Protein 6IJC (pdb70)

Organism: Roseovarius nubinhibens (strain ATCC BAA-591 / DSM 15170 / ISM) (NCBI:txid89187)

Nearest PDB structures (foldseek):
  6ijc-assembly1_B  TM=9.969E-01  e=1.173E-81  Roseovarius nubinhibens ISM
  6ks9-assembly1_A  TM=9.314E-01  e=1.148E-37  Mycolicibacterium smegmatis
  6ksb-assembly1_A  TM=9.405E-01  e=2.895E-37  Mycolicibacterium smegmatis
  6kri-assembly1_A  TM=9.267E-01  e=3.453E-37  Mycolicibacterium smegmatis
  1is2-assembly1_B  TM=6.091E-01  e=3.526E-12  Rattus norvegicus

InterPro domains:
  IPR006091 Acyl-CoA dehydrogenase/oxidase, middle domain [PF02770] (161-269)
  IPR009075 Acyl-CoA dehydrogenase/oxidase, C-terminal [PF00441] (281-444)
  IPR009100 Acyl-CoA dehydrogenase/oxidase, N-terminal and middle domain superfamily [SSF56645] (38-290)
  IPR013786 Acyl-CoA dehydrogenase/oxidase, N-terminal [PF02771] (78-154)
  IPR025878 Acetyl-CoA dehydrogenase-like C-terminal domain [PF12806] (461-587)
  IPR036250 Acyl-CoA dehydrogenase-like, C-terminal [SSF47203] (285-468)
  IPR037069 Acyl-CoA dehydrogenase/oxidase, N-terminal domain superfamily [G3DSA:1.10.540.10] (42-158)
  IPR046373 Acyl-CoA oxidase/dehydrogenase, middle domain superfamily [G3DSA:2.40.110.10] (159-279)
  IPR052166 Diverse substrate specificity acyl-CoA dehydrogenase [PTHR42803] (1-591)

Foldseek 3Di:
DFAAQVLVLLLCLLCLFVNLCPPPFPQSVVPDSVVLSVVSVVLRCLLGPQQQVCQLQQWVPFWDDDFFAIAFGPRLLVSLVVCLVVLLLQACPDPVLPHVNHFLLSNLSSLLSNCLSHVLSSVQSVQLSLFLVLCVVFHDPVSCVQPNNCSSSPLETEHEFFDAPPAVVHSFVPDWEWEQDPVQWTFTFDKGWFIWLLHYDSHPKYWYWYWHFYPPADRTLLRIFIKTFMQFDADPVSDGDHGFQKGFPDWDDALASSSTTTGIIGGGRGTIHTGHDGSCHVVSCVVSLLVLLLSLLSSLLSLLNSLLVLLVVVVVCPDVVSVLLSLLSVLLSSLLSSLSSSLSVLVSCCPRVVPVLSVLQSVLCSLLSQQQSLVSSLVSLVSSLVSCPPVSPPVVSPSSNSNSSSVCSCPPSAHSLRSLLCNLVPSCPPPNNPNVVVVLVVLVVLLPVVDCPPPLVLQNVLLVVLSVLLVLLSVLSVPCCPVPVQQQSVLSSLSSNSVSLSSSSVSLSSLLVSLVVCCVVVHDDNVVSVVSNVSSSCSSPPPSVCSVVSSVVNVVTHDD/DFAQQVLVLVLCLCPLFVNQCPDPFPQSVVPDSVVLSVVSVVLRCLLGPQQQVCQLQQFVPFWDDDPQAIAFGPSLLVSLCVCLVVLLLQQCPDPVLPHVNHALLSNLSSLLSNCLSHVLSSVQSVQLSLVLVLCVVFNDPVSCVQPNNCSSSPLEGEHEFQDDPVQPPFSLPAAWEWEDDPVQKTFIFHKGFFIWLLHHDSHPKYWYWYWHFYPPADGGLQRIFIKTFMQFDADPVRDTHDGFQKGFPDWDDALASSSITTGIIGGDRGIIHTTHDGSCHVVSVVVSLLVVLLSLLSSLLSLLNSLLVLLVVVCVCPDPVSVLLSLLSVLLSSLLSSLSSVLSVLVSCCVRVVDVLSVLLSVLCSLLSQLQSLVSSLVSLVSSLVSNPPCSPDVVSPSSNSNSSSVCSCPPSAHNLRSLCCNLVPSCPPPNNVSVVVVLCVLVVLLVVLVVDVVLCLLSVLLVVLSVLLVLLSVLCVPCVPVPVLFQSQLSSLNSNSVNLSSSSVSLSSLLSSLVVCVVVVHDDNVVSVVSNVSSSCSSVPPSVCSVVSSVSSVPGRDDDD

Solvent-accessible surface area: 40525 Å² total; per-residue (Å²): 117,75,12,80,16,21,21,101,11,0,39,12,0,2,33,38,12,5,55,0,92,126,9,128,8,77,34,1,82,114,7,106,76,126,74,0,39,54,16,0,63,97,0,8,113,24,0,20,126,33,0,10,80,29,7,50,34,1,26,136,69,9,22,71,49,134,129,6,101,1,121,11,3,145,26,0,87,130,2,0,59,76,0,46,144,40,29,30,10,7,12,21,8,43,126,143,16,58,9,86,74,20,7,25,0,2,14,8,1,4,13,3,0,3,0,1,0,0,2,3,0,12,7,1,18,38,36,1,48,33,0,1,16,1,0,44,86,50,13,82,104,142,21,42,91,45,13,0,57,76,2,1,45,1,57,2,1,1,1,47,0,43,35,4,67,83,10,34,134,70,37,9,106,6,176,1,110,0,61,73,78,165,104,56,4,20,20,0,43,25,72,0,12,51,2,14,2,0,5,2,64,2,12,97,0,0,0,1,0,0,0,0,35,12,67,90,22,60,164,26,58,151,0,0,0,0,0,0,0,0,26,53,27,32,110,182,114,38,53,40,22,129,92,10,31,4,80,0,52,84,36,16,126,10,4,0,4,44,1,0,1,6,0,14,1,32,3,106,48,0,76,0,80,39,1,27,108,85,50,113,0,47,151,6,18,106,67,36,60,24,67,30,18,0,25,11,0,19,12,0,0,0,3,0,13,0,0,25,11,1,0,29,52,85,39,181,158,153,59,28,24,48,69,6,23,22,14,6,0,40,0,0,2,21,0,0,3,0,0,0,2,12,0,0,2,6,13,0,71,16,108,57,39,148,54,147,74,7,102,8,13,0,23,4,0,0,0,0,0,0,0,0,0,1,17,14,0,3,56,3,0,17,53,0,0,34,15,20,20,26,70,0,4,13,43,147,23,15,0,0,11,4,0,12,0,0,0,15,0,8,7,52,84,30,23,0,6,78,7,0,34,24,0,14,45,167,15,13,75,86,100,81,7,124,32,7,96,39,1,17,97,59,0,66,27,23,6,144,155,16,20,79,136,52,62,12,20,86,2,1,95,34,0,76,51,3,2,98,19,2,57,36,0,2,123,26,10,88,123,30,23,185,161,65,61,100,7,1,44,4,1,1,58,8,4,0,22,0,2,0,7,0,0,0,0,0,0,0,0,46,0,0,67,9,0,48,113,0,49,93,88,73,90,69,76,53,110,37,6,83,32,4,4,4,2,0,82,0,1,4,52,15,25,4,15,9,2,99,27,27,23,32,27,1,95,35,9,45,24,86,106,128,10,93,17,23,20,112,14,0,42,10,0,1,37,44,15,7,64,0,32,113,10,128,13,79,25,0,74,110,2,105,69,125,80,0,37,51,19,0,88,104,0,9,123,28,0,20,106,31,0,9,80,28,7,44,38,2,28,141,90,12,23,74,50,82,143,23,73,0,106,17,4,170,17,0,73,108,3,0,31,90,0,42,137,46,29,25,11,6,11,17,8,37,125,143,15,61,7,84,64,14,1,22,0,0,19,9,1,4,12,1,0,4,1,1,0,1,1,4,0,10,7,0,17,38,30,2,41,35,0,0,14,0,0,46,78,43,14,80,108,112,10,35,88,36,7,0,56,86,2,2,46,2,55,7,2,1,1,41,0,58,32,5,73,64,12,46,137,71,23,4,91,3,176,2,92,0,44,87,75,158,84,56,1,24,14,0,31,27,73,0,16,54,3,15,2,0,2,1,70,1,17,124,0,0,0,0,0,0,0,0,47,14,83,86,24,69,165,22,69,146,1,0,0,0,0,0,0,0,26,53,36,35,111,190,120,31,50,57,26,128,89,12,28,3,99,3,48,111,41,25,127,11,3,0,5,37,1,0,2,10,0,16,0,31,8,119,44,0,57,0,68,42,1,27,116,84,43,104,0,62,143,3,22,106,61,32,76,18,64,34,8,0,26,7,0,23,12,0,0,0,2,1,13,0,0,28,23,3,0,42,34,73,41,179,153,139,80,30,21,42,80,6,22,20,15,6,0,40,0,0,3,22,0,0,2,0,0,0,0,18,0,0,6,12,12,1,92,13,112,51,40,167,64,142,64,13,98,12,17,0,16,3,0,0,0,0,0,0,0,0,0,0,17,13,0,5,57,3,0,18,56,0,0,32,11,25,20,25,53,0,2,8,41,125,25,10,1,0,10,2,0,12,1,0,0,12,0,8,7,43,74,29,24,0,8,60,4,0,31,12,0,14,47,150,15,27,77,89,94,84,15,95,27,29,102,31,1,26,70,72,0,97,31,28,25,166,128,4,36,124,67,61,54,2,42,84,2,2,78,34,0,79,49,2,3,108,17,3,53,38,0,16,114,24,14,157,94,35,14,174,164,57,65,94,1,3,50,4,0,0,55,9,4,0,23,0,4,0,7,0,0,0,0,4,0,0,0,55,0,0,70,11,0,37,116,0,50,93,97,66,92,65,83,56,107,35,5,92,51,5,6,20,3,0,90,1,0,6,54,15,27,3,18,7,0,92,30,24,23,29,27,0,96,18,30,42,14,28,119,122

B-factor: mean 37.47, std 10.83, range [18.63, 95.06]

Secondary structure (DSSP, 8-state):
------HHHHHHIIIIIS-GGG--STTGGG--HHHHHHHHHHHHHHIIIIITHHHHHHHHH--EEETTEEE--TTHHHHHHHHHHTTTTSTTS-GGGT-----HHHHHHHHHHHHHH-HHHHHHHHHHHHHHHHHHHH--HHHHHHHHHHHHTTSEEEEEE---TT-TT-GGG---EEEE-TTS-EEEEEEEEEEET-S-SSSSEEEEEEEEEPTTS-SSGGGEEEEEEESEEEPTTSSEEEEPSEEEEEE--BSS-TTS-EEEEEEEEEEEEEESSTT-HHHHHHTTHHHHHHHHHHHHHHHHHHHHHHHHHHHH---HHHHHHHHHHHHHHHHHHHHHHHHHHHHHHHHTT--HHHHHHHHHHHHHHHHHHHHHHHHHHHHHHHHTGGGGGBGGGSHHHHHHHHHGGGTSSS-HHHHHHHIIIIITTGGGGHHHHHHHHHHHHHHHHH-SSSTTHHHHHHHHHHHHHHHHHHHHHHHHTTTSHHHHHHTHHHHHHHHHHHHHHHHHHHHHHHHHHHHHTT-S-HHHHHHHHHHHHHIIIIITTHHHHHHHHHHT----/------HHHHHHIIIIIS-GGG--STTGGG--HHHHHHHHHHHHHHIIIIIGGGHHHHHHH--EEETTEEEPPTTHHHHHHHHHHTTGGGTTS-GGGT-----HHHHHHHHHHHHHH-HHHHHHHHHHHHHHHHHHHH--HHHHHHHHHHHHTTSEEEEEE---TTTSS-GGG---EEEE-TTS-EEEEEEEEEEET-S-SSSSEEEEEEEEEPTTS-SGGGGEEEEEEESEEEPTTS-EEEEPSEEEEEE--BSS-TTS-EEEEEEEEEEEEEESSTT-HHHHHHHHHHHHHHHHHHHHHHHHHHHHHHHHHHHH---HHHHHHHHHHHHHHHHHHHHHHHHHHHHHHHHHH--HHHHHHHHHHHHHHHHHHHHHHHHHHHHHHHHTGGGGGBGGGSHHHHHHHHHHTTTSSS-HHHHHHHIIIIITTGGGGHHHHHHHHHHHHHHHHHTTSGGGHHHHHHHHHHHHHHHHHHHHHHHHHHH-HHHHHHTHHHHHHHHHHHHHHHHHHHHHHHHHHHHHTT-S-HHHHHHHHHHHHHIIIIITTHHHHHHHHHHS-SPP--

Radius of gyration: 30.38 Å; Cα contacts (8 Å, |Δi|>4): 2250; chains: 2; bounding box: 85×87×80 Å

Sequence (1122 aa):
TRYTAPTQDIQYLLHDVLDVANDPTPGYAELEPDFTSAVLEEAGKIAGEVLHPLNAVGDQEGCVLENGVVRPPKGFKEAFDQVREGGWTALDLPEQYGGQNMPYLLGTAVGEMFSGANQAFTMYQGLTHGAASAILVHGTDQQKDTYLPKMFSCDWTGTMNLTEPHCGTDLGLMRSKAVPQDDGSYAISGQKIFISAGEHDMAENIIHLVLAKIPGGPEGIKGVSLFIVPKFLVKEDGSLGERNGVKCSKIEEKMGIHGNSTCVMDYDGAKGWLLGEEHKGMRAMFTMMNEARIGVGMQGLAQAEVAYQNALDYARDVHPDIRRNLLDQKSFIEGARAFLLWGAQMIDRAERGKDEAAHGMVSLLTPVIKGFLTDEGYDMTVQAQQVYGGHGYIEETGMSQFTRDARIAMIYEGANGVQALDLVGRKLAQDGGKHVMAFFDLVKGFIKEAGTDGAMAEFTEPLKSASKDLQSAGMFFMQNGMKNPNAALAGSYDFMHLFGHVCLGLMWGRMAEASLKALAEGRGDANFHETKLATARFYMTRRLPATKLHLARIESGADPTRYTAPTQDIQYLLHDVLDVANDPTPGYAELEPDFTSAVLEEAGKIAGEVLHPLNAVGDQEGCVLENGVVRPPKGFKEAFDQVREGGWTALDLPEQYGGQNMPYLLGTAVGEMFSGANQAFTMYQGLTHGAASAILVHGTDQQKDTYLPKMFSCDWTGTMNLTEPHCGTDLGLMRSKAVPQDDGSYAISGQKIFISAGEHDMAENIIHLVLAKIPGGPEGIKGVSLFIVPKFLVKEDGSLGERNGVKCSKIEEKMGIHGNSTCVMDYDGAKGWLLGEEHKGMRAMFTMMNEARIGVGMQGLAQAEVAYQNALDYARDVHPDIRRNLLDQKSFIEGARAFLLWGAQMIDRAERGKDEAAHGMVSLLTPVIKGFLTDEGYDMTVQAQQVYGGHGYIEETGMSQFTRDARIAMIYEGANGVQALDLVGRKLAQDGGKHVMAFFDLVKGFIKEAGTDGAMAEFTEPLKSASKDLQSAGMFFMQNGMKNPNAALAGSYDFMHLFGHVCLGLMWGRMAEASLKALAEGRGDANFHETKLATARFYMTRRLPATKLHLARIESGADPVM

Structure (mmCIF, N/CA/C/O backbone):
data_6IJC
#
_entry.id   6IJC
#
_cell.length_a   81.012
_cell.length_b   103.429
_cell.length_c   125.963
_cell.angle_alpha   90.00
_cell.angle_beta   90.00
_cell.angle_gamma   90.00
#
_symmetry.space_group_name_H-M   'P 21 21 21'
#
loop_
_entity.id
_entity.type
_entity.pdbx_description
1 polymer 'Acyl-CoA dehydrogenase family protein'
2 non-polymer 2-[3-(2-HYDROXY-1,1-DIHYDROXYMETHYL-ETHYLAMINO)-PROPYLAMINO]-2-HYDROXYMETHYL-PROPANE-1,3-DIOL
3 water water
#
loop_
_atom_site.group_PDB
_atom_site.id
_atom_site.type_symbol
_atom_site.label_atom_id
_atom_site.label_alt_id
_atom_site.label_comp_id
_atom_site.label_asym_id
_atom_site.label_entity_id
_atom_site.label_seq_id
_atom_site.pdbx_PDB_ins_code
_atom_site.Cartn_x
_atom_site.Cartn_y
_atom_site.Cartn_z
_atom_site.occupancy
_atom_site.B_iso_or_equiv
_atom_site.auth_seq_id
_atom_site.auth_comp_id
_atom_site.auth_asym_id
_atom_site.auth_atom_id
_atom_site.pdbx_PDB_model_num
ATOM 1 N N . THR A 1 2 ? 40.434 10.151 129.431 1.00 36.02 2 THR A N 1
ATOM 2 C CA . THR A 1 2 ? 40.523 10.912 128.186 1.00 41.94 2 THR A CA 1
ATOM 3 C C . THR A 1 2 ? 41.923 11.420 127.809 1.00 36.43 2 THR A C 1
ATOM 4 O O . THR A 1 2 ? 42.170 11.688 126.642 1.00 35.44 2 THR A O 1
ATOM 8 N N . ARG A 1 3 ? 42.851 11.528 128.754 1.00 35.01 3 ARG A N 1
ATOM 9 C CA . ARG A 1 3 ? 44.261 11.670 128.398 1.00 36.04 3 ARG A CA 1
ATOM 10 C C . ARG A 1 3 ? 45.107 10.673 129.179 1.00 36.27 3 ARG A C 1
ATOM 11 O O . ARG A 1 3 ? 44.766 10.290 130.301 1.00 34.02 3 ARG A O 1
ATOM 19 N N . TYR A 1 4 ? 46.228 10.264 128.581 1.00 33.88 4 TYR A N 1
ATOM 20 C CA . TYR A 1 4 ? 47.181 9.401 129.268 1.00 30.63 4 TYR A CA 1
ATOM 21 C C . TYR A 1 4 ? 48.596 9.847 128.940 1.00 35.32 4 TYR A C 1
ATOM 22 O O . TYR A 1 4 ? 49.004 9.836 127.770 1.00 34.66 4 TYR A O 1
ATOM 31 N N . THR A 1 5 ? 49.345 10.207 129.983 1.00 31.11 5 THR A N 1
ATOM 32 C CA . THR A 1 5 ? 50.745 10.606 129.884 1.00 37.87 5 THR A CA 1
ATOM 33 C C . THR A 1 5 ? 51.579 9.562 130.602 1.00 35.46 5 THR A C 1
ATOM 34 O O . THR A 1 5 ? 51.478 9.428 131.827 1.00 35.67 5 THR A O 1
ATOM 38 N N . ALA A 1 6 ? 52.393 8.831 129.847 1.00 32.34 6 ALA A N 1
ATOM 39 C CA . ALA A 1 6 ? 53.220 7.792 130.440 1.00 33.83 6 ALA A CA 1
ATOM 40 C C . ALA A 1 6 ? 54.028 8.364 131.602 1.00 33.58 6 ALA A C 1
ATOM 41 O O . ALA A 1 6 ? 54.605 9.455 131.472 1.00 32.83 6 ALA A O 1
ATOM 43 N N . PRO A 1 7 ? 54.058 7.691 132.766 1.00 33.52 7 PRO A N 1
ATOM 44 C CA . PRO A 1 7 ? 54.876 8.175 133.888 1.00 35.16 7 PRO A CA 1
ATOM 45 C C . PRO A 1 7 ? 56.319 7.683 133.777 1.00 35.77 7 PRO A C 1
ATOM 46 O O . PRO A 1 7 ? 56.840 6.990 134.663 1.00 36.15 7 PRO A O 1
ATOM 50 N N . THR A 1 8 ? 56.976 8.054 132.671 1.00 36.33 8 THR A N 1
ATOM 51 C CA . THR A 1 8 ? 58.338 7.588 132.408 1.00 38.67 8 THR A CA 1
ATOM 52 C C . THR A 1 8 ? 59.327 8.115 133.435 1.00 32.24 8 THR A C 1
ATOM 53 O O . THR A 1 8 ? 60.303 7.435 133.757 1.00 34.13 8 THR A O 1
ATOM 57 N N . GLN A 1 9 ? 59.097 9.310 133.964 1.00 33.05 9 GLN A N 1
ATOM 58 C CA . GLN A 1 9 ? 59.997 9.835 134.975 1.00 34.08 9 GLN A CA 1
ATOM 59 C C . GLN A 1 9 ? 59.945 8.982 136.234 1.00 36.44 9 GLN A C 1
ATOM 60 O O . GLN A 1 9 ? 60.987 8.635 136.809 1.00 34.82 9 GLN A O 1
ATOM 66 N N . ASP A 1 10 ? 58.734 8.631 136.673 1.00 33.40 10 ASP A N 1
ATOM 67 C CA . ASP A 1 10 ? 58.589 7.810 137.871 1.00 36.14 10 ASP A CA 1
ATOM 68 C C . ASP A 1 10 ? 59.183 6.421 137.656 1.00 31.93 10 ASP A C 1
ATOM 69 O O . ASP A 1 10 ? 59.857 5.885 138.544 1.00 29.44 10 ASP A O 1
ATOM 74 N N . ILE A 1 11 ? 58.960 5.835 136.474 1.00 29.64 11 ILE A N 1
ATOM 75 C CA . ILE A 1 11 ? 59.488 4.506 136.192 1.00 29.15 11 ILE A CA 1
ATOM 76 C C . ILE A 1 11 ? 61.010 4.548 136.192 1.00 31.52 11 ILE A C 1
ATOM 77 O O . ILE A 1 11 ? 61.677 3.709 136.810 1.00 26.94 11 ILE A O 1
ATOM 82 N N . GLN A 1 12 ? 61.573 5.564 135.532 1.00 32.25 12 GLN A N 1
ATOM 83 C CA . GLN A 1 12 ? 63.020 5.731 135.461 1.00 35.09 12 GLN A CA 1
ATOM 84 C C . GLN A 1 12 ? 63.637 5.812 136.861 1.00 33.67 12 GLN A C 1
ATOM 85 O O . GLN A 1 12 ? 64.641 5.154 137.155 1.00 33.37 12 GLN A O 1
ATOM 91 N N . TYR A 1 13 ? 63.047 6.623 137.734 1.00 28.69 13 TYR A N 1
ATOM 92 C CA . TYR A 1 13 ? 63.542 6.725 139.101 1.00 31.45 13 TYR A CA 1
ATOM 93 C C . TYR A 1 13 ? 63.494 5.382 139.826 1.00 33.04 13 TYR A C 1
ATOM 94 O O . TYR A 1 13 ? 64.387 5.068 140.624 1.00 33.24 13 TYR A O 1
ATOM 103 N N . LEU A 1 14 ? 62.443 4.591 139.589 1.00 30.57 14 LEU A N 1
ATOM 104 C CA . LEU A 1 14 ? 62.340 3.294 140.255 1.00 32.58 14 LEU A CA 1
ATOM 105 C C . LEU A 1 14 ? 63.447 2.355 139.801 1.00 30.68 14 LEU A C 1
ATOM 106 O O . LEU A 1 14 ? 64.056 1.670 140.625 1.00 33.63 14 LEU A O 1
ATOM 111 N N . LEU A 1 15 ? 63.730 2.325 138.494 1.00 30.28 15 LEU A N 1
ATOM 112 C CA . LEU A 1 15 ? 64.728 1.398 137.962 1.00 34.46 15 LEU A CA 1
ATOM 113 C C . LEU A 1 15 ? 66.125 1.706 138.487 1.00 34.08 15 LEU A C 1
ATOM 114 O O . LEU A 1 15 ? 66.870 0.793 138.861 1.00 34.15 15 LEU A O 1
ATOM 119 N N . HIS A 1 16 ? 66.509 2.982 138.511 1.00 33.82 16 HIS A N 1
ATOM 120 C CA . HIS A 1 16 ? 67.906 3.304 138.768 1.00 36.51 16 HIS A CA 1
ATOM 121 C C . HIS A 1 16 ? 68.173 3.768 140.191 1.00 36.56 16 HIS A C 1
ATOM 122 O O . HIS A 1 16 ? 69.204 3.398 140.754 1.00 38.44 16 HIS A O 1
ATOM 129 N N . ASP A 1 17 ? 67.260 4.529 140.809 1.00 35.76 17 ASP A N 1
ATOM 130 C CA . ASP A 1 17 ? 67.498 4.997 142.171 1.00 35.19 17 ASP A CA 1
ATOM 131 C C . ASP A 1 17 ? 67.026 4.030 143.258 1.00 36.58 17 ASP A C 1
ATOM 132 O O . ASP A 1 17 ? 67.580 4.037 144.364 1.00 34.76 17 ASP A O 1
ATOM 137 N N . VAL A 1 18 ? 66.030 3.196 142.990 1.00 33.70 18 VAL A N 1
ATOM 138 C CA . VAL A 1 18 ? 65.396 2.386 144.024 1.00 33.36 18 VAL A CA 1
ATOM 139 C C . VAL A 1 18 ? 65.721 0.913 143.844 1.00 33.71 18 VAL A C 1
ATOM 140 O O . VAL A 1 18 ? 66.318 0.290 144.721 1.00 37.31 18 VAL A O 1
ATOM 144 N N . LEU A 1 19 ? 65.343 0.336 142.707 1.00 33.28 19 LEU A N 1
ATOM 145 C CA . LEU A 1 19 ? 65.692 -1.046 142.405 1.00 36.09 19 LEU A CA 1
ATOM 146 C C . LEU A 1 19 ? 67.169 -1.218 142.073 1.00 39.50 19 LEU A C 1
ATOM 147 O O . LEU A 1 19 ? 67.642 -2.356 142.031 1.00 38.00 19 LEU A O 1
ATOM 152 N N . ASP A 1 20 ? 67.881 -0.126 141.805 1.00 40.62 20 ASP A N 1
ATOM 153 C CA . ASP A 1 20 ? 69.329 -0.107 141.589 1.00 41.95 20 ASP A CA 1
ATOM 154 C C . ASP A 1 20 ? 69.775 -1.188 140.600 1.00 43.24 20 ASP A C 1
ATOM 155 O O . ASP A 1 20 ? 70.581 -2.064 140.916 1.00 45.47 20 ASP A O 1
ATOM 160 N N . VAL A 1 21 ? 69.254 -1.095 139.370 1.00 35.95 21 VAL A N 1
ATOM 161 C CA . VAL A 1 21 ? 69.570 -2.102 138.365 1.00 38.38 21 VAL A CA 1
ATOM 162 C C . VAL A 1 21 ? 71.053 -2.117 137.994 1.00 42.37 21 VAL A C 1
ATOM 163 O O . VAL A 1 21 ? 71.541 -3.129 137.474 1.00 39.67 21 VAL A O 1
ATOM 167 N N . ALA A 1 22 ? 71.778 -1.021 138.238 1.00 39.16 22 ALA A N 1
ATOM 168 C CA . ALA A 1 22 ? 73.209 -0.981 137.939 1.00 50.14 22 ALA A CA 1
ATOM 169 C C . ALA A 1 22 ? 73.987 -1.963 138.805 1.00 45.18 22 ALA A C 1
ATOM 170 O O . ALA A 1 22 ? 74.926 -2.606 138.330 1.00 52.68 22 ALA A O 1
ATOM 172 N N . ASN A 1 23 ? 73.620 -2.086 140.076 1.00 51.56 23 ASN A N 1
ATOM 173 C CA . ASN A 1 23 ? 74.247 -3.046 140.975 1.00 50.13 23 ASN A CA 1
ATOM 174 C C . ASN A 1 23 ? 73.720 -4.469 140.801 1.00 46.39 23 ASN A C 1
ATOM 175 O O . ASN A 1 23 ? 74.132 -5.349 141.558 1.00 47.21 23 ASN A O 1
ATOM 180 N N . ASP A 1 24 ? 72.812 -4.732 139.854 1.00 49.32 24 ASP A N 1
ATOM 181 C CA . ASP A 1 24 ? 72.162 -6.040 139.798 1.00 43.26 24 ASP A CA 1
ATOM 182 C C . ASP A 1 24 ? 72.933 -6.983 138.881 1.00 42.56 24 ASP A C 1
ATOM 183 O O . ASP A 1 24 ? 72.993 -6.740 137.666 1.00 40.69 24 ASP A O 1
ATOM 188 N N . PRO A 1 25 ? 73.525 -8.058 139.405 1.00 41.75 25 PRO A N 1
ATOM 189 C CA . PRO A 1 25 ? 74.313 -8.972 138.571 1.00 40.24 25 PRO A CA 1
ATOM 190 C C . PRO A 1 25 ? 73.485 -9.895 137.696 1.00 43.45 25 PRO A C 1
ATOM 191 O O . PRO A 1 25 ? 74.070 -10.695 136.954 1.00 39.61 25 PRO A O 1
ATOM 195 N N . THR A 1 26 ? 72.161 -9.816 137.762 1.00 38.57 26 THR A N 1
ATOM 196 C CA . THR A 1 26 ? 71.329 -10.649 136.911 1.00 40.43 26 THR A CA 1
ATOM 197 C C . THR A 1 26 ? 71.727 -10.458 135.446 1.00 38.67 26 THR A C 1
ATOM 198 O O . THR A 1 26 ? 71.946 -9.321 135.006 1.00 36.68 26 THR A O 1
ATOM 202 N N . PRO A 1 27 ? 71.849 -11.536 134.677 1.00 39.63 27 PRO A N 1
ATOM 203 C CA . PRO A 1 27 ? 72.125 -11.411 133.239 1.00 37.36 27 PRO A CA 1
ATOM 204 C C . PRO A 1 27 ? 71.174 -10.454 132.531 1.00 39.69 27 PRO A C 1
ATOM 205 O O . PRO A 1 27 ? 69.948 -10.527 132.682 1.00 36.31 27 PRO A O 1
ATOM 209 N N . GLY A 1 28 ? 71.757 -9.554 131.742 1.00 38.03 28 GLY A N 1
ATOM 210 C CA . GLY A 1 28 ? 71.019 -8.543 131.037 1.00 39.64 28 GLY A CA 1
ATOM 211 C C . GLY A 1 28 ? 70.905 -7.219 131.759 1.00 39.17 28 GLY A C 1
ATOM 212 O O . GLY A 1 28 ? 70.597 -6.209 131.118 1.00 41.01 28 GLY A O 1
ATOM 213 N N . TYR A 1 29 ? 71.146 -7.183 133.072 1.00 40.68 29 TYR A N 1
ATOM 214 C CA . TYR A 1 29 ? 70.889 -5.952 133.816 1.00 40.15 29 TYR A CA 1
ATOM 215 C C . TYR A 1 29 ? 71.959 -4.889 133.597 1.00 41.08 29 TYR A C 1
ATOM 216 O O . TYR A 1 29 ? 71.667 -3.699 133.781 1.00 36.16 29 TYR A O 1
ATOM 225 N N . ALA A 1 30 ? 73.174 -5.286 133.191 1.00 42.30 30 ALA A N 1
ATOM 226 C CA . ALA A 1 30 ? 74.214 -4.312 132.863 1.00 41.70 30 ALA A CA 1
ATOM 227 C C . ALA A 1 30 ? 73.827 -3.472 131.653 1.00 42.16 30 ALA A C 1
ATOM 228 O O . ALA A 1 30 ? 74.267 -2.325 131.526 1.00 43.33 30 ALA A O 1
ATOM 230 N N . GLU A 1 31 ? 72.991 -4.016 130.771 1.00 44.23 31 GLU A N 1
ATOM 231 C CA . GLU A 1 31 ? 72.530 -3.311 129.583 1.00 44.15 31 GLU A CA 1
ATOM 232 C C . GLU A 1 31 ? 71.441 -2.290 129.881 1.00 47.15 31 GLU A C 1
ATOM 233 O O . GLU A 1 31 ? 71.022 -1.571 128.968 1.00 41.76 31 GLU A O 1
ATOM 239 N N . LEU A 1 32 ? 70.968 -2.208 131.122 1.00 45.02 32 LEU A N 1
ATOM 240 C CA . LEU A 1 32 ? 69.884 -1.290 131.475 1.00 41.96 32 LEU A CA 1
ATOM 241 C C . LEU A 1 32 ? 70.461 0.033 131.971 1.00 39.01 32 LEU A C 1
ATOM 242 O O . LEU A 1 32 ? 70.230 0.470 133.097 1.00 38.81 32 LEU A O 1
ATOM 247 N N . GLU A 1 33 ? 71.243 0.663 131.107 1.00 41.59 33 GLU A N 1
ATOM 248 C CA . GLU A 1 33 ? 71.794 1.965 131.428 1.00 42.49 33 GLU A CA 1
ATOM 249 C C . GLU A 1 33 ? 70.700 3.031 131.379 1.00 39.75 33 GLU A C 1
ATOM 250 O O . GLU A 1 33 ? 69.674 2.858 130.710 1.00 40.44 33 GLU A O 1
ATOM 256 N N . PRO A 1 34 ? 70.895 4.143 132.089 1.00 37.76 34 PRO A N 1
ATOM 257 C CA . PRO A 1 34 ? 69.854 5.180 132.109 1.00 38.74 34 PRO A CA 1
ATOM 258 C C . PRO A 1 34 ? 69.424 5.647 130.731 1.00 41.01 34 PRO A C 1
ATOM 259 O O . PRO A 1 34 ? 68.218 5.833 130.489 1.00 37.69 34 PRO A O 1
ATOM 263 N N . ASP A 1 35 ? 70.370 5.825 129.808 1.00 37.48 35 ASP A N 1
ATOM 264 C CA . ASP A 1 35 ? 69.984 6.283 128.481 1.00 38.07 35 ASP A CA 1
ATOM 265 C C . ASP A 1 35 ? 69.230 5.195 127.733 1.00 38.84 35 ASP A C 1
ATOM 266 O O . ASP A 1 35 ? 68.292 5.487 126.981 1.00 38.96 35 ASP A O 1
ATOM 271 N N . PHE A 1 36 ? 69.601 3.932 127.950 1.00 35.81 36 PHE A N 1
ATOM 272 C CA . PHE A 1 36 ? 68.879 2.841 127.310 1.00 39.04 36 PHE A CA 1
ATOM 273 C C . PHE A 1 36 ? 67.425 2.769 127.789 1.00 41.05 36 PHE A C 1
ATOM 274 O O . PHE A 1 36 ? 66.493 2.718 126.977 1.00 40.69 36 PHE A O 1
ATOM 282 N N . THR A 1 37 ? 67.211 2.732 129.108 1.00 38.62 37 THR A N 1
ATOM 283 C CA . THR A 1 37 ? 65.849 2.567 129.610 1.00 40.49 37 THR A CA 1
ATOM 284 C C . THR A 1 37 ? 64.994 3.775 129.273 1.00 40.40 37 THR A C 1
ATOM 285 O O . THR A 1 37 ? 63.830 3.628 128.882 1.00 40.78 37 THR A O 1
ATOM 289 N N . SER A 1 38 ? 65.562 4.976 129.395 1.00 41.09 38 SER A N 1
ATOM 290 C CA . SER A 1 38 ? 64.829 6.182 129.030 1.00 40.79 38 SER A CA 1
ATOM 291 C C . SER A 1 38 ? 64.326 6.124 127.592 1.00 41.57 38 SER A C 1
ATOM 292 O O . SER A 1 38 ? 63.161 6.429 127.324 1.00 41.19 38 SER A O 1
ATOM 295 N N . ALA A 1 39 ? 65.190 5.736 126.647 1.00 40.82 39 ALA A N 1
ATOM 296 C CA . ALA A 1 39 ? 64.764 5.651 125.251 1.00 38.06 39 ALA A CA 1
ATOM 297 C C . ALA A 1 39 ? 63.632 4.647 125.082 1.00 40.33 39 ALA A C 1
ATOM 298 O O . ALA A 1 39 ? 62.650 4.918 124.384 1.00 41.52 39 ALA A O 1
ATOM 300 N N . VAL A 1 40 ? 63.755 3.473 125.711 1.00 40.99 40 VAL A N 1
ATOM 301 C CA . VAL A 1 40 ? 62.714 2.449 125.596 1.00 42.25 40 VAL A CA 1
ATOM 302 C C . VAL A 1 40 ? 61.386 2.975 126.129 1.00 40.39 40 VAL A C 1
ATOM 303 O O . VAL A 1 40 ? 60.330 2.783 125.514 1.00 34.87 40 VAL A O 1
ATOM 307 N N . LEU A 1 41 ? 61.426 3.642 127.287 1.00 37.67 41 LEU A N 1
ATOM 308 C CA . LEU A 1 41 ? 60.201 4.052 127.967 1.00 39.52 41 LEU A CA 1
ATOM 309 C C . LEU A 1 41 ? 59.500 5.175 127.213 1.00 39.13 41 LEU A C 1
ATOM 310 O O . LEU A 1 41 ? 58.262 5.226 127.178 1.00 35.38 41 LEU A O 1
ATOM 315 N N . GLU A 1 42 ? 60.272 6.088 126.614 1.00 40.41 42 GLU A N 1
ATOM 316 C CA . GLU A 1 42 ? 59.671 7.190 125.864 1.00 38.64 42 GLU A CA 1
ATOM 317 C C . GLU A 1 42 ? 58.948 6.668 124.632 1.00 39.11 42 GLU A C 1
ATOM 318 O O . GLU A 1 42 ? 57.816 7.075 124.347 1.00 38.38 42 GLU A O 1
ATOM 324 N N . GLU A 1 43 ? 59.601 5.771 123.881 1.00 38.40 43 GLU A N 1
ATOM 325 C CA . GLU A 1 43 ? 58.968 5.179 122.709 1.00 41.21 43 GLU A CA 1
ATOM 326 C C . GLU A 1 43 ? 57.691 4.442 123.092 1.00 37.40 43 GLU A C 1
ATOM 327 O O . GLU A 1 43 ? 56.660 4.589 122.432 1.00 35.22 43 GLU A O 1
ATOM 333 N N . ALA A 1 44 ? 57.751 3.626 124.145 1.00 35.20 44 ALA A N 1
ATOM 334 C CA . ALA A 1 44 ? 56.557 2.931 124.608 1.00 37.07 44 ALA A CA 1
ATOM 335 C C . ALA A 1 44 ? 55.529 3.923 125.132 1.00 33.37 44 ALA A C 1
ATOM 336 O O . ALA A 1 44 ? 54.323 3.756 124.912 1.00 34.73 44 ALA A O 1
ATOM 338 N N . GLY A 1 45 ? 55.998 4.982 125.795 1.00 35.86 45 GLY A N 1
ATOM 339 C CA . GLY A 1 45 ? 55.095 6.017 126.268 1.00 35.04 45 GLY A CA 1
ATOM 340 C C . GLY A 1 45 ? 54.379 6.739 125.142 1.00 37.74 45 GLY A C 1
ATOM 341 O O . GLY A 1 45 ? 53.188 7.048 125.250 1.00 39.32 45 GLY A O 1
ATOM 342 N N . LYS A 1 46 ? 55.088 7.011 124.044 1.00 35.88 46 LYS A N 1
ATOM 343 C CA . LYS A 1 46 ? 54.451 7.672 122.909 1.00 39.59 46 LYS A CA 1
ATOM 344 C C . LYS A 1 46 ? 53.400 6.770 122.283 1.00 36.99 46 LYS A C 1
ATOM 345 O O . LYS A 1 46 ? 52.288 7.217 121.982 1.00 35.88 46 LYS A O 1
ATOM 351 N N . ILE A 1 47 ? 53.718 5.487 122.101 1.00 34.90 47 ILE A N 1
ATOM 352 C CA . ILE A 1 47 ? 52.708 4.574 121.572 1.00 36.36 47 ILE A CA 1
ATOM 353 C C . ILE A 1 47 ? 51.492 4.529 122.491 1.00 34.09 47 ILE A C 1
ATOM 354 O O . ILE A 1 47 ? 50.350 4.544 122.026 1.00 31.58 47 ILE A O 1
ATOM 359 N N . ALA A 1 48 ? 51.722 4.529 123.808 1.00 35.54 48 ALA A N 1
ATOM 360 C CA . ALA A 1 48 ? 50.633 4.404 124.770 1.00 33.30 48 ALA A CA 1
ATOM 361 C C . ALA A 1 48 ? 49.720 5.626 124.746 1.00 34.29 48 ALA A C 1
ATOM 362 O O . ALA A 1 48 ? 48.507 5.505 124.568 1.00 29.68 48 ALA A O 1
ATOM 364 N N . GLY A 1 49 ? 50.291 6.818 124.911 1.00 35.67 49 GLY A N 1
ATOM 365 C CA . GLY A 1 49 ? 49.468 8.007 124.981 1.00 32.29 49 GLY A CA 1
ATOM 366 C C . GLY A 1 49 ? 48.879 8.434 123.652 1.00 37.24 49 GLY A C 1
ATOM 367 O O . GLY A 1 49 ? 47.764 8.962 123.613 1.00 32.56 49 GLY A O 1
ATOM 368 N N . GLU A 1 50 ? 49.605 8.210 122.550 1.00 38.36 50 GLU A N 1
ATOM 369 C CA . GLU A 1 50 ? 49.231 8.765 121.252 1.00 39.80 50 GLU A CA 1
ATOM 370 C C . GLU A 1 50 ? 48.443 7.806 120.371 1.00 35.32 50 GLU A C 1
ATOM 371 O O . GLU A 1 50 ? 47.738 8.266 119.468 1.00 37.90 50 GLU A O 1
ATOM 377 N N . VAL A 1 51 ? 48.544 6.496 120.597 1.00 32.60 51 VAL A N 1
ATOM 378 C CA . VAL A 1 51 ? 47.921 5.495 119.741 1.00 33.37 51 VAL A CA 1
ATOM 379 C C . VAL A 1 51 ? 46.861 4.693 120.492 1.00 37.49 51 VAL A C 1
ATOM 380 O O . VAL A 1 51 ? 45.708 4.604 120.058 1.00 31.89 51 VAL A O 1
ATOM 384 N N . LEU A 1 52 ? 47.234 4.094 121.626 1.00 37.10 52 LEU A N 1
ATOM 385 C CA . LEU A 1 52 ? 46.294 3.201 122.297 1.00 33.89 52 LEU A CA 1
ATOM 386 C C . LEU A 1 52 ? 45.232 3.968 123.077 1.00 25.00 52 LEU A C 1
ATOM 387 O O . LEU A 1 52 ? 44.062 3.570 123.097 1.00 28.70 52 LEU A O 1
ATOM 392 N N . HIS A 1 53 ? 45.604 5.068 123.721 1.00 28.44 53 HIS A N 1
ATOM 393 C CA . HIS A 1 53 ? 44.636 5.696 124.616 1.00 29.04 53 HIS A CA 1
ATOM 394 C C . HIS A 1 53 ? 43.458 6.327 123.883 1.00 31.98 53 HIS A C 1
ATOM 395 O O . HIS A 1 53 ? 42.307 6.084 124.295 1.00 32.28 53 HIS A O 1
ATOM 402 N N . PRO A 1 54 ? 43.643 7.124 122.818 1.00 35.22 54 PRO A N 1
ATOM 403 C CA . PRO A 1 54 ? 42.470 7.586 122.046 1.00 32.28 54 PRO A CA 1
ATOM 404 C C . PRO A 1 54 ? 41.524 6.460 121.654 1.00 32.97 54 PRO A C 1
ATOM 405 O O . PRO A 1 54 ? 40.320 6.690 121.492 1.00 37.82 54 PRO A O 1
ATOM 409 N N . LEU A 1 55 ? 42.018 5.237 121.522 1.00 31.16 55 LEU A N 1
ATOM 410 C CA . LEU A 1 55 ? 41.121 4.138 121.213 1.00 30.50 55 LEU A CA 1
ATOM 411 C C . LEU A 1 55 ? 40.455 3.552 122.455 1.00 31.55 55 LEU A C 1
ATOM 412 O O . LEU A 1 55 ? 39.596 2.678 122.318 1.00 30.70 55 LEU A O 1
ATOM 417 N N . ASN A 1 56 ? 40.828 3.994 123.662 1.00 30.68 56 ASN A N 1
ATOM 418 C CA . ASN A 1 56 ? 40.269 3.370 124.858 1.00 29.06 56 ASN A CA 1
ATOM 419 C C . ASN A 1 56 ? 38.765 3.560 124.917 1.00 30.90 56 ASN A C 1
ATOM 420 O O . ASN A 1 56 ? 38.013 2.603 125.148 1.00 32.91 56 ASN A O 1
ATOM 425 N N . ALA A 1 57 ? 38.308 4.800 124.743 1.00 32.48 57 ALA A N 1
ATOM 426 C CA . ALA A 1 57 ? 36.876 5.078 124.772 1.00 35.71 57 ALA A CA 1
ATOM 427 C C . ALA A 1 57 ? 36.167 4.444 123.578 1.00 33.42 57 ALA A C 1
ATOM 428 O O . ALA A 1 57 ? 35.019 3.992 123.702 1.00 30.48 57 ALA A O 1
ATOM 430 N N . VAL A 1 58 ? 36.833 4.403 122.420 1.00 30.63 58 VAL A N 1
ATOM 431 C CA . VAL A 1 58 ? 36.268 3.726 121.257 1.00 32.00 58 VAL A CA 1
ATOM 432 C C . VAL A 1 58 ? 35.982 2.265 121.594 1.00 36.09 58 VAL A C 1
ATOM 433 O O . VAL A 1 58 ? 34.901 1.733 121.297 1.00 33.02 58 VAL A O 1
ATOM 437 N N . GLY A 1 59 ? 36.942 1.597 122.239 1.00 30.32 59 GLY A N 1
ATOM 438 C CA . GLY A 1 59 ? 36.701 0.226 122.657 1.00 30.31 59 GLY A CA 1
ATOM 439 C C . GLY A 1 59 ? 35.477 0.103 123.542 1.00 31.66 59 GLY A C 1
ATOM 440 O O . GLY A 1 59 ? 34.692 -0.840 123.407 1.00 32.53 59 GLY A O 1
ATOM 441 N N . ASP A 1 60 ? 35.283 1.072 124.442 1.00 25.63 60 ASP A N 1
ATOM 442 C CA . ASP A 1 60 ? 34.178 0.992 125.378 1.00 28.45 60 ASP A CA 1
ATOM 443 C C . ASP A 1 60 ? 32.840 1.215 124.684 1.00 30.79 60 ASP A C 1
ATOM 444 O O . ASP A 1 60 ? 31.855 0.564 125.023 1.00 28.41 60 ASP A O 1
ATOM 449 N N . GLN A 1 61 ? 32.772 2.126 123.715 1.00 31.54 61 GLN A N 1
ATOM 450 C CA . GLN A 1 61 ? 31.465 2.427 123.146 1.00 34.28 61 GLN A CA 1
ATOM 451 C C . GLN A 1 61 ? 31.082 1.480 122.018 1.00 36.58 61 GLN A C 1
ATOM 452 O O . GLN A 1 61 ? 29.889 1.200 121.839 1.00 33.84 61 GLN A O 1
ATOM 458 N N . GLU A 1 62 ? 32.059 0.926 121.298 1.00 33.64 62 GLU A N 1
ATOM 459 C CA . GLU A 1 62 ? 31.764 0.008 120.204 1.00 33.02 62 GLU A CA 1
ATOM 460 C C . GLU A 1 62 ? 31.719 -1.442 120.659 1.00 35.11 62 GLU A C 1
ATOM 461 O O . GLU A 1 62 ? 30.853 -2.208 120.214 1.00 36.06 62 GLU A O 1
ATOM 467 N N . GLY A 1 63 ? 32.623 -1.834 121.546 1.00 31.68 63 GLY A N 1
ATOM 468 C CA . GLY A 1 63 ? 32.627 -3.229 121.862 1.00 33.20 63 GLY A CA 1
ATOM 469 C C . GLY A 1 63 ? 32.975 -4.091 120.652 1.00 33.43 63 GLY A C 1
ATOM 470 O O . GLY A 1 63 ? 33.629 -3.666 119.689 1.00 32.98 63 GLY A O 1
ATOM 471 N N . CYS A 1 64 ? 32.515 -5.331 120.735 1.00 26.68 64 CYS A N 1
ATOM 472 C CA . CYS A 1 64 ? 32.758 -6.363 119.747 1.00 32.29 64 CYS A CA 1
ATOM 473 C C . CYS A 1 64 ? 31.420 -6.922 119.287 1.00 37.09 64 CYS A C 1
ATOM 474 O O . CYS A 1 64 ? 30.453 -6.967 120.051 1.00 38.72 64 CYS A O 1
ATOM 477 N N . VAL A 1 65 ? 31.373 -7.339 118.026 1.00 39.65 65 VAL A N 1
ATOM 478 C CA . VAL A 1 65 ? 30.153 -7.807 117.389 1.00 38.25 65 VAL A CA 1
ATOM 479 C C . VAL A 1 65 ? 30.424 -9.188 116.825 1.00 38.31 65 VAL A C 1
ATOM 480 O O . VAL A 1 65 ? 31.466 -9.416 116.205 1.00 36.65 65 VAL A O 1
ATOM 484 N N . LEU A 1 66 ? 29.484 -10.102 117.035 1.00 39.31 66 LEU A N 1
ATOM 485 C CA . LEU A 1 66 ? 29.570 -11.478 116.566 1.00 41.19 66 LEU A CA 1
ATOM 486 C C . LEU A 1 66 ? 28.528 -11.728 115.479 1.00 45.22 66 LEU A C 1
ATOM 487 O O . LEU A 1 66 ? 27.356 -11.364 115.640 1.00 46.84 66 LEU A O 1
ATOM 492 N N . GLU A 1 67 ? 28.948 -12.369 114.384 1.00 49.27 67 GLU A N 1
ATOM 493 C CA . GLU A 1 67 ? 28.037 -12.774 113.304 1.00 52.75 67 GLU A CA 1
ATOM 494 C C . GLU A 1 67 ? 28.438 -14.169 112.833 1.00 55.28 67 GLU A C 1
ATOM 495 O O . GLU A 1 67 ? 29.363 -14.306 112.023 1.00 57.42 67 GLU A O 1
ATOM 501 N N . ASN A 1 68 ? 27.723 -15.190 113.327 1.00 49.59 68 ASN A N 1
ATOM 502 C CA . ASN A 1 68 ? 28.016 -16.598 113.054 1.00 52.12 68 ASN A CA 1
ATOM 503 C C . ASN A 1 68 ? 29.514 -16.869 113.093 1.00 50.18 68 ASN A C 1
ATOM 504 O O . ASN A 1 68 ? 30.131 -17.149 112.059 1.00 50.54 68 ASN A O 1
ATOM 509 N N . GLY A 1 69 ? 30.119 -16.753 114.273 1.00 49.62 69 GLY A N 1
ATOM 510 C CA . GLY A 1 69 ? 31.493 -17.149 114.464 1.00 40.51 69 GLY A CA 1
ATOM 511 C C . GLY A 1 69 ? 32.542 -16.095 114.160 1.00 43.79 69 GLY A C 1
ATOM 512 O O . GLY A 1 69 ? 33.692 -16.260 114.582 1.00 44.64 69 GLY A O 1
ATOM 513 N N . VAL A 1 70 ? 32.195 -15.023 113.442 1.00 46.45 70 VAL A N 1
ATOM 514 C CA . VAL A 1 70 ? 33.145 -13.972 113.076 1.00 40.81 70 VAL A CA 1
ATOM 515 C C . VAL A 1 70 ? 32.907 -12.761 113.969 1.00 41.80 70 VAL A C 1
ATOM 516 O O . VAL A 1 70 ? 31.758 -12.325 114.144 1.00 41.74 70 VAL A O 1
ATOM 520 N N . VAL A 1 71 ? 33.983 -12.217 114.543 1.00 41.48 71 VAL A N 1
ATOM 521 C CA . VAL A 1 71 ? 33.892 -11.128 115.519 1.00 36.46 71 VAL A CA 1
ATOM 522 C C . VAL A 1 71 ? 34.596 -9.893 114.977 1.00 36.50 71 VAL A C 1
ATOM 523 O O . VAL A 1 71 ? 35.793 -9.934 114.662 1.00 39.56 71 VAL A O 1
ATOM 527 N N . ARG A 1 72 ? 33.864 -8.785 114.925 1.00 37.85 72 ARG A N 1
ATOM 528 C CA . ARG A 1 72 ? 34.417 -7.483 114.578 1.00 37.22 72 ARG A CA 1
ATOM 529 C C . ARG A 1 72 ? 34.889 -6.773 115.846 1.00 40.69 72 ARG A C 1
ATOM 530 O O . ARG A 1 72 ? 34.064 -6.501 116.732 1.00 35.72 72 ARG A O 1
ATOM 538 N N . PRO A 1 73 ? 36.176 -6.443 115.970 1.00 40.46 73 PRO A N 1
ATOM 539 C CA . PRO A 1 73 ? 36.658 -5.690 117.138 1.00 38.60 73 PRO A CA 1
ATOM 540 C C . PRO A 1 73 ? 36.326 -4.216 116.993 1.00 38.34 73 PRO A C 1
ATOM 541 O O . PRO A 1 73 ? 35.716 -3.816 115.991 1.00 39.93 73 PRO A O 1
ATOM 545 N N . PRO A 1 74 ? 36.688 -3.373 117.963 1.00 39.34 74 PRO A N 1
ATOM 546 C CA . PRO A 1 74 ? 36.435 -1.936 117.794 1.00 35.92 74 PRO A CA 1
ATOM 547 C C . PRO A 1 74 ? 37.238 -1.359 116.637 1.00 36.68 74 PRO A C 1
ATOM 548 O O . PRO A 1 74 ? 38.421 -1.668 116.452 1.00 34.47 74 PRO A O 1
ATOM 552 N N . LYS A 1 75 ? 36.582 -0.498 115.871 1.00 36.03 75 LYS A N 1
ATOM 553 C CA . LYS A 1 75 ? 37.257 0.262 114.828 1.00 39.51 75 LYS A CA 1
ATOM 554 C C . LYS A 1 75 ? 38.536 0.891 115.365 1.00 34.44 75 LYS A C 1
ATOM 555 O O . LYS A 1 75 ? 38.537 1.508 116.431 1.00 37.32 75 LYS A O 1
ATOM 561 N N . GLY A 1 76 ? 39.632 0.717 114.628 1.00 34.35 76 GLY A N 1
ATOM 562 C CA . GLY A 1 76 ? 40.917 1.285 114.990 1.00 33.19 76 GLY A CA 1
ATOM 563 C C . GLY A 1 76 ? 41.839 0.361 115.766 1.00 35.95 76 GLY A C 1
ATOM 564 O O . GLY A 1 76 ? 43.060 0.588 115.768 1.00 35.37 76 GLY A O 1
ATOM 565 N N . PHE A 1 77 ? 41.288 -0.668 116.424 1.00 30.09 77 PHE A N 1
ATOM 566 C CA . PHE A 1 77 ? 42.100 -1.610 117.199 1.00 36.12 77 PHE A CA 1
ATOM 567 C C . PHE A 1 77 ? 43.093 -2.355 116.307 1.00 34.95 77 PHE A C 1
ATOM 568 O O . PHE A 1 77 ? 44.271 -2.495 116.655 1.00 36.83 77 PHE A O 1
ATOM 576 N N . LYS A 1 78 ? 42.626 -2.864 115.161 1.00 32.85 78 LYS A N 1
ATOM 577 C CA . LYS A 1 78 ? 43.492 -3.644 114.275 1.00 38.08 78 LYS A CA 1
ATOM 578 C C . LYS A 1 78 ? 44.674 -2.830 113.765 1.00 37.73 78 LYS A C 1
ATOM 579 O O . LYS A 1 78 ? 45.810 -3.326 113.730 1.00 39.30 78 LYS A O 1
ATOM 585 N N . GLU A 1 79 ? 44.441 -1.577 113.377 1.00 37.69 79 GLU A N 1
ATOM 586 C CA . GLU A 1 79 ? 45.558 -0.762 112.914 1.00 39.78 79 GLU A CA 1
ATOM 587 C C . GLU A 1 79 ? 46.534 -0.474 114.047 1.00 37.68 79 GLU A C 1
ATOM 588 O O . GLU A 1 79 ? 47.756 -0.497 113.841 1.00 42.84 79 GLU A O 1
ATOM 594 N N . ALA A 1 80 ? 46.019 -0.205 115.251 1.00 38.57 80 ALA A N 1
ATOM 595 C CA . ALA A 1 80 ? 46.895 -0.065 116.412 1.00 36.33 80 ALA A CA 1
ATOM 596 C C . ALA A 1 80 ? 47.664 -1.355 116.687 1.00 35.11 80 ALA A C 1
ATOM 597 O O . ALA A 1 80 ? 48.845 -1.312 117.040 1.00 34.32 80 ALA A O 1
ATOM 599 N N . PHE A 1 81 ? 47.016 -2.513 116.511 1.00 36.89 81 PHE A N 1
ATOM 600 C CA . PHE A 1 81 ? 47.686 -3.791 116.743 1.00 33.87 81 PHE A CA 1
ATOM 601 C C . PHE A 1 81 ? 48.801 -4.028 115.721 1.00 37.88 81 PHE A C 1
ATOM 602 O O . PHE A 1 81 ? 49.890 -4.503 116.076 1.00 34.81 81 PHE A O 1
ATOM 610 N N . ASP A 1 82 ? 48.561 -3.690 114.451 1.00 36.70 82 ASP A N 1
ATOM 611 C CA . ASP A 1 82 ? 49.632 -3.773 113.455 1.00 40.52 82 ASP A CA 1
ATOM 612 C C . ASP A 1 82 ? 50.819 -2.905 113.851 1.00 41.09 82 ASP A C 1
ATOM 613 O O . ASP A 1 82 ? 51.976 -3.329 113.745 1.00 42.08 82 ASP A O 1
ATOM 618 N N . GLN A 1 83 ? 50.552 -1.683 114.308 1.00 36.25 83 GLN A N 1
ATOM 619 C CA . GLN A 1 83 ? 51.645 -0.789 114.648 1.00 34.96 83 GLN A CA 1
ATOM 620 C C . GLN A 1 83 ? 52.446 -1.337 115.818 1.00 38.79 83 GLN A C 1
ATOM 621 O O . GLN A 1 83 ? 53.680 -1.297 115.808 1.00 40.17 83 GLN A O 1
ATOM 627 N N . VAL A 1 84 ? 51.764 -1.865 116.830 1.00 30.97 84 VAL A N 1
ATOM 628 C CA . VAL A 1 84 ? 52.471 -2.413 117.979 1.00 35.68 84 VAL A CA 1
ATOM 629 C C . VAL A 1 84 ? 53.293 -3.634 117.573 1.00 37.20 84 VAL A C 1
ATOM 630 O O . VAL A 1 84 ? 54.472 -3.747 117.932 1.00 40.36 84 VAL A O 1
ATOM 634 N N . ARG A 1 85 ? 52.687 -4.563 116.818 1.00 34.11 85 ARG A N 1
ATOM 635 C CA . ARG A 1 85 ? 53.420 -5.733 116.322 1.00 38.60 85 ARG A CA 1
ATOM 636 C C . ARG A 1 85 ? 54.675 -5.315 115.569 1.00 42.09 85 ARG A C 1
ATOM 637 O O . ARG A 1 85 ? 55.780 -5.801 115.848 1.00 39.57 85 ARG A O 1
ATOM 645 N N . GLU A 1 86 ? 54.512 -4.401 114.607 1.00 40.38 86 GLU A N 1
ATOM 646 C CA . GLU A 1 86 ? 55.617 -3.996 113.744 1.00 45.94 86 GLU A CA 1
ATOM 647 C C . GLU A 1 86 ? 56.798 -3.466 114.544 1.00 39.06 86 GLU A C 1
ATOM 648 O O . GLU A 1 86 ? 57.948 -3.667 114.151 1.00 41.97 86 GLU A O 1
ATOM 654 N N . GLY A 1 87 ? 56.543 -2.807 115.672 1.00 42.20 87 GLY A N 1
ATOM 655 C CA . GLY A 1 87 ? 57.613 -2.232 116.464 1.00 38.92 87 GLY A CA 1
ATOM 656 C C . GLY A 1 87 ? 58.337 -3.194 117.376 1.00 36.86 87 GLY A C 1
ATOM 657 O O . GLY A 1 87 ? 59.165 -2.756 118.182 1.00 39.06 87 GLY A O 1
ATOM 658 N N . GLY A 1 88 ? 58.051 -4.494 117.280 1.00 33.64 88 GLY A N 1
ATOM 659 C CA . GLY A 1 88 ? 58.669 -5.481 118.151 1.00 36.35 88 GLY A CA 1
ATOM 660 C C . GLY A 1 88 ? 58.186 -5.509 119.591 1.00 35.52 88 GLY A C 1
ATOM 661 O O . GLY A 1 88 ? 58.791 -6.206 120.410 1.00 40.50 88 GLY A O 1
ATOM 662 N N . TRP A 1 89 ? 57.090 -4.817 119.922 1.00 35.13 89 TRP A N 1
ATOM 663 C CA . TRP A 1 89 ? 56.683 -4.636 121.315 1.00 35.99 89 TRP A CA 1
ATOM 664 C C . TRP A 1 89 ? 56.061 -5.873 121.955 1.00 38.48 89 TRP A C 1
ATOM 665 O O . TRP A 1 89 ? 55.953 -5.915 123.185 1.00 43.86 89 TRP A O 1
ATOM 676 N N . THR A 1 90 ? 55.633 -6.867 121.177 1.00 38.28 90 THR A N 1
ATOM 677 C CA . THR A 1 90 ? 54.981 -8.039 121.755 1.00 36.73 90 THR A CA 1
ATOM 678 C C . THR A 1 90 ? 55.944 -9.169 122.090 1.00 36.62 90 THR A C 1
ATOM 679 O O . THR A 1 90 ? 55.499 -10.204 122.601 1.00 39.79 90 THR A O 1
ATOM 683 N N . ALA A 1 91 ? 57.241 -9.025 121.805 1.00 39.13 91 ALA A N 1
ATOM 684 C CA . ALA A 1 91 ? 58.220 -10.042 122.188 1.00 37.74 91 ALA A CA 1
ATOM 685 C C . ALA A 1 91 ? 59.437 -9.401 122.843 1.00 37.88 91 ALA A C 1
ATOM 686 O O . ALA A 1 91 ? 60.544 -9.936 122.790 1.00 40.83 91 ALA A O 1
ATOM 688 N N . LEU A 1 92 ? 59.225 -8.257 123.482 1.00 39.14 92 LEU A N 1
ATOM 689 C CA . LEU A 1 92 ? 60.297 -7.523 124.142 1.00 36.39 92 LEU A CA 1
ATOM 690 C C . LEU A 1 92 ? 61.128 -8.419 125.056 1.00 39.91 92 LEU A C 1
ATOM 691 O O . LEU A 1 92 ? 62.361 -8.432 124.975 1.00 42.96 92 LEU A O 1
ATOM 696 N N . ASP A 1 93 ? 60.467 -9.187 125.926 1.00 39.26 93 ASP A N 1
ATOM 697 C CA . ASP A 1 93 ? 61.140 -9.989 126.943 1.00 37.44 93 ASP A CA 1
ATOM 698 C C . ASP A 1 93 ? 61.147 -11.477 126.614 1.00 35.17 93 ASP A C 1
ATOM 699 O O . ASP A 1 93 ? 61.405 -12.303 127.495 1.00 34.94 93 ASP A O 1
ATOM 704 N N . LEU A 1 94 ? 60.882 -11.836 125.378 1.00 40.93 94 LEU A N 1
ATOM 705 C CA . LEU A 1 94 ? 60.843 -13.241 124.999 1.00 38.15 94 LEU A CA 1
ATOM 706 C C . LEU A 1 94 ? 62.166 -13.682 124.388 1.00 38.91 94 LEU A C 1
ATOM 707 O O . LEU A 1 94 ? 62.983 -12.850 123.984 1.00 37.91 94 LEU A O 1
ATOM 712 N N . PRO A 1 95 ? 62.421 -14.996 124.324 1.00 40.99 95 PRO A N 1
ATOM 713 C CA . PRO A 1 95 ? 63.724 -15.473 123.830 1.00 41.69 95 PRO A CA 1
ATOM 714 C C . PRO A 1 95 ? 63.963 -15.133 122.367 1.00 42.48 95 PRO A C 1
ATOM 715 O O . PRO A 1 95 ? 63.072 -15.258 121.521 1.00 40.22 95 PRO A O 1
ATOM 719 N N . GLU A 1 96 ? 65.209 -14.746 122.075 1.00 42.45 96 GLU A N 1
ATOM 720 C CA . GLU A 1 96 ? 65.622 -14.419 120.717 1.00 43.14 96 GLU A CA 1
ATOM 721 C C . GLU A 1 96 ? 65.443 -15.579 119.746 1.00 42.01 96 GLU A C 1
ATOM 722 O O . GLU A 1 96 ? 65.301 -15.334 118.544 1.00 44.99 96 GLU A O 1
ATOM 728 N N . GLN A 1 97 ? 65.440 -16.826 120.231 1.00 40.69 97 GLN A N 1
ATOM 729 C CA . GLN A 1 97 ? 65.388 -17.975 119.322 1.00 45.24 97 GLN A CA 1
ATOM 730 C C . GLN A 1 97 ? 64.111 -17.983 118.484 1.00 44.65 97 GLN A C 1
ATOM 731 O O . GLN A 1 97 ? 64.119 -18.426 117.327 1.00 40.75 97 GLN A O 1
ATOM 737 N N . TYR A 1 98 ? 62.999 -17.511 119.043 1.00 40.13 98 TYR A N 1
ATOM 738 C CA . TYR A 1 98 ? 61.748 -17.526 118.298 1.00 40.15 98 TYR A CA 1
ATOM 739 C C . TYR A 1 98 ? 61.293 -16.133 117.914 1.00 38.30 98 TYR A C 1
ATOM 740 O O . TYR A 1 98 ? 60.133 -15.948 117.546 1.00 41.11 98 TYR A O 1
ATOM 749 N N . GLY A 1 99 ? 62.188 -15.152 117.978 1.00 43.35 99 GLY A N 1
ATOM 750 C CA . GLY A 1 99 ? 61.905 -13.824 117.486 1.00 41.96 99 GLY A CA 1
ATOM 751 C C . GLY A 1 99 ? 61.881 -12.748 118.540 1.00 41.60 99 GLY A C 1
ATOM 752 O O . GLY A 1 99 ? 61.747 -11.572 118.189 1.00 42.80 99 GLY A O 1
ATOM 753 N N . GLY A 1 100 ? 62.008 -13.097 119.815 1.00 40.45 100 GLY A N 1
ATOM 754 C CA . GLY A 1 100 ? 61.968 -12.105 120.866 1.00 39.72 100 GLY A CA 1
ATOM 755 C C . GLY A 1 100 ? 63.231 -11.269 120.940 1.00 38.80 100 GLY A C 1
ATOM 756 O O . GLY A 1 100 ? 64.182 -11.431 120.177 1.00 42.00 100 GLY A O 1
ATOM 757 N N . GLN A 1 101 ? 63.234 -10.348 121.901 1.00 39.59 101 GLN A N 1
ATOM 758 C CA . GLN A 1 101 ? 64.389 -9.500 122.166 1.00 38.49 101 GLN A CA 1
ATOM 759 C C . GLN A 1 101 ? 65.081 -9.827 123.483 1.00 40.71 101 GLN A C 1
ATOM 760 O O . GLN A 1 101 ? 66.110 -9.213 123.784 1.00 41.46 101 GLN A O 1
ATOM 766 N N . ASN A 1 102 ? 64.531 -10.749 124.289 1.00 38.10 102 ASN A N 1
ATOM 767 C CA . ASN A 1 102 ? 65.162 -11.217 125.532 1.00 39.30 102 ASN A CA 1
ATOM 768 C C . ASN A 1 102 ? 65.507 -10.072 126.484 1.00 40.32 102 ASN A C 1
ATOM 769 O O . ASN A 1 102 ? 66.503 -10.134 127.215 1.00 37.07 102 ASN A O 1
ATOM 774 N N . MET A 1 103 ? 64.696 -9.019 126.493 1.00 32.64 103 MET A N 1
ATOM 775 C CA . MET A 1 103 ? 64.913 -7.971 127.477 1.00 38.83 103 MET A CA 1
ATOM 776 C C . MET A 1 103 ? 64.459 -8.454 128.850 1.00 36.73 103 MET A C 1
ATOM 777 O O . MET A 1 103 ? 63.770 -9.468 128.958 1.00 38.36 103 MET A O 1
ATOM 782 N N . PRO A 1 104 ? 64.887 -7.790 129.923 1.00 41.73 104 PRO A N 1
ATOM 783 C CA . PRO A 1 104 ? 64.429 -8.199 131.261 1.00 36.05 104 PRO A CA 1
ATOM 784 C C . PRO A 1 104 ? 62.910 -8.124 131.393 1.00 37.28 104 PRO A C 1
ATOM 785 O O . PRO A 1 104 ? 62.267 -7.181 130.917 1.00 38.49 104 PRO A O 1
ATOM 789 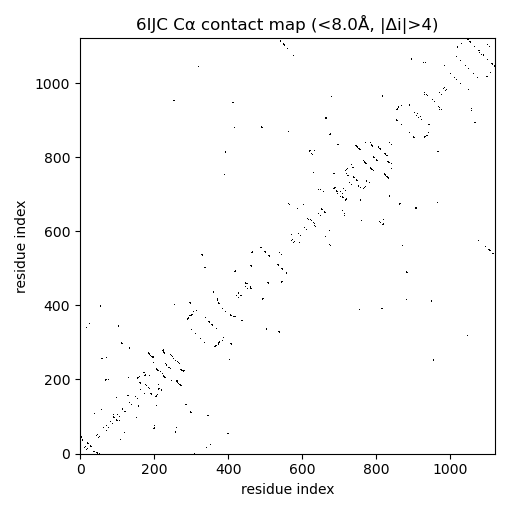N N . TYR A 1 105 ? 62.337 -9.140 132.049 1.00 36.53 105 TYR A N 1
ATOM 790 C CA . TYR A 1 105 ? 60.919 -9.110 132.407 1.00 34.73 105 TYR A CA 1
ATOM 791 C C . TYR A 1 105 ? 60.570 -7.832 133.146 1.00 35.41 105 TYR A C 1
ATOM 792 O O . TYR A 1 105 ? 59.445 -7.327 133.024 1.00 35.21 105 TYR A O 1
ATOM 801 N N . LEU A 1 106 ? 61.520 -7.292 133.915 1.00 32.14 106 LEU A N 1
ATOM 802 C CA . LEU A 1 106 ? 61.282 -6.028 134.593 1.00 29.66 106 LEU A CA 1
ATOM 803 C C . LEU A 1 106 ? 60.940 -4.929 133.594 1.00 34.03 106 LEU A C 1
ATOM 804 O O . LEU A 1 106 ? 60.025 -4.135 133.834 1.00 36.08 106 LEU A O 1
ATOM 809 N N . LEU A 1 107 ? 61.645 -4.876 132.453 1.00 34.30 107 LEU A N 1
ATOM 810 C CA . LEU A 1 107 ? 61.380 -3.801 131.496 1.00 35.76 107 LEU A CA 1
ATOM 811 C C . LEU A 1 107 ? 60.115 -4.061 130.695 1.00 33.87 107 LEU A C 1
ATOM 812 O O . LEU A 1 107 ? 59.420 -3.111 130.334 1.00 30.98 107 LEU A O 1
ATOM 817 N N . GLY A 1 108 ? 59.808 -5.328 130.402 1.00 34.12 108 GLY A N 1
ATOM 818 C CA . GLY A 1 108 ? 58.547 -5.632 129.747 1.00 34.54 108 GLY A CA 1
ATOM 819 C C . GLY A 1 108 ? 57.354 -5.299 130.623 1.00 31.60 108 GLY A C 1
ATOM 820 O O . GLY A 1 108 ? 56.340 -4.803 130.137 1.00 35.71 108 GLY A O 1
ATOM 821 N N . THR A 1 109 ? 57.464 -5.576 131.929 1.00 33.20 109 THR A N 1
ATOM 822 C CA . THR A 1 109 ? 56.418 -5.210 132.882 1.00 32.21 109 THR A CA 1
ATOM 823 C C . THR A 1 109 ? 56.275 -3.695 132.979 1.00 29.36 109 THR A C 1
ATOM 824 O O . THR A 1 109 ? 55.156 -3.173 132.991 1.00 32.71 109 THR A O 1
ATOM 828 N N . ALA A 1 110 ? 57.395 -2.970 133.033 1.00 30.94 110 ALA A N 1
ATOM 829 C CA . ALA A 1 110 ? 57.337 -1.506 133.066 1.00 32.51 110 ALA A CA 1
ATOM 830 C C . ALA A 1 110 ? 56.659 -0.952 131.817 1.00 33.87 110 ALA A C 1
ATOM 831 O O . ALA A 1 110 ? 55.828 -0.038 131.899 1.00 32.58 110 ALA A O 1
ATOM 833 N N . VAL A 1 111 ? 57.007 -1.494 130.646 1.00 30.71 111 VAL A N 1
ATOM 834 C CA . VAL A 1 111 ? 56.319 -1.114 129.414 1.00 35.02 111 VAL A CA 1
ATOM 835 C C . VAL A 1 111 ? 54.847 -1.514 129.481 1.00 32.67 111 VAL A C 1
ATOM 836 O O . VAL A 1 111 ? 53.961 -0.757 129.065 1.00 34.83 111 VAL A O 1
ATOM 840 N N . GLY A 1 112 ? 54.565 -2.712 130.006 1.00 34.27 112 GLY A N 1
ATOM 841 C CA . GLY A 1 112 ? 53.204 -3.224 130.017 1.00 36.27 112 GLY A CA 1
ATOM 842 C C . GLY A 1 112 ? 52.231 -2.389 130.833 1.00 32.90 112 GLY A C 1
ATOM 843 O O . GLY A 1 112 ? 51.047 -2.294 130.483 1.00 28.19 112 GLY A O 1
ATOM 844 N N . GLU A 1 113 ? 52.700 -1.778 131.927 1.00 30.79 113 GLU A N 1
ATOM 845 C CA . GLU A 1 113 ? 51.797 -0.928 132.694 1.00 35.96 113 GLU A CA 1
ATOM 846 C C . GLU A 1 113 ? 51.343 0.262 131.865 1.00 32.51 113 GLU A C 1
ATOM 847 O O . GLU A 1 113 ? 50.200 0.709 132.001 1.00 29.47 113 GLU A O 1
ATOM 853 N N . MET A 1 114 ? 52.213 0.773 130.988 1.00 32.82 114 MET A N 1
ATOM 854 C CA . MET A 1 114 ? 51.850 1.946 130.198 1.00 34.00 114 MET A CA 1
ATOM 855 C C . MET A 1 114 ? 50.810 1.592 129.143 1.00 29.74 114 MET A C 1
ATOM 856 O O . MET A 1 114 ? 49.763 2.244 129.048 1.00 29.71 114 MET A O 1
ATOM 861 N N . PHE A 1 115 ? 51.075 0.547 128.352 1.00 29.86 115 PHE A N 1
ATOM 862 C CA . PHE A 1 115 ? 50.070 0.047 127.417 1.00 29.25 115 PHE A CA 1
ATOM 863 C C . PHE A 1 115 ? 48.756 -0.229 128.132 1.00 30.64 115 PHE A C 1
ATOM 864 O O . PHE A 1 115 ? 47.688 0.200 127.683 1.00 34.11 115 PHE A O 1
ATOM 872 N N . SER A 1 116 ? 48.811 -0.951 129.248 1.00 28.32 116 SER A N 1
ATOM 873 C CA . SER A 1 116 ? 47.564 -1.361 129.880 1.00 29.96 116 SER A CA 1
ATOM 874 C C . SER A 1 116 ? 46.812 -0.168 130.449 1.00 26.46 116 SER A C 1
ATOM 875 O O . SER A 1 116 ? 45.579 -0.123 130.381 1.00 29.46 116 SER A O 1
ATOM 878 N N . GLY A 1 117 ? 47.528 0.804 131.022 1.00 29.14 117 GLY A N 1
ATOM 879 C CA . GLY A 1 117 ? 46.861 2.014 131.485 1.00 29.19 117 GLY A CA 1
ATOM 880 C C . GLY A 1 117 ? 46.230 2.802 130.352 1.00 29.31 117 GLY A C 1
ATOM 881 O O . GLY A 1 117 ? 45.132 3.347 130.492 1.00 28.46 117 GLY A O 1
ATOM 882 N N . ALA A 1 118 ? 46.908 2.865 129.209 1.00 27.74 118 ALA A N 1
ATOM 883 C CA . ALA A 1 118 ? 46.353 3.603 128.084 1.00 30.88 118 ALA A CA 1
ATOM 884 C C . ALA A 1 118 ? 45.112 2.917 127.519 1.00 28.30 118 ALA A C 1
ATOM 885 O O . ALA A 1 118 ? 44.176 3.596 127.087 1.00 29.38 118 ALA A O 1
ATOM 887 N N . ASN A 1 119 ? 45.068 1.587 127.537 1.00 26.67 119 ASN A N 1
ATOM 888 C CA . ASN A 1 119 ? 43.964 0.866 126.914 1.00 26.98 119 ASN A CA 1
ATOM 889 C C . ASN A 1 119 ? 43.969 -0.586 127.359 1.00 29.47 119 ASN A C 1
ATOM 890 O O . ASN A 1 119 ? 44.572 -1.434 126.696 1.00 28.46 119 ASN A O 1
ATOM 895 N N . GLN A 1 120 ? 43.296 -0.881 128.478 1.00 30.62 120 GLN A N 1
ATOM 896 C CA . GLN A 1 120 ? 43.364 -2.224 129.052 1.00 27.47 120 GLN A CA 1
ATOM 897 C C . GLN A 1 120 ? 42.798 -3.272 128.096 1.00 33.79 120 GLN A C 1
ATOM 898 O O . GLN A 1 120 ? 43.396 -4.341 127.907 1.00 31.14 120 GLN A O 1
ATOM 904 N N . ALA A 1 121 ? 41.631 -2.989 127.496 1.00 28.95 121 ALA A N 1
ATOM 905 C CA . ALA A 1 121 ? 41.002 -3.980 126.636 1.00 30.08 121 ALA A CA 1
ATOM 906 C C . ALA A 1 121 ? 41.881 -4.305 125.428 1.00 31.75 121 ALA A C 1
ATOM 907 O O . ALA A 1 121 ? 42.022 -5.474 125.052 1.00 32.62 121 ALA A O 1
ATOM 909 N N . PHE A 1 122 ? 42.519 -3.290 124.836 1.00 32.03 122 PHE A N 1
ATOM 910 C CA . PHE A 1 122 ? 43.443 -3.529 123.727 1.00 32.70 122 PHE A CA 1
ATOM 911 C C . PHE A 1 122 ? 44.648 -4.365 124.160 1.00 30.97 122 PHE A C 1
ATOM 912 O O . PHE A 1 122 ? 45.012 -5.345 123.498 1.00 30.19 122 PHE A O 1
ATOM 920 N N . THR A 1 123 ? 45.300 -3.974 125.254 1.00 29.29 123 THR A N 1
ATOM 921 C CA . THR A 1 123 ? 46.539 -4.630 125.659 1.00 31.74 123 THR A CA 1
ATOM 922 C C . THR A 1 123 ? 46.348 -6.111 125.988 1.00 34.87 123 THR A C 1
ATOM 923 O O . THR A 1 123 ? 47.308 -6.887 125.877 1.00 33.75 123 THR A O 1
ATOM 927 N N . MET A 1 124 ? 45.136 -6.529 126.357 1.00 28.01 124 MET A N 1
ATOM 928 C CA . MET A 1 124 ? 44.898 -7.938 126.650 1.00 29.72 124 MET A CA 1
ATOM 929 C C . MET A 1 124 ? 45.063 -8.837 125.433 1.00 33.49 124 MET A C 1
ATOM 930 O O . MET A 1 124 ? 45.293 -10.039 125.602 1.00 31.26 124 MET A O 1
ATOM 935 N N . TYR A 1 125 ? 44.935 -8.309 124.213 1.00 29.74 125 TYR A N 1
ATOM 936 C CA . TYR A 1 125 ? 45.136 -9.174 123.055 1.00 34.72 125 TYR A CA 1
ATOM 937 C C . TYR A 1 125 ? 46.579 -9.658 122.988 1.00 32.35 125 TYR A C 1
ATOM 938 O O . TYR A 1 125 ? 46.834 -10.853 122.812 1.00 33.36 125 TYR A O 1
ATOM 947 N N . GLN A 1 126 ? 47.544 -8.751 123.152 1.00 31.07 126 GLN A N 1
ATOM 948 C CA . GLN A 1 126 ? 48.930 -9.207 123.167 1.00 34.38 126 GLN A CA 1
ATOM 949 C C . GLN A 1 126 ? 49.273 -9.891 124.484 1.00 32.69 126 GLN A C 1
ATOM 950 O O . GLN A 1 126 ? 50.027 -10.872 124.487 1.00 32.51 126 GLN A O 1
ATOM 956 N N . GLY A 1 127 ? 48.680 -9.435 125.593 1.00 36.47 127 GLY A N 1
ATOM 957 C CA . GLY A 1 127 ? 48.986 -10.016 126.896 1.00 31.38 127 GLY A CA 1
ATOM 958 C C . GLY A 1 127 ? 48.552 -11.464 127.029 1.00 33.83 127 GLY A C 1
ATOM 959 O O . GLY A 1 127 ? 49.261 -12.278 127.628 1.00 33.55 127 GLY A O 1
ATOM 960 N N . LEU A 1 128 ? 47.373 -11.805 126.500 1.00 30.90 128 LEU A N 1
ATOM 961 C CA . LEU A 1 128 ? 46.945 -13.201 126.548 1.00 35.34 128 LEU A CA 1
ATOM 962 C C . LEU A 1 128 ? 47.811 -14.070 125.639 1.00 37.05 128 LEU A C 1
ATOM 963 O O . LEU A 1 128 ? 48.150 -15.206 125.999 1.00 32.08 128 LEU A O 1
ATOM 968 N N . THR A 1 129 ? 48.181 -13.546 124.463 1.00 33.37 129 THR A N 1
ATOM 969 C CA . THR A 1 129 ? 49.124 -14.250 123.593 1.00 34.71 129 THR A CA 1
ATOM 970 C C . THR A 1 129 ? 50.470 -14.446 124.280 1.00 33.34 129 THR A C 1
ATOM 971 O O . THR A 1 129 ? 51.067 -15.521 124.184 1.00 35.93 129 THR A O 1
ATOM 975 N N . HIS A 1 130 ? 50.972 -13.414 124.969 1.00 35.55 130 HIS A N 1
ATOM 976 C CA . HIS A 1 130 ? 52.206 -13.576 125.732 1.00 36.76 130 HIS A CA 1
ATOM 977 C C . HIS A 1 130 ? 52.076 -14.719 126.731 1.00 36.53 130 HIS A C 1
ATOM 978 O O . HIS A 1 130 ? 53.013 -15.500 126.919 1.00 35.50 130 HIS A O 1
ATOM 985 N N . GLY A 1 131 ? 50.906 -14.849 127.358 1.00 38.67 131 GLY A N 1
ATOM 986 C CA . GLY A 1 131 ? 50.710 -15.913 128.328 1.00 32.90 131 GLY A CA 1
ATOM 987 C C . GLY A 1 131 ? 50.579 -17.266 127.667 1.00 36.80 131 GLY A C 1
ATOM 988 O O . GLY A 1 131 ? 51.113 -18.266 128.160 1.00 36.19 131 GLY A O 1
ATOM 989 N N . ALA A 1 132 ? 49.875 -17.320 126.537 1.00 34.58 132 ALA A N 1
ATOM 990 C CA . ALA A 1 132 ? 49.733 -18.586 125.827 1.00 36.05 132 ALA A CA 1
ATOM 991 C C . ALA A 1 132 ? 51.058 -19.022 125.194 1.00 38.42 132 ALA A C 1
ATOM 992 O O . ALA A 1 132 ? 51.383 -20.215 125.182 1.00 36.88 132 ALA A O 1
ATOM 994 N N . ALA A 1 133 ? 51.843 -18.073 124.674 1.00 34.29 133 ALA A N 1
ATOM 995 C CA . ALA A 1 133 ? 53.138 -18.428 124.102 1.00 34.78 133 ALA A CA 1
ATOM 996 C C . ALA A 1 133 ? 54.112 -18.915 125.172 1.00 41.05 133 ALA A C 1
ATOM 997 O O . ALA A 1 133 ? 54.915 -19.820 124.906 1.00 38.16 133 ALA A O 1
ATOM 999 N N . SER A 1 134 ? 54.054 -18.326 126.378 1.00 39.87 134 SER A N 1
ATOM 1000 C CA . SER A 1 134 ? 54.925 -18.747 127.477 1.00 38.96 134 SER A CA 1
ATOM 1001 C C . SER A 1 134 ? 54.661 -20.192 127.885 1.00 40.33 134 SER A C 1
ATOM 1002 O O . SER A 1 134 ? 55.597 -20.935 128.208 1.00 41.80 134 SER A O 1
ATOM 1005 N N . ALA A 1 135 ? 53.391 -20.603 127.898 1.00 36.46 135 ALA A N 1
ATOM 1006 C CA . ALA A 1 135 ? 53.063 -21.981 128.253 1.00 43.31 135 ALA A CA 1
ATOM 1007 C C . ALA A 1 135 ? 53.567 -22.973 127.201 1.00 43.04 135 ALA A C 1
ATOM 1008 O O . ALA A 1 135 ? 53.846 -24.137 127.522 1.00 38.99 135 ALA A O 1
ATOM 1010 N N . ILE A 1 136 ? 53.685 -22.535 125.946 1.00 40.09 136 ILE A N 1
ATOM 1011 C CA . ILE A 1 136 ? 54.219 -23.402 124.904 1.00 42.33 136 ILE A CA 1
ATOM 1012 C C . ILE A 1 136 ? 55.742 -23.423 124.959 1.00 41.35 136 ILE A C 1
ATOM 1013 O O . ILE A 1 136 ? 56.370 -24.469 124.754 1.00 39.10 136 ILE A O 1
ATOM 1018 N N . LEU A 1 137 ? 56.353 -22.275 125.250 1.00 37.51 137 LEU A N 1
ATOM 1019 C CA . LEU A 1 137 ? 57.798 -22.224 125.417 1.00 40.32 137 LEU A CA 1
ATOM 1020 C C . LEU A 1 137 ? 58.248 -23.129 126.556 1.00 41.80 137 LEU A C 1
ATOM 1021 O O . LEU A 1 137 ? 59.237 -23.859 126.428 1.00 46.82 137 LEU A O 1
ATOM 1026 N N . VAL A 1 138 ? 57.502 -23.132 127.658 1.00 39.22 138 VAL A N 1
ATOM 1027 C CA . VAL A 1 138 ? 57.912 -23.878 128.842 1.00 43.56 138 VAL A CA 1
ATOM 1028 C C . VAL A 1 138 ? 57.592 -25.367 128.716 1.00 43.76 138 VAL A C 1
ATOM 1029 O O . VAL A 1 138 ? 58.359 -26.209 129.194 1.00 46.32 138 VAL A O 1
ATOM 1033 N N . HIS A 1 139 ? 56.464 -25.732 128.097 1.00 42.05 139 HIS A N 1
ATOM 1034 C CA . HIS A 1 139 ? 56.027 -27.131 128.105 1.00 42.25 139 HIS A CA 1
ATOM 1035 C C . HIS A 1 139 ? 56.015 -27.806 126.737 1.00 42.46 139 HIS A C 1
ATOM 1036 O O . HIS A 1 139 ? 55.651 -28.988 126.652 1.00 42.87 139 HIS A O 1
ATOM 1043 N N . GLY A 1 140 ? 56.404 -27.118 125.667 1.00 39.47 140 GLY A N 1
ATOM 1044 C CA . GLY A 1 140 ? 56.197 -27.646 124.332 1.00 43.27 140 GLY A CA 1
ATOM 1045 C C . GLY A 1 140 ? 57.361 -28.470 123.810 1.00 41.18 140 GLY A C 1
ATOM 1046 O O . GLY A 1 140 ? 58.513 -28.234 124.154 1.00 41.06 140 GLY A O 1
ATOM 1047 N N . THR A 1 141 ? 57.044 -29.434 122.945 1.00 39.10 141 THR A N 1
ATOM 1048 C CA . THR A 1 141 ? 58.086 -30.092 122.168 1.00 41.35 141 THR A CA 1
ATOM 1049 C C . THR A 1 141 ? 58.809 -29.060 121.301 1.00 44.95 141 THR A C 1
ATOM 1050 O O . THR A 1 141 ? 58.351 -27.929 121.114 1.00 46.17 141 THR A O 1
ATOM 1054 N N . ASP A 1 142 ? 59.960 -29.466 120.765 1.00 45.22 142 ASP A N 1
ATOM 1055 C CA . ASP A 1 142 ? 60.660 -28.604 119.822 1.00 42.21 142 ASP A CA 1
ATOM 1056 C C . ASP A 1 142 ? 59.810 -28.353 118.583 1.00 43.66 142 ASP A C 1
ATOM 1057 O O . ASP A 1 142 ? 59.763 -27.228 118.073 1.00 46.49 142 ASP A O 1
ATOM 1062 N N . GLN A 1 143 ? 59.113 -29.382 118.094 1.00 45.10 143 GLN A N 1
ATOM 1063 C CA . GLN A 1 143 ? 58.208 -29.182 116.964 1.00 44.86 143 GLN A CA 1
ATOM 1064 C C . GLN A 1 143 ? 57.106 -28.189 117.307 1.00 42.71 143 GLN A C 1
ATOM 1065 O O . GLN A 1 143 ? 56.724 -27.363 116.470 1.00 44.86 143 GLN A O 1
ATOM 1071 N N . GLN A 1 144 ? 56.591 -28.243 118.539 1.00 40.86 144 GLN A N 1
ATOM 1072 C CA . GLN A 1 144 ? 55.515 -27.336 118.926 1.00 42.91 144 GLN A CA 1
ATOM 1073 C C . GLN A 1 144 ? 56.018 -25.903 119.053 1.00 41.89 144 GLN A C 1
ATOM 1074 O O . GLN A 1 144 ? 55.348 -24.968 118.598 1.00 37.71 144 GLN A O 1
ATOM 1080 N N . LYS A 1 145 ? 57.200 -25.715 119.656 1.00 40.42 145 LYS A N 1
ATOM 1081 C CA . LYS A 1 145 ? 57.815 -24.390 119.709 1.00 37.76 145 LYS A CA 1
ATOM 1082 C C . LYS A 1 145 ? 58.107 -23.853 118.313 1.00 41.53 145 LYS A C 1
ATOM 1083 O O . LYS A 1 145 ? 57.939 -22.656 118.052 1.00 38.28 145 LYS A O 1
ATOM 1089 N N . ASP A 1 146 ? 58.579 -24.721 117.409 1.00 44.53 146 ASP A N 1
ATOM 1090 C CA . ASP A 1 146 ? 58.975 -24.261 116.083 1.00 44.43 146 ASP A CA 1
ATOM 1091 C C . ASP A 1 146 ? 57.766 -23.963 115.210 1.00 40.50 146 ASP A C 1
ATOM 1092 O O . ASP A 1 146 ? 57.843 -23.103 114.327 1.00 42.32 146 ASP A O 1
ATOM 1097 N N . THR A 1 147 ? 56.646 -24.649 115.448 1.00 42.05 147 THR A N 1
ATOM 1098 C CA . THR A 1 147 ? 55.431 -24.416 114.670 1.00 38.98 147 THR A CA 1
ATOM 1099 C C . THR A 1 147 ? 54.734 -23.123 115.095 1.00 39.44 147 THR A C 1
ATOM 1100 O O . THR A 1 147 ? 54.350 -22.315 114.240 1.00 38.43 147 THR A O 1
ATOM 1104 N N . TYR A 1 148 ? 54.605 -22.881 116.406 1.00 38.99 148 TYR A N 1
ATOM 1105 C CA . TYR A 1 148 ? 53.701 -21.856 116.924 1.00 37.89 148 TYR A CA 1
ATOM 1106 C C . TYR A 1 148 ? 54.378 -20.610 117.489 1.00 38.24 148 TYR A C 1
ATOM 1107 O O . TYR A 1 148 ? 53.807 -19.521 117.390 1.00 37.38 148 TYR A O 1
ATOM 1116 N N . LEU A 1 149 ? 55.574 -20.723 118.071 1.00 36.35 149 LEU A N 1
ATOM 1117 C CA . LEU A 1 149 ? 56.120 -19.592 118.822 1.00 34.61 149 LEU A CA 1
ATOM 1118 C C . LEU A 1 149 ? 56.496 -18.410 117.943 1.00 41.92 149 LEU A C 1
ATOM 1119 O O . LEU A 1 149 ? 56.102 -17.276 118.278 1.00 40.37 149 LEU A O 1
ATOM 1124 N N . PRO A 1 150 ? 57.252 -18.568 116.843 1.00 40.09 150 PRO A N 1
ATOM 1125 C CA . PRO A 1 150 ? 57.611 -17.377 116.050 1.00 38.06 150 PRO A CA 1
ATOM 1126 C C . PRO A 1 150 ? 56.405 -16.533 115.664 1.00 34.98 150 PRO A C 1
ATOM 1127 O O . PRO A 1 150 ? 56.451 -15.305 115.800 1.00 40.33 150 PRO A O 1
ATOM 1131 N N . LYS A 1 151 ? 55.313 -17.162 115.221 1.00 37.11 151 LYS A N 1
ATOM 1132 C CA . LYS A 1 151 ? 54.116 -16.410 114.846 1.00 39.88 151 LYS A CA 1
ATOM 1133 C C . LYS A 1 151 ? 53.417 -15.795 116.057 1.00 37.41 151 LYS A C 1
ATOM 1134 O O . LYS A 1 151 ? 52.837 -14.709 115.948 1.00 38.15 151 LYS A O 1
ATOM 1140 N N . MET A 1 152 ? 53.458 -16.473 117.206 1.00 35.82 152 MET A N 1
ATOM 1141 C CA . MET A 1 152 ? 52.831 -15.968 118.421 1.00 33.03 152 MET A CA 1
ATOM 1142 C C . MET A 1 152 ? 53.655 -14.870 119.078 1.00 35.67 152 MET A C 1
ATOM 1143 O O . MET A 1 152 ? 53.084 -13.926 119.641 1.00 35.40 152 MET A O 1
ATOM 1148 N N . PHE A 1 153 ? 54.990 -14.982 119.024 1.00 38.40 153 PHE A N 1
ATOM 1149 C CA . PHE A 1 153 ? 55.873 -13.950 119.578 1.00 35.92 153 PHE A CA 1
ATOM 1150 C C . PHE A 1 153 ? 55.637 -12.600 118.914 1.00 34.36 153 PHE A C 1
ATOM 1151 O O . PHE A 1 153 ? 55.663 -11.561 119.578 1.00 38.39 153 PHE A O 1
ATOM 1159 N N . SER A 1 154 ? 55.455 -12.594 117.593 1.00 37.71 154 SER A N 1
ATOM 1160 C CA . SER A 1 154 ? 55.222 -11.386 116.816 1.00 37.91 154 SER A CA 1
ATOM 1161 C C . SER A 1 154 ? 53.748 -10.994 116.759 1.00 38.06 154 SER A C 1
ATOM 1162 O O . SER A 1 154 ? 53.428 -9.928 116.229 1.00 35.84 154 SER A O 1
ATOM 1165 N N . CYS A 1 155 ? 52.861 -11.833 117.298 1.00 37.09 155 CYS A N 1
ATOM 1166 C CA . CYS A 1 155 ? 51.410 -11.645 117.325 1.00 38.74 155 CYS A CA 1
ATOM 1167 C C . CYS A 1 155 ? 50.780 -11.681 115.936 1.00 41.10 155 CYS A C 1
ATOM 1168 O O . CYS A 1 155 ? 49.650 -11.212 115.759 1.00 39.74 155 CYS A O 1
ATOM 1171 N N . ASP A 1 156 ? 51.480 -12.246 114.942 1.00 42.51 156 ASP A N 1
ATOM 1172 C CA . ASP A 1 156 ? 50.799 -12.654 113.714 1.00 43.06 156 ASP A CA 1
ATOM 1173 C C . ASP A 1 156 ? 49.752 -13.716 114.000 1.00 40.15 156 ASP A C 1
ATOM 1174 O O . ASP A 1 156 ? 48.684 -13.728 113.377 1.00 35.24 156 ASP A O 1
ATOM 1179 N N . TRP A 1 157 ? 50.044 -14.613 114.932 1.00 40.23 157 TRP A N 1
ATOM 1180 C CA . TRP A 1 157 ? 49.042 -15.446 115.569 1.00 39.44 157 TRP A CA 1
ATOM 1181 C C . TRP A 1 157 ? 48.878 -14.982 117.012 1.00 41.86 157 TRP A C 1
ATOM 1182 O O . TRP A 1 157 ? 49.846 -14.558 117.657 1.00 35.45 157 TRP A O 1
ATOM 1193 N N . THR A 1 158 ? 47.655 -15.055 117.514 1.00 39.80 158 THR A N 1
ATOM 1194 C CA . THR A 1 158 ? 47.398 -14.756 118.913 1.00 38.11 158 THR A CA 1
ATOM 1195 C C . THR A 1 158 ? 47.127 -16.051 119.663 1.00 35.63 158 THR A C 1
ATOM 1196 O O . THR A 1 158 ? 47.056 -17.134 119.073 1.00 35.92 158 THR A O 1
ATOM 1200 N N . GLY A 1 159 ? 46.987 -15.931 120.985 1.00 35.46 159 GLY A N 1
ATOM 1201 C CA . GLY A 1 159 ? 46.705 -17.083 121.818 1.00 35.54 159 GLY A CA 1
ATOM 1202 C C . GLY A 1 159 ? 45.791 -16.728 122.975 1.00 36.73 159 GLY A C 1
ATOM 1203 O O . GLY A 1 159 ? 45.632 -15.560 123.334 1.00 31.99 159 GLY A O 1
ATOM 1204 N N . THR A 1 160 ? 45.187 -17.762 123.563 1.00 36.68 160 THR A N 1
ATOM 1205 C CA . THR A 1 160 ? 44.426 -17.539 124.783 1.00 36.92 160 THR A CA 1
ATOM 1206 C C . THR A 1 160 ? 44.224 -18.866 125.509 1.00 39.68 160 THR A C 1
ATOM 1207 O O . THR A 1 160 ? 44.505 -19.945 124.980 1.00 37.78 160 THR A O 1
ATOM 1211 N N . MET A 1 161 ? 43.743 -18.762 126.747 1.00 38.82 161 MET A N 1
ATOM 1212 C CA . MET A 1 161 ? 43.520 -19.907 127.615 1.00 42.87 161 MET A CA 1
ATOM 1213 C C . MET A 1 161 ? 42.040 -20.255 127.647 1.00 40.31 161 MET A C 1
ATOM 1214 O O . MET A 1 161 ? 41.191 -19.361 127.703 1.00 39.42 161 MET A O 1
ATOM 1219 N N . ASN A 1 162 ? 41.740 -21.557 127.636 1.00 38.25 162 ASN A N 1
ATOM 1220 C CA . ASN A 1 162 ? 40.371 -22.078 127.674 1.00 34.21 162 ASN A CA 1
ATOM 1221 C C . ASN A 1 162 ? 40.243 -23.049 128.852 1.00 39.33 162 ASN A C 1
ATOM 1222 O O . ASN A 1 162 ? 40.562 -24.239 128.729 1.00 39.66 162 ASN A O 1
ATOM 1227 N N . LEU A 1 163 ? 39.739 -22.567 129.992 1.00 40.28 163 LEU A N 1
ATOM 1228 C CA . LEU A 1 163 ? 39.756 -23.356 131.224 1.00 43.68 163 LEU A CA 1
ATOM 1229 C C . LEU A 1 163 ? 38.352 -23.685 131.716 1.00 43.10 163 LEU A C 1
ATOM 1230 O O . LEU A 1 163 ? 37.940 -24.841 131.618 1.00 43.10 163 LEU A O 1
ATOM 1235 N N . THR A 1 164 ? 37.603 -22.715 132.251 1.00 45.54 164 THR A N 1
ATOM 1236 C CA . THR A 1 164 ? 36.368 -22.989 132.982 1.00 48.67 164 THR A CA 1
ATOM 1237 C C . THR A 1 164 ? 35.185 -23.238 132.040 1.00 48.45 164 THR A C 1
ATOM 1238 O O . THR A 1 164 ? 35.198 -22.872 130.861 1.00 38.42 164 THR A O 1
ATOM 1242 N N . GLU A 1 165 ? 34.149 -23.872 132.587 1.00 49.47 165 GLU A N 1
ATOM 1243 C CA . GLU A 1 165 ? 32.971 -24.313 131.859 1.00 50.76 165 GLU A CA 1
ATOM 1244 C C . GLU A 1 165 ? 31.709 -23.896 132.598 1.00 53.72 165 GLU A C 1
ATOM 1245 O O . GLU A 1 165 ? 31.768 -23.544 133.782 1.00 54.66 165 GLU A O 1
ATOM 1251 N N . PRO A 1 166 ? 30.542 -23.933 131.933 1.00 49.01 166 PRO A N 1
ATOM 1252 C CA . PRO A 1 166 ? 29.318 -23.382 132.555 1.00 56.61 166 PRO A CA 1
ATOM 1253 C C . PRO A 1 166 ? 29.009 -23.882 133.966 1.00 60.71 166 PRO A C 1
ATOM 1254 O O . PRO A 1 166 ? 28.537 -23.104 134.806 1.00 59.36 166 PRO A O 1
ATOM 1258 N N . HIS A 1 167 ? 29.279 -25.150 134.261 1.00 64.21 167 HIS A N 1
ATOM 1259 C CA . HIS A 1 167 ? 28.921 -25.753 135.539 1.00 65.87 167 HIS A CA 1
ATOM 1260 C C . HIS A 1 167 ? 30.145 -26.089 136.389 1.00 68.81 167 HIS A C 1
ATOM 1261 O O . HIS A 1 167 ? 30.064 -26.944 137.278 1.00 72.83 167 HIS A O 1
ATOM 1268 N N . CYS A 1 168 ? 31.267 -25.443 136.133 1.00 68.62 168 CYS A N 1
ATOM 1269 C CA . CYS A 1 168 ? 32.485 -25.747 136.846 1.00 71.40 168 CYS A CA 1
ATOM 1270 C C . CYS A 1 168 ? 32.945 -24.738 137.833 1.00 78.38 168 CYS A C 1
ATOM 1271 O O . CYS A 1 168 ? 32.636 -24.847 138.998 1.00 77.91 168 CYS A O 1
ATOM 1274 N N . GLY A 1 169 ? 33.726 -23.764 137.362 1.00 81.27 169 GLY A N 1
ATOM 1275 C CA . GLY A 1 169 ? 34.240 -22.736 138.260 1.00 81.42 169 GLY A CA 1
ATOM 1276 C C . GLY A 1 169 ? 33.277 -22.316 139.359 1.00 84.05 169 GLY A C 1
ATOM 1277 O O . GLY A 1 169 ? 32.170 -21.848 139.064 1.00 75.26 169 GLY A O 1
ATOM 1278 N N . THR A 1 170 ? 33.680 -22.450 140.626 1.00 88.48 170 THR A N 1
ATOM 1279 C CA . THR A 1 170 ? 35.074 -22.626 141.066 1.00 87.53 170 THR A CA 1
ATOM 1280 C C . THR A 1 170 ? 35.756 -24.005 140.871 1.00 88.09 170 THR A C 1
ATOM 1281 O O . THR A 1 170 ? 36.973 -24.119 141.047 1.00 84.22 170 THR A O 1
ATOM 1285 N N . ASP A 1 171 ? 34.995 -25.035 140.491 1.00 83.09 171 ASP A N 1
ATOM 1286 C CA . ASP A 1 171 ? 35.482 -26.417 140.485 1.00 79.71 171 ASP A CA 1
ATOM 1287 C C . ASP A 1 171 ? 35.839 -26.837 139.060 1.00 78.67 171 ASP A C 1
ATOM 1288 O O . ASP A 1 171 ? 34.972 -27.261 138.291 1.00 79.57 171 ASP A O 1
ATOM 1293 N N . LEU A 1 172 ? 37.124 -26.750 138.714 1.00 76.87 172 LEU A N 1
ATOM 1294 C CA . LEU A 1 172 ? 37.571 -27.200 137.400 1.00 75.22 172 LEU A CA 1
ATOM 1295 C C . LEU A 1 172 ? 37.646 -28.715 137.284 1.00 72.88 172 LEU A C 1
ATOM 1296 O O . LEU A 1 172 ? 37.765 -29.225 136.165 1.00 69.68 172 LEU A O 1
ATOM 1301 N N . GLY A 1 173 ? 37.578 -29.442 138.401 1.00 71.99 173 GLY A N 1
ATOM 1302 C CA . GLY A 1 173 ? 37.614 -30.891 138.336 1.00 72.19 173 GLY A CA 1
ATOM 1303 C C . GLY A 1 173 ? 36.366 -31.497 137.738 1.00 71.59 173 GLY A C 1
ATOM 1304 O O . GLY A 1 173 ? 36.414 -32.601 137.190 1.00 72.87 173 GLY A O 1
ATOM 1305 N N . LEU A 1 174 ? 35.238 -30.795 137.828 1.00 72.80 174 LEU A N 1
ATOM 1306 C CA . LEU A 1 174 ? 33.990 -31.271 137.244 1.00 70.86 174 LEU A CA 1
ATOM 1307 C C . LEU A 1 174 ? 33.954 -30.926 135.759 1.00 72.33 174 LEU A C 1
ATOM 1308 O O . LEU A 1 174 ? 32.882 -30.709 135.183 1.00 69.56 174 LEU A O 1
ATOM 1313 N N . MET A 1 175 ? 35.129 -30.877 135.139 1.00 72.24 175 MET A N 1
ATOM 1314 C CA . MET A 1 175 ? 35.251 -30.489 133.742 1.00 65.52 175 MET A CA 1
ATOM 1315 C C . MET A 1 175 ? 34.696 -31.579 132.833 1.00 61.08 175 MET A C 1
ATOM 1316 O O . MET A 1 175 ? 35.025 -32.759 132.986 1.00 62.56 175 MET A O 1
ATOM 1321 N N . ARG A 1 176 ? 33.848 -31.177 131.885 1.00 57.90 176 ARG A N 1
ATOM 1322 C CA . ARG A 1 176 ? 33.227 -32.101 130.949 1.00 53.14 176 ARG A CA 1
ATOM 1323 C C . ARG A 1 176 ? 33.900 -32.131 129.588 1.00 49.33 176 ARG A C 1
ATOM 1324 O O . ARG A 1 176 ? 33.604 -33.038 128.801 1.00 44.92 176 ARG A O 1
ATOM 1332 N N . SER A 1 177 ? 34.774 -31.166 129.281 1.00 49.77 177 SER A N 1
ATOM 1333 C CA . SER A 1 177 ? 35.471 -31.170 127.998 1.00 48.75 177 SER A CA 1
ATOM 1334 C C . SER A 1 177 ? 36.257 -32.464 127.823 1.00 44.58 177 SER A C 1
ATOM 1335 O O . SER A 1 177 ? 36.976 -32.900 128.727 1.00 41.53 177 SER A O 1
ATOM 1338 N N . LYS A 1 178 ? 36.095 -33.077 126.656 1.00 41.69 178 LYS A N 1
ATOM 1339 C CA . LYS A 1 178 ? 36.643 -34.386 126.337 1.00 46.78 178 LYS A CA 1
ATOM 1340 C C . LYS A 1 178 ? 37.729 -34.240 125.282 1.00 46.65 178 LYS A C 1
ATOM 1341 O O . LYS A 1 178 ? 37.614 -33.417 124.366 1.00 43.65 178 LYS A O 1
ATOM 1347 N N . ALA A 1 179 ? 38.778 -35.048 125.415 1.00 43.82 179 ALA A N 1
ATOM 1348 C CA . ALA A 1 179 ? 39.864 -35.119 124.440 1.00 43.46 179 ALA A CA 1
ATOM 1349 C C . ALA A 1 179 ? 40.071 -36.594 124.126 1.00 44.23 179 ALA A C 1
ATOM 1350 O O . ALA A 1 179 ? 40.703 -37.313 124.903 1.00 42.45 179 ALA A O 1
ATOM 1352 N N . VAL A 1 180 ? 39.521 -37.041 123.005 1.00 45.66 180 VAL A N 1
ATOM 1353 C CA . VAL A 1 180 ? 39.522 -38.456 122.637 1.00 44.28 180 VAL A CA 1
ATOM 1354 C C . VAL A 1 180 ? 40.770 -38.732 121.806 1.00 45.04 180 VAL A C 1
ATOM 1355 O O . VAL A 1 180 ? 40.944 -38.113 120.739 1.00 42.13 180 VAL A O 1
ATOM 1359 N N . PRO A 1 181 ? 41.668 -39.621 122.252 1.00 48.00 181 PRO A N 1
ATOM 1360 C CA . PRO A 1 181 ? 42.862 -39.943 121.450 1.00 44.67 181 PRO A CA 1
ATOM 1361 C C . PRO A 1 181 ? 42.473 -40.453 120.069 1.00 40.84 181 PRO A C 1
ATOM 1362 O O . PRO A 1 181 ? 41.566 -41.276 119.930 1.00 43.08 181 PRO A O 1
ATOM 1366 N N . GLN A 1 182 ? 43.155 -39.935 119.050 1.00 36.93 182 GLN A N 1
ATOM 1367 C CA . GLN A 1 182 ? 42.896 -40.234 117.650 1.00 39.48 182 GLN A CA 1
ATOM 1368 C C . GLN A 1 182 ? 43.988 -41.142 117.094 1.00 40.83 182 GLN A C 1
ATOM 1369 O O . GLN A 1 182 ? 45.086 -41.242 117.649 1.00 38.05 182 GLN A O 1
ATOM 1375 N N . ASP A 1 183 ? 43.666 -41.813 115.983 1.00 42.29 183 ASP A N 1
ATOM 1376 C CA . ASP A 1 183 ? 44.619 -42.752 115.393 1.00 43.30 183 ASP A CA 1
ATOM 1377 C C . ASP A 1 183 ? 45.930 -42.059 115.043 1.00 40.13 183 ASP A C 1
ATOM 1378 O O . ASP A 1 183 ? 47.010 -42.595 115.317 1.00 35.67 183 ASP A O 1
ATOM 1383 N N . ASP A 1 184 ? 45.857 -40.844 114.478 1.00 38.86 184 ASP A N 1
ATOM 1384 C CA . ASP A 1 184 ? 47.037 -40.150 113.959 1.00 36.69 184 ASP A CA 1
ATOM 1385 C C . ASP A 1 184 ? 47.862 -39.431 115.031 1.00 40.58 184 ASP A C 1
ATOM 1386 O O . ASP A 1 184 ? 48.749 -38.652 114.675 1.00 42.92 184 ASP A O 1
ATOM 1391 N N . GLY A 1 185 ? 47.620 -39.666 116.320 1.00 44.13 185 GLY A N 1
ATOM 1392 C CA . GLY A 1 185 ? 48.417 -39.055 117.363 1.00 38.48 185 GLY A CA 1
ATOM 1393 C C . GLY A 1 185 ? 47.871 -37.759 117.935 1.00 44.51 185 GLY A C 1
ATOM 1394 O O . GLY A 1 185 ? 48.411 -37.269 118.937 1.00 49.74 185 GLY A O 1
ATOM 1395 N N . SER A 1 186 ? 46.829 -37.183 117.346 1.00 39.77 186 SER A N 1
ATOM 1396 C CA . SER A 1 186 ? 46.198 -36.016 117.944 1.00 41.58 186 SER A CA 1
ATOM 1397 C C . SER A 1 186 ? 45.049 -36.454 118.855 1.00 46.16 186 SER A C 1
ATOM 1398 O O . SER A 1 186 ? 44.867 -37.644 119.139 1.00 39.27 186 SER A O 1
ATOM 1401 N N . TYR A 1 187 ? 44.268 -35.474 119.332 1.00 42.77 187 TYR A N 1
ATOM 1402 C CA . TYR A 1 187 ? 43.083 -35.703 120.145 1.00 43.20 187 TYR A CA 1
ATOM 1403 C C . TYR A 1 187 ? 41.910 -34.953 119.532 1.00 44.11 187 TYR A C 1
ATOM 1404 O O . TYR A 1 187 ? 42.094 -33.945 118.843 1.00 38.71 187 TYR A O 1
ATOM 1413 N N . ALA A 1 188 ? 40.701 -35.468 119.784 1.00 41.58 188 ALA A N 1
ATOM 1414 C CA . ALA A 1 188 ? 39.451 -34.836 119.356 1.00 43.74 188 ALA A CA 1
ATOM 1415 C C . ALA A 1 188 ? 38.829 -34.114 120.554 1.00 43.24 188 ALA A C 1
ATOM 1416 O O . ALA A 1 188 ? 38.336 -34.757 121.487 1.00 40.84 188 ALA A O 1
ATOM 1418 N N . ILE A 1 189 ? 38.865 -32.786 120.533 1.00 41.40 189 ILE A N 1
ATOM 1419 C CA . ILE A 1 189 ? 38.410 -31.977 121.659 1.00 39.48 189 ILE A CA 1
ATOM 1420 C C . ILE A 1 189 ? 36.927 -31.684 121.479 1.00 38.10 189 ILE A C 1
ATOM 1421 O O . ILE A 1 189 ? 36.521 -31.133 120.452 1.00 38.28 189 ILE A O 1
ATOM 1426 N N . SER A 1 190 ? 36.122 -32.018 122.484 1.00 36.27 190 SER A N 1
ATOM 1427 C CA . SER A 1 190 ? 34.696 -31.691 122.468 1.00 43.59 190 SER A CA 1
ATOM 1428 C C . SER A 1 190 ? 34.281 -31.135 123.822 1.00 38.91 190 SER A C 1
ATOM 1429 O O . SER A 1 190 ? 34.586 -31.731 124.859 1.00 38.95 190 SER A O 1
ATOM 1432 N N . GLY A 1 191 ? 33.594 -29.999 123.808 1.00 39.34 191 GLY A N 1
ATOM 1433 C CA . GLY A 1 191 ? 33.115 -29.389 125.033 1.00 36.41 191 GLY A CA 1
ATOM 1434 C C . GLY A 1 191 ? 32.778 -27.922 124.830 1.00 38.18 191 GLY A C 1
ATOM 1435 O O . GLY A 1 191 ? 32.805 -27.403 123.717 1.00 38.93 191 GLY A O 1
ATOM 1436 N N . GLN A 1 192 ? 32.475 -27.258 125.942 1.00 38.47 192 GLN A N 1
ATOM 1437 C CA . GLN A 1 192 ? 32.120 -25.848 125.904 1.00 39.15 192 GLN A CA 1
ATOM 1438 C C . GLN A 1 192 ? 32.901 -25.089 126.967 1.00 37.99 192 GLN A C 1
ATOM 1439 O O . GLN A 1 192 ? 32.985 -25.527 128.119 1.00 40.29 192 GLN A O 1
ATOM 1445 N N . LYS A 1 193 ? 33.468 -23.952 126.573 1.00 37.84 193 LYS A N 1
ATOM 1446 C CA . LYS A 1 193 ? 34.292 -23.125 127.448 1.00 36.76 193 LYS A CA 1
ATOM 1447 C C . LYS A 1 193 ? 33.732 -21.705 127.490 1.00 38.41 193 LYS A C 1
ATOM 1448 O O . LYS A 1 193 ? 33.296 -21.169 126.465 1.00 35.71 193 LYS A O 1
ATOM 1454 N N . ILE A 1 194 ? 33.763 -21.090 128.675 1.00 35.69 194 ILE A N 1
ATOM 1455 C CA . ILE A 1 194 ? 33.175 -19.776 128.877 1.00 39.03 194 ILE A CA 1
ATOM 1456 C C . ILE A 1 194 ? 34.235 -18.793 129.365 1.00 40.76 194 ILE A C 1
ATOM 1457 O O . ILE A 1 194 ? 35.305 -19.170 129.859 1.00 38.63 194 ILE A O 1
ATOM 1462 N N . PHE A 1 195 ? 33.916 -17.505 129.205 1.00 36.36 195 PHE A N 1
ATOM 1463 C CA . PHE A 1 195 ? 34.786 -16.409 129.634 1.00 39.47 195 PHE A CA 1
ATOM 1464 C C . PHE A 1 195 ? 36.142 -16.472 128.938 1.00 35.37 195 PHE A C 1
ATOM 1465 O O . PHE A 1 195 ? 37.176 -16.197 129.537 1.00 38.17 195 PHE A O 1
ATOM 1473 N N . ILE A 1 196 ? 36.149 -16.822 127.656 1.00 34.15 196 ILE A N 1
ATOM 1474 C CA . ILE A 1 196 ? 37.399 -16.927 126.910 1.00 36.01 196 ILE A CA 1
ATOM 1475 C C . ILE A 1 196 ? 37.736 -15.541 126.362 1.00 35.39 196 ILE A C 1
ATOM 1476 O O . ILE A 1 196 ? 37.161 -15.089 125.370 1.00 36.67 196 ILE A O 1
ATOM 1481 N N . SER A 1 197 ? 38.683 -14.863 127.001 1.00 32.87 197 SER A N 1
ATOM 1482 C CA . SER A 1 197 ? 39.119 -13.569 126.494 1.00 35.69 197 SER A CA 1
ATOM 1483 C C . SER A 1 197 ? 39.817 -13.730 125.144 1.00 35.18 197 SER A C 1
ATOM 1484 O O . SER A 1 197 ? 40.531 -14.708 124.910 1.00 35.05 197 SER A O 1
ATOM 1487 N N . ALA A 1 198 ? 39.574 -12.775 124.239 1.00 33.07 198 ALA A N 1
ATOM 1488 C CA . ALA A 1 198 ? 40.092 -12.827 122.865 1.00 34.96 198 ALA A CA 1
ATOM 1489 C C . ALA A 1 198 ? 39.842 -14.189 122.209 1.00 32.05 198 ALA A C 1
ATOM 1490 O O . ALA A 1 198 ? 40.667 -14.699 121.453 1.00 31.61 198 ALA A O 1
ATOM 1492 N N . GLY A 1 199 ? 38.673 -14.772 122.478 1.00 33.27 199 GLY A N 1
ATOM 1493 C CA . GLY A 1 199 ? 38.348 -16.056 121.880 1.00 38.89 199 GLY A CA 1
ATOM 1494 C C . GLY A 1 199 ? 38.282 -16.007 120.363 1.00 37.43 199 GLY A C 1
ATOM 1495 O O . GLY A 1 199 ? 38.726 -16.932 119.686 1.00 35.95 199 GLY A O 1
ATOM 1496 N N . GLU A 1 200 ? 37.734 -14.928 119.813 1.00 34.45 200 GLU A N 1
ATOM 1497 C CA . GLU A 1 200 ? 37.568 -14.794 118.377 1.00 33.46 200 GLU A CA 1
ATOM 1498 C C . GLU A 1 200 ? 37.633 -13.318 118.009 1.00 36.59 200 GLU A C 1
ATOM 1499 O O . GLU A 1 200 ? 37.087 -12.469 118.721 1.00 40.03 200 GLU A O 1
ATOM 1505 N N . HIS A 1 201 ? 38.300 -13.026 116.896 1.00 33.25 201 HIS A N 1
ATOM 1506 C CA . HIS A 1 201 ? 38.506 -11.675 116.379 1.00 34.16 201 HIS A CA 1
ATOM 1507 C C . HIS A 1 201 ? 39.262 -11.838 115.072 1.00 37.03 201 HIS A C 1
ATOM 1508 O O . HIS A 1 201 ? 39.660 -12.950 114.707 1.00 36.01 201 HIS A O 1
ATOM 1515 N N . ASP A 1 202 ? 39.471 -10.724 114.373 1.00 32.84 202 ASP A N 1
ATOM 1516 C CA . ASP A 1 202 ? 40.139 -10.769 113.076 1.00 43.42 202 ASP A CA 1
ATOM 1517 C C . ASP A 1 202 ? 41.454 -9.989 113.070 1.00 42.54 202 ASP A C 1
ATOM 1518 O O . ASP A 1 202 ? 41.944 -9.616 112.005 1.00 46.34 202 ASP A O 1
ATOM 1523 N N . MET A 1 203 ? 42.039 -9.731 114.234 1.00 41.97 203 MET A N 1
ATOM 1524 C CA . MET A 1 203 ? 43.297 -9.001 114.294 1.00 42.20 203 MET A CA 1
ATOM 1525 C C . MET A 1 203 ? 44.505 -9.880 113.996 1.00 46.49 203 MET A C 1
ATOM 1526 O O . MET A 1 203 ? 45.623 -9.365 113.892 1.00 44.40 203 MET A O 1
ATOM 1531 N N . ALA A 1 204 ? 44.309 -11.187 113.863 1.00 41.38 204 ALA A N 1
ATOM 1532 C CA . ALA A 1 204 ? 45.396 -12.099 113.572 1.00 43.20 204 ALA A CA 1
ATOM 1533 C C . ALA A 1 204 ? 44.897 -13.148 112.598 1.00 43.12 204 ALA A C 1
ATOM 1534 O O . ALA A 1 204 ? 43.704 -13.445 112.541 1.00 41.81 204 ALA A O 1
ATOM 1536 N N . GLU A 1 205 ? 45.838 -13.694 111.829 1.00 43.66 205 GLU A N 1
ATOM 1537 C CA . GLU A 1 205 ? 45.562 -14.717 110.836 1.00 42.29 205 GLU A CA 1
ATOM 1538 C C . GLU A 1 205 ? 45.124 -16.027 111.477 1.00 44.06 205 GLU A C 1
ATOM 1539 O O . GLU A 1 205 ? 44.433 -16.830 110.840 1.00 42.27 205 GLU A O 1
ATOM 1545 N N . ASN A 1 206 ? 45.498 -16.254 112.730 1.00 46.58 206 ASN A N 1
ATOM 1546 C CA . ASN A 1 206 ? 45.222 -17.523 113.386 1.00 45.03 206 ASN A CA 1
ATOM 1547 C C . ASN A 1 206 ? 45.225 -17.280 114.888 1.00 39.88 206 ASN A C 1
ATOM 1548 O O . ASN A 1 206 ? 45.923 -16.390 115.380 1.00 40.85 206 ASN A O 1
ATOM 1553 N N . ILE A 1 207 ? 44.423 -18.058 115.604 1.00 34.02 207 ILE A N 1
ATOM 1554 C CA . ILE A 1 207 ? 44.356 -17.986 117.058 1.00 37.81 207 ILE A CA 1
ATOM 1555 C C . ILE A 1 207 ? 44.645 -19.369 117.616 1.00 35.32 207 ILE A C 1
ATOM 1556 O O . ILE A 1 207 ? 43.980 -20.342 117.245 1.00 32.99 207 ILE A O 1
ATOM 1561 N N . ILE A 1 208 ? 45.617 -19.449 118.523 1.00 34.09 208 ILE A N 1
ATOM 1562 C CA . ILE A 1 208 ? 46.047 -20.708 119.122 1.00 32.54 208 ILE A CA 1
ATOM 1563 C C . ILE A 1 208 ? 45.389 -20.829 120.498 1.00 37.31 208 ILE A C 1
ATOM 1564 O O . ILE A 1 208 ? 45.826 -20.199 121.465 1.00 36.57 208 ILE A O 1
ATOM 1569 N N . HIS A 1 209 ? 44.360 -21.671 120.610 1.00 34.53 209 HIS A N 1
ATOM 1570 C CA . HIS A 1 209 ? 43.702 -21.903 121.892 1.00 35.76 209 HIS A CA 1
ATOM 1571 C C . HIS A 1 209 ? 44.453 -22.952 122.706 1.00 36.71 209 HIS A C 1
ATOM 1572 O O . HIS A 1 209 ? 44.809 -24.010 122.182 1.00 38.01 209 HIS A O 1
ATOM 1579 N N . LEU A 1 210 ? 44.705 -22.650 123.985 1.00 35.09 210 LEU A N 1
ATOM 1580 C CA . LEU A 1 210 ? 45.158 -23.643 124.954 1.00 37.20 210 LEU A CA 1
ATOM 1581 C C . LEU A 1 210 ? 43.949 -24.104 125.766 1.00 40.81 210 LEU A C 1
ATOM 1582 O O . LEU A 1 210 ? 43.269 -23.284 126.400 1.00 42.17 210 LEU A O 1
ATOM 1587 N N . VAL A 1 211 ? 43.672 -25.408 125.738 1.00 35.74 211 VAL A N 1
ATOM 1588 C CA . VAL A 1 211 ? 42.418 -25.940 126.259 1.00 40.26 211 VAL A CA 1
ATOM 1589 C C . VAL A 1 211 ? 42.712 -27.025 127.286 1.00 37.21 211 VAL A C 1
ATOM 1590 O O . VAL A 1 211 ? 43.534 -27.914 127.044 1.00 41.06 211 VAL A O 1
ATOM 1594 N N . LEU A 1 212 ? 42.037 -26.957 128.425 1.00 33.80 212 LEU A N 1
ATOM 1595 C CA . LEU A 1 212 ? 42.079 -28.035 129.398 1.00 41.46 212 LEU A CA 1
ATOM 1596 C C . LEU A 1 212 ? 40.905 -28.969 129.146 1.00 45.41 212 LEU A C 1
ATOM 1597 O O . LEU A 1 212 ? 39.779 -28.509 128.920 1.00 44.77 212 LEU A O 1
ATOM 1602 N N . ALA A 1 213 ? 41.179 -30.274 129.157 1.00 43.27 213 ALA A N 1
ATOM 1603 C CA . ALA A 1 213 ? 40.175 -31.289 128.870 1.00 42.33 213 ALA A CA 1
ATOM 1604 C C . ALA A 1 213 ? 40.645 -32.625 129.436 1.00 44.44 213 ALA A C 1
ATOM 1605 O O . ALA A 1 213 ? 41.832 -32.828 129.697 1.00 42.30 213 ALA A O 1
ATOM 1607 N N . LYS A 1 214 ? 39.695 -33.534 129.634 1.00 48.01 214 LYS A N 1
ATOM 1608 C CA . LYS A 1 214 ? 39.975 -34.832 130.232 1.00 47.43 214 LYS A CA 1
ATOM 1609 C C . LYS A 1 214 ? 40.088 -35.899 129.154 1.00 44.84 214 LYS A C 1
ATOM 1610 O O . LYS A 1 214 ? 39.203 -36.028 128.306 1.00 43.71 214 LYS A O 1
ATOM 1616 N N . ILE A 1 215 ? 41.169 -36.667 129.194 1.00 49.00 215 ILE A N 1
ATOM 1617 C CA . ILE A 1 215 ? 41.300 -37.823 128.311 1.00 50.32 215 ILE A CA 1
ATOM 1618 C C . ILE A 1 215 ? 40.452 -38.944 128.906 1.00 48.36 215 ILE A C 1
ATOM 1619 O O . ILE A 1 215 ? 40.624 -39.273 130.086 1.00 49.10 215 ILE A O 1
ATOM 1624 N N . PRO A 1 216 ? 39.501 -39.519 128.159 1.00 48.73 216 PRO A N 1
ATOM 1625 C CA . PRO A 1 216 ? 38.683 -40.612 128.711 1.00 53.41 216 PRO A CA 1
ATOM 1626 C C . PRO A 1 216 ? 39.530 -41.808 129.115 1.00 57.52 216 PRO A C 1
ATOM 1627 O O . PRO A 1 216 ? 40.532 -42.138 128.472 1.00 53.32 216 PRO A O 1
ATOM 1631 N N . GLY A 1 217 ? 39.096 -42.473 130.183 1.00 61.16 217 GLY A N 1
ATOM 1632 C CA . GLY A 1 217 ? 39.859 -43.537 130.784 1.00 60.38 217 GLY A CA 1
ATOM 1633 C C . GLY A 1 217 ? 40.922 -43.053 131.726 1.00 68.22 217 GLY A C 1
ATOM 1634 O O . GLY A 1 217 ? 41.506 -43.867 132.456 1.00 74.45 217 GLY A O 1
ATOM 1635 N N . GLY A 1 218 ? 41.188 -41.757 131.734 1.00 66.67 218 GLY A N 1
ATOM 1636 C CA . GLY A 1 218 ? 42.099 -41.196 132.694 1.00 65.74 218 GLY A CA 1
ATOM 1637 C C . GLY A 1 218 ? 41.453 -41.006 134.050 1.00 72.90 218 GLY A C 1
ATOM 1638 O O . GLY A 1 218 ? 40.269 -41.335 134.287 1.00 73.79 218 GLY A O 1
ATOM 1639 N N . PRO A 1 219 ? 42.264 -40.468 134.975 1.00 72.11 219 PRO A N 1
ATOM 1640 C CA . PRO A 1 219 ? 41.808 -40.140 136.333 1.00 67.64 219 PRO A CA 1
ATOM 1641 C C . PRO A 1 219 ? 40.522 -39.311 136.368 1.00 71.39 219 PRO A C 1
ATOM 1642 O O . PRO A 1 219 ? 40.126 -38.706 135.362 1.00 74.01 219 PRO A O 1
ATOM 1646 N N . GLU A 1 220 ? 39.872 -39.268 137.537 1.00 71.80 220 GLU A N 1
ATOM 1647 C CA . GLU A 1 220 ? 38.453 -38.916 137.602 1.00 73.04 220 GLU A CA 1
ATOM 1648 C C . GLU A 1 220 ? 38.187 -37.412 137.632 1.00 77.49 220 GLU A C 1
ATOM 1649 O O . GLU A 1 220 ? 37.208 -36.952 137.029 1.00 74.94 220 GLU A O 1
ATOM 1655 N N . GLY A 1 221 ? 39.005 -36.635 138.336 1.00 73.55 221 GLY A N 1
ATOM 1656 C CA . GLY A 1 221 ? 38.751 -35.205 138.432 1.00 73.75 221 GLY A CA 1
ATOM 1657 C C . GLY A 1 221 ? 39.789 -34.325 137.758 1.00 74.76 221 GLY A C 1
ATOM 1658 O O . GLY A 1 221 ? 40.045 -34.474 136.560 1.00 72.83 221 GLY A O 1
ATOM 1659 N N . ILE A 1 222 ? 40.391 -33.398 138.516 1.00 76.44 222 ILE A N 1
ATOM 1660 C CA . ILE A 1 222 ? 41.449 -32.533 137.978 1.00 73.18 222 ILE A CA 1
ATOM 1661 C C . ILE A 1 222 ? 42.662 -33.345 137.554 1.00 74.37 222 ILE A C 1
ATOM 1662 O O . ILE A 1 222 ? 43.401 -32.970 136.631 1.00 69.45 222 ILE A O 1
ATOM 1667 N N . LYS A 1 223 ? 42.774 -34.500 138.195 1.00 74.27 223 LYS A N 1
ATOM 1668 C CA . LYS A 1 223 ? 43.836 -35.459 137.972 1.00 74.88 223 LYS A CA 1
ATOM 1669 C C . LYS A 1 223 ? 43.741 -36.145 136.625 1.00 70.61 223 LYS A C 1
ATOM 1670 O O . LYS A 1 223 ? 44.679 -36.773 136.215 1.00 72.26 223 LYS A O 1
ATOM 1676 N N . GLY A 1 224 ? 42.601 -36.019 135.969 1.00 67.89 224 GLY A N 1
ATOM 1677 C CA . GLY A 1 224 ? 42.358 -36.437 134.608 1.00 65.22 224 GLY A CA 1
ATOM 1678 C C . GLY A 1 224 ? 42.443 -35.323 133.579 1.00 62.01 224 GLY A C 1
ATOM 1679 O O . GLY A 1 224 ? 42.193 -35.580 132.394 1.00 61.41 224 GLY A O 1
ATOM 1680 N N . VAL A 1 225 ? 42.817 -34.099 133.982 1.00 59.99 225 VAL A N 1
ATOM 1681 C CA . VAL A 1 225 ? 42.809 -32.926 133.101 1.00 54.63 225 VAL A CA 1
ATOM 1682 C C . VAL A 1 225 ? 44.181 -32.738 132.458 1.00 49.81 225 VAL A C 1
ATOM 1683 O O . VAL A 1 225 ? 45.207 -32.680 133.150 1.00 46.53 225 VAL A O 1
ATOM 1687 N N . SER A 1 226 ? 44.192 -32.623 131.132 1.00 50.02 226 SER A N 1
ATOM 1688 C CA . SER A 1 226 ? 45.386 -32.377 130.330 1.00 47.31 226 SER A CA 1
ATOM 1689 C C . SER A 1 226 ? 45.253 -31.037 129.606 1.00 48.00 226 SER A C 1
ATOM 1690 O O . SER A 1 226 ? 44.160 -30.470 129.488 1.00 44.70 226 SER A O 1
ATOM 1693 N N . LEU A 1 227 ? 46.378 -30.525 129.110 1.00 44.89 227 LEU A N 1
ATOM 1694 C CA . LEU A 1 227 ? 46.399 -29.294 128.333 1.00 39.69 227 LEU A CA 1
ATOM 1695 C C . LEU A 1 227 ? 46.638 -29.613 126.858 1.00 41.86 227 LEU A C 1
ATOM 1696 O O . LEU A 1 227 ? 47.416 -30.514 126.531 1.00 45.54 227 LEU A O 1
ATOM 1701 N N . PHE A 1 228 ? 45.968 -28.874 125.964 1.00 42.09 228 PHE A N 1
ATOM 1702 C CA . PHE A 1 228 ? 46.002 -29.144 124.529 1.00 39.58 228 PHE A CA 1
ATOM 1703 C C . PHE A 1 228 ? 46.147 -27.851 123.730 1.00 41.04 228 PHE A C 1
ATOM 1704 O O . PHE A 1 228 ? 45.609 -26.806 124.113 1.00 38.55 228 PHE A O 1
ATOM 1712 N N . ILE A 1 229 ? 46.866 -27.932 122.609 1.00 37.34 229 ILE A N 1
ATOM 1713 C CA . ILE A 1 229 ? 46.939 -26.842 121.635 1.00 38.54 229 ILE A CA 1
ATOM 1714 C C . ILE A 1 229 ? 45.859 -27.081 120.587 1.00 38.12 229 ILE A C 1
ATOM 1715 O O . ILE A 1 229 ? 45.866 -28.109 119.900 1.00 35.96 229 ILE A O 1
ATOM 1720 N N . VAL A 1 230 ? 44.915 -26.154 120.487 1.00 32.07 230 VAL A N 1
ATOM 1721 C CA . VAL A 1 230 ? 43.807 -26.243 119.549 1.00 32.57 230 VAL A CA 1
ATOM 1722 C C . VAL A 1 230 ? 43.809 -24.976 118.701 1.00 36.61 230 VAL A C 1
ATOM 1723 O O . VAL A 1 230 ? 43.312 -23.934 119.121 1.00 40.39 230 VAL A O 1
ATOM 1727 N N . PRO A 1 231 ? 44.389 -25.016 117.510 1.00 34.85 231 PRO A N 1
ATOM 1728 C CA . PRO A 1 231 ? 44.407 -23.815 116.667 1.00 34.70 231 PRO A CA 1
ATOM 1729 C C . PRO A 1 231 ? 43.081 -23.615 115.949 1.00 37.54 231 PRO A C 1
ATOM 1730 O O . PRO A 1 231 ? 42.377 -24.570 115.618 1.00 33.53 231 PRO A O 1
ATOM 1734 N N . LYS A 1 232 ? 42.742 -22.341 115.728 1.00 37.99 232 LYS A N 1
ATOM 1735 C CA . LYS A 1 232 ? 41.530 -22.006 114.984 1.00 40.35 232 LYS A CA 1
ATOM 1736 C C . LYS A 1 232 ? 41.601 -22.536 113.555 1.00 42.37 232 LYS A C 1
ATOM 1737 O O . LYS A 1 232 ? 40.607 -23.056 113.032 1.00 41.10 232 LYS A O 1
ATOM 1743 N N . PHE A 1 233 ? 42.765 -22.392 112.907 1.00 40.87 233 PHE A N 1
ATOM 1744 C CA . PHE A 1 233 ? 43.073 -22.999 111.613 1.00 41.53 233 PHE A CA 1
ATOM 1745 C C . PHE A 1 233 ? 44.222 -23.986 111.772 1.00 44.06 233 PHE A C 1
ATOM 1746 O O . PHE A 1 233 ? 45.265 -23.640 112.341 1.00 42.79 233 PHE A O 1
ATOM 1754 N N . LEU A 1 234 ? 44.046 -25.196 111.244 1.00 44.72 234 LEU A N 1
ATOM 1755 C CA . LEU A 1 234 ? 45.127 -26.175 111.255 1.00 47.54 234 LEU A CA 1
ATOM 1756 C C . LEU A 1 234 ? 46.330 -25.653 110.473 1.00 48.82 234 LEU A C 1
ATOM 1757 O O . LEU A 1 234 ? 46.186 -24.965 109.457 1.00 50.27 234 LEU A O 1
ATOM 1762 N N . VAL A 1 235 ? 47.524 -25.962 110.970 1.00 48.87 235 VAL A N 1
ATOM 1763 C CA . VAL A 1 235 ? 48.778 -25.547 110.348 1.00 50.50 235 VAL A CA 1
ATOM 1764 C C . VAL A 1 235 ? 49.317 -26.708 109.525 1.00 57.48 235 VAL A C 1
ATOM 1765 O O . VAL A 1 235 ? 49.517 -27.813 110.051 1.00 49.00 235 VAL A O 1
ATOM 1769 N N . LYS A 1 236 ? 49.560 -26.466 108.241 1.00 56.41 236 LYS A N 1
ATOM 1770 C CA . LYS A 1 236 ? 50.139 -27.505 107.407 1.00 60.20 236 LYS A CA 1
ATOM 1771 C C . LYS A 1 236 ? 51.669 -27.494 107.506 1.00 62.00 236 LYS A C 1
ATOM 1772 O O . LYS A 1 236 ? 52.272 -26.596 108.094 1.00 61.30 236 LYS A O 1
ATOM 1778 N N . GLU A 1 237 ? 52.294 -28.519 106.911 1.00 69.78 237 GLU A N 1
ATOM 1779 C CA . GLU A 1 237 ? 53.749 -28.685 106.976 1.00 68.56 237 GLU A CA 1
ATOM 1780 C C . GLU A 1 237 ? 54.473 -27.451 106.462 1.00 64.24 237 GLU A C 1
ATOM 1781 O O . GLU A 1 237 ? 55.421 -26.961 107.088 1.00 63.86 237 GLU A O 1
ATOM 1787 N N . ASP A 1 238 ? 53.980 -26.942 105.353 1.00 67.58 238 ASP A N 1
ATOM 1788 C CA . ASP A 1 238 ? 54.552 -25.758 104.755 1.00 68.53 238 ASP A CA 1
ATOM 1789 C C . ASP A 1 238 ? 54.485 -24.517 105.637 1.00 67.66 238 ASP A C 1
ATOM 1790 O O . ASP A 1 238 ? 54.998 -23.484 105.264 1.00 69.16 238 ASP A O 1
ATOM 1795 N N . GLY A 1 239 ? 53.850 -24.629 106.794 1.00 63.12 239 GLY A N 1
ATOM 1796 C CA . GLY A 1 239 ? 53.780 -23.552 107.757 1.00 62.45 239 GLY A CA 1
ATOM 1797 C C . GLY A 1 239 ? 52.671 -22.544 107.542 1.00 61.27 239 GLY A C 1
ATOM 1798 O O . GLY A 1 239 ? 52.594 -21.572 108.304 1.00 62.85 239 GLY A O 1
ATOM 1799 N N . SER A 1 240 ? 51.820 -22.724 106.533 1.00 60.47 240 SER A N 1
ATOM 1800 C CA . SER A 1 240 ? 50.674 -21.849 106.344 1.00 57.25 240 SER A CA 1
ATOM 1801 C C . SER A 1 240 ? 49.404 -22.523 106.851 1.00 53.64 240 SER A C 1
ATOM 1802 O O . SER A 1 240 ? 49.416 -23.634 107.390 1.00 54.42 240 SER A O 1
ATOM 1805 N N . LEU A 1 241 ? 48.284 -21.841 106.653 1.00 52.60 241 LEU A N 1
ATOM 1806 C CA . LEU A 1 241 ? 47.018 -22.259 107.232 1.00 54.45 241 LEU A CA 1
ATOM 1807 C C . LEU A 1 241 ? 46.329 -23.270 106.324 1.00 52.95 241 LEU A C 1
ATOM 1808 O O . LEU A 1 241 ? 46.225 -23.060 105.111 1.00 52.08 241 LEU A O 1
ATOM 1813 N N . GLY A 1 242 ? 45.869 -24.367 106.915 1.00 47.57 242 GLY A N 1
ATOM 1814 C CA . GLY A 1 242 ? 45.003 -25.277 106.196 1.00 45.12 242 GLY A CA 1
ATOM 1815 C C . GLY A 1 242 ? 43.565 -25.180 106.649 1.00 45.99 242 GLY A C 1
ATOM 1816 O O . GLY A 1 242 ? 42.988 -24.089 106.713 1.00 49.21 242 GLY A O 1
ATOM 1817 N N . GLU A 1 243 ? 43.000 -26.327 107.008 1.00 47.06 243 GLU A N 1
ATOM 1818 C CA . GLU A 1 243 ? 41.576 -26.451 107.282 1.00 48.51 243 GLU A CA 1
ATOM 1819 C C . GLU A 1 243 ? 41.154 -25.623 108.494 1.00 48.12 243 GLU A C 1
ATOM 1820 O O . GLU A 1 243 ? 41.942 -25.358 109.407 1.00 44.86 243 GLU A O 1
ATOM 1826 N N . ARG A 1 244 ? 39.884 -25.214 108.490 1.00 45.22 244 ARG A N 1
ATOM 1827 C CA . ARG A 1 244 ? 39.264 -24.578 109.646 1.00 42.09 244 ARG A CA 1
ATOM 1828 C C . ARG A 1 244 ? 38.942 -25.639 110.693 1.00 40.82 244 ARG A C 1
ATOM 1829 O O . ARG A 1 244 ? 38.231 -26.609 110.410 1.00 44.68 244 ARG A O 1
ATOM 1837 N N . ASN A 1 245 ? 39.454 -25.453 111.901 1.00 41.34 245 ASN A N 1
ATOM 1838 C CA . ASN A 1 245 ? 39.256 -26.432 112.959 1.00 40.03 245 ASN A CA 1
ATOM 1839 C C . ASN A 1 245 ? 37.850 -26.298 113.562 1.00 37.00 245 ASN A C 1
ATOM 1840 O O . ASN A 1 245 ? 37.195 -25.257 113.454 1.00 36.47 245 ASN A O 1
ATOM 1845 N N . GLY A 1 246 ? 37.385 -27.374 114.203 1.00 39.26 246 GLY A N 1
ATOM 1846 C CA . GLY A 1 246 ? 36.066 -27.386 114.830 1.00 36.44 246 GLY A CA 1
ATOM 1847 C C . GLY A 1 246 ? 35.964 -26.574 116.111 1.00 34.37 246 GLY A C 1
ATOM 1848 O O . GLY A 1 246 ? 35.598 -27.101 117.164 1.00 34.86 246 GLY A O 1
ATOM 1849 N N . VAL A 1 247 ? 36.271 -25.280 116.012 1.00 35.35 247 VAL A N 1
ATOM 1850 C CA . VAL A 1 247 ? 36.389 -24.359 117.138 1.00 35.01 247 VAL A CA 1
ATOM 1851 C C . VAL A 1 247 ? 35.556 -23.132 116.805 1.00 34.42 247 VAL A C 1
ATOM 1852 O O . VAL A 1 247 ? 35.747 -22.521 115.750 1.00 41.05 247 VAL A O 1
ATOM 1856 N N . LYS A 1 248 ? 34.654 -22.751 117.695 1.00 38.49 248 LYS A N 1
ATOM 1857 C CA . LYS A 1 248 ? 33.727 -21.696 117.319 1.00 38.74 248 LYS A CA 1
ATOM 1858 C C . LYS A 1 248 ? 33.329 -20.882 118.543 1.00 39.89 248 LYS A C 1
ATOM 1859 O O . LYS A 1 248 ? 33.007 -21.445 119.597 1.00 41.08 248 LYS A O 1
ATOM 1865 N N . CYS A 1 249 ? 33.398 -19.559 118.399 1.00 37.25 249 CYS A N 1
ATOM 1866 C CA . CYS A 1 249 ? 32.806 -18.602 119.328 1.00 37.38 249 CYS A CA 1
ATOM 1867 C C . CYS A 1 249 ? 31.313 -18.538 119.029 1.00 38.92 249 CYS A C 1
ATOM 1868 O O . CYS A 1 249 ? 30.898 -17.929 118.038 1.00 38.40 249 CYS A O 1
ATOM 1871 N N . SER A 1 250 ? 30.498 -19.176 119.875 1.00 35.59 250 SER A N 1
ATOM 1872 C CA . SER A 1 250 ? 29.058 -19.239 119.653 1.00 38.09 250 SER A CA 1
ATOM 1873 C C . SER A 1 250 ? 28.287 -18.109 120.326 1.00 36.47 250 SER A C 1
ATOM 1874 O O . SER A 1 250 ? 27.066 -18.023 120.144 1.00 40.90 250 SER A O 1
ATOM 1877 N N . LYS A 1 251 ? 28.961 -17.240 121.085 1.00 39.71 251 LYS A N 1
ATOM 1878 C CA . LYS A 1 251 ? 28.304 -16.135 121.777 1.00 37.49 251 LYS A CA 1
ATOM 1879 C C . LYS A 1 251 ? 29.340 -15.196 122.388 1.00 39.16 251 LYS A C 1
ATOM 1880 O O . LYS A 1 251 ? 30.257 -15.649 123.080 1.00 40.94 251 LYS A O 1
ATOM 1886 N N . ILE A 1 252 ? 29.213 -13.896 122.129 1.00 41.94 252 ILE A N 1
ATOM 1887 C CA . ILE A 1 252 ? 30.050 -12.869 122.753 1.00 39.93 252 ILE A CA 1
ATOM 1888 C C . ILE A 1 252 ? 29.345 -12.393 124.015 1.00 38.40 252 ILE A C 1
ATOM 1889 O O . ILE A 1 252 ? 28.153 -12.066 123.979 1.00 39.33 252 ILE A O 1
ATOM 1894 N N . GLU A 1 253 ? 30.058 -12.372 125.138 1.00 39.33 253 GLU A N 1
ATOM 1895 C CA . GLU A 1 253 ? 29.438 -11.960 126.396 1.00 39.58 253 GLU A CA 1
ATOM 1896 C C . GLU A 1 253 ? 29.288 -10.445 126.444 1.00 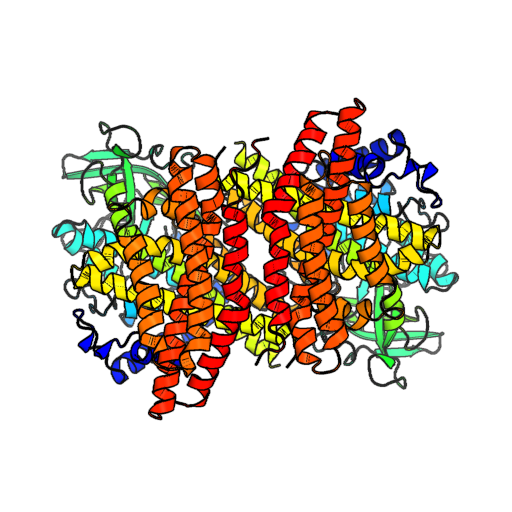33.96 253 GLU A C 1
ATOM 1897 O O . GLU A 1 253 ? 30.167 -9.703 126.001 1.00 35.81 253 GLU A O 1
ATOM 1903 N N . GLU A 1 254 ? 28.163 -9.990 126.972 1.00 33.11 254 GLU A N 1
ATOM 1904 C CA . GLU A 1 254 ? 27.970 -8.576 127.272 1.00 37.28 254 GLU A CA 1
ATOM 1905 C C . GLU A 1 254 ? 28.416 -8.363 128.714 1.00 33.69 254 GLU A C 1
ATOM 1906 O O . GLU A 1 254 ? 27.766 -8.845 129.645 1.00 27.97 254 GLU A O 1
ATOM 1912 N N . LYS A 1 255 ? 29.547 -7.683 128.899 1.00 31.11 255 LYS A N 1
ATOM 1913 C CA . LYS A 1 255 ? 30.186 -7.593 130.202 1.00 29.17 255 LYS A CA 1
ATOM 1914 C C . LYS A 1 255 ? 30.079 -6.170 130.758 1.00 32.08 255 LYS A C 1
ATOM 1915 O O . LYS A 1 255 ? 29.564 -5.254 130.113 1.00 30.75 255 LYS A O 1
ATOM 1921 N N . MET A 1 256 ? 30.590 -5.999 131.983 1.00 30.22 256 MET A N 1
ATOM 1922 C CA . MET A 1 256 ? 30.518 -4.710 132.665 1.00 28.62 256 MET A CA 1
ATOM 1923 C C . MET A 1 256 ? 31.494 -3.703 132.070 1.00 29.75 256 MET A C 1
ATOM 1924 O O . MET A 1 256 ? 31.193 -2.501 132.015 1.00 29.66 256 MET A O 1
ATOM 1929 N N . GLY A 1 257 ? 32.661 -4.175 131.630 1.00 26.56 257 GLY A N 1
ATOM 1930 C CA . GLY A 1 257 ? 33.664 -3.363 130.973 1.00 25.74 257 GLY A CA 1
ATOM 1931 C C . GLY A 1 257 ? 34.547 -4.192 130.066 1.00 26.68 257 GLY A C 1
ATOM 1932 O O . GLY A 1 257 ? 34.179 -5.310 129.694 1.00 25.45 257 GLY A O 1
ATOM 1933 N N . ILE A 1 258 ? 35.736 -3.670 129.753 1.00 27.22 258 ILE A N 1
ATOM 1934 C CA . ILE A 1 258 ? 36.610 -4.146 128.674 1.00 28.11 258 ILE A CA 1
ATOM 1935 C C . ILE A 1 258 ? 35.796 -4.688 127.499 1.00 30.20 258 ILE A C 1
ATOM 1936 O O . ILE A 1 258 ? 36.067 -5.783 126.983 1.00 28.94 258 ILE A O 1
ATOM 1941 N N . HIS A 1 259 ? 34.791 -3.910 127.072 1.00 28.20 259 HIS A N 1
ATOM 1942 C CA . HIS A 1 259 ? 34.002 -4.250 125.891 1.00 30.62 259 HIS A CA 1
ATOM 1943 C C . HIS A 1 259 ? 34.886 -4.502 124.675 1.00 31.92 259 HIS A C 1
ATOM 1944 O O . HIS A 1 259 ? 34.578 -5.367 123.847 1.00 37.76 259 HIS A O 1
ATOM 1951 N N . GLY A 1 260 ? 35.988 -3.760 124.556 1.00 31.71 260 GLY A N 1
ATOM 1952 C CA . GLY A 1 260 ? 36.906 -3.899 123.440 1.00 30.69 260 GLY A CA 1
ATOM 1953 C C . GLY A 1 260 ? 37.617 -5.233 123.370 1.00 31.92 260 GLY A C 1
ATOM 1954 O O . GLY A 1 260 ? 38.184 -5.548 122.323 1.00 32.22 260 GLY A O 1
ATOM 1955 N N . ASN A 1 261 ? 37.614 -6.012 124.449 1.00 28.51 261 ASN A N 1
ATOM 1956 C CA . ASN A 1 261 ? 38.225 -7.333 124.456 1.00 31.79 261 ASN A CA 1
ATOM 1957 C C . ASN A 1 261 ? 37.108 -8.359 124.325 1.00 34.83 261 ASN A C 1
ATOM 1958 O O . ASN A 1 261 ? 36.292 -8.521 125.239 1.00 34.97 261 ASN A O 1
ATOM 1963 N N . SER A 1 262 ? 37.051 -9.034 123.184 1.00 34.48 262 SER A N 1
ATOM 1964 C CA . SER A 1 262 ? 35.975 -9.988 122.982 1.00 37.57 262 SER A CA 1
ATOM 1965 C C . SER A 1 262 ? 36.066 -11.096 124.025 1.00 37.69 262 SER A C 1
ATOM 1966 O O . SER A 1 262 ? 37.159 -11.514 124.426 1.00 36.95 262 SER A O 1
ATOM 1969 N N . THR A 1 263 ? 34.910 -11.537 124.506 1.00 34.39 263 THR A N 1
ATOM 1970 C CA . THR A 1 263 ? 34.840 -12.605 125.497 1.00 38.45 263 THR A CA 1
ATOM 1971 C C . THR A 1 263 ? 33.843 -13.631 124.985 1.00 35.08 263 THR A C 1
ATOM 1972 O O . THR A 1 263 ? 32.651 -13.325 124.874 1.00 36.29 263 THR A O 1
ATOM 1976 N N . CYS A 1 264 ? 34.308 -14.819 124.691 1.00 31.87 264 CYS A N 1
ATOM 1977 C CA . CYS A 1 264 ? 33.393 -15.760 124.164 1.00 37.99 264 CYS A CA 1
ATOM 1978 C C . CYS A 1 264 ? 33.071 -17.013 124.882 1.00 37.81 264 CYS A C 1
ATOM 1979 O O . CYS A 1 264 ? 33.816 -17.508 125.662 1.00 36.34 264 CYS A O 1
ATOM 1982 N N . VAL A 1 265 ? 31.905 -17.515 124.554 1.00 36.85 265 VAL A N 1
ATOM 1983 C CA . VAL A 1 265 ? 31.599 -18.923 124.764 1.00 35.30 265 VAL A CA 1
ATOM 1984 C C . VAL A 1 265 ? 32.216 -19.680 123.587 1.00 40.41 265 VAL A C 1
ATOM 1985 O O . VAL A 1 265 ? 31.821 -19.472 122.437 1.00 39.55 265 VAL A O 1
ATOM 1989 N N . MET A 1 266 ? 33.207 -20.533 123.859 1.00 36.72 266 MET A N 1
ATOM 1990 C CA . MET A 1 266 ? 33.873 -21.311 122.818 1.00 35.17 266 MET A CA 1
ATOM 1991 C C . MET A 1 266 ? 33.311 -22.734 122.787 1.00 40.23 266 MET A C 1
ATOM 1992 O O . MET A 1 266 ? 33.328 -23.436 123.807 1.00 40.19 266 MET A O 1
ATOM 1997 N N . ASP A 1 267 ? 32.824 -23.158 121.618 1.00 36.99 267 ASP A N 1
ATOM 1998 C CA . ASP A 1 267 ? 32.319 -24.514 121.404 1.00 37.24 267 ASP A CA 1
ATOM 1999 C C . ASP A 1 267 ? 33.355 -25.342 120.647 1.00 37.44 267 ASP A C 1
ATOM 2000 O O . ASP A 1 267 ? 33.832 -24.923 119.585 1.00 33.82 267 ASP A O 1
ATOM 2005 N N . TYR A 1 268 ? 33.676 -26.524 121.182 1.00 40.34 268 TYR A N 1
ATOM 2006 C CA . TYR A 1 268 ? 34.605 -27.470 120.568 1.00 39.88 268 TYR A CA 1
ATOM 2007 C C . TYR A 1 268 ? 33.832 -28.710 120.139 1.00 38.98 268 TYR A C 1
ATOM 2008 O O . TYR A 1 268 ? 33.189 -29.361 120.970 1.00 39.17 268 TYR A O 1
ATOM 2017 N N . ASP A 1 269 ? 33.888 -29.023 118.843 1.00 39.67 269 ASP A N 1
ATOM 2018 C CA . ASP A 1 269 ? 33.168 -30.155 118.252 1.00 42.22 269 ASP A CA 1
ATOM 2019 C C . ASP A 1 269 ? 34.156 -30.979 117.436 1.00 39.20 269 ASP A C 1
ATOM 2020 O O . ASP A 1 269 ? 34.409 -30.661 116.270 1.00 41.76 269 ASP A O 1
ATOM 2025 N N . GLY A 1 270 ? 34.682 -32.039 118.042 1.00 38.34 270 GLY A N 1
ATOM 2026 C CA . GLY A 1 270 ? 35.764 -32.790 117.411 1.00 42.41 270 GLY A CA 1
ATOM 2027 C C . GLY A 1 270 ? 36.894 -31.913 116.918 1.00 42.42 270 GLY A C 1
ATOM 2028 O O . GLY A 1 270 ? 37.429 -32.146 115.826 1.00 40.64 270 GLY A O 1
ATOM 2029 N N . ALA A 1 271 ? 37.238 -30.869 117.673 1.00 40.66 271 ALA A N 1
ATOM 2030 C CA . ALA A 1 271 ? 38.357 -30.020 117.283 1.00 40.11 271 ALA A CA 1
ATOM 2031 C C . ALA A 1 271 ? 39.652 -30.817 117.350 1.00 39.55 271 ALA A C 1
ATOM 2032 O O . ALA A 1 271 ? 39.859 -31.622 118.263 1.00 42.29 271 ALA A O 1
ATOM 2034 N N . LYS A 1 272 ? 40.517 -30.608 116.367 1.00 36.37 272 LYS A N 1
ATOM 2035 C CA . LYS A 1 272 ? 41.801 -31.295 116.351 1.00 39.35 272 LYS A CA 1
ATOM 2036 C C . LYS A 1 272 ? 42.750 -30.572 117.299 1.00 39.15 272 LYS A C 1
ATOM 2037 O O . LYS A 1 272 ? 42.966 -29.358 117.167 1.00 37.29 272 LYS A O 1
ATOM 2043 N N . GLY A 1 273 ? 43.298 -31.308 118.265 1.00 36.58 273 GLY A N 1
ATOM 2044 C CA . GLY A 1 273 ? 44.193 -30.720 119.237 1.00 39.41 273 GLY A CA 1
ATOM 2045 C C . GLY A 1 273 ? 45.373 -31.630 119.505 1.00 41.80 273 GLY A C 1
ATOM 2046 O O . GLY A 1 273 ? 45.341 -32.829 119.213 1.00 42.85 273 GLY A O 1
ATOM 2047 N N . TRP A 1 274 ? 46.423 -31.037 120.079 1.00 37.00 274 TRP A N 1
ATOM 2048 C CA . TRP A 1 274 ? 47.632 -31.773 120.430 1.00 37.38 274 TRP A CA 1
ATOM 2049 C C . TRP A 1 274 ? 47.987 -31.529 121.884 1.00 39.07 274 TRP A C 1
ATOM 2050 O O . TRP A 1 274 ? 47.995 -30.380 122.342 1.00 39.42 274 TRP A O 1
ATOM 2061 N N . LEU A 1 275 ? 48.300 -32.620 122.588 1.00 39.21 275 LEU A N 1
ATOM 2062 C CA . LEU A 1 275 ? 48.678 -32.572 123.993 1.00 41.59 275 LEU A CA 1
ATOM 2063 C C . LEU A 1 275 ? 49.865 -31.642 124.224 1.00 42.82 275 LEU A C 1
ATOM 2064 O O . LEU A 1 275 ? 50.909 -31.771 123.580 1.00 39.22 275 LEU A O 1
ATOM 2069 N N . LEU A 1 276 ? 49.700 -30.697 125.149 1.00 45.23 276 LEU A N 1
ATOM 2070 C CA . LEU A 1 276 ? 50.778 -29.816 125.584 1.00 40.80 276 LEU A CA 1
ATOM 2071 C C . LEU A 1 276 ? 51.224 -30.271 126.964 1.00 41.78 276 LEU A C 1
ATOM 2072 O O . LEU A 1 276 ? 50.424 -30.278 127.906 1.00 39.32 276 LEU A O 1
ATOM 2077 N N . GLY A 1 277 ? 52.491 -30.668 127.076 1.00 46.81 277 GLY A N 1
ATOM 2078 C CA . GLY A 1 277 ? 52.995 -31.225 128.318 1.00 46.91 277 GLY A CA 1
ATOM 2079 C C . GLY A 1 277 ? 52.708 -32.708 128.443 1.00 48.41 277 GLY A C 1
ATOM 2080 O O . GLY A 1 277 ? 52.804 -33.450 127.461 1.00 46.64 277 GLY A O 1
ATOM 2081 N N . GLU A 1 278 ? 52.357 -33.151 129.647 1.00 51.40 278 GLU A N 1
ATOM 2082 C CA . GLU A 1 278 ? 52.133 -34.559 129.935 1.00 54.42 278 GLU A CA 1
ATOM 2083 C C . GLU A 1 278 ? 50.643 -34.834 130.103 1.00 54.64 278 GLU A C 1
ATOM 2084 O O . GLU A 1 278 ? 49.889 -33.969 130.566 1.00 50.63 278 GLU A O 1
ATOM 2090 N N . GLU A 1 279 ? 50.231 -36.048 129.713 1.00 48.68 279 GLU A N 1
ATOM 2091 C CA . GLU A 1 279 ? 48.864 -36.510 129.946 1.00 51.07 279 GLU A CA 1
ATOM 2092 C C . GLU A 1 279 ? 48.491 -36.370 131.414 1.00 51.41 279 GLU A C 1
ATOM 2093 O O . GLU A 1 279 ? 49.238 -36.800 132.296 1.00 53.26 279 GLU A O 1
ATOM 2099 N N . HIS A 1 280 ? 47.334 -35.761 131.671 1.00 47.92 280 HIS A N 1
ATOM 2100 C CA . HIS A 1 280 ? 46.730 -35.634 132.994 1.00 53.55 280 HIS A CA 1
ATOM 2101 C C . HIS A 1 280 ? 47.459 -34.648 133.895 1.00 52.34 280 HIS A C 1
ATOM 2102 O O . HIS A 1 280 ? 47.149 -34.575 135.089 1.00 51.88 280 HIS A O 1
ATOM 2109 N N . LYS A 1 281 ? 48.410 -33.884 133.365 1.00 48.42 281 LYS A N 1
ATOM 2110 C CA . LYS A 1 281 ? 49.164 -32.904 134.139 1.00 52.53 281 LYS A CA 1
ATOM 2111 C C . LYS A 1 281 ? 48.944 -31.488 133.605 1.00 53.45 281 LYS A C 1
ATOM 2112 O O . LYS A 1 281 ? 49.870 -30.670 133.550 1.00 50.24 281 LYS A O 1
ATOM 2118 N N . GLY A 1 282 ? 47.702 -31.191 133.208 1.00 52.52 282 GLY A N 1
ATOM 2119 C CA . GLY A 1 282 ? 47.385 -29.869 132.680 1.00 52.90 282 GLY A CA 1
ATOM 2120 C C . GLY A 1 282 ? 47.402 -28.777 133.738 1.00 55.05 282 GLY A C 1
ATOM 2121 O O . GLY A 1 282 ? 47.967 -27.702 133.523 1.00 56.74 282 GLY A O 1
ATOM 2122 N N . MET A 1 283 ? 46.819 -29.013 134.890 1.00 61.44 283 MET A N 1
ATOM 2123 C CA . MET A 1 283 ? 46.766 -28.023 135.955 1.00 62.15 283 MET A CA 1
ATOM 2124 C C . MET A 1 283 ? 48.128 -27.743 136.523 1.00 62.11 283 MET A C 1
ATOM 2125 O O . MET A 1 283 ? 48.472 -26.660 136.919 1.00 64.50 283 MET A O 1
ATOM 2130 N N . ARG A 1 284 ? 48.896 -28.777 136.573 1.00 55.83 284 ARG A N 1
ATOM 2131 C CA . ARG A 1 284 ? 50.261 -28.716 137.080 1.00 54.17 284 ARG A CA 1
ATOM 2132 C C . ARG A 1 284 ? 51.061 -27.902 136.108 1.00 59.08 284 ARG A C 1
ATOM 2133 O O . ARG A 1 284 ? 51.957 -27.192 136.480 1.00 60.41 284 ARG A O 1
ATOM 2141 N N . ALA A 1 285 ? 50.747 -28.022 134.838 1.00 56.62 285 ALA A N 1
ATOM 2142 C CA . ALA A 1 285 ? 51.436 -27.219 133.830 1.00 56.90 285 ALA A CA 1
ATOM 2143 C C . ALA A 1 285 ? 51.202 -25.726 134.054 1.00 57.58 285 ALA A C 1
ATOM 2144 O O . ALA A 1 285 ? 52.090 -24.901 133.803 1.00 56.50 285 ALA A O 1
ATOM 2146 N N . MET A 1 286 ? 50.010 -25.354 134.517 1.00 59.86 286 MET A N 1
ATOM 2147 C CA . MET A 1 286 ? 49.709 -23.946 134.722 1.00 56.00 286 MET A CA 1
ATOM 2148 C C . MET A 1 286 ? 50.244 -23.400 136.032 1.00 51.44 286 MET A C 1
ATOM 2149 O O . MET A 1 286 ? 50.371 -22.181 136.154 1.00 48.24 286 MET A O 1
ATOM 2154 N N . PHE A 1 287 ? 50.555 -24.260 137.008 1.00 50.40 287 PHE A N 1
ATOM 2155 C CA . PHE A 1 287 ? 51.194 -23.767 138.223 1.00 51.00 287 PHE A CA 1
ATOM 2156 C C . PHE A 1 287 ? 52.416 -22.919 137.889 1.00 48.56 287 PHE A C 1
ATOM 2157 O O . PHE A 1 287 ? 52.648 -21.868 138.502 1.00 47.81 287 PHE A O 1
ATOM 2165 N N . THR A 1 288 ? 53.196 -23.348 136.899 1.00 45.60 288 THR A N 1
ATOM 2166 C CA . THR A 1 288 ? 54.437 -22.656 136.580 1.00 51.22 288 THR A CA 1
ATOM 2167 C C . THR A 1 288 ? 54.207 -21.265 135.989 1.00 45.38 288 THR A C 1
ATOM 2168 O O . THR A 1 288 ? 55.110 -20.426 136.042 1.00 44.05 288 THR A O 1
ATOM 2172 N N . MET A 1 289 ? 53.023 -20.989 135.451 1.00 44.57 289 MET A N 1
ATOM 2173 C CA . MET A 1 289 ? 52.727 -19.681 134.878 1.00 46.34 289 MET A CA 1
ATOM 2174 C C . MET A 1 289 ? 52.160 -18.686 135.884 1.00 40.78 289 MET A C 1
ATOM 2175 O O . MET A 1 289 ? 51.907 -17.534 135.512 1.00 40.90 289 MET A O 1
ATOM 2180 N N . MET A 1 290 ? 51.950 -19.087 137.138 1.00 35.43 290 MET A N 1
ATOM 2181 C CA . MET A 1 290 ? 51.107 -18.279 138.016 1.00 36.67 290 MET A CA 1
ATOM 2182 C C . MET A 1 290 ? 51.814 -17.018 138.510 1.00 33.41 290 MET A C 1
ATOM 2183 O O . MET A 1 290 ? 51.172 -15.974 138.688 1.00 27.38 290 MET A O 1
ATOM 2188 N N . ASN A 1 291 ? 53.124 -17.086 138.761 1.00 31.76 291 ASN A N 1
ATOM 2189 C CA . ASN A 1 291 ? 53.811 -15.885 139.231 1.00 31.80 291 ASN A CA 1
ATOM 2190 C C . ASN A 1 291 ? 53.648 -14.741 138.233 1.00 30.79 291 ASN A C 1
ATOM 2191 O O . ASN A 1 291 ? 53.288 -13.622 138.609 1.00 28.58 291 ASN A O 1
ATOM 2196 N N . GLU A 1 292 ? 53.845 -15.018 136.949 1.00 29.72 292 GLU A N 1
ATOM 2197 C CA . GLU A 1 292 ? 53.791 -13.944 135.965 1.00 31.98 292 GLU A CA 1
ATOM 2198 C C . GLU A 1 292 ? 52.352 -13.573 135.597 1.00 32.18 292 GLU A C 1
ATOM 2199 O O . GLU A 1 292 ? 52.056 -12.395 135.363 1.00 30.80 292 GLU A O 1
ATOM 2205 N N . ALA A 1 293 ? 51.438 -14.546 135.556 1.00 26.41 293 ALA A N 1
ATOM 2206 C CA . ALA A 1 293 ? 50.036 -14.200 135.350 1.00 34.61 293 ALA A CA 1
ATOM 2207 C C . ALA A 1 293 ? 49.540 -13.263 136.456 1.00 32.99 293 ALA A C 1
ATOM 2208 O O . ALA A 1 293 ? 48.921 -12.226 136.181 1.00 30.21 293 ALA A O 1
ATOM 2210 N N . ARG A 1 294 ? 49.833 -13.603 137.714 1.00 30.19 294 ARG A N 1
ATOM 2211 C CA . ARG A 1 294 ? 49.411 -12.768 138.840 1.00 33.11 294 ARG A CA 1
ATOM 2212 C C . ARG A 1 294 ? 49.976 -11.355 138.731 1.00 33.59 294 ARG A C 1
ATOM 2213 O O . ARG A 1 294 ? 49.248 -10.371 138.928 1.00 30.66 294 ARG A O 1
ATOM 2221 N N . ILE A 1 295 ? 51.278 -11.242 138.428 1.00 30.49 295 ILE A N 1
ATOM 2222 C CA . ILE A 1 295 ? 51.932 -9.933 138.321 1.00 32.46 295 ILE A CA 1
ATOM 2223 C C . ILE A 1 295 ? 51.336 -9.121 137.180 1.00 28.13 295 ILE A C 1
ATOM 2224 O O . ILE A 1 295 ? 51.131 -7.906 137.305 1.00 30.23 295 ILE A O 1
ATOM 2229 N N . GLY A 1 296 ? 51.058 -9.771 136.051 1.00 26.13 296 GLY A N 1
ATOM 2230 C CA . GLY A 1 296 ? 50.418 -9.071 134.943 1.00 34.93 296 GLY A CA 1
ATOM 2231 C C . GLY A 1 296 ? 49.026 -8.535 135.259 1.00 29.84 296 GLY A C 1
ATOM 2232 O O . GLY A 1 296 ? 48.628 -7.489 134.737 1.00 28.66 296 GLY A O 1
ATOM 2233 N N . VAL A 1 297 ? 48.269 -9.229 136.113 1.00 32.28 297 VAL A N 1
ATOM 2234 C CA . VAL A 1 297 ? 46.920 -8.751 136.434 1.00 32.01 297 VAL A CA 1
ATOM 2235 C C . VAL A 1 297 ? 46.968 -7.689 137.524 1.00 26.89 297 VAL A C 1
ATOM 2236 O O . VAL A 1 297 ? 46.202 -6.721 137.488 1.00 30.51 297 VAL A O 1
ATOM 2240 N N . GLY A 1 298 ? 47.888 -7.825 138.491 1.00 32.03 298 GLY A N 1
ATOM 2241 C CA . GLY A 1 298 ? 48.126 -6.738 139.433 1.00 22.07 298 GLY A CA 1
ATOM 2242 C C . GLY A 1 298 ? 48.579 -5.480 138.722 1.00 26.38 298 GLY A C 1
ATOM 2243 O O . GLY A 1 298 ? 48.195 -4.362 139.084 1.00 23.86 298 GLY A O 1
ATOM 2244 N N . MET A 1 299 ? 49.390 -5.652 137.687 1.00 26.37 299 MET A N 1
ATOM 2245 C CA . MET A 1 299 ? 49.775 -4.542 136.834 1.00 29.31 299 MET A CA 1
ATOM 2246 C C . MET A 1 299 ? 48.553 -3.863 136.222 1.00 28.05 299 MET A C 1
ATOM 2247 O O . MET A 1 299 ? 48.496 -2.630 136.130 1.00 29.96 299 MET A O 1
ATOM 2252 N N . GLN A 1 300 ? 47.557 -4.651 135.808 1.00 29.71 300 GLN A N 1
ATOM 2253 C CA . GLN A 1 300 ? 46.346 -4.065 135.235 1.00 29.15 300 GLN A CA 1
ATOM 2254 C C . GLN A 1 300 ? 45.611 -3.206 136.252 1.00 31.04 300 GLN A C 1
ATOM 2255 O O . GLN A 1 300 ? 45.100 -2.129 135.911 1.00 27.81 300 GLN A O 1
ATOM 2261 N N . GLY A 1 301 ? 45.556 -3.657 137.511 1.00 29.00 301 GLY A N 1
ATOM 2262 C CA . GLY A 1 301 ? 44.885 -2.866 138.530 1.00 25.48 301 GLY A CA 1
ATOM 2263 C C . GLY A 1 301 ? 45.596 -1.555 138.812 1.00 26.38 301 GLY A C 1
ATOM 2264 O O . GLY A 1 301 ? 44.965 -0.504 138.920 1.00 28.79 301 GLY A O 1
ATOM 2265 N N . LEU A 1 302 ? 46.921 -1.605 138.966 1.00 30.46 302 LEU A N 1
ATOM 2266 C CA . LEU A 1 302 ? 47.694 -0.382 139.139 1.00 27.52 302 LEU A CA 1
ATOM 2267 C C . LEU A 1 302 ? 47.486 0.570 137.967 1.00 27.87 302 LEU A C 1
ATOM 2268 O O . LEU A 1 302 ? 47.313 1.780 138.161 1.00 25.33 302 LEU A O 1
ATOM 2273 N N . ALA A 1 303 ? 47.487 0.028 136.745 1.00 24.68 303 ALA A N 1
ATOM 2274 C CA . ALA A 1 303 ? 47.472 0.861 135.548 1.00 30.01 303 ALA A CA 1
ATOM 2275 C C . ALA A 1 303 ? 46.138 1.565 135.381 1.00 26.56 303 ALA A C 1
ATOM 2276 O O . ALA A 1 303 ? 46.096 2.693 134.881 1.00 27.75 303 ALA A O 1
ATOM 2278 N N . GLN A 1 304 ? 45.041 0.927 135.797 1.00 25.30 304 GLN A N 1
ATOM 2279 C CA . GLN A 1 304 ? 43.759 1.620 135.774 1.00 24.57 304 GLN A CA 1
ATOM 2280 C C . GLN A 1 304 ? 43.738 2.778 136.767 1.00 25.59 304 GLN A C 1
ATOM 2281 O O . GLN A 1 304 ? 43.266 3.868 136.436 1.00 25.55 304 GLN A O 1
ATOM 2287 N N . ALA A 1 305 ? 44.264 2.572 137.981 1.00 24.75 305 ALA A N 1
ATOM 2288 C CA . ALA A 1 305 ? 44.318 3.659 138.956 1.00 26.68 305 ALA A CA 1
ATOM 2289 C C . ALA A 1 305 ? 45.183 4.808 138.453 1.00 26.87 305 ALA A C 1
ATOM 2290 O O . ALA A 1 305 ? 44.891 5.974 138.727 1.00 24.78 305 ALA A O 1
ATOM 2292 N N . GLU A 1 306 ? 46.251 4.499 137.710 1.00 24.29 306 GLU A N 1
ATOM 2293 C CA . GLU A 1 306 ? 47.134 5.548 137.217 1.00 24.06 306 GLU A CA 1
ATOM 2294 C C . GLU A 1 306 ? 46.425 6.448 136.203 1.00 29.04 306 GLU A C 1
ATOM 2295 O O . GLU A 1 306 ? 46.468 7.680 136.315 1.00 29.26 306 GLU A O 1
ATOM 2301 N N . VAL A 1 307 ? 45.764 5.860 135.204 1.00 24.84 307 VAL A N 1
ATOM 2302 C CA . VAL A 1 307 ? 45.104 6.695 134.207 1.00 29.00 307 VAL A CA 1
ATOM 2303 C C . VAL A 1 307 ? 43.924 7.456 134.825 1.00 31.62 307 VAL A C 1
ATOM 2304 O O . VAL A 1 307 ? 43.706 8.640 134.522 1.00 28.50 307 VAL A O 1
ATOM 2308 N N . ALA A 1 308 ? 43.165 6.815 135.722 1.00 28.50 308 ALA A N 1
ATOM 2309 C CA . ALA A 1 308 ? 42.047 7.518 136.357 1.00 26.76 308 ALA A CA 1
ATOM 2310 C C . ALA A 1 308 ? 42.547 8.696 137.171 1.00 27.83 308 ALA A C 1
ATOM 2311 O O . ALA A 1 308 ? 41.964 9.786 137.135 1.00 26.90 308 ALA A O 1
ATOM 2313 N N . TYR A 1 309 ? 43.651 8.500 137.891 1.00 28.03 309 TYR A N 1
ATOM 2314 C CA . TYR A 1 309 ? 44.192 9.560 138.730 1.00 29.31 309 TYR A CA 1
ATOM 2315 C C . TYR A 1 309 ? 44.677 10.743 137.897 1.00 29.26 309 TYR A C 1
ATOM 2316 O O . TYR A 1 309 ? 44.487 11.903 138.285 1.00 30.33 309 TYR A O 1
ATOM 2325 N N . GLN A 1 310 ? 45.330 10.469 136.768 1.00 26.07 310 GLN A N 1
ATOM 2326 C CA . GLN A 1 310 ? 45.773 11.541 135.887 1.00 31.94 310 GLN A CA 1
ATOM 2327 C C . GLN A 1 310 ? 44.609 12.423 135.476 1.00 29.43 310 GLN A C 1
ATOM 2328 O O . GLN A 1 310 ? 44.705 13.658 135.508 1.00 31.24 310 GLN A O 1
ATOM 2334 N N . ASN A 1 311 ? 43.493 11.808 135.092 1.00 26.53 311 ASN A N 1
ATOM 2335 C CA . ASN A 1 311 ? 42.346 12.596 134.648 1.00 28.96 311 ASN A CA 1
ATOM 2336 C C . ASN A 1 311 ? 41.591 13.253 135.800 1.00 30.28 311 ASN A C 1
ATOM 2337 O O . ASN A 1 311 ? 41.091 14.370 135.635 1.00 30.53 311 ASN A O 1
ATOM 2342 N N . ALA A 1 312 ? 41.529 12.618 136.974 1.00 25.80 312 ALA A N 1
ATOM 2343 C CA . ALA A 1 312 ? 40.963 13.304 138.131 1.00 28.13 312 ALA A CA 1
ATOM 2344 C C . ALA A 1 312 ? 41.827 14.500 138.531 1.00 31.84 312 ALA A C 1
ATOM 2345 O O . ALA A 1 312 ? 41.316 15.523 139.008 1.00 28.83 312 ALA A O 1
ATOM 2347 N N . LEU A 1 313 ? 43.150 14.357 138.381 1.00 30.39 313 LEU A N 1
ATOM 2348 C CA . LEU A 1 313 ? 44.084 15.451 138.623 1.00 32.66 313 LEU A CA 1
ATOM 2349 C C . LEU A 1 313 ? 43.822 16.617 137.675 1.00 33.95 313 LEU A C 1
ATOM 2350 O O . LEU A 1 313 ? 43.674 17.763 138.116 1.00 33.17 313 LEU A O 1
ATOM 2355 N N . ASP A 1 314 ? 43.746 16.334 136.365 1.00 33.66 314 ASP A N 1
ATOM 2356 C CA . ASP A 1 314 ? 43.341 17.345 135.385 1.00 37.44 314 ASP A CA 1
ATOM 2357 C C . ASP A 1 314 ? 42.076 18.070 135.815 1.00 40.13 314 ASP A C 1
ATOM 2358 O O . ASP A 1 314 ? 41.974 19.300 135.714 1.00 40.39 314 ASP A O 1
ATOM 2363 N N . TYR A 1 315 ? 41.079 17.311 136.248 1.00 34.03 315 TYR A N 1
ATOM 2364 C CA . TYR A 1 315 ? 39.805 17.924 136.577 1.00 38.58 315 TYR A CA 1
ATOM 2365 C C . TYR A 1 315 ? 39.919 18.772 137.837 1.00 39.53 315 TYR A C 1
ATOM 2366 O O . TYR A 1 315 ? 39.373 19.881 137.896 1.00 36.87 315 TYR A O 1
ATOM 2375 N N . ALA A 1 316 ? 40.661 18.293 138.840 1.00 37.18 316 ALA A N 1
ATOM 2376 C CA . ALA A 1 316 ? 40.815 19.081 140.056 1.00 37.02 316 ALA A CA 1
ATOM 2377 C C . ALA A 1 316 ? 41.592 20.359 139.803 1.00 38.32 316 ALA A C 1
ATOM 2378 O O . ALA A 1 316 ? 41.440 21.322 140.556 1.00 40.08 316 ALA A O 1
ATOM 2380 N N . ARG A 1 317 ? 42.401 20.400 138.747 1.00 40.28 317 ARG A N 1
ATOM 2381 C CA . ARG A 1 317 ? 43.160 21.609 138.463 1.00 43.76 317 ARG A CA 1
ATOM 2382 C C . ARG A 1 317 ? 42.339 22.631 137.677 1.00 43.92 317 ARG A C 1
ATOM 2383 O O . ARG A 1 317 ? 42.547 23.836 137.843 1.00 52.00 317 ARG A O 1
ATOM 2391 N N . ASP A 1 318 ? 41.393 22.191 136.852 1.00 45.78 318 ASP A N 1
ATOM 2392 C CA . ASP A 1 318 ? 40.423 23.110 136.244 1.00 51.76 318 ASP A CA 1
ATOM 2393 C C . ASP A 1 318 ? 39.544 23.799 137.294 1.00 54.21 318 ASP A C 1
ATOM 2394 O O . ASP A 1 318 ? 38.344 23.519 137.404 1.00 56.76 318 ASP A O 1
ATOM 2399 N N . VAL A 1 340 ? 43.208 22.588 146.068 1.00 51.26 340 VAL A N 1
ATOM 2400 C CA . VAL A 1 340 ? 43.235 23.439 147.248 1.00 52.82 340 VAL A CA 1
ATOM 2401 C C . VAL A 1 340 ? 42.274 22.883 148.292 1.00 49.08 340 VAL A C 1
ATOM 2402 O O . VAL A 1 340 ? 42.594 22.777 149.475 1.00 48.47 340 VAL A O 1
ATOM 2406 N N . HIS A 1 341 ? 41.098 22.526 147.818 1.00 46.00 341 HIS A N 1
ATOM 2407 C CA . HIS A 1 341 ? 40.023 21.958 148.580 1.00 48.34 341 HIS A CA 1
ATOM 2408 C C . HIS A 1 341 ? 40.599 20.842 149.448 1.00 51.62 341 HIS A C 1
ATOM 2409 O O . HIS A 1 341 ? 41.322 20.012 148.974 1.00 43.42 341 HIS A O 1
ATOM 2416 N N . PRO A 1 342 ? 40.291 20.828 150.729 1.00 49.01 342 PRO A N 1
ATOM 2417 C CA . PRO A 1 342 ? 40.936 19.861 151.641 1.00 50.00 342 PRO A CA 1
ATOM 2418 C C . PRO A 1 342 ? 40.468 18.425 151.461 1.00 44.13 342 PRO A C 1
ATOM 2419 O O . PRO A 1 342 ? 41.273 17.499 151.608 1.00 43.91 342 PRO A O 1
ATOM 2423 N N . ASP A 1 343 ? 39.193 18.202 151.161 1.00 43.30 343 ASP A N 1
ATOM 2424 C CA . ASP A 1 343 ? 38.747 16.843 150.875 1.00 44.88 343 ASP A CA 1
ATOM 2425 C C . ASP A 1 343 ? 39.368 16.329 149.583 1.00 39.57 343 ASP A C 1
ATOM 2426 O O . ASP A 1 343 ? 39.784 15.165 149.502 1.00 36.51 343 ASP A O 1
ATOM 2431 N N . ILE A 1 344 ? 39.439 17.184 148.562 1.00 41.63 344 ILE A N 1
ATOM 2432 C CA . ILE A 1 344 ? 39.944 16.745 147.269 1.00 39.56 344 ILE A CA 1
ATOM 2433 C C . ILE A 1 344 ? 41.435 16.436 147.363 1.00 33.22 344 ILE A C 1
ATOM 2434 O O . ILE A 1 344 ? 41.929 15.474 146.761 1.00 33.23 344 ILE A O 1
ATOM 2439 N N . ARG A 1 345 ? 42.134 17.210 148.160 1.00 34.63 345 ARG A N 1
ATOM 2440 C CA . ARG A 1 345 ? 43.540 16.985 148.338 1.00 38.35 345 ARG A CA 1
ATOM 2441 C C . ARG A 1 345 ? 43.816 15.648 148.989 1.00 33.47 345 ARG A C 1
ATOM 2442 O O . ARG A 1 345 ? 44.703 14.979 148.580 1.00 32.46 345 ARG A O 1
ATOM 2450 N N . ARG A 1 346 ? 43.043 15.282 149.991 1.00 32.13 346 ARG A N 1
ATOM 2451 C CA . ARG A 1 346 ? 43.192 14.003 150.670 1.00 36.39 346 ARG A CA 1
ATOM 2452 C C . ARG A 1 346 ? 42.908 12.847 149.707 1.00 32.95 346 ARG A C 1
ATOM 2453 O O . ARG A 1 346 ? 43.721 11.929 149.564 1.00 33.02 346 ARG A O 1
ATOM 2461 N N . ASN A 1 347 ? 41.778 12.917 149.003 1.00 30.24 347 ASN A N 1
ATOM 2462 C CA . ASN A 1 347 ? 41.427 11.948 147.971 1.00 32.16 347 ASN A CA 1
ATOM 2463 C C . ASN A 1 347 ? 42.593 11.722 147.006 1.00 33.71 347 ASN A C 1
ATOM 2464 O O . ASN A 1 347 ? 43.065 10.592 146.834 1.00 31.34 347 ASN A O 1
ATOM 2469 N N . LEU A 1 348 ? 43.084 12.800 146.384 1.00 31.24 348 LEU A N 1
ATOM 2470 C CA . LEU A 1 348 ? 44.158 12.674 145.401 1.00 29.82 348 LEU A CA 1
ATOM 2471 C C . LEU A 1 348 ? 45.435 12.119 146.014 1.00 28.92 348 LEU A C 1
ATOM 2472 O O . LEU A 1 348 ? 46.180 11.388 145.350 1.00 29.90 348 LEU A O 1
ATOM 2477 N N . LEU A 1 349 ? 45.713 12.460 147.267 1.00 27.96 349 LEU A N 1
ATOM 2478 C CA . LEU A 1 349 ? 46.902 11.935 147.929 1.00 32.08 349 LEU A CA 1
ATOM 2479 C C . LEU A 1 349 ? 46.754 10.468 148.307 1.00 31.34 349 LEU A C 1
ATOM 2480 O O . LEU A 1 349 ? 47.757 9.746 148.332 1.00 32.16 349 LEU A O 1
ATOM 2485 N N . ASP A 1 350 ? 45.536 10.000 148.608 1.00 29.73 350 ASP A N 1
ATOM 2486 C CA . ASP A 1 350 ? 45.357 8.561 148.781 1.00 33.16 350 ASP A CA 1
ATOM 2487 C C . ASP A 1 350 ? 45.645 7.825 147.482 1.00 29.21 350 ASP A C 1
ATOM 2488 O O . ASP A 1 350 ? 46.326 6.796 147.484 1.00 31.67 350 ASP A O 1
ATOM 2493 N N . GLN A 1 351 ? 45.167 8.361 146.355 1.00 27.35 351 GLN A N 1
ATOM 2494 C CA . GLN A 1 351 ? 45.437 7.730 145.066 1.00 28.79 351 GLN A CA 1
ATOM 2495 C C . GLN A 1 351 ? 46.929 7.741 144.741 1.00 27.19 351 GLN A C 1
ATOM 2496 O O . GLN A 1 351 ? 47.497 6.713 144.367 1.00 29.20 351 GLN A O 1
ATOM 2502 N N . LYS A 1 352 ? 47.567 8.913 144.842 1.00 28.22 352 LYS A N 1
ATOM 2503 C CA . LYS A 1 352 ? 48.976 9.057 144.477 1.00 27.22 352 LYS A CA 1
ATOM 2504 C C . LYS A 1 352 ? 49.865 8.146 145.326 1.00 27.89 352 LYS A C 1
ATOM 2505 O O . LYS A 1 352 ? 50.734 7.437 144.801 1.00 25.24 352 LYS A O 1
ATOM 2511 N N . SER A 1 353 ? 49.648 8.135 146.646 1.00 28.99 353 SER A N 1
ATOM 2512 C CA . SER A 1 353 ? 50.508 7.339 147.515 1.00 25.30 353 SER A CA 1
ATOM 2513 C C . SER A 1 353 ? 50.307 5.849 147.281 1.00 28.40 353 SER A C 1
ATOM 2514 O O . SER A 1 353 ? 51.274 5.083 147.352 1.00 25.18 353 SER A O 1
ATOM 2517 N N . PHE A 1 354 ? 49.080 5.411 146.971 1.00 30.25 354 PHE A N 1
ATOM 2518 C CA . PHE A 1 354 ? 48.924 4.010 146.585 1.00 26.75 354 PHE A CA 1
ATOM 2519 C C . PHE A 1 354 ? 49.631 3.714 145.268 1.00 27.90 354 PHE A C 1
ATOM 2520 O O . PHE A 1 354 ? 50.406 2.754 145.179 1.00 27.28 354 PHE A O 1
ATOM 2528 N N . ILE A 1 355 ? 49.338 4.501 144.220 1.00 25.28 355 ILE A N 1
ATOM 2529 C CA . ILE A 1 355 ? 49.847 4.193 142.881 1.00 24.82 355 ILE A CA 1
ATOM 2530 C C . ILE A 1 355 ? 51.372 4.084 142.888 1.00 26.46 355 ILE A C 1
ATOM 2531 O O . ILE A 1 355 ? 51.946 3.139 142.337 1.00 25.10 355 ILE A O 1
ATOM 2536 N N . GLU A 1 356 ? 52.052 5.059 143.498 1.00 25.41 356 GLU A N 1
ATOM 2537 C CA . GLU A 1 356 ? 53.508 5.088 143.407 1.00 29.10 356 GLU A CA 1
ATOM 2538 C C . GLU A 1 356 ? 54.133 3.984 144.245 1.00 28.07 356 GLU A C 1
ATOM 2539 O O . GLU A 1 356 ? 55.155 3.407 143.853 1.00 28.00 356 GLU A O 1
ATOM 2545 N N . GLY A 1 357 ? 53.537 3.674 145.397 1.00 26.48 357 GLY A N 1
ATOM 2546 C CA . GLY A 1 357 ? 54.018 2.543 146.178 1.00 27.46 357 GLY A CA 1
ATOM 2547 C C . GLY A 1 357 ? 53.733 1.212 145.508 1.00 25.01 357 GLY A C 1
ATOM 2548 O O . GLY A 1 357 ? 54.588 0.320 145.492 1.00 26.99 357 GLY A O 1
ATOM 2549 N N . ALA A 1 358 ? 52.545 1.079 144.914 1.00 21.57 358 ALA A N 1
ATOM 2550 C CA . ALA A 1 358 ? 52.169 -0.125 144.177 1.00 26.11 358 ALA A CA 1
ATOM 2551 C C . ALA A 1 358 ? 53.090 -0.377 142.996 1.00 27.22 358 ALA A C 1
ATOM 2552 O O . ALA A 1 358 ? 53.426 -1.532 142.705 1.00 23.10 358 ALA A O 1
ATOM 2554 N N . ARG A 1 359 ? 53.466 0.681 142.290 1.00 23.64 359 ARG A N 1
ATOM 2555 C CA . ARG A 1 359 ? 54.366 0.578 141.157 1.00 29.77 359 ARG A CA 1
ATOM 2556 C C . ARG A 1 359 ? 55.737 0.094 141.612 1.00 28.43 359 ARG A C 1
ATOM 2557 O O . ARG A 1 359 ? 56.299 -0.757 140.997 1.00 25.67 359 ARG A O 1
ATOM 2565 N N . ALA A 1 360 ? 56.239 0.652 142.696 1.00 26.08 360 ALA A N 1
ATOM 2566 C CA . ALA A 1 360 ? 57.499 0.169 143.250 1.00 23.22 360 ALA A CA 1
ATOM 2567 C C . ALA A 1 360 ? 57.387 -1.298 143.664 1.00 29.91 360 ALA A C 1
ATOM 2568 O O . ALA A 1 360 ? 58.306 -2.088 143.426 1.00 29.21 360 ALA A O 1
ATOM 2570 N N . PHE A 1 361 ? 56.257 -1.687 144.266 1.00 27.79 361 PHE A N 1
ATOM 2571 C CA . PHE A 1 361 ? 56.036 -3.084 144.631 1.00 25.02 361 PHE A CA 1
ATOM 2572 C C . PHE A 1 361 ? 55.994 -3.967 143.391 1.00 28.13 361 PHE A C 1
ATOM 2573 O O . PHE A 1 361 ? 56.658 -5.010 143.331 1.00 28.96 361 PHE A O 1
ATOM 2581 N N . LEU A 1 362 ? 55.224 -3.555 142.380 1.00 25.97 362 LEU A N 1
ATOM 2582 C CA . LEU A 1 362 ? 55.113 -4.347 141.159 1.00 26.60 362 LEU A CA 1
ATOM 2583 C C . LEU A 1 362 ? 56.478 -4.542 140.495 1.00 27.77 362 LEU A C 1
ATOM 2584 O O . LEU A 1 362 ? 56.865 -5.674 140.168 1.00 27.10 362 LEU A O 1
ATOM 2589 N N . LEU A 1 363 ? 57.232 -3.450 140.301 1.00 24.43 363 LEU A N 1
ATOM 2590 C CA . LEU A 1 363 ? 58.517 -3.560 139.612 1.00 23.83 363 LEU A CA 1
ATOM 2591 C C . LEU A 1 363 ? 59.542 -4.331 140.436 1.00 27.11 363 LEU A C 1
ATOM 2592 O O . LEU A 1 363 ? 60.374 -5.049 139.871 1.00 25.81 363 LEU A O 1
ATOM 2597 N N . TRP A 1 364 ? 59.493 -4.204 141.763 1.00 27.33 364 TRP A N 1
ATOM 2598 C CA . TRP A 1 364 ? 60.361 -5.007 142.610 1.00 27.79 364 TRP A CA 1
ATOM 2599 C C . TRP A 1 364 ? 60.039 -6.492 142.470 1.00 27.95 364 TRP A C 1
ATOM 2600 O O . TRP A 1 364 ? 60.946 -7.330 142.525 1.00 32.78 364 TRP A O 1
ATOM 2611 N N . GLY A 1 365 ? 58.767 -6.831 142.258 1.00 24.96 365 GLY A N 1
ATOM 2612 C CA . GLY A 1 365 ? 58.417 -8.210 141.967 1.00 26.24 365 GLY A CA 1
ATOM 2613 C C . GLY A 1 365 ? 58.922 -8.667 140.613 1.00 30.23 365 GLY A C 1
ATOM 2614 O O . GLY A 1 365 ? 59.405 -9.792 140.473 1.00 30.81 365 GLY A O 1
ATOM 2615 N N . ALA A 1 366 ? 58.818 -7.810 139.590 1.00 26.31 366 ALA A N 1
ATOM 2616 C CA . ALA A 1 366 ? 59.315 -8.218 138.280 1.00 30.17 366 ALA A CA 1
ATOM 2617 C C . ALA A 1 366 ? 60.827 -8.431 138.319 1.00 29.86 366 ALA A C 1
ATOM 2618 O O . ALA A 1 366 ? 61.340 -9.387 137.730 1.00 27.31 366 ALA A O 1
ATOM 2620 N N . GLN A 1 367 ? 61.551 -7.539 138.997 1.00 25.34 367 GLN A N 1
ATOM 2621 C CA . GLN A 1 367 ? 62.981 -7.734 139.195 1.00 27.68 367 GLN A CA 1
ATOM 2622 C C . GLN A 1 367 ? 63.276 -9.098 139.810 1.00 28.77 367 GLN A C 1
ATOM 2623 O O . GLN A 1 367 ? 64.198 -9.794 139.379 1.00 29.35 367 GLN A O 1
ATOM 2629 N N . MET A 1 368 ? 62.489 -9.507 140.812 1.00 29.35 368 MET A N 1
ATOM 2630 C CA . MET A 1 368 ? 62.766 -10.776 141.465 1.00 30.78 368 MET A CA 1
ATOM 2631 C C . MET A 1 368 ? 62.452 -11.960 140.561 1.00 29.18 368 MET A C 1
ATOM 2632 O O . MET A 1 368 ? 63.087 -13.011 140.691 1.00 30.85 368 MET A O 1
ATOM 2637 N N . ILE A 1 369 ? 61.488 -11.815 139.648 1.00 30.06 369 ILE A N 1
ATOM 2638 C CA . ILE A 1 369 ? 61.280 -12.825 138.612 1.00 28.82 369 ILE A CA 1
ATOM 2639 C C . ILE A 1 369 ? 62.542 -12.974 137.768 1.00 32.08 369 ILE A C 1
ATOM 2640 O O . ILE A 1 369 ? 62.993 -14.091 137.473 1.00 31.75 369 ILE A O 1
ATOM 2645 N N . ASP A 1 370 ? 63.122 -11.841 137.356 1.00 31.88 370 ASP A N 1
ATOM 2646 C CA . ASP A 1 370 ? 64.368 -11.868 136.589 1.00 34.53 370 ASP A CA 1
ATOM 2647 C C . ASP A 1 370 ? 65.470 -12.605 137.348 1.00 35.42 370 ASP A C 1
ATOM 2648 O O . ASP A 1 370 ? 66.141 -13.477 136.786 1.00 33.78 370 ASP A O 1
ATOM 2653 N N . ARG A 1 371 ? 65.690 -12.248 138.625 1.00 31.20 371 ARG A N 1
ATOM 2654 C CA . ARG A 1 371 ? 66.780 -12.867 139.383 1.00 34.29 371 ARG A CA 1
ATOM 2655 C C . ARG A 1 371 ? 66.538 -14.357 139.576 1.00 36.70 371 ARG A C 1
ATOM 2656 O O . ARG A 1 371 ? 67.479 -15.158 139.513 1.00 35.12 371 ARG A O 1
ATOM 2664 N N . ALA A 1 372 ? 65.281 -14.745 139.816 1.00 33.91 372 ALA A N 1
ATOM 2665 C CA . ALA A 1 372 ? 64.940 -16.158 139.878 1.00 34.44 372 ALA A CA 1
ATOM 2666 C C . ALA A 1 372 ? 65.150 -16.821 138.528 1.00 34.90 372 ALA A C 1
ATOM 2667 O O . ALA A 1 372 ? 65.870 -17.814 138.416 1.00 40.21 372 ALA A O 1
ATOM 2669 N N . GLU A 1 373 ? 64.534 -16.280 137.480 1.00 37.70 373 GLU A N 1
ATOM 2670 C CA . GLU A 1 373 ? 64.538 -16.987 136.201 1.00 43.08 373 GLU A CA 1
ATOM 2671 C C . GLU A 1 373 ? 65.890 -16.879 135.491 1.00 42.63 373 GLU A C 1
ATOM 2672 O O . GLU A 1 373 ? 66.369 -17.861 134.914 1.00 40.74 373 GLU A O 1
ATOM 2678 N N . ARG A 1 374 ? 66.519 -15.706 135.509 1.00 38.80 374 ARG A N 1
ATOM 2679 C CA . ARG A 1 374 ? 67.741 -15.511 134.733 1.00 39.81 374 ARG A CA 1
ATOM 2680 C C . ARG A 1 374 ? 69.016 -15.666 135.552 1.00 38.93 374 ARG A C 1
ATOM 2681 O O . ARG A 1 374 ? 70.007 -16.189 135.030 1.00 42.86 374 ARG A O 1
ATOM 2689 N N . GLY A 1 375 ? 69.020 -15.254 136.819 1.00 37.94 375 GLY A N 1
ATOM 2690 C CA . GLY A 1 375 ? 70.148 -15.460 137.705 1.00 39.25 375 GLY A CA 1
ATOM 2691 C C . GLY A 1 375 ? 70.068 -16.723 138.539 1.00 41.65 375 GLY A C 1
ATOM 2692 O O . GLY A 1 375 ? 71.007 -17.012 139.289 1.00 35.28 375 GLY A O 1
ATOM 2693 N N . LYS A 1 376 ? 68.974 -17.484 138.410 1.00 38.20 376 LYS A N 1
ATOM 2694 C CA . LYS A 1 376 ? 68.686 -18.675 139.215 1.00 40.70 376 LYS A CA 1
ATOM 2695 C C . LYS A 1 376 ? 68.860 -18.405 140.714 1.00 42.81 376 LYS A C 1
ATOM 2696 O O . LYS A 1 376 ? 69.314 -19.257 141.480 1.00 43.19 376 LYS A O 1
ATOM 2702 N N . ASP A 1 377 ? 68.444 -17.211 141.137 1.00 36.51 377 ASP A N 1
ATOM 2703 C CA . ASP A 1 377 ? 68.449 -16.797 142.538 1.00 36.45 377 ASP A CA 1
ATOM 2704 C C . ASP A 1 377 ? 67.276 -17.473 143.247 1.00 39.64 377 ASP A C 1
ATOM 2705 O O . ASP A 1 377 ? 66.129 -17.029 143.146 1.00 38.92 377 ASP A O 1
ATOM 2710 N N . GLU A 1 378 ? 67.555 -18.565 143.969 1.00 40.41 378 GLU A N 1
ATOM 2711 C CA . GLU A 1 378 ? 66.483 -19.315 144.619 1.00 36.69 378 GLU A CA 1
ATOM 2712 C C . GLU A 1 378 ? 65.849 -18.530 145.760 1.00 36.85 378 GLU A C 1
ATOM 2713 O O . GLU A 1 378 ? 64.665 -18.726 146.066 1.00 32.71 378 GLU A O 1
ATOM 2719 N N . ALA A 1 379 ? 66.614 -17.650 146.402 1.00 31.15 379 ALA A N 1
ATOM 2720 C CA . ALA A 1 379 ? 66.022 -16.769 147.399 1.00 34.70 379 ALA A CA 1
ATOM 2721 C C . ALA A 1 379 ? 65.051 -15.768 146.768 1.00 37.00 379 ALA A C 1
ATOM 2722 O O . ALA A 1 379 ? 64.045 -15.403 147.394 1.00 33.76 379 ALA A O 1
ATOM 2724 N N . ALA A 1 380 ? 65.316 -15.319 145.538 1.00 32.37 380 ALA A N 1
ATOM 2725 C CA . ALA A 1 380 ? 64.361 -14.421 144.890 1.00 35.07 380 ALA A CA 1
ATOM 2726 C C . ALA A 1 380 ? 63.126 -15.189 144.422 1.00 33.65 380 ALA A C 1
ATOM 2727 O O . ALA A 1 380 ? 61.998 -14.693 144.522 1.00 30.66 380 ALA A O 1
ATOM 2729 N N . HIS A 1 381 ? 63.320 -16.412 143.933 1.00 33.41 381 HIS A N 1
ATOM 2730 C CA . HIS A 1 381 ? 62.191 -17.265 143.580 1.00 29.02 381 HIS A CA 1
ATOM 2731 C C . HIS A 1 381 ? 61.266 -17.470 144.775 1.00 32.79 381 HIS A C 1
ATOM 2732 O O . HIS A 1 381 ? 60.047 -17.297 144.666 1.00 32.22 381 HIS A O 1
ATOM 2739 N N . GLY A 1 382 ? 61.828 -17.825 145.936 1.00 31.64 382 GLY A N 1
ATOM 2740 C CA . GLY A 1 382 ? 60.995 -18.053 147.107 1.00 28.70 382 GLY A CA 1
ATOM 2741 C C . GLY A 1 382 ? 60.242 -16.806 147.546 1.00 32.41 382 GLY A C 1
ATOM 2742 O O . GLY A 1 382 ? 59.046 -16.863 147.859 1.00 32.61 382 GLY A O 1
ATOM 2743 N N . MET A 1 383 ? 60.940 -15.670 147.589 1.00 33.58 383 MET A N 1
ATOM 2744 C CA . MET A 1 383 ? 60.326 -14.403 147.981 1.00 30.31 383 MET A CA 1
ATOM 2745 C C . MET A 1 383 ? 59.212 -14.015 147.018 1.00 30.40 383 MET A C 1
ATOM 2746 O O . MET A 1 383 ? 58.083 -13.723 147.430 1.00 28.98 383 MET A O 1
ATOM 2751 N N . VAL A 1 384 ? 59.497 -14.043 145.720 1.00 31.73 384 VAL A N 1
ATOM 2752 C CA . VAL A 1 384 ? 58.503 -13.571 144.770 1.00 32.38 384 VAL A CA 1
ATOM 2753 C C . VAL A 1 384 ? 57.305 -14.516 144.738 1.00 30.23 384 VAL A C 1
ATOM 2754 O O . VAL A 1 384 ? 56.156 -14.068 144.657 1.00 27.07 384 VAL A O 1
ATOM 2758 N N . SER A 1 385 ? 57.534 -15.828 144.888 1.00 30.58 385 SER A N 1
ATOM 2759 C CA . SER A 1 385 ? 56.399 -16.749 144.913 1.00 30.00 385 SER A CA 1
ATOM 2760 C C . SER A 1 385 ? 55.512 -16.513 146.128 1.00 32.57 385 SER A C 1
ATOM 2761 O O . SER A 1 385 ? 54.291 -16.693 146.046 1.00 34.51 385 SER A O 1
ATOM 2764 N N . LEU A 1 386 ? 56.099 -16.091 147.250 1.00 29.09 386 LEU A N 1
ATOM 2765 C CA . LEU A 1 386 ? 55.302 -15.661 148.394 1.00 28.12 386 LEU A CA 1
ATOM 2766 C C . LEU A 1 386 ? 54.472 -14.412 148.074 1.00 32.60 386 LEU A C 1
ATOM 2767 O O . LEU A 1 386 ? 53.301 -14.319 148.464 1.00 27.07 386 LEU A O 1
ATOM 2772 N N . LEU A 1 387 ? 55.054 -13.445 147.354 1.00 29.07 387 LEU A N 1
ATOM 2773 C CA . LEU A 1 387 ? 54.443 -12.127 147.218 1.00 28.87 387 LEU A CA 1
ATOM 2774 C C . LEU A 1 387 ? 53.470 -12.002 146.046 1.00 30.82 387 LEU A C 1
ATOM 2775 O O . LEU A 1 387 ? 52.699 -11.034 146.004 1.00 27.60 387 LEU A O 1
ATOM 2780 N N . THR A 1 388 ? 53.476 -12.928 145.094 1.00 28.10 388 THR A N 1
ATOM 2781 C CA . THR A 1 388 ? 52.693 -12.643 143.899 1.00 28.31 388 THR A CA 1
ATOM 2782 C C . THR A 1 388 ? 51.186 -12.627 144.183 1.00 27.53 388 THR A C 1
ATOM 2783 O O . THR A 1 388 ? 50.482 -11.788 143.606 1.00 24.83 388 THR A O 1
ATOM 2787 N N . PRO A 1 389 ? 50.644 -13.493 145.055 1.00 30.29 389 PRO A N 1
ATOM 2788 C CA . PRO A 1 389 ? 49.216 -13.351 145.390 1.00 30.89 389 PRO A CA 1
ATOM 2789 C C . PRO A 1 389 ? 48.888 -12.044 146.083 1.00 28.30 389 PRO A C 1
ATOM 2790 O O . PRO A 1 389 ? 47.761 -11.555 145.939 1.00 24.08 389 PRO A O 1
ATOM 2794 N N . VAL A 1 390 ? 49.842 -11.466 146.826 1.00 29.96 390 VAL A N 1
ATOM 2795 C CA . VAL A 1 390 ? 49.663 -10.132 147.395 1.00 26.33 390 VAL A CA 1
ATOM 2796 C C . VAL A 1 390 ? 49.649 -9.066 146.294 1.00 28.32 390 VAL A C 1
ATOM 2797 O O . VAL A 1 390 ? 48.830 -8.141 146.319 1.00 30.22 390 VAL A O 1
ATOM 2801 N N . ILE A 1 391 ? 50.534 -9.191 145.307 1.00 25.64 391 ILE A N 1
ATOM 2802 C CA . ILE A 1 391 ? 50.583 -8.243 144.193 1.00 26.79 391 ILE A CA 1
ATOM 2803 C C . ILE A 1 391 ? 49.274 -8.263 143.409 1.00 28.30 391 ILE A C 1
ATOM 2804 O O . ILE A 1 391 ? 48.708 -7.214 143.082 1.00 26.64 391 ILE A O 1
ATOM 2809 N N . LYS A 1 392 ? 48.786 -9.460 143.079 1.00 24.42 392 LYS A N 1
ATOM 2810 C CA . LYS A 1 392 ? 47.540 -9.575 142.335 1.00 25.50 392 LYS A CA 1
ATOM 2811 C C . LYS A 1 392 ? 46.350 -9.065 143.153 1.00 27.13 392 LYS A C 1
ATOM 2812 O O . LYS A 1 392 ? 45.615 -8.176 142.704 1.00 27.64 392 LYS A O 1
ATOM 2818 N N . GLY A 1 393 ? 46.138 -9.619 144.353 1.00 24.94 393 GLY A N 1
ATOM 2819 C CA . GLY A 1 393 ? 44.936 -9.286 145.118 1.00 27.21 393 GLY A CA 1
ATOM 2820 C C . GLY A 1 393 ? 44.923 -7.855 145.646 1.00 26.65 393 GLY A C 1
ATOM 2821 O O . GLY A 1 393 ? 43.913 -7.151 145.555 1.00 26.53 393 GLY A O 1
ATOM 2822 N N . PHE A 1 394 ? 46.035 -7.415 146.229 1.00 27.45 394 PHE A N 1
ATOM 2823 C CA . PHE A 1 394 ? 46.073 -6.094 146.851 1.00 27.77 394 PHE A CA 1
ATOM 2824 C C . PHE A 1 394 ? 46.052 -4.984 145.802 1.00 26.07 394 PHE A C 1
ATOM 2825 O O . PHE A 1 394 ? 45.371 -3.973 145.975 1.00 27.36 394 PHE A O 1
ATOM 2833 N N . LEU A 1 395 ? 46.826 -5.129 144.731 1.00 29.62 395 LEU A N 1
ATOM 2834 C CA . LEU A 1 395 ? 46.911 -4.043 143.766 1.00 26.90 395 LEU A CA 1
ATOM 2835 C C . LEU A 1 395 ? 45.618 -3.896 142.987 1.00 29.97 395 LEU A C 1
ATOM 2836 O O . LEU A 1 395 ? 45.252 -2.773 142.617 1.00 27.76 395 LEU A O 1
ATOM 2841 N N . THR A 1 396 ? 44.904 -5.005 142.744 1.00 28.08 396 THR A N 1
ATOM 2842 C CA . THR A 1 396 ? 43.629 -4.903 142.038 1.00 27.29 396 THR A CA 1
ATOM 2843 C C . THR A 1 396 ? 42.503 -4.405 142.943 1.00 27.44 396 THR A C 1
ATOM 2844 O O . THR A 1 396 ? 41.615 -3.686 142.466 1.00 27.11 396 THR A O 1
ATOM 2848 N N . ASP A 1 397 ? 42.509 -4.762 144.231 1.00 25.52 397 ASP A N 1
ATOM 2849 C CA . ASP A 1 397 ? 41.493 -4.237 145.144 1.00 30.05 397 ASP A CA 1
ATOM 2850 C C . ASP A 1 397 ? 41.693 -2.749 145.357 1.00 29.82 397 ASP A C 1
ATOM 2851 O O . ASP A 1 397 ? 40.770 -1.955 145.154 1.00 27.79 397 ASP A O 1
ATOM 2856 N N . GLU A 1 398 ? 42.894 -2.360 145.805 1.00 29.92 398 GLU A N 1
ATOM 2857 C CA . GLU A 1 398 ? 43.179 -0.945 146.022 1.00 31.51 398 GLU A CA 1
ATOM 2858 C C . GLU A 1 398 ? 43.082 -0.178 144.715 1.00 30.10 398 GLU A C 1
ATOM 2859 O O . GLU A 1 398 ? 42.574 0.947 144.684 1.00 30.87 398 GLU A O 1
ATOM 2865 N N . GLY A 1 399 ? 43.531 -0.795 143.617 1.00 32.46 399 GLY A N 1
ATOM 2866 C CA . GLY A 1 399 ? 43.471 -0.130 142.328 1.00 28.19 399 GLY A CA 1
ATOM 2867 C C . GLY A 1 399 ? 42.052 0.222 141.936 1.00 28.50 399 GLY A C 1
ATOM 2868 O O . GLY A 1 399 ? 41.774 1.336 141.489 1.00 26.55 399 GLY A O 1
ATOM 2869 N N . TYR A 1 400 ? 41.132 -0.723 142.108 1.00 27.89 400 TYR A N 1
ATOM 2870 C CA . TYR A 1 400 ? 39.728 -0.441 141.816 1.00 29.25 400 TYR A CA 1
ATOM 2871 C C . TYR A 1 400 ? 39.190 0.679 142.704 1.00 27.68 400 TYR A C 1
ATOM 2872 O O . TYR A 1 400 ? 38.543 1.615 142.216 1.00 27.39 400 TYR A O 1
ATOM 2881 N N . ASP A 1 401 ? 39.455 0.604 144.016 1.00 30.91 401 ASP A N 1
ATOM 2882 C CA . ASP A 1 401 ? 38.982 1.647 144.930 1.00 29.62 401 ASP A CA 1
ATOM 2883 C C . ASP A 1 401 ? 39.487 3.024 144.518 1.00 26.34 401 ASP A C 1
ATOM 2884 O O . ASP A 1 401 ? 38.740 4.009 144.580 1.00 26.76 401 ASP A O 1
ATOM 2889 N N . MET A 1 402 ? 40.756 3.121 144.102 1.00 27.43 402 MET A N 1
ATOM 2890 C CA . MET A 1 402 ? 41.266 4.413 143.666 1.00 27.52 402 MET A CA 1
ATOM 2891 C C . MET A 1 402 ? 40.534 4.921 142.422 1.00 25.71 402 MET A C 1
ATOM 2892 O O . MET A 1 402 ? 40.261 6.122 142.321 1.00 24.14 402 MET A O 1
ATOM 2897 N N . THR A 1 403 ? 40.198 4.034 141.465 1.00 23.40 403 THR A N 1
ATOM 2898 C CA . THR A 1 403 ? 39.482 4.520 140.284 1.00 25.36 403 THR A CA 1
ATOM 2899 C C . THR A 1 403 ? 38.081 5.007 140.649 1.00 26.16 403 THR A C 1
ATOM 2900 O O . THR A 1 403 ? 37.556 5.903 139.986 1.00 25.09 403 THR A O 1
ATOM 2904 N N . VAL A 1 404 ? 37.469 4.440 141.696 1.00 24.31 404 VAL A N 1
ATOM 2905 C CA . VAL A 1 404 ? 36.171 4.930 142.152 1.00 24.17 404 VAL A CA 1
ATOM 2906 C C . VAL A 1 404 ? 36.315 6.309 142.791 1.00 25.89 404 VAL A C 1
ATOM 2907 O O . VAL A 1 404 ? 35.459 7.188 142.609 1.00 23.53 404 VAL A O 1
ATOM 2911 N N . GLN A 1 405 ? 37.404 6.517 143.540 1.00 22.69 405 GLN A N 1
ATOM 2912 C CA . GLN A 1 405 ? 37.692 7.815 144.149 1.00 24.54 405 GLN A CA 1
ATOM 2913 C C . GLN A 1 405 ? 38.058 8.846 143.089 1.00 26.59 405 GLN A C 1
ATOM 2914 O O . GLN A 1 405 ? 37.684 10.023 143.199 1.00 28.96 405 GLN A O 1
ATOM 2920 N N . ALA A 1 406 ? 38.808 8.432 142.062 1.00 24.84 406 ALA A N 1
ATOM 2921 C CA . ALA A 1 406 ? 39.087 9.332 140.949 1.00 27.00 406 ALA A CA 1
ATOM 2922 C C . ALA A 1 406 ? 37.793 9.795 140.301 1.00 26.22 406 ALA A C 1
ATOM 2923 O O . ALA A 1 406 ? 37.619 10.985 140.027 1.00 26.99 406 ALA A O 1
ATOM 2925 N N . GLN A 1 407 ? 36.876 8.851 140.043 1.00 25.60 407 GLN A N 1
ATOM 2926 C CA . GLN A 1 407 ? 35.568 9.190 139.499 1.00 23.87 407 GLN A CA 1
ATOM 2927 C C . GLN A 1 407 ? 34.817 10.140 140.430 1.00 28.75 407 GLN A C 1
ATOM 2928 O O . GLN A 1 407 ? 34.105 11.042 139.966 1.00 24.93 407 GLN A O 1
ATOM 2934 N N . GLN A 1 408 ? 34.981 9.965 141.753 1.00 24.43 408 GLN A N 1
ATOM 2935 C CA . GLN A 1 408 ? 34.272 10.815 142.704 1.00 24.33 408 GLN A CA 1
ATOM 2936 C C . GLN A 1 408 ? 34.684 12.281 142.560 1.00 26.10 408 GLN A C 1
ATOM 2937 O O . GLN A 1 408 ? 33.874 13.177 142.821 1.00 27.40 408 GLN A O 1
ATOM 2943 N N . VAL A 1 409 ? 35.916 12.541 142.101 1.00 26.11 409 VAL A N 1
ATOM 2944 C CA . VAL A 1 409 ? 36.422 13.909 141.949 1.00 25.03 409 VAL A CA 1
ATOM 2945 C C . VAL A 1 409 ? 35.632 14.682 140.892 1.00 27.57 409 VAL A C 1
ATOM 2946 O O . VAL A 1 409 ? 35.512 15.907 140.964 1.00 26.02 409 VAL A O 1
ATOM 2950 N N . TYR A 1 410 ? 35.088 13.989 139.898 1.00 25.95 410 TYR A N 1
ATOM 2951 C CA . TYR A 1 410 ? 34.295 14.638 138.874 1.00 30.29 410 TYR A CA 1
ATOM 2952 C C . TYR A 1 410 ? 32.880 15.001 139.315 1.00 29.50 410 TYR A C 1
ATOM 2953 O O . TYR A 1 410 ? 32.170 15.673 138.558 1.00 35.71 410 TYR A O 1
ATOM 2962 N N . GLY A 1 411 ? 32.430 14.562 140.484 1.00 33.11 411 GLY A N 1
ATOM 2963 C CA . GLY A 1 411 ? 31.077 14.965 140.857 1.00 27.17 411 GLY A CA 1
ATOM 2964 C C . GLY A 1 411 ? 30.025 14.339 139.960 1.00 27.59 411 GLY A C 1
ATOM 2965 O O . GLY A 1 411 ? 30.160 13.207 139.486 1.00 25.55 411 GLY A O 1
ATOM 2966 N N . GLY A 1 412 ? 28.938 15.088 139.744 1.00 28.32 412 GLY A N 1
ATOM 2967 C CA . GLY A 1 412 ? 27.889 14.621 138.855 1.00 21.71 412 GLY A CA 1
ATOM 2968 C C . GLY A 1 412 ? 28.409 14.221 137.488 1.00 24.65 412 GLY A C 1
ATOM 2969 O O . GLY A 1 412 ? 27.975 13.216 136.920 1.00 27.72 412 GLY A O 1
ATOM 2970 N N . HIS A 1 413 ? 29.345 14.998 136.936 1.00 24.16 413 HIS A N 1
ATOM 2971 C CA . HIS A 1 413 ? 29.941 14.640 135.649 1.00 26.78 413 HIS A CA 1
ATOM 2972 C C . HIS A 1 413 ? 30.606 13.263 135.661 1.00 27.81 413 HIS A C 1
ATOM 2973 O O . HIS A 1 413 ? 30.698 12.634 134.605 1.00 28.64 413 HIS A O 1
ATOM 2980 N N . GLY A 1 414 ? 31.024 12.760 136.831 1.00 25.15 414 GLY A N 1
ATOM 2981 C CA . GLY A 1 414 ? 31.653 11.455 136.889 1.00 26.88 414 GLY A CA 1
ATOM 2982 C C . GLY A 1 414 ? 30.725 10.317 136.514 1.00 29.81 414 GLY A C 1
ATOM 2983 O O . GLY A 1 414 ? 31.182 9.257 136.080 1.00 29.80 414 GLY A O 1
ATOM 2984 N N . TYR A 1 415 ? 29.418 10.516 136.673 1.00 28.74 415 TYR A N 1
ATOM 2985 C CA . TYR A 1 415 ? 28.418 9.497 136.387 1.00 25.88 415 TYR A CA 1
ATOM 2986 C C . TYR A 1 415 ? 27.911 9.550 134.950 1.00 27.56 415 TYR A C 1
ATOM 2987 O O . TYR A 1 415 ? 27.113 8.690 134.558 1.00 28.05 415 TYR A O 1
ATOM 2996 N N . ILE A 1 416 ? 28.347 10.536 134.168 1.00 29.70 416 ILE A N 1
ATOM 2997 C CA . ILE A 1 416 ? 28.040 10.629 132.745 1.00 24.14 416 ILE A CA 1
ATOM 2998 C C . ILE A 1 416 ? 29.101 9.848 131.987 1.00 29.24 416 ILE A C 1
ATOM 2999 O O . ILE A 1 416 ? 30.306 10.063 132.191 1.00 28.56 416 ILE A O 1
ATOM 3004 N N . GLU A 1 417 ? 28.656 8.921 131.127 1.00 28.67 417 GLU A N 1
ATOM 3005 C CA . GLU A 1 417 ? 29.588 8.023 130.448 1.00 30.38 417 GLU A CA 1
ATOM 3006 C C . GLU A 1 417 ? 30.589 8.776 129.580 1.00 33.29 417 GLU A C 1
ATOM 3007 O O . GLU A 1 417 ? 31.745 8.345 129.461 1.00 33.92 417 GLU A O 1
ATOM 3013 N N . GLU A 1 418 ? 30.169 9.890 128.967 1.00 25.52 418 GLU A N 1
ATOM 3014 C CA . GLU A 1 418 ? 31.060 10.631 128.077 1.00 35.29 418 GLU A CA 1
ATOM 3015 C C . GLU A 1 418 ? 32.311 11.131 128.795 1.00 37.43 418 GLU A C 1
ATOM 3016 O O . GLU A 1 418 ? 33.338 11.356 128.148 1.00 35.30 418 GLU A O 1
ATOM 3022 N N . THR A 1 419 ? 32.243 11.326 130.118 1.00 37.98 419 THR A N 1
ATOM 3023 C CA . THR A 1 419 ? 33.383 11.832 130.890 1.00 32.10 419 THR A CA 1
ATOM 3024 C C . THR A 1 419 ? 34.555 10.849 130.928 1.00 31.98 419 THR A C 1
ATOM 3025 O O . THR A 1 419 ? 35.689 11.262 131.184 1.00 30.00 419 THR A O 1
ATOM 3029 N N . GLY A 1 420 ? 34.312 9.556 130.704 1.00 30.58 420 GLY A N 1
ATOM 3030 C CA . GLY A 1 420 ? 35.373 8.575 130.672 1.00 28.70 420 GLY A CA 1
ATOM 3031 C C . GLY A 1 420 ? 35.741 7.937 132.005 1.00 32.28 420 GLY A C 1
ATOM 3032 O O . GLY A 1 420 ? 36.442 6.916 132.010 1.00 31.33 420 GLY A O 1
ATOM 3033 N N . MET A 1 421 ? 35.299 8.489 133.140 1.00 27.54 421 MET A N 1
ATOM 3034 C CA . MET A 1 421 ? 35.762 7.936 134.410 1.00 28.29 421 MET A CA 1
ATOM 3035 C C . MET A 1 421 ? 35.055 6.633 134.758 1.00 29.86 421 MET A C 1
ATOM 3036 O O . MET A 1 421 ? 35.654 5.755 135.387 1.00 30.01 421 MET A O 1
ATOM 3041 N N . SER A 1 422 ? 33.791 6.495 134.361 1.00 28.77 422 SER A N 1
ATOM 3042 C CA . SER A 1 422 ? 33.062 5.256 134.587 1.00 29.22 422 SER A CA 1
ATOM 3043 C C . SER A 1 422 ? 33.817 4.060 134.013 1.00 32.23 422 SER A C 1
ATOM 3044 O O . SER A 1 422 ? 34.009 3.044 134.700 1.00 30.09 422 SER A O 1
ATOM 3047 N N . GLN A 1 423 ? 34.240 4.167 132.743 1.00 26.45 423 GLN A N 1
ATOM 3048 C CA . GLN A 1 423 ? 34.981 3.092 132.089 1.00 27.28 423 GLN A CA 1
ATOM 3049 C C . GLN A 1 423 ? 36.194 2.654 132.906 1.00 28.68 423 GLN A C 1
ATOM 3050 O O . GLN A 1 423 ? 36.490 1.457 133.005 1.00 25.91 423 GLN A O 1
ATOM 3056 N N . PHE A 1 424 ? 36.915 3.606 133.493 1.00 26.27 424 PHE A N 1
ATOM 3057 C CA . PHE A 1 424 ? 38.112 3.239 134.238 1.00 26.38 424 PHE A CA 1
ATOM 3058 C C . PHE A 1 424 ? 37.778 2.278 135.368 1.00 26.20 424 PHE A C 1
ATOM 3059 O O . PHE A 1 424 ? 38.500 1.302 135.586 1.00 21.87 424 PHE A O 1
ATOM 3067 N N . THR A 1 425 ? 36.659 2.506 136.072 1.00 26.70 425 THR A N 1
ATOM 3068 C CA . THR A 1 425 ? 36.299 1.609 137.170 1.00 24.79 425 THR A CA 1
ATOM 3069 C C . THR A 1 425 ? 35.776 0.277 136.648 1.00 25.94 425 THR A C 1
ATOM 3070 O O . THR A 1 425 ? 36.110 -0.790 137.186 1.00 25.94 425 THR A O 1
ATOM 3074 N N . ARG A 1 426 ? 34.942 0.318 135.606 1.00 29.98 426 ARG A N 1
ATOM 3075 C CA . ARG A 1 426 ? 34.360 -0.913 135.086 1.00 28.92 426 ARG A CA 1
ATOM 3076 C C . ARG A 1 426 ? 35.440 -1.813 134.504 1.00 27.53 426 ARG A C 1
ATOM 3077 O O . ARG A 1 426 ? 35.386 -3.037 134.656 1.00 27.97 426 ARG A O 1
ATOM 3085 N N . ASP A 1 427 ? 36.432 -1.226 133.836 1.00 26.51 427 ASP A N 1
ATOM 3086 C CA . ASP A 1 427 ? 37.515 -2.046 133.303 1.00 27.61 427 ASP A CA 1
ATOM 3087 C C . ASP A 1 427 ? 38.367 -2.618 134.429 1.00 29.60 427 ASP A C 1
ATOM 3088 O O . ASP A 1 427 ? 38.764 -3.792 134.386 1.00 25.17 427 ASP A O 1
ATOM 3093 N N . ALA A 1 428 ? 38.646 -1.805 135.454 1.00 26.71 428 ALA A N 1
ATOM 3094 C CA . ALA A 1 428 ? 39.424 -2.279 136.596 1.00 24.79 428 ALA A CA 1
ATOM 3095 C C . ALA A 1 428 ? 38.729 -3.410 137.336 1.00 27.48 428 ALA A C 1
ATOM 3096 O O . ALA A 1 428 ? 39.395 -4.211 138.003 1.00 28.03 428 ALA A O 1
ATOM 3098 N N . ARG A 1 429 ? 37.397 -3.479 137.257 1.00 25.73 429 ARG A N 1
ATOM 3099 C CA . ARG A 1 429 ? 36.663 -4.411 138.103 1.00 27.51 429 ARG A CA 1
ATOM 3100 C C . ARG A 1 429 ? 37.049 -5.860 137.804 1.00 27.96 429 ARG A C 1
ATOM 3101 O O . ARG A 1 429 ? 37.106 -6.689 138.716 1.00 25.24 429 ARG A O 1
ATOM 3109 N N . ILE A 1 430 ? 37.347 -6.180 136.539 1.00 27.52 430 ILE A N 1
ATOM 3110 C CA . ILE A 1 430 ? 37.608 -7.575 136.184 1.00 26.47 430 ILE A CA 1
ATOM 3111 C C . ILE A 1 430 ? 38.927 -8.068 136.785 1.00 29.92 430 ILE A C 1
ATOM 3112 O O . ILE A 1 430 ? 39.098 -9.273 137.024 1.00 30.57 430 ILE A O 1
ATOM 3117 N N . ALA A 1 431 ? 39.888 -7.174 137.029 1.00 28.14 431 ALA A N 1
ATOM 3118 C CA . ALA A 1 431 ? 41.190 -7.663 137.471 1.00 28.58 431 ALA A CA 1
ATOM 3119 C C . ALA A 1 431 ? 41.128 -8.290 138.858 1.00 30.19 431 ALA A C 1
ATOM 3120 O O . ALA A 1 431 ? 42.001 -9.101 139.200 1.00 28.57 431 ALA A O 1
ATOM 3122 N N . MET A 1 432 ? 40.107 -7.949 139.650 1.00 25.67 432 MET A N 1
ATOM 3123 C CA . MET A 1 432 ? 39.868 -8.586 140.938 1.00 27.02 432 MET A CA 1
ATOM 3124 C C . MET A 1 432 ? 39.233 -9.959 140.805 1.00 28.64 432 MET A C 1
ATOM 3125 O O . MET A 1 432 ? 39.225 -10.712 141.786 1.00 28.41 432 MET A O 1
ATOM 3130 N N . ILE A 1 433 ? 38.684 -10.260 139.651 1.00 29.16 433 ILE A N 1
ATOM 3131 C CA . ILE A 1 433 ? 37.961 -11.487 139.450 1.00 28.33 433 ILE A CA 1
ATOM 3132 C C . ILE A 1 433 ? 38.665 -12.596 138.729 1.00 33.56 433 ILE A C 1
ATOM 3133 O O . ILE A 1 433 ? 38.724 -13.688 139.220 1.00 33.00 433 ILE A O 1
ATOM 3138 N N . TYR A 1 434 ? 39.141 -12.313 137.544 1.00 28.62 434 TYR A N 1
ATOM 3139 C CA . TYR A 1 434 ? 39.776 -13.342 136.775 1.00 33.07 434 TYR A CA 1
ATOM 3140 C C . TYR A 1 434 ? 41.214 -13.645 137.162 1.00 36.77 434 TYR A C 1
ATOM 3141 O O . TYR A 1 434 ? 41.784 -12.971 137.972 1.00 31.17 434 TYR A O 1
ATOM 3150 N N . GLU A 1 435 ? 41.756 -14.692 136.564 1.00 32.72 435 GLU A N 1
ATOM 3151 C CA . GLU A 1 435 ? 43.097 -15.115 136.802 1.00 32.13 435 GLU A CA 1
ATOM 3152 C C . GLU A 1 435 ? 43.239 -15.428 138.255 1.00 33.19 435 GLU A C 1
ATOM 3153 O O . GLU A 1 435 ? 44.239 -15.165 138.840 1.00 31.32 435 GLU A O 1
ATOM 3159 N N . GLY A 1 436 ? 42.176 -15.990 138.803 1.00 35.95 436 GLY A N 1
ATOM 3160 C CA . GLY A 1 436 ? 42.056 -16.322 140.198 1.00 32.88 436 GLY A CA 1
ATOM 3161 C C . GLY A 1 436 ? 41.469 -15.167 140.984 1.00 30.27 436 GLY A C 1
ATOM 3162 O O . GLY A 1 436 ? 42.118 -14.197 141.205 1.00 29.44 436 GLY A O 1
ATOM 3163 N N . ALA A 1 437 ? 40.233 -15.270 141.406 1.00 31.62 437 ALA A N 1
ATOM 3164 C CA . ALA A 1 437 ? 39.606 -14.215 142.174 1.00 31.09 437 ALA A CA 1
ATOM 3165 C C . ALA A 1 437 ? 40.466 -13.879 143.371 1.00 30.80 437 ALA A C 1
ATOM 3166 O O . ALA A 1 437 ? 41.219 -14.688 143.834 1.00 30.84 437 ALA A O 1
ATOM 3168 N N . ASN A 1 438 ? 40.355 -12.677 143.881 1.00 30.89 438 ASN A N 1
ATOM 3169 C CA . ASN A 1 438 ? 41.254 -12.257 144.951 1.00 26.20 438 ASN A CA 1
ATOM 3170 C C . ASN A 1 438 ? 41.090 -13.109 146.209 1.00 27.40 438 ASN A C 1
ATOM 3171 O O . ASN A 1 438 ? 42.068 -13.328 146.934 1.00 29.86 438 ASN A O 1
ATOM 3176 N N . GLY A 1 439 ? 39.888 -13.624 146.476 1.00 26.67 439 GLY A N 1
ATOM 3177 C CA . GLY A 1 439 ? 39.722 -14.520 147.620 1.00 28.58 439 GLY A CA 1
ATOM 3178 C C . GLY A 1 439 ? 40.491 -15.822 147.466 1.00 30.41 439 GLY A C 1
ATOM 3179 O O . GLY A 1 439 ? 41.002 -16.380 148.441 1.00 30.32 439 GLY A O 1
ATOM 3180 N N . VAL A 1 440 ? 40.589 -16.324 146.236 1.00 29.08 440 VAL A N 1
ATOM 3181 C CA . VAL A 1 440 ? 41.432 -17.485 145.983 1.00 29.86 440 VAL A CA 1
ATOM 3182 C C . VAL A 1 440 ? 42.904 -17.121 146.176 1.00 31.92 440 VAL A C 1
ATOM 3183 O O . VAL A 1 440 ? 43.681 -17.899 146.742 1.00 31.01 440 VAL A O 1
ATOM 3187 N N . GLN A 1 441 ? 43.303 -15.920 145.747 1.00 30.34 441 GLN A N 1
ATOM 3188 C CA . GLN A 1 441 ? 44.669 -15.473 146.010 1.00 27.33 441 GLN A CA 1
ATOM 3189 C C . GLN A 1 441 ? 44.951 -15.427 147.506 1.00 30.60 441 GLN A C 1
ATOM 3190 O O . GLN A 1 441 ? 46.027 -15.846 147.953 1.00 25.73 441 GLN A O 1
ATOM 3196 N N . ALA A 1 442 ? 43.989 -14.935 148.302 1.00 28.35 442 ALA A N 1
ATOM 3197 C CA . ALA A 1 442 ? 44.211 -14.839 149.747 1.00 30.24 442 ALA A CA 1
ATOM 3198 C C . ALA A 1 442 ? 44.341 -16.219 150.390 1.00 34.69 442 ALA A C 1
ATOM 3199 O O . ALA A 1 442 ? 45.220 -16.438 151.235 1.00 30.26 442 ALA A O 1
ATOM 3201 N N . LEU A 1 443 ? 43.459 -17.154 150.026 1.00 31.39 443 LEU A N 1
ATOM 3202 C CA . LEU A 1 443 ? 43.518 -18.484 150.624 1.00 34.09 443 LEU A CA 1
ATOM 3203 C C . LEU A 1 443 ? 44.797 -19.211 150.223 1.00 32.29 443 LEU A C 1
ATOM 3204 O O . LEU A 1 443 ? 45.402 -19.916 151.042 1.00 31.87 443 LEU A O 1
ATOM 3209 N N . ASP A 1 444 ? 45.241 -19.023 148.977 1.00 33.37 444 ASP A N 1
ATOM 3210 C CA . ASP A 1 444 ? 46.514 -19.596 148.546 1.00 31.58 444 ASP A CA 1
ATOM 3211 C C . ASP A 1 444 ? 47.678 -19.014 149.338 1.00 35.57 444 ASP A C 1
ATOM 3212 O O . ASP A 1 444 ? 48.608 -19.743 149.718 1.00 33.23 444 ASP A O 1
ATOM 3217 N N . LEU A 1 445 ? 47.645 -17.703 149.605 1.00 32.34 445 LEU A N 1
ATOM 3218 C CA . LEU A 1 445 ? 48.719 -17.090 150.375 1.00 27.59 445 LEU A CA 1
ATOM 3219 C C . LEU A 1 445 ? 48.845 -17.752 151.736 1.00 28.99 445 LEU A C 1
ATOM 3220 O O . LEU A 1 445 ? 49.940 -18.152 152.142 1.00 31.08 445 LEU A O 1
ATOM 3225 N N . VAL A 1 446 ? 47.720 -17.922 152.430 1.00 29.49 446 VAL A N 1
ATOM 3226 C CA . VAL A 1 446 ? 47.713 -18.414 153.807 1.00 33.44 446 VAL A CA 1
ATOM 3227 C C . VAL A 1 446 ? 47.757 -19.938 153.856 1.00 32.59 446 VAL A C 1
ATOM 3228 O O . VAL A 1 446 ? 48.493 -20.515 154.654 1.00 31.47 446 VAL A O 1
ATOM 3232 N N . GLY A 1 447 ? 46.986 -20.612 153.009 1.00 34.35 447 GLY A N 1
ATOM 3233 C CA . GLY A 1 447 ? 46.920 -22.057 153.058 1.00 32.47 447 GLY A CA 1
ATOM 3234 C C . GLY A 1 447 ? 48.009 -22.781 152.306 1.00 34.48 447 GLY A C 1
ATOM 3235 O O . GLY A 1 447 ? 48.147 -23.993 152.481 1.00 36.83 447 GLY A O 1
ATOM 3236 N N . ARG A 1 448 ? 48.789 -22.081 151.476 1.00 32.22 448 ARG A N 1
ATOM 3237 C CA . ARG A 1 448 ? 49.854 -22.760 150.740 1.00 33.25 448 ARG A CA 1
ATOM 3238 C C . ARG A 1 448 ? 51.203 -22.043 150.796 1.00 36.52 448 ARG A C 1
ATOM 3239 O O . ARG A 1 448 ? 52.220 -22.708 151.010 1.00 32.46 448 ARG A O 1
ATOM 3247 N N . LYS A 1 449 ? 51.238 -20.703 150.659 1.00 31.43 449 LYS A N 1
ATOM 3248 C CA . LYS A 1 449 ? 52.520 -20.000 150.576 1.00 33.00 449 LYS A CA 1
ATOM 3249 C C . LYS A 1 449 ? 53.214 -19.908 151.929 1.00 31.40 449 LYS A C 1
ATOM 3250 O O . LYS A 1 449 ? 54.438 -20.066 152.004 1.00 33.37 449 LYS A O 1
ATOM 3256 N N . LEU A 1 450 ? 52.464 -19.646 153.004 1.00 30.67 450 LEU A N 1
ATOM 3257 C CA . LEU A 1 450 ? 53.076 -19.510 154.323 1.00 27.39 450 LEU A CA 1
ATOM 3258 C C . LEU A 1 450 ? 53.785 -20.780 154.761 1.00 33.87 450 LEU A C 1
ATOM 3259 O O . LEU A 1 450 ? 54.703 -20.713 155.588 1.00 37.72 450 LEU A O 1
ATOM 3264 N N . ALA A 1 451 ? 53.418 -21.924 154.197 1.00 32.35 451 ALA A N 1
ATOM 3265 C CA . ALA A 1 451 ? 54.001 -23.202 154.582 1.00 33.87 451 ALA A CA 1
ATOM 3266 C C . ALA A 1 451 ? 55.194 -23.618 153.727 1.00 32.84 451 ALA A C 1
ATOM 3267 O O . ALA A 1 451 ? 55.729 -24.718 153.935 1.00 32.24 451 ALA A O 1
ATOM 3269 N N . GLN A 1 452 ? 55.616 -22.802 152.759 1.00 31.16 452 GLN A N 1
ATOM 3270 C CA . GLN A 1 452 ? 56.705 -23.225 151.885 1.00 33.99 452 GLN A CA 1
ATOM 3271 C C . GLN A 1 452 ? 58.001 -23.324 152.686 1.00 33.81 452 GLN A C 1
ATOM 3272 O O . GLN A 1 452 ? 58.373 -22.389 153.408 1.00 30.40 452 GLN A O 1
ATOM 3278 N N . ASP A 1 453 ? 58.656 -24.490 152.597 1.00 32.47 453 ASP A N 1
ATOM 3279 C CA . ASP A 1 453 ? 59.973 -24.722 153.190 1.00 27.51 453 ASP A CA 1
ATOM 3280 C C . ASP A 1 453 ? 60.016 -24.330 154.673 1.00 33.62 453 ASP A C 1
ATOM 3281 O O . ASP A 1 453 ? 60.970 -23.717 155.150 1.00 37.47 453 ASP A O 1
ATOM 3286 N N . GLY A 1 454 ? 58.975 -24.698 155.417 1.00 35.25 454 GLY A N 1
ATOM 3287 C CA . GLY A 1 454 ? 58.902 -24.339 156.828 1.00 33.25 454 GLY A CA 1
ATOM 3288 C C . GLY A 1 454 ? 58.848 -22.849 157.106 1.00 39.22 454 GLY A C 1
ATOM 3289 O O . GLY A 1 454 ? 59.362 -22.400 158.141 1.00 37.54 454 GLY A O 1
ATOM 3290 N N . GLY A 1 455 ? 58.247 -22.062 156.206 1.00 33.12 455 GLY A N 1
ATOM 3291 C CA . GLY A 1 455 ? 58.197 -20.623 156.389 1.00 32.38 455 GLY A CA 1
ATOM 3292 C C . GLY A 1 455 ? 59.492 -19.879 156.126 1.00 33.03 455 GLY A C 1
ATOM 3293 O O . GLY A 1 455 ? 59.626 -18.727 156.548 1.00 32.22 455 GLY A O 1
ATOM 3294 N N . LYS A 1 456 ? 60.451 -20.495 155.429 1.00 32.26 456 LYS A N 1
ATOM 3295 C CA . LYS A 1 456 ? 61.747 -19.856 155.188 1.00 35.63 456 LYS A CA 1
ATOM 3296 C C . LYS A 1 456 ? 61.616 -18.495 154.499 1.00 34.79 456 LYS A C 1
ATOM 3297 O O . LYS A 1 456 ? 62.320 -17.538 154.851 1.00 31.20 456 LYS A O 1
ATOM 3303 N N . HIS A 1 457 ? 60.747 -18.375 153.508 1.00 31.54 457 HIS A N 1
ATOM 3304 C CA . HIS A 1 457 ? 60.580 -17.113 152.789 1.00 33.77 457 HIS A CA 1
ATOM 3305 C C . HIS A 1 457 ? 59.838 -16.092 153.555 1.00 33.46 457 HIS A C 1
ATOM 3306 O O . HIS A 1 457 ? 60.138 -14.946 153.465 1.00 30.38 457 HIS A O 1
ATOM 3313 N N . VAL A 1 458 ? 58.863 -16.531 154.315 1.00 31.61 458 VAL A N 1
ATOM 3314 C CA . VAL A 1 458 ? 58.216 -15.626 155.263 1.00 32.78 458 VAL A CA 1
ATOM 3315 C C . VAL A 1 458 ? 59.267 -14.976 156.152 1.00 35.83 458 VAL A C 1
ATOM 3316 O O . VAL A 1 458 ? 59.295 -13.747 156.317 1.00 32.14 458 VAL A O 1
ATOM 3320 N N . MET A 1 459 ? 60.156 -15.799 156.733 1.00 30.28 459 MET A N 1
ATOM 3321 C CA . MET A 1 459 ? 61.187 -15.273 157.622 1.00 33.84 459 MET A CA 1
ATOM 3322 C C . MET A 1 459 ? 62.107 -14.315 156.889 1.00 30.50 459 MET A C 1
ATOM 3323 O O . MET A 1 459 ? 62.534 -13.306 157.450 1.00 30.04 459 MET A O 1
ATOM 3328 N N . ALA A 1 460 ? 62.453 -14.639 155.647 1.00 30.88 460 ALA A N 1
ATOM 3329 C CA . ALA A 1 460 ? 63.327 -13.769 154.881 1.00 31.02 460 ALA A CA 1
ATOM 3330 C C . ALA A 1 460 ? 62.669 -12.416 154.635 1.00 32.85 460 ALA A C 1
ATOM 3331 O O . ALA A 1 460 ? 63.358 -11.388 154.636 1.00 30.22 460 ALA A O 1
ATOM 3333 N N . PHE A 1 461 ? 61.338 -12.387 154.463 1.00 31.43 461 PHE A N 1
ATOM 3334 C CA . PHE A 1 461 ? 60.652 -11.106 154.306 1.00 29.28 461 PHE A CA 1
ATOM 3335 C C . PHE A 1 461 ? 60.755 -10.269 155.572 1.00 31.33 461 PHE A C 1
ATOM 3336 O O . PHE A 1 461 ? 61.048 -9.068 155.503 1.00 33.51 461 PHE A O 1
ATOM 3344 N N . PHE A 1 462 ? 60.464 -10.874 156.735 1.00 26.44 462 PHE A N 1
ATOM 3345 C CA . PHE A 1 462 ? 60.677 -10.181 158.002 1.00 30.66 462 PHE A CA 1
ATOM 3346 C C . PHE A 1 462 ? 62.128 -9.757 158.152 1.00 33.47 462 PHE A C 1
ATOM 3347 O O . PHE A 1 462 ? 62.404 -8.631 158.579 1.00 34.49 462 PHE A O 1
ATOM 3355 N N . ASP A 1 463 ? 63.072 -10.645 157.812 1.00 32.18 463 ASP A N 1
ATOM 3356 C CA . ASP A 1 463 ? 64.484 -10.259 157.859 1.00 33.90 463 ASP A CA 1
ATOM 3357 C C . ASP A 1 463 ? 64.744 -9.060 156.966 1.00 32.67 463 ASP A C 1
ATOM 3358 O O . ASP A 1 463 ? 65.523 -8.170 157.316 1.00 35.61 463 ASP A O 1
ATOM 3363 N N . LEU A 1 464 ? 64.084 -9.015 155.811 1.00 34.05 464 LEU A N 1
ATOM 3364 C CA . LEU A 1 464 ? 64.265 -7.901 154.892 1.00 32.09 464 LEU A CA 1
ATOM 3365 C C . LEU A 1 464 ? 63.764 -6.595 155.506 1.00 34.08 464 LEU A C 1
ATOM 3366 O O . LEU A 1 464 ? 64.413 -5.555 155.378 1.00 34.04 464 LEU A O 1
ATOM 3371 N N . VAL A 1 465 ? 62.633 -6.636 156.212 1.00 34.21 465 VAL A N 1
ATOM 3372 C CA . VAL A 1 465 ? 62.079 -5.416 156.802 1.00 36.10 465 VAL A CA 1
ATOM 3373 C C . VAL A 1 465 ? 62.906 -4.971 158.005 1.00 35.23 465 VAL A C 1
ATOM 3374 O O . VAL A 1 465 ? 63.284 -3.795 158.113 1.00 35.24 465 VAL A O 1
ATOM 3378 N N . LYS A 1 466 ? 63.170 -5.890 158.941 1.00 34.98 466 LYS A N 1
ATOM 3379 C CA . LYS A 1 466 ? 64.110 -5.610 160.027 1.00 38.34 466 LYS A CA 1
ATOM 3380 C C . LYS A 1 466 ? 65.417 -5.040 159.487 1.00 39.31 466 LYS A C 1
ATOM 3381 O O . LYS A 1 466 ? 65.888 -3.998 159.945 1.00 38.94 466 LYS A O 1
ATOM 3387 N N . GLY A 1 467 ? 66.003 -5.700 158.490 1.00 33.63 467 GLY A N 1
ATOM 3388 C CA . GLY A 1 467 ? 67.287 -5.251 157.980 1.00 35.61 467 GLY A CA 1
ATOM 3389 C C . GLY A 1 467 ? 67.240 -3.836 157.438 1.00 38.31 467 GLY A C 1
ATOM 3390 O O . GLY A 1 467 ? 68.142 -3.031 157.694 1.00 34.82 467 GLY A O 1
ATOM 3391 N N . PHE A 1 468 ? 66.199 -3.521 156.663 1.00 39.81 468 PHE A N 1
ATOM 3392 C CA . PHE A 1 468 ? 66.028 -2.161 156.161 1.00 35.49 468 PHE A CA 1
ATOM 3393 C C . PHE A 1 468 ? 65.918 -1.155 157.307 1.00 35.30 468 PHE A C 1
ATOM 3394 O O . PHE A 1 468 ? 66.535 -0.087 157.267 1.00 34.97 468 PHE A O 1
ATOM 3402 N N . ILE A 1 469 ? 65.133 -1.488 158.334 1.00 37.55 469 ILE A N 1
ATOM 3403 C CA . ILE A 1 469 ? 64.913 -0.596 159.467 1.00 35.65 469 ILE A CA 1
ATOM 3404 C C . ILE A 1 469 ? 66.220 -0.299 160.197 1.00 45.74 469 ILE A C 1
ATOM 3405 O O . ILE A 1 469 ? 66.502 0.859 160.538 1.00 44.62 469 ILE A O 1
ATOM 3410 N N . LYS A 1 470 ? 67.044 -1.331 160.447 1.00 41.82 470 LYS A N 1
ATOM 3411 C CA . LYS A 1 470 ? 68.295 -1.108 161.166 1.00 41.43 470 LYS A CA 1
ATOM 3412 C C . LYS A 1 470 ? 69.279 -0.299 160.334 1.00 38.81 470 LYS A C 1
ATOM 3413 O O . LYS A 1 470 ? 69.975 0.567 160.873 1.00 44.27 470 LYS A O 1
ATOM 3419 N N . GLU A 1 471 ? 69.376 -0.579 159.028 1.00 38.55 471 GLU A N 1
ATOM 3420 C CA . GLU A 1 471 ? 70.370 0.110 158.205 1.00 42.55 471 GLU A CA 1
ATOM 3421 C C . GLU A 1 471 ? 69.970 1.557 157.954 1.00 45.97 471 GLU A C 1
ATOM 3422 O O . GLU A 1 471 ? 70.787 2.475 158.108 1.00 50.28 471 GLU A O 1
ATOM 3428 N N . ALA A 1 472 ? 68.720 1.777 157.545 1.00 39.80 472 ALA A N 1
ATOM 3429 C CA . ALA A 1 472 ? 68.222 3.134 157.383 1.00 44.04 472 ALA A CA 1
ATOM 3430 C C . ALA A 1 472 ? 68.220 3.881 158.707 1.00 50.15 472 ALA A C 1
ATOM 3431 O O . ALA A 1 472 ? 68.193 5.116 158.713 1.00 52.42 472 ALA A O 1
ATOM 3433 N N . GLY A 1 473 ? 68.264 3.157 159.822 1.00 51.99 473 GLY A N 1
ATOM 3434 C CA . GLY A 1 473 ? 68.421 3.761 161.126 1.00 55.04 473 GLY A CA 1
ATOM 3435 C C . GLY A 1 473 ? 67.101 4.237 161.693 1.00 60.24 473 GLY A C 1
ATOM 3436 O O . GLY A 1 473 ? 66.083 4.334 161.008 1.00 58.24 473 GLY A O 1
ATOM 3437 N N . THR A 1 474 ? 67.125 4.531 162.990 1.00 64.64 474 THR A N 1
ATOM 3438 C CA . THR A 1 474 ? 65.987 5.136 163.673 1.00 69.38 474 THR A CA 1
ATOM 3439 C C . THR A 1 474 ? 66.408 6.429 164.371 1.00 71.55 474 THR A C 1
ATOM 3440 O O . THR A 1 474 ? 65.789 6.856 165.349 1.00 71.55 474 THR A O 1
ATOM 3444 N N . ASP A 1 475 ? 67.464 7.066 163.859 1.00 72.11 475 ASP A N 1
ATOM 3445 C CA . ASP A 1 475 ? 67.944 8.352 164.351 1.00 73.78 475 ASP A CA 1
ATOM 3446 C C . ASP A 1 475 ? 67.776 9.477 163.341 1.00 70.49 475 ASP A C 1
ATOM 3447 O O . ASP A 1 475 ? 67.240 10.536 163.682 1.00 69.64 475 ASP A O 1
ATOM 3452 N N . GLY A 1 476 ? 68.216 9.273 162.099 1.00 62.55 476 GLY A N 1
ATOM 3453 C CA . GLY A 1 476 ? 68.267 10.350 161.133 1.00 52.64 476 GLY A CA 1
ATOM 3454 C C . GLY A 1 476 ? 66.923 10.848 160.636 1.00 51.58 476 GLY A C 1
ATOM 3455 O O . GLY A 1 476 ? 65.901 10.781 161.334 1.00 48.58 476 GLY A O 1
ATOM 3456 N N . ALA A 1 477 ? 66.927 11.366 159.413 1.00 43.84 477 ALA A N 1
ATOM 3457 C CA . ALA A 1 477 ? 65.701 11.784 158.757 1.00 44.78 477 ALA A CA 1
ATOM 3458 C C . ALA A 1 477 ? 64.817 10.609 158.360 1.00 38.56 477 ALA A C 1
ATOM 3459 O O . ALA A 1 477 ? 63.695 10.843 157.894 1.00 39.96 477 ALA A O 1
ATOM 3461 N N . MET A 1 478 ? 65.277 9.370 158.558 1.00 40.44 478 MET A N 1
ATOM 3462 C CA . MET A 1 478 ? 64.510 8.172 158.230 1.00 37.79 478 MET A CA 1
ATOM 3463 C C . MET A 1 478 ? 63.604 7.691 159.354 1.00 37.13 478 MET A C 1
ATOM 3464 O O . MET A 1 478 ? 62.802 6.781 159.122 1.00 38.47 478 MET A O 1
ATOM 3469 N N . ALA A 1 479 ? 63.717 8.250 160.564 1.00 41.77 479 ALA A N 1
ATOM 3470 C CA . ALA A 1 479 ? 62.901 7.761 161.679 1.00 41.59 479 ALA A CA 1
ATOM 3471 C C . ALA A 1 479 ? 61.417 7.914 161.381 1.00 40.22 479 ALA A C 1
ATOM 3472 O O . ALA A 1 479 ? 60.603 7.052 161.743 1.00 37.96 479 ALA A O 1
ATOM 3474 N N . GLU A 1 480 ? 61.053 9.026 160.748 1.00 41.38 480 GLU A N 1
ATOM 3475 C CA . GLU A 1 480 ? 59.757 9.295 160.137 1.00 39.12 480 GLU A CA 1
ATOM 3476 C C . GLU A 1 480 ? 59.145 8.085 159.452 1.00 37.46 480 GLU A C 1
ATOM 3477 O O . GLU A 1 480 ? 57.934 7.852 159.526 1.00 41.13 480 GLU A O 1
ATOM 3483 N N . PHE A 1 481 ? 59.972 7.359 158.711 1.00 36.75 481 PHE A N 1
ATOM 3484 C CA . PHE A 1 481 ? 59.503 6.274 157.867 1.00 35.79 481 PHE A CA 1
ATOM 3485 C C . PHE A 1 481 ? 59.766 4.898 158.463 1.00 34.11 481 PHE A C 1
ATOM 3486 O O . PHE A 1 481 ? 58.932 4.005 158.303 1.00 35.67 481 PHE A O 1
ATOM 3494 N N . THR A 1 482 ? 60.871 4.713 159.191 1.00 35.06 482 THR A N 1
ATOM 3495 C CA . THR A 1 482 ? 61.163 3.394 159.752 1.00 39.27 482 THR A CA 1
ATOM 3496 C C . THR A 1 482 ? 60.298 3.062 160.964 1.00 32.82 482 THR A C 1
ATOM 3497 O O . THR A 1 482 ? 59.956 1.895 161.160 1.00 31.51 482 THR A O 1
ATOM 3501 N N . GLU A 1 483 ? 59.955 4.042 161.798 1.00 32.92 483 GLU A N 1
ATOM 3502 C CA . GLU A 1 483 ? 59.162 3.714 162.983 1.00 34.84 483 GLU A CA 1
ATOM 3503 C C . GLU A 1 483 ? 57.759 3.248 162.621 1.00 33.37 483 GLU A C 1
ATOM 3504 O O . GLU A 1 483 ? 57.334 2.198 163.132 1.00 35.52 483 GLU A O 1
ATOM 3510 N N . PRO A 1 484 ? 57.003 3.928 161.755 1.00 32.46 484 PRO A N 1
ATOM 3511 C CA . PRO A 1 484 ? 55.724 3.334 161.310 1.00 32.45 484 PRO A CA 1
ATOM 3512 C C . PRO A 1 484 ? 55.887 2.015 160.569 1.00 34.63 484 PRO A C 1
ATOM 3513 O O . PRO A 1 484 ? 55.011 1.144 160.669 1.00 33.40 484 PRO A O 1
ATOM 3517 N N . LEU A 1 485 ? 56.973 1.835 159.816 1.00 30.74 485 LEU A N 1
ATOM 3518 C CA . LEU A 1 485 ? 57.186 0.551 159.169 1.00 27.61 485 LEU A CA 1
ATOM 3519 C C . LEU A 1 485 ? 57.385 -0.548 160.201 1.00 32.48 485 LEU A C 1
ATOM 3520 O O . LEU A 1 485 ? 56.868 -1.660 160.041 1.00 30.57 485 LEU A O 1
ATOM 3525 N N . LYS A 1 486 ? 58.115 -0.243 161.282 1.00 32.45 486 LYS A N 1
ATOM 3526 C CA . LYS A 1 486 ? 58.325 -1.221 162.344 1.00 37.30 486 LYS A CA 1
ATOM 3527 C C . LYS A 1 486 ? 57.009 -1.596 163.019 1.00 34.15 486 LYS A C 1
ATOM 3528 O O . LYS A 1 486 ? 56.778 -2.767 163.336 1.00 35.56 486 LYS A O 1
ATOM 3534 N N . SER A 1 487 ? 56.139 -0.616 163.252 1.00 35.01 487 SER A N 1
ATOM 3535 C CA . SER A 1 487 ? 54.844 -0.912 163.850 1.00 36.84 487 SER A CA 1
ATOM 3536 C C . SER A 1 487 ? 53.994 -1.789 162.935 1.00 30.13 487 SER A C 1
ATOM 3537 O O . SER A 1 487 ? 53.350 -2.734 163.399 1.00 34.24 487 SER A O 1
ATOM 3540 N N . ALA A 1 488 ? 53.999 -1.509 161.635 1.00 29.94 488 ALA A N 1
ATOM 3541 C CA . ALA A 1 488 ? 53.227 -2.323 160.701 1.00 32.50 488 ALA A CA 1
ATOM 3542 C C . ALA A 1 488 ? 53.803 -3.727 160.596 1.00 35.67 488 ALA A C 1
ATOM 3543 O O . ALA A 1 488 ? 53.055 -4.714 160.549 1.00 31.46 488 ALA A O 1
ATOM 3545 N N . SER A 1 489 ? 55.132 -3.832 160.569 1.00 33.89 489 SER A N 1
ATOM 3546 C CA . SER A 1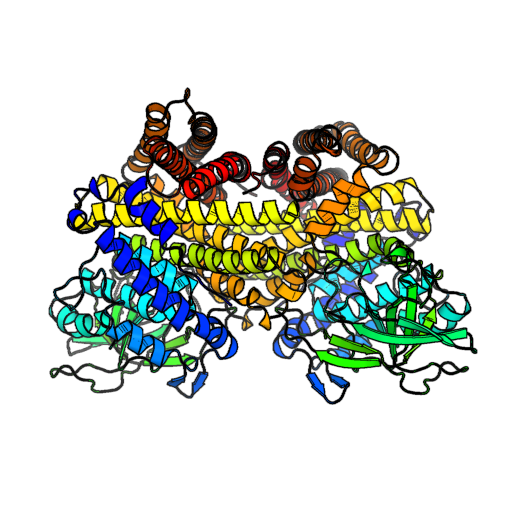 489 ? 55.784 -5.136 160.527 1.00 36.78 489 SER A CA 1
ATOM 3547 C C . SER A 1 489 ? 55.359 -6.003 161.705 1.00 35.87 489 SER A C 1
ATOM 3548 O O . SER A 1 489 ? 55.089 -7.201 161.542 1.00 36.33 489 SER A O 1
ATOM 3551 N N . LYS A 1 490 ? 55.305 -5.413 162.904 1.00 32.69 490 LYS A N 1
ATOM 3552 C CA . LYS A 1 490 ? 54.879 -6.165 164.078 1.00 37.07 490 LYS A CA 1
ATOM 3553 C C . LYS A 1 490 ? 53.460 -6.700 163.910 1.00 35.79 490 LYS A C 1
ATOM 3554 O O . LYS A 1 490 ? 53.186 -7.849 164.275 1.00 34.00 490 LYS A O 1
ATOM 3560 N N . ASP A 1 491 ? 52.546 -5.889 163.349 1.00 34.35 491 ASP A N 1
ATOM 3561 C CA . ASP A 1 491 ? 51.200 -6.386 163.068 1.00 30.76 491 ASP A CA 1
ATOM 3562 C C . ASP A 1 491 ? 51.244 -7.600 162.147 1.00 28.66 491 ASP A C 1
ATOM 3563 O O . ASP A 1 491 ? 50.522 -8.576 162.370 1.00 30.64 491 ASP A O 1
ATOM 3568 N N . LEU A 1 492 ? 52.092 -7.568 161.113 1.00 30.26 492 LEU A N 1
ATOM 3569 C CA . LEU A 1 492 ? 52.195 -8.729 160.230 1.00 32.45 492 LEU A CA 1
ATOM 3570 C C . LEU A 1 492 ? 52.722 -9.945 160.986 1.00 34.44 492 LEU A C 1
ATOM 3571 O O . LEU A 1 492 ? 52.244 -11.067 160.778 1.00 32.97 492 LEU A O 1
ATOM 3576 N N . GLN A 1 493 ? 53.689 -9.735 161.888 1.00 32.27 493 GLN A N 1
ATOM 3577 C CA . GLN A 1 493 ? 54.217 -10.840 162.682 1.00 34.53 493 GLN A CA 1
ATOM 3578 C C . GLN A 1 493 ? 53.146 -11.425 163.600 1.00 37.06 493 GLN A C 1
ATOM 3579 O O . GLN A 1 493 ? 53.026 -12.651 163.708 1.00 37.94 493 GLN A O 1
ATOM 3585 N N . SER A 1 494 ? 52.346 -10.568 164.255 1.00 30.55 494 SER A N 1
ATOM 3586 C CA . SER A 1 494 ? 51.250 -11.066 165.084 1.00 32.42 494 SER A CA 1
ATOM 3587 C C . SER A 1 494 ? 50.201 -11.783 164.241 1.00 38.58 494 SER A C 1
ATOM 3588 O O . SER A 1 494 ? 49.594 -12.768 164.687 1.00 42.46 494 SER A O 1
ATOM 3591 N N . ALA A 1 495 ? 49.964 -11.302 163.022 1.00 33.86 495 ALA A N 1
ATOM 3592 C CA . ALA A 1 495 ? 49.070 -12.018 162.124 1.00 34.27 495 ALA A CA 1
ATOM 3593 C C . ALA A 1 495 ? 49.651 -13.379 161.766 1.00 35.56 495 ALA A C 1
ATOM 3594 O O . ALA A 1 495 ? 48.955 -14.396 161.821 1.00 38.11 495 ALA A O 1
ATOM 3596 N N . GLY A 1 496 ? 50.937 -13.419 161.405 1.00 35.29 496 GLY A N 1
ATOM 3597 C CA . GLY A 1 496 ? 51.540 -14.685 161.040 1.00 36.22 496 GLY A CA 1
ATOM 3598 C C . GLY A 1 496 ? 51.609 -15.649 162.206 1.00 45.99 496 GLY A C 1
ATOM 3599 O O . GLY A 1 496 ? 51.479 -16.864 162.025 1.00 42.46 496 GLY A O 1
ATOM 3600 N N . MET A 1 497 ? 51.820 -15.122 163.413 1.00 42.96 497 MET A N 1
ATOM 3601 C CA . MET A 1 497 ? 51.751 -15.942 164.615 1.00 47.74 497 MET A CA 1
ATOM 3602 C C . MET A 1 497 ? 50.377 -16.583 164.766 1.00 48.90 497 MET A C 1
ATOM 3603 O O . MET A 1 497 ? 50.262 -17.732 165.216 1.00 50.60 497 MET A O 1
ATOM 3608 N N . PHE A 1 498 ? 49.321 -15.849 164.413 1.00 46.57 498 PHE A N 1
ATOM 3609 C CA . PHE A 1 498 ? 47.976 -16.403 164.515 1.00 46.16 498 PHE A CA 1
ATOM 3610 C C . PHE A 1 498 ? 47.783 -17.571 163.555 1.00 50.91 498 PHE A C 1
ATOM 3611 O O . PHE A 1 498 ? 47.123 -18.554 163.902 1.00 50.03 498 PHE A O 1
ATOM 3619 N N . PHE A 1 499 ? 48.339 -17.485 162.342 1.00 44.74 499 PHE A N 1
ATOM 3620 C CA . PHE A 1 499 ? 48.144 -18.572 161.389 1.00 48.52 499 PHE A CA 1
ATOM 3621 C C . PHE A 1 499 ? 49.035 -19.762 161.707 1.00 55.57 499 PHE A C 1
ATOM 3622 O O . PHE A 1 499 ? 48.555 -20.900 161.772 1.00 51.46 499 PHE A O 1
ATOM 3630 N N . MET A 1 500 ? 50.337 -19.516 161.896 1.00 57.54 500 MET A N 1
ATOM 3631 C CA . MET A 1 500 ? 51.273 -20.587 162.231 1.00 59.90 500 MET A CA 1
ATOM 3632 C C . MET A 1 500 ? 50.851 -21.362 163.487 1.00 65.17 500 MET A C 1
ATOM 3633 O O . MET A 1 500 ? 51.294 -22.502 163.675 1.00 72.07 500 MET A O 1
ATOM 3638 N N . GLN A 1 501 ? 49.964 -20.795 164.321 1.00 61.87 501 GLN A N 1
ATOM 3639 C CA . GLN A 1 501 ? 49.539 -21.412 165.574 1.00 55.57 501 GLN A CA 1
ATOM 3640 C C . GLN A 1 501 ? 48.070 -21.850 165.603 1.00 64.07 501 GLN A C 1
ATOM 3641 O O . GLN A 1 501 ? 47.690 -22.617 166.495 1.00 64.86 501 GLN A O 1
ATOM 3647 N N . ASN A 1 502 ? 47.235 -21.407 164.652 1.00 64.92 502 ASN A N 1
ATOM 3648 C CA . ASN A 1 502 ? 45.834 -21.826 164.584 1.00 61.35 502 ASN A CA 1
ATOM 3649 C C . ASN A 1 502 ? 45.452 -22.486 163.270 1.00 60.09 502 ASN A C 1
ATOM 3650 O O . ASN A 1 502 ? 44.331 -23.004 163.158 1.00 61.63 502 ASN A O 1
ATOM 3655 N N . GLY A 1 503 ? 46.336 -22.465 162.272 1.00 58.15 503 GLY A N 1
ATOM 3656 C CA . GLY A 1 503 ? 45.964 -22.907 160.941 1.00 61.35 503 GLY A CA 1
ATOM 3657 C C . GLY A 1 503 ? 45.461 -24.335 160.882 1.00 61.16 503 GLY A C 1
ATOM 3658 O O . GLY A 1 503 ? 44.579 -24.652 160.081 1.00 69.84 503 GLY A O 1
ATOM 3659 N N . MET A 1 504 ? 45.999 -25.218 161.714 1.00 52.70 504 MET A N 1
ATOM 3660 C CA . MET A 1 504 ? 45.532 -26.597 161.714 1.00 59.64 504 MET A CA 1
ATOM 3661 C C . MET A 1 504 ? 44.904 -27.012 163.039 1.00 58.14 504 MET A C 1
ATOM 3662 O O . MET A 1 504 ? 44.600 -28.196 163.229 1.00 52.32 504 MET A O 1
ATOM 3667 N N . LYS A 1 505 ? 44.694 -26.065 163.954 1.00 52.19 505 LYS A N 1
ATOM 3668 C CA . LYS A 1 505 ? 43.867 -26.324 165.124 1.00 57.48 505 LYS A CA 1
ATOM 3669 C C . LYS A 1 505 ? 42.399 -26.100 164.792 1.00 57.40 505 LYS A C 1
ATOM 3670 O O . LYS A 1 505 ? 41.550 -26.950 165.072 1.00 54.20 505 LYS A O 1
ATOM 3676 N N . ASN A 1 506 ? 42.093 -24.952 164.190 1.00 60.79 506 ASN A N 1
ATOM 3677 C CA . ASN A 1 506 ? 40.746 -24.623 163.735 1.00 59.11 506 ASN A CA 1
ATOM 3678 C C . ASN A 1 506 ? 40.911 -23.953 162.383 1.00 60.95 506 ASN A C 1
ATOM 3679 O O . ASN A 1 506 ? 40.999 -22.723 162.288 1.00 63.15 506 ASN A O 1
ATOM 3684 N N . PRO A 1 507 ? 40.976 -24.739 161.308 1.00 59.92 507 PRO A N 1
ATOM 3685 C CA . PRO A 1 507 ? 41.336 -24.167 160.001 1.00 56.50 507 PRO A CA 1
ATOM 3686 C C . PRO A 1 507 ? 40.323 -23.178 159.452 1.00 57.72 507 PRO A C 1
ATOM 3687 O O . PRO A 1 507 ? 40.722 -22.239 158.755 1.00 57.02 507 PRO A O 1
ATOM 3691 N N . ASN A 1 508 ? 39.030 -23.360 159.723 1.00 60.75 508 ASN A N 1
ATOM 3692 C CA . ASN A 1 508 ? 38.054 -22.357 159.311 1.00 61.73 508 ASN A CA 1
ATOM 3693 C C . ASN A 1 508 ? 38.362 -21.007 159.946 1.00 59.96 508 ASN A C 1
ATOM 3694 O O . ASN A 1 508 ? 38.260 -19.967 159.286 1.00 60.38 508 ASN A O 1
ATOM 3699 N N . ALA A 1 509 ? 38.773 -21.007 161.216 1.00 61.92 509 ALA A N 1
ATOM 3700 C CA . ALA A 1 509 ? 39.164 -19.764 161.879 1.00 58.82 509 ALA A CA 1
ATOM 3701 C C . ALA A 1 509 ? 40.269 -19.058 161.112 1.00 55.44 509 ALA A C 1
ATOM 3702 O O . ALA A 1 509 ? 40.098 -17.922 160.650 1.00 60.57 509 ALA A O 1
ATOM 3704 N N . ALA A 1 510 ? 41.419 -19.716 160.977 1.00 57.97 510 ALA A N 1
ATOM 3705 C CA . ALA A 1 510 ? 42.540 -19.120 160.262 1.00 56.17 510 ALA A CA 1
ATOM 3706 C C . ALA A 1 510 ? 42.101 -18.579 158.908 1.00 54.36 510 ALA A C 1
ATOM 3707 O O . ALA A 1 510 ? 42.254 -17.387 158.621 1.00 55.54 510 ALA A O 1
ATOM 3709 N N . LEU A 1 511 ? 41.500 -19.436 158.078 1.00 47.04 511 LEU A N 1
ATOM 3710 C CA . LEU A 1 511 ? 41.271 -19.054 156.692 1.00 49.12 511 LEU A CA 1
ATOM 3711 C C . LEU A 1 511 ? 40.180 -17.993 156.519 1.00 45.48 511 LEU A C 1
ATOM 3712 O O . LEU A 1 511 ? 40.111 -17.385 155.446 1.00 38.88 511 LEU A O 1
ATOM 3717 N N . ALA A 1 512 ? 39.347 -17.738 157.534 1.00 43.57 512 ALA A N 1
ATOM 3718 C CA . ALA A 1 512 ? 38.410 -16.620 157.445 1.00 43.21 512 ALA A CA 1
ATOM 3719 C C . ALA A 1 512 ? 39.145 -15.281 157.370 1.00 37.88 512 ALA A C 1
ATOM 3720 O O . ALA A 1 512 ? 38.696 -14.369 156.671 1.00 31.86 512 ALA A O 1
ATOM 3722 N N . GLY A 1 513 ? 40.268 -15.155 158.069 1.00 34.44 513 GLY A N 1
ATOM 3723 C CA . GLY A 1 513 ? 41.120 -13.989 158.078 1.00 35.47 513 GLY A CA 1
ATOM 3724 C C . GLY A 1 513 ? 42.161 -13.945 156.981 1.00 35.99 513 GLY A C 1
ATOM 3725 O O . GLY A 1 513 ? 43.042 -13.071 157.016 1.00 31.84 513 GLY A O 1
ATOM 3726 N N . SER A 1 514 ? 42.073 -14.852 156.000 1.00 29.82 514 SER A N 1
ATOM 3727 C CA . SER A 1 514 ? 43.049 -14.870 154.918 1.00 30.74 514 SER A CA 1
ATOM 3728 C C . SER A 1 514 ? 43.004 -13.584 154.107 1.00 31.31 514 SER A C 1
ATOM 3729 O O . SER A 1 514 ? 44.046 -13.083 153.675 1.00 26.90 514 SER A O 1
ATOM 3732 N N . TYR A 1 515 ? 41.799 -13.071 153.841 1.00 26.75 515 TYR A N 1
ATOM 3733 C CA . TYR A 1 515 ? 41.676 -11.898 152.991 1.00 31.13 515 TYR A CA 1
ATOM 3734 C C . TYR A 1 515 ? 42.278 -10.679 153.679 1.00 30.60 515 TYR A C 1
ATOM 3735 O O . TYR A 1 515 ? 42.957 -9.867 153.040 1.00 29.48 515 TYR A O 1
ATOM 3744 N N . ASP A 1 516 ? 42.055 -10.563 154.990 1.00 25.89 516 ASP A N 1
ATOM 3745 C CA . ASP A 1 516 ? 42.662 -9.500 155.781 1.00 27.93 516 ASP A CA 1
ATOM 3746 C C . ASP A 1 516 ? 44.174 -9.630 155.845 1.00 28.36 516 ASP A C 1
ATOM 3747 O O . ASP A 1 516 ? 44.884 -8.614 155.859 1.00 27.61 516 ASP A O 1
ATOM 3752 N N . PHE A 1 517 ? 44.679 -10.866 155.910 1.00 27.92 517 PHE A N 1
ATOM 3753 C CA . PHE A 1 517 ? 46.122 -11.093 155.901 1.00 26.58 517 PHE A CA 1
ATOM 3754 C C . PHE A 1 517 ? 46.743 -10.639 154.589 1.00 26.58 517 PHE A C 1
ATOM 3755 O O . PHE A 1 517 ? 47.866 -10.117 154.572 1.00 23.85 517 PHE A O 1
ATOM 3763 N N . MET A 1 518 ? 46.030 -10.831 153.477 1.00 26.82 518 MET A N 1
ATOM 3764 C CA . MET A 1 518 ? 46.557 -10.391 152.185 1.00 24.85 518 MET A CA 1
ATOM 3765 C C . MET A 1 518 ? 46.657 -8.863 152.109 1.00 25.97 518 MET A C 1
ATOM 3766 O O . MET A 1 518 ? 47.658 -8.327 151.616 1.00 27.28 518 MET A O 1
ATOM 3771 N N . HIS A 1 519 ? 45.657 -8.138 152.624 1.00 23.71 519 HIS A N 1
ATOM 3772 C CA . HIS A 1 519 ? 45.742 -6.673 152.617 1.00 26.63 519 HIS A CA 1
ATOM 3773 C C . HIS A 1 519 ? 46.747 -6.165 153.647 1.00 26.69 519 HIS A C 1
ATOM 3774 O O . HIS A 1 519 ? 47.421 -5.151 153.417 1.00 25.43 519 HIS A O 1
ATOM 3781 N N . LEU A 1 520 ? 46.858 -6.852 154.790 1.00 26.23 520 LEU A N 1
ATOM 3782 C CA . LEU A 1 520 ? 47.860 -6.487 155.783 1.00 26.34 520 LEU A CA 1
ATOM 3783 C C . LEU A 1 520 ? 49.257 -6.604 155.188 1.00 27.50 520 LEU A C 1
ATOM 3784 O O . LEU A 1 520 ? 50.088 -5.693 155.312 1.00 23.19 520 LEU A O 1
ATOM 3789 N N . PHE A 1 521 ? 49.519 -7.743 154.546 1.00 25.73 521 PHE A N 1
ATOM 3790 C CA . PHE A 1 521 ? 50.776 -7.967 153.861 1.00 26.01 521 PHE A CA 1
ATOM 3791 C C . PHE A 1 521 ? 51.003 -6.914 152.788 1.00 26.72 521 PHE A C 1
ATOM 3792 O O . PHE A 1 521 ? 52.097 -6.350 152.690 1.00 25.06 521 PHE A O 1
ATOM 3800 N N . GLY A 1 522 ? 49.970 -6.619 151.994 1.00 23.11 522 GLY A N 1
ATOM 3801 C CA . GLY A 1 522 ? 50.122 -5.631 150.940 1.00 25.78 522 GLY A CA 1
ATOM 3802 C C . GLY A 1 522 ? 50.566 -4.276 151.464 1.00 30.93 522 GLY A C 1
ATOM 3803 O O . GLY A 1 522 ? 51.452 -3.629 150.887 1.00 29.52 522 GLY A O 1
ATOM 3804 N N . HIS A 1 523 ? 49.948 -3.828 152.563 1.00 24.73 523 HIS A N 1
ATOM 3805 C CA . HIS A 1 523 ? 50.320 -2.553 153.164 1.00 27.24 523 HIS A CA 1
ATOM 3806 C C . HIS A 1 523 ? 51.776 -2.543 153.616 1.00 28.29 523 HIS A C 1
ATOM 3807 O O . HIS A 1 523 ? 52.488 -1.555 153.387 1.00 25.53 523 HIS A O 1
ATOM 3814 N N . VAL A 1 524 ? 52.239 -3.631 154.253 1.00 26.01 524 VAL A N 1
ATOM 3815 C CA . VAL A 1 524 ? 53.638 -3.706 154.684 1.00 28.96 524 VAL A CA 1
ATOM 3816 C C . VAL A 1 524 ? 54.577 -3.654 153.480 1.00 27.44 524 VAL A C 1
ATOM 3817 O O . VAL A 1 524 ? 55.621 -2.992 153.519 1.00 30.07 524 VAL A O 1
ATOM 3821 N N . CYS A 1 525 ? 54.224 -4.335 152.391 1.00 24.08 525 CYS A N 1
ATOM 3822 C CA . CYS A 1 525 ? 55.049 -4.248 151.188 1.00 24.63 525 CYS A CA 1
ATOM 3823 C C . CYS A 1 525 ? 55.124 -2.815 150.664 1.00 29.87 525 CYS A C 1
ATOM 3824 O O . CYS A 1 525 ? 56.195 -2.346 150.254 1.00 30.06 525 CYS A O 1
ATOM 3827 N N . LEU A 1 526 ? 53.993 -2.110 150.635 1.00 28.88 526 LEU A N 1
ATOM 3828 C CA . LEU A 1 526 ? 54.026 -0.724 150.183 1.00 30.95 526 LEU A CA 1
ATOM 3829 C C . LEU A 1 526 ? 54.778 0.173 151.165 1.00 26.15 526 LEU A C 1
ATOM 3830 O O . LEU A 1 526 ? 55.434 1.130 150.746 1.00 30.20 526 LEU A O 1
ATOM 3835 N N . GLY A 1 527 ? 54.677 -0.099 152.465 1.00 26.37 527 GLY A N 1
ATOM 3836 C CA . GLY A 1 527 ? 55.440 0.677 153.432 1.00 30.47 527 GLY A CA 1
ATOM 3837 C C . GLY A 1 527 ? 56.938 0.475 153.276 1.00 27.50 527 GLY A C 1
ATOM 3838 O O . GLY A 1 527 ? 57.721 1.428 153.373 1.00 25.80 527 GLY A O 1
ATOM 3839 N N . LEU A 1 528 ? 57.352 -0.764 153.027 1.00 24.46 528 LEU A N 1
ATOM 3840 C CA . LEU A 1 528 ? 58.756 -1.039 152.749 1.00 27.97 528 LEU A CA 1
ATOM 3841 C C . LEU A 1 528 ? 59.201 -0.324 151.485 1.00 28.33 528 LEU A C 1
ATOM 3842 O O . LEU A 1 528 ? 60.302 0.233 151.437 1.00 24.88 528 LEU A O 1
ATOM 3847 N N . MET A 1 529 ? 58.352 -0.327 150.449 1.00 28.07 529 MET A N 1
ATOM 3848 C CA . MET A 1 529 ? 58.703 0.366 149.214 1.00 26.46 529 MET A CA 1
ATOM 3849 C C . MET A 1 529 ? 58.770 1.879 149.429 1.00 28.65 529 MET A C 1
ATOM 3850 O O . MET A 1 529 ? 59.677 2.539 148.908 1.00 26.95 529 MET A O 1
ATOM 3855 N N . TRP A 1 530 ? 57.866 2.443 150.238 1.00 23.60 530 TRP A N 1
ATOM 3856 C CA . TRP A 1 530 ? 57.981 3.872 150.549 1.00 29.62 530 TRP A CA 1
ATOM 3857 C C . TRP A 1 530 ? 59.204 4.151 151.426 1.00 32.07 530 TRP A C 1
ATOM 3858 O O . TRP A 1 530 ? 59.875 5.184 151.261 1.00 28.84 530 TRP A O 1
ATOM 3869 N N . GLY A 1 531 ? 59.518 3.237 152.356 1.00 29.47 531 GLY A N 1
ATOM 3870 C CA . GLY A 1 531 ? 60.776 3.341 153.083 1.00 25.22 531 GLY A CA 1
ATOM 3871 C C . GLY A 1 531 ? 61.970 3.387 152.150 1.00 29.37 531 GLY A C 1
ATOM 3872 O O . GLY A 1 531 ? 62.847 4.238 152.284 1.00 29.81 531 GLY A O 1
ATOM 3873 N N . ARG A 1 532 ? 62.006 2.479 151.168 1.00 28.29 532 ARG A N 1
ATOM 3874 C CA . ARG A 1 532 ? 63.110 2.473 150.221 1.00 24.59 532 ARG A CA 1
ATOM 3875 C C . ARG A 1 532 ? 63.079 3.706 149.326 1.00 29.73 532 ARG A C 1
ATOM 3876 O O . ARG A 1 532 ? 64.133 4.182 148.898 1.00 33.40 532 ARG A O 1
ATOM 3884 N N . MET A 1 533 ? 61.889 4.246 149.046 1.00 29.27 533 MET A N 1
ATOM 3885 C CA . MET A 1 533 ? 61.800 5.427 148.199 1.00 31.96 533 MET A CA 1
ATOM 3886 C C . MET A 1 533 ? 62.180 6.676 148.972 1.00 31.22 533 MET A C 1
ATOM 3887 O O . MET A 1 533 ? 62.844 7.566 148.432 1.00 32.22 533 MET A O 1
ATOM 3892 N N . ALA A 1 534 ? 61.769 6.759 150.232 1.00 31.93 534 ALA A N 1
ATOM 3893 C CA . ALA A 1 534 ? 62.179 7.896 151.039 1.00 31.70 534 ALA A CA 1
ATOM 3894 C C . ALA A 1 534 ? 63.689 7.913 151.196 1.00 36.25 534 ALA A C 1
ATOM 3895 O O . ALA A 1 534 ? 64.315 8.980 151.137 1.00 34.41 534 ALA A O 1
ATOM 3897 N N . GLU A 1 535 ? 64.295 6.731 151.359 1.00 35.11 535 GLU A N 1
ATOM 3898 C CA . GLU A 1 535 ? 65.742 6.646 151.505 1.00 33.95 535 GLU A CA 1
ATOM 3899 C C . GLU A 1 535 ? 66.444 7.048 150.219 1.00 33.19 535 GLU A C 1
ATOM 3900 O O . GLU A 1 535 ? 67.397 7.837 150.243 1.00 36.64 535 GLU A O 1
ATOM 3906 N N . ALA A 1 536 ? 65.989 6.525 149.078 1.00 30.80 536 ALA A N 1
ATOM 3907 C CA . ALA A 1 536 ? 66.682 6.838 147.831 1.00 34.30 536 ALA A CA 1
ATOM 3908 C C . ALA A 1 536 ? 66.504 8.306 147.432 1.00 31.89 536 ALA A C 1
ATOM 3909 O O . ALA A 1 536 ? 67.358 8.859 146.726 1.00 33.56 536 ALA A O 1
ATOM 3911 N N . SER A 1 537 ? 65.428 8.952 147.889 1.00 30.57 537 SER A N 1
ATOM 3912 C CA . SER A 1 537 ? 65.185 10.363 147.587 1.00 33.70 537 SER A CA 1
ATOM 3913 C C . SER A 1 537 ? 65.919 11.305 148.540 1.00 33.65 537 SER A C 1
ATOM 3914 O O . SER A 1 537 ? 66.328 12.399 148.126 1.00 33.43 537 SER A O 1
ATOM 3917 N N . LEU A 1 538 ? 66.077 10.918 149.809 1.00 33.43 538 LEU A N 1
ATOM 3918 C CA . LEU A 1 538 ? 67.019 11.614 150.684 1.00 36.21 538 LEU A CA 1
ATOM 3919 C C . LEU A 1 538 ? 68.434 11.555 150.116 1.00 33.55 538 LEU A C 1
ATOM 3920 O O . LEU A 1 538 ? 69.146 12.565 150.066 1.00 39.44 538 LEU A O 1
ATOM 3925 N N . LYS A 1 539 ? 68.862 10.363 149.717 1.00 33.81 539 LYS A N 1
ATOM 3926 C CA . LYS A 1 539 ? 70.155 10.172 149.073 1.00 37.55 539 LYS A CA 1
ATOM 3927 C C . LYS A 1 539 ? 70.310 11.090 147.866 1.00 37.87 539 LYS A C 1
ATOM 3928 O O . LYS A 1 539 ? 71.293 11.830 147.757 1.00 33.98 539 LYS A O 1
ATOM 3934 N N . ALA A 1 540 ? 69.317 11.085 146.969 1.00 38.65 540 ALA A N 1
ATOM 3935 C CA . ALA A 1 540 ? 69.407 11.880 145.746 1.00 36.04 540 ALA A CA 1
ATOM 3936 C C . ALA A 1 540 ? 69.409 13.379 146.036 1.00 35.51 540 ALA A C 1
ATOM 3937 O O . ALA A 1 540 ? 70.102 14.147 145.353 1.00 38.01 540 ALA A O 1
ATOM 3939 N N . LEU A 1 541 ? 68.639 13.829 147.028 1.00 34.49 541 LEU A N 1
ATOM 3940 C CA . LEU A 1 541 ? 68.688 15.244 147.380 1.00 35.99 541 LEU A CA 1
ATOM 3941 C C . LEU A 1 541 ? 70.083 15.630 147.857 1.00 38.98 541 LEU A C 1
ATOM 3942 O O . LEU A 1 541 ? 70.661 16.619 147.393 1.00 37.60 541 LEU A O 1
ATOM 3947 N N . ALA A 1 542 ? 70.661 14.825 148.753 1.00 36.03 542 ALA A N 1
ATOM 3948 C CA . ALA A 1 542 ? 72.003 15.101 149.245 1.00 33.22 542 ALA A CA 1
ATOM 3949 C C . ALA A 1 542 ? 73.056 15.011 148.147 1.00 36.94 542 ALA A C 1
ATOM 3950 O O . ALA A 1 542 ? 74.104 15.663 148.248 1.00 30.87 542 ALA A O 1
ATOM 3952 N N . GLU A 1 543 ? 72.803 14.238 147.095 1.00 35.68 543 GLU A N 1
ATOM 3953 C CA . GLU A 1 543 ? 73.802 14.059 146.056 1.00 36.44 543 GLU A CA 1
ATOM 3954 C C . GLU A 1 543 ? 73.640 15.047 144.904 1.00 39.09 543 GLU A C 1
ATOM 3955 O O . GLU A 1 543 ? 74.411 14.978 143.935 1.00 36.46 543 GLU A O 1
ATOM 3961 N N . GLY A 1 544 ? 72.701 15.987 145.007 1.00 36.00 544 GLY A N 1
ATOM 3962 C CA . GLY A 1 544 ? 72.449 16.925 143.921 1.00 31.84 544 GLY A CA 1
ATOM 3963 C C . GLY A 1 544 ? 72.029 16.236 142.641 1.00 39.88 544 GLY A C 1
ATOM 3964 O O . GLY A 1 544 ? 72.388 16.684 141.546 1.00 44.85 544 GLY A O 1
ATOM 3965 N N . ARG A 1 545 ? 71.292 15.136 142.754 1.00 40.08 545 ARG A N 1
ATOM 3966 C CA . ARG A 1 545 ? 70.964 14.288 141.615 1.00 42.53 545 ARG A CA 1
ATOM 3967 C C . ARG A 1 545 ? 69.492 14.422 141.270 1.00 41.12 545 ARG A C 1
ATOM 3968 O O . ARG A 1 545 ? 68.638 14.379 142.159 1.00 41.74 545 ARG A O 1
ATOM 3976 N N . GLY A 1 546 ? 69.202 14.599 139.984 1.00 45.09 546 GLY A N 1
ATOM 3977 C CA . GLY A 1 546 ? 67.833 14.651 139.522 1.00 41.17 546 GLY A CA 1
ATOM 3978 C C . GLY A 1 546 ? 67.111 15.922 139.933 1.00 42.07 546 GLY A C 1
ATOM 3979 O O . GLY A 1 546 ? 67.681 16.857 140.490 1.00 50.60 546 GLY A O 1
ATOM 3980 N N . ASP A 1 547 ? 65.815 15.939 139.636 1.00 45.79 547 ASP A N 1
ATOM 3981 C CA . ASP A 1 547 ? 64.987 17.079 140.003 1.00 42.64 547 ASP A CA 1
ATOM 3982 C C . ASP A 1 547 ? 64.691 17.034 141.494 1.00 40.57 547 ASP A C 1
ATOM 3983 O O . ASP A 1 547 ? 64.175 16.035 142.004 1.00 39.47 547 ASP A O 1
ATOM 3988 N N . ALA A 1 548 ? 65.009 18.127 142.189 1.00 38.15 548 ALA A N 1
ATOM 3989 C CA . ALA A 1 548 ? 64.866 18.152 143.637 1.00 39.32 548 ALA A CA 1
ATOM 3990 C C . ALA A 1 548 ? 63.401 18.170 144.050 1.00 41.60 548 ALA A C 1
ATOM 3991 O O . ALA A 1 548 ? 63.026 17.553 145.052 1.00 39.38 548 ALA A O 1
ATOM 3993 N N . ASN A 1 549 ? 62.561 18.887 143.302 1.00 42.99 549 ASN A N 1
ATOM 3994 C CA . ASN A 1 549 ? 61.141 18.914 143.628 1.00 41.89 549 ASN A CA 1
ATOM 3995 C C . ASN A 1 549 ? 60.530 17.524 143.495 1.00 37.70 549 ASN A C 1
ATOM 3996 O O . ASN A 1 549 ? 59.695 17.130 144.314 1.00 37.72 549 ASN A O 1
ATOM 4001 N N . PHE A 1 550 ? 60.960 16.757 142.490 1.00 33.80 550 PHE A N 1
ATOM 4002 C CA . PHE A 1 550 ? 60.532 15.367 142.376 1.00 36.83 550 PHE A CA 1
ATOM 4003 C C . PHE A 1 550 ? 60.793 14.594 143.671 1.00 38.91 550 PHE A C 1
ATOM 4004 O O . PHE A 1 550 ? 59.900 13.920 144.199 1.00 37.41 550 PHE A O 1
ATOM 4012 N N . HIS A 1 551 ? 62.013 14.704 144.211 1.00 37.85 551 HIS A N 1
ATOM 4013 C CA . HIS A 1 551 ? 62.382 13.947 145.403 1.00 35.26 551 HIS A CA 1
ATOM 4014 C C . HIS A 1 551 ? 61.767 14.510 146.668 1.00 34.20 551 HIS A C 1
ATOM 4015 O O . HIS A 1 551 ? 61.561 13.756 147.625 1.00 32.37 551 HIS A O 1
ATOM 4022 N N . GLU A 1 552 ? 61.511 15.823 146.713 1.00 33.97 552 GLU A N 1
ATOM 4023 C CA . GLU A 1 552 ? 60.803 16.389 147.857 1.00 31.96 552 GLU A CA 1
ATOM 4024 C C . GLU A 1 552 ? 59.342 15.953 147.853 1.00 33.00 552 GLU A C 1
ATOM 4025 O O . GLU A 1 552 ? 58.763 15.704 148.917 1.00 34.82 552 GLU A O 1
ATOM 4031 N N . THR A 1 553 ? 58.730 15.845 146.670 1.00 29.96 553 THR A N 1
ATOM 4032 C CA . THR A 1 553 ? 57.384 15.274 146.585 1.00 35.95 553 THR A CA 1
ATOM 4033 C C . THR A 1 553 ? 57.379 13.801 147.003 1.00 34.20 553 THR A C 1
ATOM 4034 O O . THR A 1 553 ? 56.516 13.381 147.788 1.00 35.64 553 THR A O 1
ATOM 4038 N N . LYS A 1 554 ? 58.360 13.013 146.524 1.00 32.84 554 LYS A N 1
ATOM 4039 C CA . LYS A 1 554 ? 58.512 11.629 146.981 1.00 37.22 554 LYS A CA 1
ATOM 4040 C C . LYS A 1 554 ? 58.501 11.535 148.495 1.00 35.17 554 LYS A C 1
ATOM 4041 O O . LYS A 1 554 ? 57.834 10.658 149.062 1.00 32.99 554 LYS A O 1
ATOM 4047 N N . LEU A 1 555 ? 59.225 12.440 149.170 1.00 34.09 555 LEU A N 1
ATOM 4048 C CA . LEU A 1 555 ? 59.298 12.390 150.628 1.00 33.90 555 LEU A CA 1
ATOM 4049 C C . LEU A 1 555 ? 57.946 12.679 151.266 1.00 33.31 555 LEU A C 1
ATOM 4050 O O . LEU A 1 555 ? 57.547 11.999 152.217 1.00 35.45 555 LEU A O 1
ATOM 4055 N N . ALA A 1 556 ? 57.235 13.692 150.767 1.00 32.26 556 ALA A N 1
ATOM 4056 C CA . ALA A 1 556 ? 55.934 14.038 151.333 1.00 35.11 556 ALA A CA 1
ATOM 4057 C C . ALA A 1 556 ? 54.905 12.945 151.064 1.00 32.21 556 ALA A C 1
ATOM 4058 O O . ALA A 1 556 ? 54.067 12.652 151.919 1.00 32.68 556 ALA A O 1
ATOM 4060 N N . THR A 1 557 ? 54.942 12.344 149.874 1.00 31.16 557 THR A N 1
ATOM 4061 C CA . THR A 1 557 ? 54.046 11.227 149.590 1.00 29.57 557 THR A CA 1
ATOM 4062 C C . THR A 1 557 ? 54.345 10.036 150.502 1.00 31.66 557 THR A C 1
ATOM 4063 O O . THR A 1 557 ? 53.420 9.380 150.997 1.00 31.50 557 THR A O 1
ATOM 4067 N N . ALA A 1 558 ? 55.627 9.764 150.774 1.00 32.63 558 ALA A N 1
ATOM 4068 C CA . ALA A 1 558 ? 55.962 8.674 151.693 1.00 34.58 558 ALA A CA 1
ATOM 4069 C C . ALA A 1 558 ? 55.403 8.934 153.089 1.00 32.52 558 ALA A C 1
ATOM 4070 O O . ALA A 1 558 ? 54.829 8.034 153.710 1.00 28.29 558 ALA A O 1
ATOM 4072 N N . ARG A 1 559 ? 55.578 10.156 153.609 1.00 33.67 559 ARG A N 1
ATOM 4073 C CA . ARG A 1 559 ? 55.010 10.481 154.919 1.00 33.52 559 ARG A CA 1
ATOM 4074 C C . ARG A 1 559 ? 53.508 10.249 154.924 1.00 32.09 559 ARG A C 1
ATOM 4075 O O . ARG A 1 559 ? 52.945 9.781 155.920 1.00 29.92 559 ARG A O 1
ATOM 4083 N N . PHE A 1 560 ? 52.835 10.609 153.829 1.00 28.10 560 PHE A N 1
ATOM 4084 C CA . PHE A 1 560 ? 51.397 10.402 153.769 1.00 31.48 560 PHE A CA 1
ATOM 4085 C C . PHE A 1 560 ? 51.062 8.920 153.863 1.00 30.81 560 PHE A C 1
ATOM 4086 O O . PHE A 1 560 ? 50.200 8.516 154.654 1.00 29.72 560 PHE A O 1
ATOM 4094 N N . TYR A 1 561 ? 51.737 8.085 153.063 1.00 31.33 561 TYR A N 1
ATOM 4095 C CA . TYR A 1 561 ? 51.412 6.665 153.110 1.00 29.78 561 TYR A CA 1
ATOM 4096 C C . TYR A 1 561 ? 51.611 6.106 154.508 1.00 30.25 561 TYR A C 1
ATOM 4097 O O . TYR A 1 561 ? 50.748 5.376 155.011 1.00 28.14 561 TYR A O 1
ATOM 4106 N N . MET A 1 562 ? 52.715 6.481 155.173 1.00 28.12 562 MET A N 1
ATOM 4107 C CA . MET A 1 562 ? 53.017 5.913 156.488 1.00 32.18 562 MET A CA 1
ATOM 4108 C C . MET A 1 562 ? 51.989 6.310 157.545 1.00 33.61 562 MET A C 1
ATOM 4109 O O . MET A 1 562 ? 51.703 5.516 158.448 1.00 31.83 562 MET A O 1
ATOM 4114 N N . THR A 1 563 ? 51.415 7.516 157.449 1.00 31.87 563 THR A N 1
ATOM 4115 C CA . THR A 1 563 ? 50.528 8.026 158.484 1.00 26.80 563 THR A CA 1
ATOM 4116 C C . THR A 1 563 ? 49.046 7.896 158.138 1.00 28.81 563 THR A C 1
ATOM 4117 O O . THR A 1 563 ? 48.220 7.852 159.055 1.00 28.35 563 THR A O 1
ATOM 4121 N N . ARG A 1 564 ? 48.685 7.828 156.852 1.00 28.52 564 ARG A N 1
ATOM 4122 C CA . ARG A 1 564 ? 47.285 7.741 156.450 1.00 29.06 564 ARG A CA 1
ATOM 4123 C C . ARG A 1 564 ? 46.853 6.381 155.913 1.00 30.55 564 ARG A C 1
ATOM 4124 O O . ARG A 1 564 ? 45.673 6.039 156.026 1.00 30.56 564 ARG A O 1
ATOM 4132 N N . ARG A 1 565 ? 47.745 5.594 155.321 1.00 27.20 565 ARG A N 1
ATOM 4133 C CA . ARG A 1 565 ? 47.326 4.329 154.736 1.00 27.09 565 ARG A CA 1
ATOM 4134 C C . ARG A 1 565 ? 47.915 3.126 155.451 1.00 31.64 565 ARG A C 1
ATOM 4135 O O . ARG A 1 565 ? 47.198 2.157 155.709 1.00 31.82 565 ARG A O 1
ATOM 4143 N N . LEU A 1 566 ? 49.190 3.183 155.829 1.00 32.19 566 LEU A N 1
ATOM 4144 C CA . LEU A 1 566 ? 49.794 2.088 156.584 1.00 29.81 566 LEU A CA 1
ATOM 4145 C C . LEU A 1 566 ? 49.050 1.717 157.872 1.00 31.25 566 LEU A C 1
ATOM 4146 O O . LEU A 1 566 ? 49.009 0.514 158.192 1.00 28.53 566 LEU A O 1
ATOM 4151 N N . PRO A 1 567 ? 48.440 2.665 158.657 1.00 31.17 567 PRO A N 1
ATOM 4152 C CA . PRO A 1 567 ? 47.716 2.247 159.875 1.00 29.72 567 PRO A CA 1
ATOM 4153 C C . PRO A 1 567 ? 46.610 1.229 159.635 1.00 30.09 567 PRO A C 1
ATOM 4154 O O . PRO A 1 567 ? 46.104 0.653 160.595 1.00 31.22 567 PRO A O 1
ATOM 4158 N N . ALA A 1 568 ? 46.201 1.021 158.379 1.00 28.93 568 ALA A N 1
ATOM 4159 C CA . ALA A 1 568 ? 45.183 0.023 158.089 1.00 29.91 568 ALA A CA 1
ATOM 4160 C C . ALA A 1 568 ? 45.588 -1.386 158.532 1.00 30.72 568 ALA A C 1
ATOM 4161 O O . ALA A 1 568 ? 44.702 -2.229 158.711 1.00 29.16 568 ALA A O 1
ATOM 4163 N N . THR A 1 569 ? 46.892 -1.654 158.729 1.00 27.38 569 THR A N 1
ATOM 4164 C CA . THR A 1 569 ? 47.330 -2.953 159.250 1.00 31.18 569 THR A CA 1
ATOM 4165 C C . THR A 1 569 ? 46.701 -3.258 160.599 1.00 28.76 569 THR A C 1
ATOM 4166 O O . THR A 1 569 ? 46.538 -4.430 160.957 1.00 27.45 569 THR A O 1
ATOM 4170 N N . LYS A 1 570 ? 46.384 -2.224 161.378 1.00 29.72 570 LYS A N 1
ATOM 4171 C CA . LYS A 1 570 ? 45.773 -2.459 162.683 1.00 31.17 570 LYS A CA 1
ATOM 4172 C C . LYS A 1 570 ? 44.352 -2.989 162.536 1.00 30.83 570 LYS A C 1
ATOM 4173 O O . LYS A 1 570 ? 43.939 -3.892 163.275 1.00 29.82 570 LYS A O 1
ATOM 4179 N N . LEU A 1 571 ? 43.598 -2.471 161.567 1.00 27.12 571 LEU A N 1
ATOM 4180 C CA . LEU A 1 571 ? 42.265 -3.013 161.333 1.00 31.33 571 LEU A CA 1
ATOM 4181 C C . LEU A 1 571 ? 42.339 -4.452 160.816 1.00 32.36 571 LEU A C 1
ATOM 4182 O O . LEU A 1 571 ? 41.533 -5.309 161.207 1.00 29.07 571 LEU A O 1
ATOM 4187 N N . HIS A 1 572 ? 43.317 -4.743 159.956 1.00 27.58 572 HIS A N 1
ATOM 4188 C CA . HIS A 1 572 ? 43.415 -6.093 159.421 1.00 29.26 572 HIS A CA 1
ATOM 4189 C C . HIS A 1 572 ? 43.822 -7.084 160.504 1.00 27.81 572 HIS A C 1
ATOM 4190 O O . HIS A 1 572 ? 43.287 -8.195 160.559 1.00 27.66 572 HIS A O 1
ATOM 4197 N N . LEU A 1 573 ? 44.725 -6.681 161.406 1.00 27.16 573 LEU A N 1
ATOM 4198 C CA . LEU A 1 573 ? 45.091 -7.549 162.522 1.00 29.33 573 LEU A CA 1
ATOM 4199 C C . LEU A 1 573 ? 43.876 -7.866 163.394 1.00 28.69 573 LEU A C 1
ATOM 4200 O O . LEU A 1 573 ? 43.624 -9.029 163.723 1.00 31.79 573 LEU A O 1
ATOM 4205 N N . ALA A 1 574 ? 43.100 -6.843 163.763 1.00 29.69 574 ALA A N 1
ATOM 4206 C CA . ALA A 1 574 ? 41.915 -7.063 164.596 1.00 31.31 574 ALA A CA 1
ATOM 4207 C C . ALA A 1 574 ? 40.962 -8.067 163.963 1.00 31.09 574 ALA A C 1
ATOM 4208 O O . ALA A 1 574 ? 40.401 -8.920 164.657 1.00 33.12 574 ALA A O 1
ATOM 4210 N N . ARG A 1 575 ? 40.760 -7.976 162.647 1.00 31.95 575 ARG A N 1
ATOM 4211 C CA . ARG A 1 575 ? 39.837 -8.867 161.959 1.00 32.61 575 ARG A CA 1
ATOM 4212 C C . ARG A 1 575 ? 40.399 -10.275 161.805 1.00 37.14 575 ARG A C 1
ATOM 4213 O O . ARG A 1 575 ? 39.628 -11.219 161.589 1.00 43.23 575 ARG A O 1
ATOM 4221 N N . ILE A 1 576 ? 41.714 -10.432 161.923 1.00 32.98 576 ILE A N 1
ATOM 4222 C CA . ILE A 1 576 ? 42.331 -11.754 161.941 1.00 31.61 576 ILE A CA 1
ATOM 4223 C C . ILE A 1 576 ? 42.244 -12.382 163.332 1.00 38.47 576 ILE A C 1
ATOM 4224 O O . ILE A 1 576 ? 41.907 -13.565 163.473 1.00 38.72 576 ILE A O 1
ATOM 4229 N N . GLU A 1 577 ? 42.589 -11.613 164.380 1.00 37.18 577 GLU A N 1
ATOM 4230 C CA . GLU A 1 577 ? 42.657 -12.170 165.732 1.00 42.82 577 GLU A CA 1
ATOM 4231 C C . GLU A 1 577 ? 41.287 -12.497 166.308 1.00 41.88 577 GLU A C 1
ATOM 4232 O O . GLU A 1 577 ? 41.203 -13.309 167.235 1.00 43.17 577 GLU A O 1
ATOM 4238 N N . SER A 1 578 ? 40.215 -11.907 165.778 1.00 39.15 578 SER A N 1
ATOM 4239 C CA . SER A 1 578 ? 38.878 -12.321 166.188 1.00 42.53 578 SER A CA 1
ATOM 4240 C C . SER A 1 578 ? 38.572 -13.768 165.799 1.00 48.08 578 SER A C 1
ATOM 4241 O O . SER A 1 578 ? 37.538 -14.300 166.224 1.00 51.36 578 SER A O 1
ATOM 4244 N N . GLY A 1 579 ? 39.434 -14.402 164.990 1.00 48.20 579 GLY A N 1
ATOM 4245 C CA . GLY A 1 579 ? 39.403 -15.838 164.695 1.00 50.86 579 GLY A CA 1
ATOM 4246 C C . GLY A 1 579 ? 38.208 -16.282 163.846 1.00 53.49 579 GLY A C 1
ATOM 4247 O O . GLY A 1 579 ? 37.905 -15.687 162.804 1.00 55.98 579 GLY A O 1
ATOM 4248 N N . ALA A 1 580 ? 37.534 -17.342 164.280 1.00 56.00 580 ALA A N 1
ATOM 4249 C CA . ALA A 1 580 ? 36.465 -17.941 163.496 1.00 59.70 580 ALA A CA 1
ATOM 4250 C C . ALA A 1 580 ? 35.145 -17.204 163.680 1.00 57.36 580 ALA A C 1
ATOM 4251 O O . ALA A 1 580 ? 34.792 -16.775 164.787 1.00 52.67 580 ALA A O 1
ATOM 4253 N N . ASP A 1 581 ? 34.395 -17.090 162.566 1.00 53.51 581 ASP A N 1
ATOM 4254 C CA . ASP A 1 581 ? 33.060 -16.582 162.320 1.00 57.47 581 ASP A CA 1
ATOM 4255 C C . ASP A 1 581 ? 32.009 -17.659 162.582 1.00 59.98 581 ASP A C 1
ATOM 4256 O O . ASP A 1 581 ? 32.242 -18.847 162.323 1.00 56.20 581 ASP A O 1
ATOM 4261 N N . PRO A 1 582 ? 30.841 -17.255 163.101 1.00 60.50 582 PRO A N 1
ATOM 4262 C CA . PRO A 1 582 ? 29.659 -18.125 163.112 1.00 59.90 582 PRO A CA 1
ATOM 4263 C C . PRO A 1 582 ? 29.431 -18.765 161.744 1.00 55.43 582 PRO A C 1
ATOM 4264 O O . PRO A 1 582 ? 28.462 -19.500 161.560 1.00 63.36 582 PRO A O 1
ATOM 4268 N N . THR B 1 2 ? 18.122 -10.116 140.208 1.00 27.65 2 THR B N 1
ATOM 4269 C CA . THR B 1 2 ? 17.326 -11.283 139.755 1.00 41.77 2 THR B CA 1
ATOM 4270 C C . THR B 1 2 ? 16.166 -11.725 140.684 1.00 33.35 2 THR B C 1
ATOM 4271 O O . THR B 1 2 ? 15.082 -11.979 140.183 1.00 31.34 2 THR B O 1
ATOM 4275 N N . ARG B 1 3 ? 16.335 -11.809 142.003 1.00 29.26 3 ARG B N 1
ATOM 4276 C CA . ARG B 1 3 ? 15.158 -11.855 142.866 1.00 30.16 3 ARG B CA 1
ATOM 4277 C C . ARG B 1 3 ? 15.294 -10.900 144.044 1.00 35.51 3 ARG B C 1
ATOM 4278 O O . ARG B 1 3 ? 16.395 -10.619 144.527 1.00 30.48 3 ARG B O 1
ATOM 4286 N N . TYR B 1 4 ? 14.150 -10.379 144.488 1.00 34.15 4 TYR B N 1
ATOM 4287 C CA . TYR B 1 4 ? 14.090 -9.495 145.644 1.00 28.09 4 TYR B CA 1
ATOM 4288 C C . TYR B 1 4 ? 12.998 -9.987 146.580 1.00 32.63 4 TYR B C 1
ATOM 4289 O O . TYR B 1 4 ? 11.811 -9.977 146.224 1.00 32.24 4 TYR B O 1
ATOM 4298 N N . THR B 1 5 ? 13.397 -10.401 147.776 1.00 29.48 5 THR B N 1
ATOM 4299 C CA . THR B 1 5 ? 12.473 -10.831 148.816 1.00 32.24 5 THR B CA 1
ATOM 4300 C C . THR B 1 5 ? 12.497 -9.795 149.936 1.00 31.61 5 THR B C 1
ATOM 4301 O O . THR B 1 5 ? 13.526 -9.614 150.591 1.00 31.39 5 THR B O 1
ATOM 4305 N N . ALA B 1 6 ? 11.383 -9.102 150.124 1.00 31.94 6 ALA B N 1
ATOM 4306 C CA . ALA B 1 6 ? 11.312 -8.036 151.114 1.00 33.86 6 ALA B CA 1
ATOM 4307 C C . ALA B 1 6 ? 11.685 -8.558 152.502 1.00 33.75 6 ALA B C 1
ATOM 4308 O O . ALA B 1 6 ? 11.138 -9.578 152.944 1.00 32.14 6 ALA B O 1
ATOM 4310 N N . PRO B 1 7 ? 12.623 -7.885 153.230 1.00 32.76 7 PRO B N 1
ATOM 4311 C CA . PRO B 1 7 ? 13.014 -8.354 154.569 1.00 29.78 7 PRO B CA 1
ATOM 4312 C C . PRO B 1 7 ? 12.021 -7.893 155.625 1.00 32.45 7 PRO B C 1
ATOM 4313 O O . PRO B 1 7 ? 12.356 -7.129 156.541 1.00 31.80 7 PRO B O 1
ATOM 4317 N N . THR B 1 8 ? 10.770 -8.346 155.484 1.00 31.64 8 THR B N 1
ATOM 4318 C CA . THR B 1 8 ? 9.713 -7.853 156.360 1.00 32.93 8 THR B CA 1
ATOM 4319 C C . THR B 1 8 ? 9.907 -8.325 157.794 1.00 27.50 8 THR B C 1
ATOM 4320 O O . THR B 1 8 ? 9.632 -7.572 158.731 1.00 29.87 8 THR B O 1
ATOM 4324 N N . GLN B 1 9 ? 10.427 -9.535 157.985 1.00 29.71 9 GLN B N 1
ATOM 4325 C CA . GLN B 1 9 ? 10.704 -10.012 159.333 1.00 29.96 9 GLN B CA 1
ATOM 4326 C C . GLN B 1 9 ? 11.711 -9.113 160.041 1.00 30.64 9 GLN B C 1
ATOM 4327 O O . GLN B 1 9 ? 11.530 -8.770 161.218 1.00 31.12 9 GLN B O 1
ATOM 4333 N N . ASP B 1 10 ? 12.783 -8.725 159.344 1.00 27.16 10 ASP B N 1
ATOM 4334 C CA . ASP B 1 10 ? 13.781 -7.867 159.970 1.00 29.45 10 ASP B CA 1
ATOM 4335 C C . ASP B 1 10 ? 13.200 -6.491 160.281 1.00 27.87 10 ASP B C 1
ATOM 4336 O O . ASP B 1 10 ? 13.459 -5.921 161.348 1.00 29.17 10 ASP B O 1
ATOM 4341 N N . ILE B 1 11 ? 12.405 -5.949 159.362 1.00 27.07 11 ILE B N 1
ATOM 4342 C CA . ILE B 1 11 ? 11.782 -4.647 159.581 1.00 31.07 11 ILE B CA 1
ATOM 4343 C C . ILE B 1 11 ? 10.802 -4.707 160.745 1.00 27.51 11 ILE B C 1
ATOM 4344 O O . ILE B 1 11 ? 10.762 -3.805 161.589 1.00 27.26 11 ILE B O 1
ATOM 4349 N N . GLN B 1 12 ? 10.002 -5.775 160.813 1.00 27.17 12 GLN B N 1
ATOM 4350 C CA . GLN B 1 12 ? 9.030 -5.908 161.892 1.00 31.20 12 GLN B CA 1
ATOM 4351 C C . GLN B 1 12 ? 9.730 -6.003 163.242 1.00 29.94 12 GLN B C 1
ATOM 4352 O O . GLN B 1 12 ? 9.248 -5.463 164.248 1.00 27.35 12 GLN B O 1
ATOM 4358 N N . TYR B 1 13 ? 10.877 -6.682 163.271 1.00 26.65 13 TYR B N 1
ATOM 4359 C CA . TYR B 1 13 ? 11.687 -6.756 164.479 1.00 30.25 13 TYR B CA 1
ATOM 4360 C C . TYR B 1 13 ? 12.207 -5.382 164.872 1.00 31.62 13 TYR B C 1
ATOM 4361 O O . TYR B 1 13 ? 12.169 -5.006 166.052 1.00 29.61 13 TYR B O 1
ATOM 4370 N N . LEU B 1 14 ? 12.695 -4.616 163.894 1.00 27.55 14 LEU B N 1
ATOM 4371 C CA . LEU B 1 14 ? 13.203 -3.287 164.194 1.00 28.72 14 LEU B CA 1
ATOM 4372 C C . LEU B 1 14 ? 12.105 -2.401 164.765 1.00 30.71 14 LEU B C 1
ATOM 4373 O O . LEU B 1 14 ? 12.300 -1.735 165.787 1.00 31.49 14 LEU B O 1
ATOM 4378 N N . LEU B 1 15 ? 10.936 -2.386 164.120 1.00 30.92 15 LEU B N 1
ATOM 4379 C CA . LEU B 1 15 ? 9.873 -1.491 164.564 1.00 30.74 15 LEU B CA 1
ATOM 4380 C C . LEU B 1 15 ? 9.410 -1.823 165.978 1.00 32.57 15 LEU B C 1
ATOM 4381 O O . LEU B 1 15 ? 9.181 -0.921 166.785 1.00 31.09 15 LEU B O 1
ATOM 4386 N N . HIS B 1 16 ? 9.265 -3.108 166.304 1.00 31.95 16 HIS B N 1
ATOM 4387 C CA . HIS B 1 16 ? 8.624 -3.440 167.571 1.00 34.66 16 HIS B CA 1
ATOM 4388 C C . HIS B 1 16 ? 9.588 -3.874 168.668 1.00 36.05 16 HIS B C 1
ATOM 4389 O O . HIS B 1 16 ? 9.400 -3.479 169.818 1.00 41.94 16 HIS B O 1
ATOM 4396 N N . ASP B 1 17 ? 10.631 -4.644 168.358 1.00 34.26 17 ASP B N 1
ATOM 4397 C CA . ASP B 1 17 ? 11.561 -5.073 169.402 1.00 35.55 17 ASP B CA 1
ATOM 4398 C C . ASP B 1 17 ? 12.601 -4.019 169.735 1.00 35.77 17 ASP B C 1
ATOM 4399 O O . ASP B 1 17 ? 13.114 -3.991 170.860 1.00 37.42 17 ASP B O 1
ATOM 4404 N N . VAL B 1 18 ? 12.943 -3.158 168.787 1.00 36.25 18 VAL B N 1
ATOM 4405 C CA . VAL B 1 18 ? 14.048 -2.222 168.946 1.00 34.46 18 VAL B CA 1
ATOM 4406 C C . VAL B 1 18 ? 13.539 -0.798 169.086 1.00 34.79 18 VAL B C 1
ATOM 4407 O O . VAL B 1 18 ? 13.831 -0.122 170.071 1.00 35.20 18 VAL B O 1
ATOM 4411 N N . LEU B 1 19 ? 12.766 -0.322 168.105 1.00 35.82 19 LEU B N 1
ATOM 4412 C CA . LEU B 1 19 ? 12.283 1.052 168.147 1.00 37.84 19 LEU B CA 1
ATOM 4413 C C . LEU B 1 19 ? 10.982 1.181 168.924 1.00 37.71 19 LEU B C 1
ATOM 4414 O O . LEU B 1 19 ? 10.582 2.305 169.239 1.00 35.96 19 LEU B O 1
ATOM 4419 N N . ASP B 1 20 ? 10.321 0.062 169.222 1.00 37.07 20 ASP B N 1
ATOM 4420 C CA . ASP B 1 20 ? 9.133 0.013 170.079 1.00 39.04 20 ASP B CA 1
ATOM 4421 C C . ASP B 1 20 ? 8.071 1.034 169.643 1.00 38.97 20 ASP B C 1
ATOM 4422 O O . ASP B 1 20 ? 7.673 1.921 170.400 1.00 41.97 20 ASP B O 1
ATOM 4427 N N . VAL B 1 21 ? 7.591 0.888 168.403 1.00 34.87 21 VAL B N 1
ATOM 4428 C CA . VAL B 1 21 ? 6.824 1.980 167.797 1.00 36.84 21 VAL B CA 1
ATOM 4429 C C . VAL B 1 21 ? 5.439 2.103 168.424 1.00 35.12 21 VAL B C 1
ATOM 4430 O O . VAL B 1 21 ? 4.949 3.216 168.651 1.00 39.07 21 VAL B O 1
ATOM 4434 N N . ALA B 1 22 ? 4.777 0.977 168.702 1.00 37.37 22 ALA B N 1
ATOM 4435 C CA . ALA B 1 22 ? 3.395 1.029 169.178 1.00 38.42 22 ALA B CA 1
ATOM 4436 C C . ALA B 1 22 ? 3.264 1.761 170.511 1.00 43.77 22 ALA B C 1
ATOM 4437 O O . ALA B 1 22 ? 2.170 2.242 170.836 1.00 45.70 22 ALA B O 1
ATOM 4439 N N . ASN B 1 23 ? 4.348 1.872 171.282 1.00 38.74 23 ASN B N 1
ATOM 4440 C CA . ASN B 1 23 ? 4.321 2.582 172.555 1.00 39.46 23 ASN B CA 1
ATOM 4441 C C . ASN B 1 23 ? 5.066 3.904 172.515 1.00 41.12 23 ASN B C 1
ATOM 4442 O O . ASN B 1 23 ? 5.204 4.547 173.560 1.00 44.20 23 ASN B O 1
ATOM 4447 N N . ASP B 1 24 ? 5.541 4.326 171.344 1.00 39.88 24 ASP B N 1
ATOM 4448 C CA . ASP B 1 24 ? 6.200 5.625 171.212 1.00 41.59 24 ASP B CA 1
ATOM 4449 C C . ASP B 1 24 ? 5.153 6.719 171.372 1.00 41.76 24 ASP B C 1
ATOM 4450 O O . ASP B 1 24 ? 4.090 6.646 170.749 1.00 40.31 24 ASP B O 1
ATOM 4455 N N . PRO B 1 25 ? 5.400 7.727 172.207 1.00 42.95 25 PRO B N 1
ATOM 4456 C CA . PRO B 1 25 ? 4.410 8.787 172.414 1.00 41.28 25 PRO B CA 1
ATOM 4457 C C . PRO B 1 25 ? 4.343 9.823 171.302 1.00 47.37 25 PRO B C 1
ATOM 4458 O O . PRO B 1 25 ? 3.630 10.816 171.460 1.00 49.32 25 PRO B O 1
ATOM 4462 N N . THR B 1 26 ? 5.050 9.629 170.189 1.00 46.47 26 THR B N 1
ATOM 4463 C CA . THR B 1 26 ? 4.915 10.531 169.050 1.00 41.07 26 THR B CA 1
ATOM 4464 C C . THR B 1 26 ? 3.528 10.377 168.425 1.00 42.69 26 THR B C 1
ATOM 4465 O O . THR B 1 26 ? 3.007 9.260 168.350 1.00 41.31 26 THR B O 1
ATOM 4469 N N . PRO B 1 27 ? 2.911 11.473 167.972 1.00 48.49 27 PRO B N 1
ATOM 4470 C CA . PRO B 1 27 ? 1.601 11.377 167.305 1.00 43.78 27 PRO B CA 1
ATOM 4471 C C . PRO B 1 27 ? 1.629 10.481 166.075 1.00 45.96 27 PRO B C 1
ATOM 4472 O O . PRO B 1 27 ? 2.468 10.638 165.179 1.00 40.94 27 PRO B O 1
ATOM 4476 N N . GLY B 1 28 ? 0.669 9.555 166.026 1.00 42.43 28 GLY B N 1
ATOM 4477 C CA . GLY B 1 28 ? 0.534 8.627 164.929 1.00 41.91 28 GLY B CA 1
ATOM 4478 C C . GLY B 1 28 ? 1.147 7.274 165.182 1.00 42.65 28 GLY B C 1
ATOM 4479 O O . GLY B 1 28 ? 0.869 6.337 164.426 1.00 42.11 28 GLY B O 1
ATOM 4480 N N . TYR B 1 29 ? 1.965 7.138 166.228 1.00 42.87 29 TYR B N 1
ATOM 4481 C CA . TYR B 1 29 ? 2.680 5.884 166.423 1.00 35.46 29 TYR B CA 1
ATOM 4482 C C . TYR B 1 29 ? 1.809 4.824 167.070 1.00 37.73 29 TYR B C 1
ATOM 4483 O O . TYR B 1 29 ? 2.001 3.636 166.803 1.00 38.36 29 TYR B O 1
ATOM 4492 N N . ALA B 1 30 ? 0.829 5.224 167.877 1.00 36.56 30 ALA B N 1
ATOM 4493 C CA . ALA B 1 30 ? -0.044 4.245 168.514 1.00 41.89 30 ALA B CA 1
ATOM 4494 C C . ALA B 1 30 ? -0.798 3.377 167.506 1.00 38.63 30 ALA B C 1
ATOM 4495 O O . ALA B 1 30 ? -1.191 2.261 167.855 1.00 43.38 30 ALA B O 1
ATOM 4497 N N . GLU B 1 31 ? -1.004 3.851 166.270 1.00 38.28 31 GLU B N 1
ATOM 4498 C CA . GLU B 1 31 ? -1.659 3.037 165.253 1.00 41.13 31 GLU B CA 1
ATOM 4499 C C . GLU B 1 31 ? -0.751 1.937 164.729 1.00 41.45 31 GLU B C 1
ATOM 4500 O O . GLU B 1 31 ? -1.241 0.981 164.114 1.00 39.81 31 GLU B O 1
ATOM 4506 N N . LEU B 1 32 ? 0.557 2.040 164.965 1.00 35.21 32 LEU B N 1
ATOM 4507 C CA . LEU B 1 32 ? 1.500 1.066 164.415 1.00 38.66 32 LEU B CA 1
ATOM 4508 C C . LEU B 1 32 ? 1.579 -0.188 165.292 1.00 38.83 32 LEU B C 1
ATOM 4509 O O . LEU B 1 32 ? 2.625 -0.541 165.837 1.00 38.32 32 LEU B O 1
ATOM 4514 N N . GLU B 1 33 ? 0.436 -0.885 165.388 1.00 38.51 33 GLU B N 1
ATOM 4515 C CA . GLU B 1 33 ? 0.370 -2.166 166.075 1.00 35.54 33 GLU B CA 1
ATOM 4516 C C . GLU B 1 33 ? 0.962 -3.244 165.176 1.00 35.28 33 GLU B C 1
ATOM 4517 O O . GLU B 1 33 ? 1.008 -3.080 163.952 1.00 34.77 33 GLU B O 1
ATOM 4523 N N . PRO B 1 34 ? 1.467 -4.332 165.763 1.00 35.25 34 PRO B N 1
ATOM 4524 C CA . PRO B 1 34 ? 2.178 -5.328 164.943 1.00 32.50 34 PRO B CA 1
ATOM 4525 C C . PRO B 1 34 ? 1.361 -5.881 163.789 1.00 36.18 34 PRO B C 1
ATOM 4526 O O . PRO B 1 34 ? 1.913 -6.060 162.697 1.00 34.65 34 PRO B O 1
ATOM 4530 N N . ASP B 1 35 ? 0.070 -6.167 163.989 1.00 34.51 35 ASP B N 1
ATOM 4531 C CA . ASP B 1 35 ? -0.737 -6.701 162.891 1.00 37.19 35 ASP B CA 1
ATOM 4532 C C . ASP B 1 35 ? -0.921 -5.666 161.796 1.00 36.89 35 ASP B C 1
ATOM 4533 O O . ASP B 1 35 ? -0.945 -6.006 160.604 1.00 37.36 35 ASP B O 1
ATOM 4538 N N . PHE B 1 36 ? -1.066 -4.400 162.177 1.00 33.60 36 PHE B N 1
ATOM 4539 C CA . PHE B 1 36 ? -1.131 -3.350 161.176 1.00 32.22 36 PHE B CA 1
ATOM 4540 C C . PHE B 1 36 ? 0.182 -3.266 160.403 1.00 34.78 36 PHE B C 1
ATOM 4541 O O . PHE B 1 36 ? 0.201 -3.368 159.169 1.00 33.67 36 PHE B O 1
ATOM 4549 N N . THR B 1 37 ? 1.303 -3.085 161.109 1.00 34.16 37 THR B N 1
ATOM 4550 C CA . THR B 1 37 ? 2.557 -2.899 160.383 1.00 31.11 37 THR B CA 1
ATOM 4551 C C . THR B 1 37 ? 2.883 -4.134 159.569 1.00 28.58 37 THR B C 1
ATOM 4552 O O . THR B 1 37 ? 3.341 -4.026 158.429 1.00 31.71 37 THR B O 1
ATOM 4556 N N . SER B 1 38 ? 2.598 -5.317 160.118 1.00 30.29 38 SER B N 1
ATOM 4557 C CA . SER B 1 38 ? 2.753 -6.548 159.354 1.00 29.90 38 SER B CA 1
ATOM 4558 C C . SER B 1 38 ? 1.986 -6.497 158.035 1.00 34.05 38 SER B C 1
ATOM 4559 O O . SER B 1 38 ? 2.552 -6.765 156.970 1.00 32.64 38 SER B O 1
ATOM 4562 N N . ALA B 1 39 ? 0.698 -6.138 158.083 1.00 31.75 39 ALA B N 1
ATOM 4563 C CA . ALA B 1 39 ? -0.112 -6.097 156.862 1.00 34.12 39 ALA B CA 1
ATOM 4564 C C . ALA B 1 39 ? 0.471 -5.130 155.833 1.00 34.50 39 ALA B C 1
ATOM 4565 O O . ALA B 1 39 ? 0.594 -5.466 154.647 1.00 32.07 39 ALA B O 1
ATOM 4567 N N . VAL B 1 40 ? 0.834 -3.920 156.271 1.00 33.61 40 VAL B N 1
ATOM 4568 C CA . VAL B 1 40 ? 1.359 -2.917 155.347 1.00 31.43 40 VAL B CA 1
ATOM 4569 C C . VAL B 1 40 ? 2.665 -3.389 154.721 1.00 31.95 40 VAL B C 1
ATOM 4570 O O . VAL B 1 40 ? 2.856 -3.286 153.506 1.00 32.14 40 VAL B O 1
ATOM 4574 N N . LEU B 1 41 ? 3.577 -3.928 155.537 1.00 33.01 41 LEU B N 1
ATOM 4575 C CA . LEU B 1 41 ? 4.878 -4.364 155.031 1.00 32.38 41 LEU B CA 1
ATOM 4576 C C . LEU B 1 41 ? 4.747 -5.500 154.020 1.00 35.12 41 LEU B C 1
ATOM 4577 O O . LEU B 1 41 ? 5.451 -5.505 153.002 1.00 30.68 41 LEU B O 1
ATOM 4582 N N . GLU B 1 42 ? 3.873 -6.494 154.300 1.00 34.87 42 GLU B N 1
ATOM 4583 C CA . GLU B 1 42 ? 3.730 -7.632 153.385 1.00 32.71 42 GLU B CA 1
ATOM 4584 C C . GLU B 1 42 ? 3.143 -7.192 152.051 1.00 30.27 42 GLU B C 1
ATOM 4585 O O . GLU B 1 42 ? 3.504 -7.733 151.004 1.00 32.93 42 GLU B O 1
ATOM 4591 N N . GLU B 1 43 ? 2.224 -6.223 152.073 1.00 31.39 43 GLU B N 1
ATOM 4592 C CA . GLU B 1 43 ? 1.627 -5.722 150.835 1.00 32.11 43 GLU B CA 1
ATOM 4593 C C . GLU B 1 43 ? 2.644 -4.966 149.996 1.00 32.92 43 GLU B C 1
ATOM 4594 O O . GLU B 1 43 ? 2.741 -5.185 148.782 1.00 33.29 43 GLU B O 1
ATOM 4600 N N . ALA B 1 44 ? 3.426 -4.086 150.638 1.00 32.62 44 ALA B N 1
ATOM 4601 C CA . ALA B 1 44 ? 4.476 -3.342 149.944 1.00 31.76 44 ALA B CA 1
ATOM 4602 C C . ALA B 1 44 ? 5.562 -4.269 149.424 1.00 31.93 44 ALA B C 1
ATOM 4603 O O . ALA B 1 44 ? 6.072 -4.075 148.312 1.00 28.94 44 ALA B O 1
ATOM 4605 N N . GLY B 1 45 ? 5.926 -5.288 150.217 1.00 31.99 45 GLY B N 1
ATOM 4606 C CA . GLY B 1 45 ? 6.920 -6.254 149.778 1.00 28.78 45 GLY B CA 1
ATOM 4607 C C . GLY B 1 45 ? 6.435 -7.151 148.656 1.00 33.09 45 GLY B C 1
ATOM 4608 O O . GLY B 1 45 ? 7.240 -7.657 147.869 1.00 31.50 45 GLY B O 1
ATOM 4609 N N . LYS B 1 46 ? 5.118 -7.367 148.562 1.00 30.81 46 LYS B N 1
ATOM 4610 C CA . LYS B 1 46 ? 4.595 -8.086 147.411 1.00 29.30 46 LYS B CA 1
ATOM 4611 C C . LYS B 1 46 ? 4.754 -7.262 146.139 1.00 31.86 46 LYS B C 1
ATOM 4612 O O . LYS B 1 46 ? 5.238 -7.768 145.123 1.00 33.13 46 LYS B O 1
ATOM 4618 N N . ILE B 1 47 ? 4.380 -5.978 146.183 1.00 30.55 47 ILE B N 1
ATOM 4619 C CA . ILE B 1 47 ? 4.574 -5.095 145.031 1.00 33.16 47 ILE B CA 1
ATOM 4620 C C . ILE B 1 47 ? 6.054 -4.966 144.681 1.00 31.52 47 ILE B C 1
ATOM 4621 O O . ILE B 1 47 ? 6.422 -4.893 143.504 1.00 30.28 47 ILE B O 1
ATOM 4626 N N . ALA B 1 48 ? 6.921 -4.915 145.700 1.00 29.34 48 ALA B N 1
ATOM 4627 C CA . ALA B 1 48 ? 8.365 -4.855 145.470 1.00 29.64 48 ALA B CA 1
ATOM 4628 C C . ALA B 1 48 ? 8.854 -6.075 144.700 1.00 25.94 48 ALA B C 1
ATOM 4629 O O . ALA B 1 48 ? 9.421 -5.955 143.609 1.00 26.59 48 ALA B O 1
ATOM 4631 N N . GLY B 1 49 ? 8.639 -7.267 145.263 1.00 29.41 49 GLY B N 1
ATOM 4632 C CA . GLY B 1 49 ? 9.226 -8.466 144.692 1.00 30.00 49 GLY B CA 1
ATOM 4633 C C . GLY B 1 49 ? 8.595 -8.908 143.385 1.00 30.64 49 GLY B C 1
ATOM 4634 O O . GLY B 1 49 ? 9.280 -9.466 142.523 1.00 30.42 49 GLY B O 1
ATOM 4635 N N . GLU B 1 50 ? 7.295 -8.665 143.210 1.00 30.59 50 GLU B N 1
ATOM 4636 C CA . GLU B 1 50 ? 6.574 -9.247 142.092 1.00 31.77 50 GLU B CA 1
ATOM 4637 C C . GLU B 1 50 ? 6.352 -8.282 140.941 1.00 33.13 50 GLU B C 1
ATOM 4638 O O . GLU B 1 50 ? 6.173 -8.734 139.804 1.00 32.43 50 GLU B O 1
ATOM 4644 N N . VAL B 1 51 ? 6.354 -6.976 141.200 1.00 30.52 51 VAL B N 1
ATOM 4645 C CA . VAL B 1 51 ? 6.139 -5.964 140.167 1.00 28.01 51 VAL B CA 1
ATOM 4646 C C . VAL B 1 51 ? 7.419 -5.179 139.892 1.00 32.47 51 VAL B C 1
ATOM 4647 O O . VAL B 1 51 ? 7.907 -5.147 138.759 1.00 30.33 51 VAL B O 1
ATOM 4651 N N . LEU B 1 52 ? 8.004 -4.568 140.928 1.00 29.45 52 LEU B N 1
ATOM 4652 C CA . LEU B 1 52 ? 9.106 -3.636 140.693 1.00 25.37 52 LEU B CA 1
ATOM 4653 C C . LEU B 1 52 ? 10.385 -4.363 140.295 1.00 25.58 52 LEU B C 1
ATOM 4654 O O . LEU B 1 52 ? 11.053 -3.973 139.333 1.00 24.02 52 LEU B O 1
ATOM 4659 N N . HIS B 1 53 ? 10.765 -5.407 141.040 1.00 28.92 53 HIS B N 1
ATOM 4660 C CA . HIS B 1 53 ? 12.054 -6.026 140.759 1.00 27.00 53 HIS B CA 1
ATOM 4661 C C . HIS B 1 53 ? 12.155 -6.688 139.389 1.00 26.32 53 HIS B C 1
ATOM 4662 O O . HIS B 1 53 ? 13.222 -6.582 138.763 1.00 26.92 53 HIS B O 1
ATOM 4669 N N . PRO B 1 54 ? 11.127 -7.399 138.892 1.00 32.34 54 PRO B N 1
ATOM 4670 C CA . PRO B 1 54 ? 11.220 -7.930 137.514 1.00 30.12 54 PRO B CA 1
ATOM 4671 C C . PRO B 1 54 ? 11.476 -6.860 136.471 1.00 29.22 54 PRO B C 1
ATOM 4672 O O . PRO B 1 54 ? 11.981 -7.180 135.389 1.00 33.74 54 PRO B O 1
ATOM 4676 N N . LEU B 1 55 ? 11.191 -5.596 136.764 1.00 28.28 55 LEU B N 1
ATOM 4677 C CA . LEU B 1 55 ? 11.454 -4.519 135.817 1.00 26.51 55 LEU B CA 1
ATOM 4678 C C . LEU B 1 55 ? 12.812 -3.874 136.011 1.00 29.46 55 LEU B C 1
ATOM 4679 O O . LEU B 1 55 ? 13.157 -2.978 135.243 1.00 28.80 55 LEU B O 1
ATOM 4684 N N . ASN B 1 56 ? 13.588 -4.299 137.015 1.00 26.50 56 ASN B N 1
ATOM 4685 C CA . ASN B 1 56 ? 14.856 -3.635 137.293 1.00 28.15 56 ASN B CA 1
ATOM 4686 C C . ASN B 1 56 ? 15.822 -3.809 136.139 1.00 29.87 56 ASN B C 1
ATOM 4687 O O . ASN B 1 56 ? 16.404 -2.832 135.646 1.00 27.45 56 ASN B O 1
ATOM 4692 N N . ALA B 1 57 ? 16.022 -5.058 135.707 1.00 26.63 57 ALA B N 1
ATOM 4693 C CA . ALA B 1 57 ? 16.937 -5.317 134.600 1.00 33.45 57 ALA B CA 1
ATOM 4694 C C . ALA B 1 57 ? 16.388 -4.759 133.294 1.00 27.47 57 ALA B C 1
ATOM 4695 O O . ALA B 1 57 ? 17.165 -4.338 132.434 1.00 31.20 57 ALA B O 1
ATOM 4697 N N . VAL B 1 58 ? 15.060 -4.715 133.143 1.00 30.00 58 VAL B N 1
ATOM 4698 C CA . VAL B 1 58 ? 14.449 -4.090 131.970 1.00 30.55 58 VAL B CA 1
ATOM 4699 C C . VAL B 1 58 ? 14.854 -2.621 131.874 1.00 31.26 58 VAL B C 1
ATOM 4700 O O . VAL B 1 58 ? 15.182 -2.124 130.794 1.00 32.22 58 VAL B O 1
ATOM 4704 N N . GLY B 1 59 ? 14.817 -1.895 132.995 1.00 29.48 59 GLY B N 1
ATOM 4705 C CA . GLY B 1 59 ? 15.200 -0.493 132.961 1.00 29.94 59 GLY B CA 1
ATOM 4706 C C . GLY B 1 59 ? 16.671 -0.289 132.652 1.00 31.15 59 GLY B C 1
ATOM 4707 O O . GLY B 1 59 ? 17.042 0.688 131.989 1.00 28.09 59 GLY B O 1
ATOM 4708 N N . ASP B 1 60 ? 17.529 -1.211 133.110 1.00 28.95 60 ASP B N 1
ATOM 4709 C CA . ASP B 1 60 ? 18.950 -1.105 132.798 1.00 30.44 60 ASP B CA 1
ATOM 4710 C C . ASP B 1 60 ? 19.196 -1.362 131.319 1.00 32.28 60 ASP B C 1
ATOM 4711 O O . ASP B 1 60 ? 20.037 -0.699 130.698 1.00 27.60 60 ASP B O 1
ATOM 4716 N N . GLN B 1 61 ? 18.434 -2.295 130.739 1.00 31.31 61 GLN B N 1
ATOM 4717 C CA . GLN B 1 61 ? 18.619 -2.709 129.354 1.00 31.10 61 GLN B CA 1
ATOM 4718 C C . GLN B 1 61 ? 18.083 -1.663 128.386 1.00 36.32 61 GLN B C 1
ATOM 4719 O O . GLN B 1 61 ? 18.711 -1.396 127.353 1.00 40.00 61 GLN B O 1
ATOM 4725 N N . GLU B 1 62 ? 16.932 -1.060 128.701 1.00 32.71 62 GLU B N 1
ATOM 4726 C CA . GLU B 1 62 ? 16.255 -0.155 127.776 1.00 36.45 62 GLU B CA 1
ATOM 4727 C C . GLU B 1 62 ? 16.558 1.314 128.007 1.00 34.31 62 GLU B C 1
ATOM 4728 O O . GLU B 1 62 ? 16.601 2.070 127.037 1.00 35.05 62 GLU B O 1
ATOM 4734 N N . GLY B 1 63 ? 16.765 1.746 129.250 1.00 31.55 63 GLY B N 1
ATOM 4735 C CA . GLY B 1 63 ? 16.940 3.169 129.439 1.00 28.15 63 GLY B CA 1
ATOM 4736 C C . GLY B 1 63 ? 15.678 3.927 129.039 1.00 33.33 63 GLY B C 1
ATOM 4737 O O . GLY B 1 63 ? 14.574 3.368 128.928 1.00 31.75 63 GLY B O 1
ATOM 4738 N N . CYS B 1 64 ? 15.871 5.224 128.803 1.00 28.67 64 CYS B N 1
ATOM 4739 C CA . CYS B 1 64 ? 14.842 6.147 128.358 1.00 32.52 64 CYS B CA 1
ATOM 4740 C C . CYS B 1 64 ? 15.163 6.640 126.952 1.00 34.32 64 CYS B C 1
ATOM 4741 O O . CYS B 1 64 ? 16.329 6.710 126.559 1.00 37.36 64 CYS B O 1
ATOM 4744 N N . VAL B 1 65 ? 14.121 7.013 126.210 1.00 33.10 65 VAL B N 1
ATOM 4745 C CA . VAL B 1 65 ? 14.249 7.539 124.855 1.00 28.85 65 VAL B CA 1
ATOM 4746 C C . VAL B 1 65 ? 13.595 8.911 124.802 1.00 30.53 65 VAL B C 1
ATOM 4747 O O . VAL B 1 65 ? 12.466 9.077 125.280 1.00 32.68 65 VAL B O 1
ATOM 4751 N N . LEU B 1 66 ? 14.292 9.880 124.193 1.00 33.54 66 LEU B N 1
ATOM 4752 C CA . LEU B 1 66 ? 13.807 11.241 123.972 1.00 29.85 66 LEU B CA 1
ATOM 4753 C C . LEU B 1 66 ? 13.437 11.422 122.497 1.00 33.41 66 LEU B C 1
ATOM 4754 O O . LEU B 1 66 ? 14.278 11.243 121.609 1.00 32.38 66 LEU B O 1
ATOM 4759 N N . GLU B 1 67 ? 12.182 11.768 122.239 1.00 34.50 67 GLU B N 1
ATOM 4760 C CA . GLU B 1 67 ? 11.683 11.986 120.881 1.00 42.13 67 GLU B CA 1
ATOM 4761 C C . GLU B 1 67 ? 10.867 13.273 120.889 1.00 40.56 67 GLU B C 1
ATOM 4762 O O . GLU B 1 67 ? 9.719 13.274 121.345 1.00 41.16 67 GLU B O 1
ATOM 4768 N N . ASN B 1 68 ? 11.461 14.354 120.391 1.00 40.35 68 ASN B N 1
ATOM 4769 C CA . ASN B 1 68 ? 10.797 15.650 120.248 1.00 44.40 68 ASN B CA 1
ATOM 4770 C C . ASN B 1 68 ? 10.140 16.093 121.558 1.00 40.46 68 ASN B C 1
ATOM 4771 O O . ASN B 1 68 ? 8.934 16.335 121.635 1.00 43.83 68 ASN B O 1
ATOM 4776 N N . GLY B 1 69 ? 10.960 16.185 122.602 1.00 41.93 69 GLY B N 1
ATOM 4777 C CA . GLY B 1 69 ? 10.496 16.644 123.897 1.00 38.94 69 GLY B CA 1
ATOM 4778 C C . GLY B 1 69 ? 9.671 15.654 124.690 1.00 36.64 69 GLY B C 1
ATOM 4779 O O . GLY B 1 69 ? 9.273 15.968 125.818 1.00 38.38 69 GLY B O 1
ATOM 4780 N N . VAL B 1 70 ? 9.390 14.487 124.148 1.00 33.43 70 VAL B N 1
ATOM 4781 C CA . VAL B 1 70 ? 8.727 13.423 124.886 1.00 32.04 70 VAL B CA 1
ATOM 4782 C C . VAL B 1 70 ? 9.775 12.397 125.280 1.00 32.32 70 VAL B C 1
ATOM 4783 O O . VAL B 1 70 ? 10.674 12.072 124.491 1.00 33.19 70 VAL B O 1
ATOM 4787 N N . VAL B 1 71 ? 9.691 11.905 126.508 1.00 33.04 71 VAL B N 1
ATOM 4788 C CA . VAL B 1 71 ? 10.621 10.898 127.002 1.00 33.18 71 VAL B CA 1
ATOM 4789 C C . VAL B 1 71 ? 9.818 9.656 127.324 1.00 29.11 71 VAL B C 1
ATOM 4790 O O . VAL B 1 71 ? 8.890 9.708 128.136 1.00 30.63 71 VAL B O 1
ATOM 4794 N N . ARG B 1 72 ? 10.178 8.541 126.699 1.00 35.77 72 ARG B N 1
ATOM 4795 C CA . ARG B 1 72 ? 9.536 7.268 126.979 1.00 34.93 72 ARG B CA 1
ATOM 4796 C C . ARG B 1 72 ? 10.416 6.470 127.925 1.00 36.92 72 ARG B C 1
ATOM 4797 O O . ARG B 1 72 ? 11.590 6.215 127.608 1.00 35.87 72 ARG B O 1
ATOM 4805 N N . PRO B 1 73 ? 9.924 6.113 129.105 1.00 35.63 73 PRO B N 1
ATOM 4806 C CA . PRO B 1 73 ? 10.705 5.279 130.013 1.00 34.13 73 PRO B CA 1
ATOM 4807 C C . PRO B 1 73 ? 10.609 3.820 129.600 1.00 36.54 73 PRO B C 1
ATOM 4808 O O . PRO B 1 73 ? 9.866 3.479 128.666 1.00 34.76 73 PRO B O 1
ATOM 4812 N N . PRO B 1 74 ? 11.368 2.933 130.242 1.00 34.93 74 PRO B N 1
ATOM 4813 C CA . PRO B 1 74 ? 11.314 1.510 129.875 1.00 35.46 74 PRO B CA 1
ATOM 4814 C C . PRO B 1 74 ? 9.888 0.970 129.818 1.00 33.30 74 PRO B C 1
ATOM 4815 O O . PRO B 1 74 ? 9.019 1.357 130.603 1.00 32.92 74 PRO B O 1
ATOM 4819 N N . LYS B 1 75 ? 9.659 0.064 128.868 1.00 36.74 75 LYS B N 1
ATOM 4820 C CA . LYS B 1 75 ? 8.376 -0.617 128.763 1.00 40.95 75 LYS B CA 1
ATOM 4821 C C . LYS B 1 75 ? 8.057 -1.325 130.076 1.00 34.49 75 LYS B C 1
ATOM 4822 O O . LYS B 1 75 ? 8.908 -2.010 130.643 1.00 37.35 75 LYS B O 1
ATOM 4828 N N . GLY B 1 76 ? 6.827 -1.145 130.568 1.00 34.72 76 GLY B N 1
ATOM 4829 C CA . GLY B 1 76 ? 6.395 -1.695 131.832 1.00 30.84 76 GLY B CA 1
ATOM 4830 C C . GLY B 1 76 ? 6.437 -0.712 132.991 1.00 29.67 76 GLY B C 1
ATOM 4831 O O . GLY B 1 76 ? 5.669 -0.868 133.941 1.00 29.81 76 GLY B O 1
ATOM 4832 N N . PHE B 1 77 ? 7.330 0.288 132.940 1.00 31.01 77 PHE B N 1
ATOM 4833 C CA . PHE B 1 77 ? 7.443 1.258 134.032 1.00 33.16 77 PHE B CA 1
ATOM 4834 C C . PHE B 1 77 ? 6.130 2.002 134.256 1.00 31.28 77 PHE B C 1
ATOM 4835 O O . PHE B 1 77 ? 5.717 2.211 135.401 1.00 28.69 77 PHE B O 1
ATOM 4843 N N . LYS B 1 78 ? 5.466 2.413 133.174 1.00 29.98 78 LYS B N 1
ATOM 4844 C CA . LYS B 1 78 ? 4.198 3.129 133.294 1.00 32.16 78 LYS B CA 1
ATOM 4845 C C . LYS B 1 78 ? 3.157 2.307 134.046 1.00 33.99 78 LYS B C 1
ATOM 4846 O O . LYS B 1 78 ? 2.495 2.805 134.969 1.00 34.58 78 LYS B O 1
ATOM 4852 N N . GLU B 1 79 ? 2.979 1.048 133.640 1.00 32.76 79 GLU B N 1
ATOM 4853 C CA . GLU B 1 79 ? 1.946 0.207 134.234 1.00 33.61 79 GLU B CA 1
ATOM 4854 C C . GLU B 1 79 ? 2.243 -0.083 135.697 1.00 32.63 79 GLU B C 1
ATOM 4855 O O . GLU B 1 79 ? 1.325 -0.145 136.523 1.00 31.33 79 GLU B O 1
ATOM 4861 N N . ALA B 1 80 ? 3.522 -0.267 136.036 1.00 33.79 80 ALA B N 1
ATOM 4862 C CA . ALA B 1 80 ? 3.905 -0.397 137.438 1.00 31.15 80 ALA B CA 1
ATOM 4863 C C . ALA B 1 80 ? 3.699 0.911 138.192 1.00 29.71 80 ALA B C 1
ATOM 4864 O O . ALA B 1 80 ? 3.381 0.891 139.383 1.00 31.29 80 ALA B O 1
ATOM 4866 N N . PHE B 1 81 ? 3.907 2.053 137.526 1.00 31.19 81 PHE B N 1
ATOM 4867 C CA . PHE B 1 81 ? 3.636 3.344 138.156 1.00 34.01 81 PHE B CA 1
ATOM 4868 C C . PHE B 1 81 ? 2.151 3.482 138.501 1.00 34.77 81 PHE B C 1
ATOM 4869 O O . PHE B 1 81 ? 1.807 3.966 139.583 1.00 36.16 81 PHE B O 1
ATOM 4877 N N . ASP B 1 82 ? 1.257 3.036 137.609 1.00 33.82 82 ASP B N 1
ATOM 4878 C CA . ASP B 1 82 ? -0.175 3.050 137.916 1.00 37.54 82 ASP B CA 1
ATOM 4879 C C . ASP B 1 82 ? -0.476 2.198 139.138 1.00 34.73 82 ASP B C 1
ATOM 4880 O O . ASP B 1 82 ? -1.167 2.634 140.065 1.00 33.03 82 ASP B O 1
ATOM 4885 N N . GLN B 1 83 ? 0.030 0.966 139.144 1.00 36.52 83 GLN B N 1
ATOM 4886 C CA . GLN B 1 83 ? -0.190 0.068 140.268 1.00 35.48 83 GLN B CA 1
ATOM 4887 C C . GLN B 1 83 ? 0.254 0.693 141.582 1.00 35.07 83 GLN B C 1
ATOM 4888 O O . GLN B 1 83 ? -0.486 0.665 142.570 1.00 36.10 83 GLN B O 1
ATOM 4894 N N . VAL B 1 84 ? 1.458 1.277 141.609 1.00 30.51 84 VAL B N 1
ATOM 4895 C CA . VAL B 1 84 ? 1.954 1.902 142.835 1.00 31.18 84 VAL B CA 1
ATOM 4896 C C . VAL B 1 84 ? 1.053 3.063 143.251 1.00 30.61 84 VAL B C 1
ATOM 4897 O O . VAL B 1 84 ? 0.659 3.179 144.416 1.00 32.93 84 VAL B O 1
ATOM 4901 N N . ARG B 1 85 ? 0.709 3.939 142.306 1.00 33.55 85 ARG B N 1
ATOM 4902 C CA . ARG B 1 85 ? -0.189 5.049 142.605 1.00 32.02 85 ARG B CA 1
ATOM 4903 C C . ARG B 1 85 ? -1.562 4.558 143.036 1.00 35.25 85 ARG B C 1
ATOM 4904 O O . ARG B 1 85 ? -2.123 5.046 144.026 1.00 33.67 85 ARG B O 1
ATOM 4912 N N . GLU B 1 86 ? -2.138 3.612 142.281 1.00 35.31 86 GLU B N 1
ATOM 4913 C CA . GLU B 1 86 ? -3.494 3.143 142.564 1.00 36.91 86 GLU B CA 1
ATOM 4914 C C . GLU B 1 86 ? -3.592 2.467 143.923 1.00 34.90 86 GLU B C 1
ATOM 4915 O O . GLU B 1 86 ? -4.694 2.350 144.465 1.00 38.31 86 GLU B O 1
ATOM 4921 N N . GLY B 1 87 ? -2.469 2.037 144.493 1.00 31.99 87 GLY B N 1
ATOM 4922 C CA . GLY B 1 87 ? -2.462 1.432 145.803 1.00 32.02 87 GLY B CA 1
ATOM 4923 C C . GLY B 1 87 ? -2.306 2.403 146.945 1.00 32.85 87 GLY B C 1
ATOM 4924 O O . GLY B 1 87 ? -2.323 1.981 148.106 1.00 36.46 87 GLY B O 1
ATOM 4925 N N . GLY B 1 88 ? -2.154 3.695 146.652 1.00 33.28 88 GLY B N 1
ATOM 4926 C CA . GLY B 1 88 ? -1.970 4.716 147.673 1.00 31.64 88 GLY B CA 1
ATOM 4927 C C . GLY B 1 88 ? -0.564 4.824 148.227 1.00 35.83 88 GLY B C 1
ATOM 4928 O O . GLY B 1 88 ? -0.350 5.537 149.215 1.00 34.22 88 GLY B O 1
ATOM 4929 N N . TRP B 1 89 ? 0.407 4.158 147.603 1.00 34.07 89 TRP B N 1
ATOM 4930 C CA . TRP B 1 89 ? 1.727 4.026 148.193 1.00 34.69 89 TRP B CA 1
ATOM 4931 C C . TRP B 1 89 ? 2.545 5.308 148.125 1.00 37.14 89 TRP B C 1
ATOM 4932 O O . TRP B 1 89 ? 3.505 5.452 148.891 1.00 42.07 89 TRP B O 1
ATOM 4943 N N . THR B 1 90 ? 2.193 6.247 147.252 1.00 35.01 90 THR B N 1
ATOM 4944 C CA . THR B 1 90 ? 3.041 7.414 147.054 1.00 32.35 90 THR B CA 1
ATOM 4945 C C . THR B 1 90 ? 2.752 8.524 148.048 1.00 33.81 90 THR B C 1
ATOM 4946 O O . THR B 1 90 ? 3.386 9.579 147.969 1.00 33.73 90 THR B O 1
ATOM 4950 N N . ALA B 1 91 ? 1.823 8.319 148.994 1.00 30.32 91 ALA B N 1
ATOM 4951 C CA . ALA B 1 91 ? 1.604 9.321 150.029 1.00 29.69 91 ALA B CA 1
ATOM 4952 C C . ALA B 1 91 ? 1.281 8.681 151.371 1.00 36.36 91 ALA B C 1
ATOM 4953 O O . ALA B 1 91 ? 0.465 9.218 152.132 1.00 32.85 91 ALA B O 1
ATOM 4955 N N . LEU B 1 92 ? 1.901 7.533 151.667 1.00 34.51 92 LEU B N 1
ATOM 4956 C CA . LEU B 1 92 ? 1.721 6.895 152.963 1.00 34.49 92 LEU B CA 1
ATOM 4957 C C . LEU B 1 92 ? 1.894 7.881 154.108 1.00 37.79 92 LEU B C 1
ATOM 4958 O O . LEU B 1 92 ? 1.115 7.864 155.069 1.00 34.40 92 LEU B O 1
ATOM 4963 N N . ASP B 1 93 ? 2.917 8.743 154.026 1.00 33.80 93 ASP B N 1
ATOM 4964 C CA . ASP B 1 93 ? 3.351 9.553 155.157 1.00 36.11 93 ASP B CA 1
ATOM 4965 C C . ASP B 1 93 ? 3.040 11.047 154.999 1.00 37.11 93 ASP B C 1
ATOM 4966 O O . ASP B 1 93 ? 3.572 11.869 155.756 1.00 36.32 93 ASP B O 1
ATOM 4971 N N . LEU B 1 94 ? 2.149 11.413 154.079 1.00 36.79 94 LEU B N 1
ATOM 4972 C CA . LEU B 1 94 ? 1.826 12.806 153.796 1.00 35.81 94 LEU B CA 1
ATOM 4973 C C . LEU B 1 94 ? 0.467 13.187 154.387 1.00 34.92 94 LEU B C 1
ATOM 4974 O O . LEU B 1 94 ? -0.364 12.317 154.660 1.00 38.29 94 LEU B O 1
ATOM 4979 N N . PRO B 1 95 ? 0.217 14.484 154.618 1.00 31.30 95 PRO B N 1
ATOM 4980 C CA . PRO B 1 95 ? -0.969 14.893 155.392 1.00 32.74 95 PRO B CA 1
ATOM 4981 C C . PRO B 1 95 ? -2.283 14.495 154.725 1.00 35.74 95 PRO B C 1
ATOM 4982 O O . PRO B 1 95 ? -2.417 14.518 153.500 1.00 32.73 95 PRO B O 1
ATOM 4986 N N . GLU B 1 96 ? -3.268 14.152 155.562 1.00 32.47 96 GLU B N 1
ATOM 4987 C CA . GLU B 1 96 ? -4.573 13.754 155.052 1.00 35.56 96 GLU B CA 1
ATOM 4988 C C . GLU B 1 96 ? -5.255 14.888 154.299 1.00 34.36 96 GLU B C 1
ATOM 4989 O O . GLU B 1 96 ? -6.023 14.632 153.365 1.00 35.49 96 GLU B O 1
ATOM 4995 N N . GLN B 1 97 ? -4.962 16.142 154.654 1.00 32.21 97 GLN B N 1
ATOM 4996 C CA . GLN B 1 97 ? -5.634 17.268 154.011 1.00 34.04 97 GLN B CA 1
ATOM 4997 C C . GLN B 1 97 ? -5.517 17.233 152.487 1.00 34.58 97 GLN B C 1
ATOM 4998 O O . GLN B 1 97 ? -6.448 17.641 151.788 1.00 34.67 97 GLN B O 1
ATOM 5004 N N . TYR B 1 98 ? -4.405 16.737 151.943 1.00 34.22 98 TYR B N 1
ATOM 5005 C CA . TYR B 1 98 ? -4.253 16.689 150.493 1.00 31.87 98 TYR B CA 1
ATOM 5006 C C . TYR B 1 98 ? -4.243 15.261 149.953 1.00 34.54 98 TYR B C 1
ATOM 5007 O O . TYR B 1 98 ? -3.743 15.018 148.847 1.00 30.11 98 TYR B O 1
ATOM 5016 N N . GLY B 1 99 ? -4.809 14.308 150.699 1.00 33.90 99 GLY B N 1
ATOM 5017 C CA . GLY B 1 99 ? -4.977 12.960 150.194 1.00 30.86 99 GLY B CA 1
ATOM 5018 C C . GLY B 1 99 ? -3.998 11.927 150.707 1.00 33.08 99 GLY B C 1
ATOM 5019 O O . GLY B 1 99 ? -4.124 10.757 150.336 1.00 31.94 99 GLY B O 1
ATOM 5020 N N . GLY B 1 100 ? -3.022 12.315 151.527 1.00 33.13 100 GLY B N 1
ATOM 5021 C CA . GLY B 1 100 ? -2.111 11.359 152.112 1.00 29.80 100 GLY B CA 1
ATOM 5022 C C . GLY B 1 100 ? -2.767 10.586 153.236 1.00 32.58 100 GLY B C 1
ATOM 5023 O O . GLY B 1 100 ? -3.896 10.841 153.648 1.00 37.67 100 GLY B O 1
ATOM 5024 N N . GLN B 1 101 ? -2.032 9.612 153.748 1.00 34.68 101 GLN B N 1
ATOM 5025 C CA . GLN B 1 101 ? -2.529 8.791 154.834 1.00 32.52 101 GLN B CA 1
ATOM 5026 C C . GLN B 1 101 ? -1.929 9.167 156.184 1.00 37.40 101 GLN B C 1
ATOM 5027 O O . GLN B 1 101 ? -2.371 8.640 157.215 1.00 32.84 101 GLN B O 1
ATOM 5033 N N . ASN B 1 102 ? -0.961 10.087 156.208 1.00 38.01 102 ASN B N 1
ATOM 5034 C CA . ASN B 1 102 ? -0.400 10.638 157.438 1.00 36.85 102 ASN B CA 1
ATOM 5035 C C . ASN B 1 102 ? 0.228 9.567 158.336 1.00 34.80 102 ASN B C 1
ATOM 5036 O O . ASN B 1 102 ? 0.366 9.762 159.548 1.00 34.81 102 ASN B O 1
ATOM 5041 N N . MET B 1 103 ? 0.619 8.428 157.776 1.00 33.17 103 MET B N 1
ATOM 5042 C CA . MET B 1 103 ? 1.395 7.463 158.544 1.00 35.60 103 MET B CA 1
ATOM 5043 C C . MET B 1 103 ? 2.763 8.053 158.883 1.00 33.66 103 MET B C 1
ATOM 5044 O O . MET B 1 103 ? 3.215 8.986 158.225 1.00 32.51 103 MET B O 1
ATOM 5049 N N . PRO B 1 104 ? 3.435 7.536 159.915 1.00 33.97 104 PRO B N 1
ATOM 5050 C CA . PRO B 1 104 ? 4.741 8.092 160.283 1.00 29.87 104 PRO B CA 1
ATOM 5051 C C . PRO B 1 104 ? 5.771 7.932 159.171 1.00 33.73 104 PRO B C 1
ATOM 5052 O O . PRO B 1 104 ? 5.782 6.941 158.432 1.00 33.18 104 PRO B O 1
ATOM 5056 N N . TYR B 1 105 ? 6.641 8.936 159.072 1.00 30.53 105 TYR B N 1
ATOM 5057 C CA . TYR B 1 105 ? 7.747 8.930 158.121 1.00 29.29 105 TYR B CA 1
ATOM 5058 C C . TYR B 1 105 ? 8.629 7.702 158.289 1.00 27.05 105 TYR B C 1
ATOM 5059 O O . TYR B 1 105 ? 9.212 7.203 157.322 1.00 27.13 105 TYR B O 1
ATOM 5068 N N . LEU B 1 106 ? 8.777 7.237 159.526 1.00 28.18 106 LEU B N 1
ATOM 5069 C CA . LEU B 1 106 ? 9.493 5.998 159.790 1.00 31.13 106 LEU B CA 1
ATOM 5070 C C . LEU B 1 106 ? 8.937 4.838 158.971 1.00 31.11 106 LEU B C 1
ATOM 5071 O O . LEU B 1 106 ? 9.695 3.963 158.534 1.00 30.54 106 LEU B O 1
ATOM 5076 N N . LEU B 1 107 ? 7.624 4.809 158.754 1.00 29.87 107 LEU B N 1
ATOM 5077 C CA . LEU B 1 107 ? 7.010 3.721 158.001 1.00 29.80 107 LEU B CA 1
ATOM 5078 C C . LEU B 1 107 ? 7.075 3.966 156.504 1.00 27.38 107 LEU B C 1
ATOM 5079 O O . LEU B 1 107 ? 7.288 3.023 155.743 1.00 30.38 107 LEU B O 1
ATOM 5084 N N . GLY B 1 108 ? 6.913 5.217 156.062 1.00 29.35 108 GLY B N 1
ATOM 5085 C CA . GLY B 1 108 ? 7.190 5.527 154.672 1.00 25.97 108 GLY B CA 1
ATOM 5086 C C . GLY B 1 108 ? 8.609 5.155 154.277 1.00 28.06 108 GLY B C 1
ATOM 5087 O O . GLY B 1 108 ? 8.855 4.694 153.157 1.00 30.33 108 GLY B O 1
ATOM 5088 N N . THR B 1 109 ? 9.564 5.333 155.198 1.00 28.13 109 THR B N 1
ATOM 5089 C CA . THR B 1 109 ? 10.960 5.023 154.894 1.00 24.56 109 THR B CA 1
ATOM 5090 C C . THR B 1 109 ? 11.194 3.516 154.835 1.00 28.57 109 THR B C 1
ATOM 5091 O O . THR B 1 109 ? 11.980 3.039 154.008 1.00 31.19 109 THR B O 1
ATOM 5095 N N . ALA B 1 110 ? 10.538 2.745 155.709 1.00 31.06 110 ALA B N 1
ATOM 5096 C CA . ALA B 1 110 ? 10.720 1.295 155.666 1.00 30.35 110 ALA B CA 1
ATOM 5097 C C . ALA B 1 110 ? 10.167 0.720 154.365 1.00 29.93 110 ALA B C 1
ATOM 5098 O O . ALA B 1 110 ? 10.839 -0.060 153.682 1.00 30.59 110 ALA B O 1
ATOM 5100 N N . VAL B 1 111 ? 8.954 1.129 153.989 1.00 26.36 111 VAL B N 1
ATOM 5101 C CA . VAL B 1 111 ? 8.387 0.746 152.698 1.00 29.57 111 VAL B CA 1
ATOM 5102 C C . VAL B 1 111 ? 9.277 1.206 151.551 1.00 29.49 111 VAL B C 1
ATOM 5103 O O . VAL B 1 111 ? 9.533 0.446 150.607 1.00 27.46 111 VAL B O 1
ATOM 5107 N N . GLY B 1 112 ? 9.785 2.449 151.628 1.00 30.76 112 GLY B N 1
ATOM 5108 C CA . GLY B 1 112 ? 10.639 2.977 150.566 1.00 26.34 112 GLY B CA 1
ATOM 5109 C C . GLY B 1 112 ? 11.911 2.175 150.346 1.00 28.73 112 GLY B C 1
ATOM 5110 O O . GLY B 1 112 ? 12.359 2.009 149.206 1.00 28.68 112 GLY B O 1
ATOM 5111 N N . GLU B 1 113 ? 12.507 1.654 151.427 1.00 28.04 113 GLU B N 1
ATOM 5112 C CA . GLU B 1 113 ? 13.671 0.784 151.257 1.00 30.39 113 GLU B CA 1
ATOM 5113 C C . GLU B 1 113 ? 13.330 -0.411 150.380 1.00 28.38 113 GLU B C 1
ATOM 5114 O O . GLU B 1 113 ? 14.138 -0.818 149.537 1.00 27.07 113 GLU B O 1
ATOM 5120 N N . MET B 1 114 ? 12.126 -0.973 150.552 1.00 31.06 114 MET B N 1
ATOM 5121 C CA . MET B 1 114 ? 11.742 -2.167 149.799 1.00 28.45 114 MET B CA 1
ATOM 5122 C C . MET B 1 114 ? 11.561 -1.848 148.315 1.00 27.06 114 MET B C 1
ATOM 5123 O O . MET B 1 114 ? 12.055 -2.575 147.446 1.00 26.93 114 MET B O 1
ATOM 5128 N N . PHE B 1 115 ? 10.847 -0.760 148.015 1.00 26.45 115 PHE B N 1
ATOM 5129 C CA . PHE B 1 115 ? 10.658 -0.310 146.638 1.00 23.88 115 PHE B CA 1
ATOM 5130 C C . PHE B 1 115 ? 11.989 0.034 145.979 1.00 27.23 115 PHE B C 1
ATOM 5131 O O . PHE B 1 115 ? 12.216 -0.274 144.800 1.00 25.96 115 PHE B O 1
ATOM 5139 N N . SER B 1 116 ? 12.856 0.736 146.709 1.00 28.84 116 SER B N 1
ATOM 5140 C CA . SER B 1 116 ? 14.111 1.194 146.139 1.00 25.53 116 SER B CA 1
ATOM 5141 C C . SER B 1 116 ? 15.048 0.020 145.886 1.00 26.15 116 SER B C 1
ATOM 5142 O O . SER B 1 116 ? 15.707 -0.045 144.843 1.00 27.02 116 SER B O 1
ATOM 5145 N N . GLY B 1 117 ? 15.117 -0.919 146.824 1.00 22.05 117 GLY B N 1
ATOM 5146 C CA . GLY B 1 117 ? 15.929 -2.109 146.601 1.00 26.61 117 GLY B CA 1
ATOM 5147 C C . GLY B 1 117 ? 15.465 -2.946 145.422 1.00 24.35 117 GLY B C 1
ATOM 5148 O O . GLY B 1 117 ? 16.279 -3.420 144.630 1.00 28.47 117 GLY B O 1
ATOM 5149 N N . ALA B 1 118 ? 14.157 -3.146 145.293 1.00 24.05 118 ALA B N 1
ATOM 5150 C CA . ALA B 1 118 ? 13.632 -3.908 144.162 1.00 25.46 118 ALA B CA 1
ATOM 5151 C C . ALA B 1 118 ? 13.947 -3.227 142.831 1.00 27.95 118 ALA B C 1
ATOM 5152 O O . ALA B 1 118 ? 14.235 -3.903 141.833 1.00 25.30 118 ALA B O 1
ATOM 5154 N N . ASN B 1 119 ? 13.901 -1.890 142.798 1.00 24.09 119 ASN B N 1
ATOM 5155 C CA . ASN B 1 119 ? 14.108 -1.156 141.556 1.00 25.67 119 ASN B CA 1
ATOM 5156 C C . ASN B 1 119 ? 14.391 0.321 141.830 1.00 26.48 119 ASN B C 1
ATOM 5157 O O . ASN B 1 119 ? 13.472 1.143 141.820 1.00 26.05 119 ASN B O 1
ATOM 5162 N N . GLN B 1 120 ? 15.669 0.668 142.032 1.00 23.73 120 GLN B N 1
ATOM 5163 C CA . GLN B 1 120 ? 16.032 2.030 142.417 1.00 25.61 120 GLN B CA 1
ATOM 5164 C C . GLN B 1 120 ? 15.566 3.065 141.391 1.00 28.53 120 GLN B C 1
ATOM 5165 O O . GLN B 1 120 ? 15.016 4.112 141.757 1.00 27.59 120 GLN B O 1
ATOM 5171 N N . ALA B 1 121 ? 15.840 2.814 140.106 1.00 26.58 121 ALA B N 1
ATOM 5172 C CA . ALA B 1 121 ? 15.565 3.809 139.079 1.00 28.30 121 ALA B CA 1
ATOM 5173 C C . ALA B 1 121 ? 14.073 4.062 138.957 1.00 26.42 121 ALA B C 1
ATOM 5174 O O . ALA B 1 121 ? 13.650 5.203 138.749 1.00 24.80 121 ALA B O 1
ATOM 5176 N N . PHE B 1 122 ? 13.261 3.012 139.085 1.00 27.54 122 PHE B N 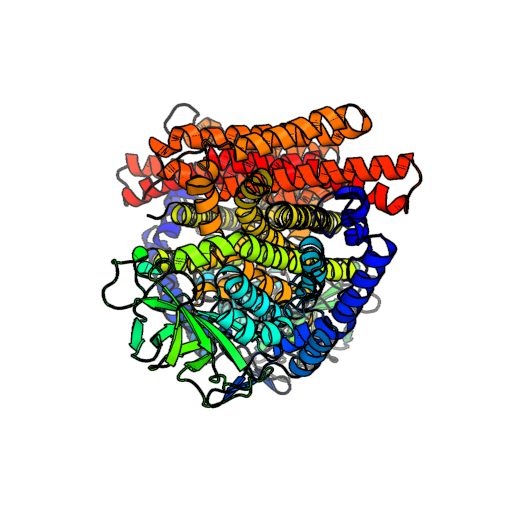1
ATOM 5177 C CA . PHE B 1 122 ? 11.813 3.197 139.074 1.00 28.57 122 PHE B CA 1
ATOM 5178 C C . PHE B 1 122 ? 11.368 4.034 140.260 1.00 26.68 122 PHE B C 1
ATOM 5179 O O . PHE B 1 122 ? 10.566 4.969 140.117 1.00 29.61 122 PHE B O 1
ATOM 5187 N N . THR B 1 123 ? 11.858 3.694 141.450 1.00 25.84 123 THR B N 1
ATOM 5188 C CA . THR B 1 123 ? 11.346 4.311 142.671 1.00 31.29 123 THR B CA 1
ATOM 5189 C C . THR B 1 123 ? 11.669 5.799 142.746 1.00 27.06 123 THR B C 1
ATOM 5190 O O . THR B 1 123 ? 10.995 6.530 143.473 1.00 27.48 123 THR B O 1
ATOM 5194 N N . MET B 1 124 ? 12.660 6.269 141.991 1.00 27.19 124 MET B N 1
ATOM 5195 C CA . MET B 1 124 ? 13.012 7.677 142.026 1.00 25.35 124 MET B CA 1
ATOM 5196 C C . MET B 1 124 ? 11.933 8.559 141.425 1.00 25.98 124 MET B C 1
ATOM 5197 O O . MET B 1 124 ? 11.871 9.745 141.760 1.00 26.92 124 MET B O 1
ATOM 5202 N N . TYR B 1 125 ? 11.098 8.020 140.536 1.00 26.08 125 TYR B N 1
ATOM 5203 C CA . TYR B 1 125 ? 10.003 8.815 139.999 1.00 25.98 125 TYR B CA 1
ATOM 5204 C C . TYR B 1 125 ? 9.090 9.307 141.115 1.00 28.36 125 TYR B C 1
ATOM 5205 O O . TYR B 1 125 ? 8.814 10.507 141.221 1.00 27.30 125 TYR B O 1
ATOM 5214 N N . GLN B 1 126 ? 8.641 8.402 141.984 1.00 29.43 126 GLN B N 1
ATOM 5215 C CA . GLN B 1 126 ? 7.826 8.832 143.115 1.00 28.67 126 GLN B CA 1
ATOM 5216 C C . GLN B 1 126 ? 8.679 9.398 144.252 1.00 24.13 126 GLN B C 1
ATOM 5217 O O . GLN B 1 126 ? 8.208 10.263 144.992 1.00 25.78 126 GLN B O 1
ATOM 5223 N N . GLY B 1 127 ? 9.942 8.972 144.375 1.00 26.14 127 GLY B N 1
ATOM 5224 C CA . GLY B 1 127 ? 10.817 9.548 145.393 1.00 22.01 127 GLY B CA 1
ATOM 5225 C C . GLY B 1 127 ? 11.069 11.024 145.169 1.00 27.11 127 GLY B C 1
ATOM 5226 O O . GLY B 1 127 ? 10.975 11.834 146.094 1.00 27.34 127 GLY B O 1
ATOM 5227 N N . LEU B 1 128 ? 11.358 11.403 143.925 1.00 28.78 128 LEU B N 1
ATOM 5228 C CA . LEU B 1 128 ? 11.605 12.812 143.638 1.00 27.45 128 LEU B CA 1
ATOM 5229 C C . LEU B 1 128 ? 10.335 13.633 143.810 1.00 27.32 128 LEU B C 1
ATOM 5230 O O . LEU B 1 128 ? 10.383 14.760 144.324 1.00 30.08 128 LEU B O 1
ATOM 5235 N N . THR B 1 129 ? 9.190 13.075 143.409 1.00 25.40 129 THR B N 1
ATOM 5236 C CA . THR B 1 129 ? 7.906 13.751 143.592 1.00 25.11 129 THR B CA 1
ATOM 5237 C C . THR B 1 129 ? 7.617 14.005 145.063 1.00 26.61 129 THR B C 1
ATOM 5238 O O . THR B 1 129 ? 7.135 15.079 145.435 1.00 27.55 129 THR B O 1
ATOM 5242 N N . HIS B 1 130 ? 7.896 13.021 145.909 1.00 26.86 130 HIS B N 1
ATOM 5243 C CA . HIS B 1 130 ? 7.693 13.181 147.342 1.00 28.20 130 HIS B CA 1
ATOM 5244 C C . HIS B 1 130 ? 8.545 14.322 147.888 1.00 28.76 130 HIS B C 1
ATOM 5245 O O . HIS B 1 130 ? 8.081 15.107 148.723 1.00 31.88 130 HIS B O 1
ATOM 5252 N N . GLY B 1 131 ? 9.792 14.441 147.418 1.00 29.26 131 GLY B N 1
ATOM 5253 C CA . GLY B 1 131 ? 10.637 15.545 147.857 1.00 24.46 131 GLY B CA 1
ATOM 5254 C C . GLY B 1 131 ? 10.124 16.901 147.400 1.00 30.11 131 GLY B C 1
ATOM 5255 O O . GLY B 1 131 ? 10.088 17.862 148.177 1.00 27.66 131 GLY B O 1
ATOM 5256 N N . ALA B 1 132 ? 9.714 16.996 146.127 1.00 29.32 132 ALA B N 1
ATOM 5257 C CA . ALA B 1 132 ? 9.164 18.249 145.600 1.00 31.75 132 ALA B CA 1
ATOM 5258 C C . ALA B 1 132 ? 7.844 18.611 146.269 1.00 30.09 132 ALA B C 1
ATOM 5259 O O . ALA B 1 132 ? 7.600 19.787 146.596 1.00 29.87 132 ALA B O 1
ATOM 5261 N N . ALA B 1 133 ? 6.964 17.623 146.452 1.00 26.51 133 ALA B N 1
ATOM 5262 C CA . ALA B 1 133 ? 5.708 17.886 147.157 1.00 29.39 133 ALA B CA 1
ATOM 5263 C C . ALA B 1 133 ? 5.975 18.342 148.588 1.00 28.73 133 ALA B C 1
ATOM 5264 O O . ALA B 1 133 ? 5.292 19.238 149.104 1.00 32.70 133 ALA B O 1
ATOM 5266 N N . SER B 1 134 ? 6.981 17.751 149.240 1.00 28.39 134 SER B N 1
ATOM 5267 C CA . SER B 1 134 ? 7.271 18.113 150.624 1.00 28.47 134 SER B CA 1
ATOM 5268 C C . SER B 1 134 ? 7.716 19.559 150.731 1.00 29.46 134 SER B C 1
ATOM 5269 O O . SER B 1 134 ? 7.400 20.248 151.708 1.00 28.82 134 SER B O 1
ATOM 5272 N N . ALA B 1 135 ? 8.454 20.038 149.735 1.00 29.31 135 ALA B N 1
ATOM 5273 C CA . ALA B 1 135 ? 8.892 21.421 149.759 1.00 31.97 135 ALA B CA 1
ATOM 5274 C C . ALA B 1 135 ? 7.712 22.368 149.581 1.00 29.72 135 ALA B C 1
ATOM 5275 O O . ALA B 1 135 ? 7.678 23.431 150.200 1.00 31.83 135 ALA B O 1
ATOM 5277 N N . ILE B 1 136 ? 6.719 21.988 148.776 1.00 32.31 136 ILE B N 1
ATOM 5278 C CA . ILE B 1 136 ? 5.548 22.842 148.609 1.00 29.28 136 ILE B CA 1
ATOM 5279 C C . ILE B 1 136 ? 4.703 22.832 149.872 1.00 30.71 136 ILE B C 1
ATOM 5280 O O . ILE B 1 136 ? 4.145 23.862 150.268 1.00 30.87 136 ILE B O 1
ATOM 5285 N N . LEU B 1 137 ? 4.610 21.679 150.538 1.00 30.28 137 LEU B N 1
ATOM 5286 C CA . LEU B 1 137 ? 3.880 21.633 151.801 1.00 29.56 137 LEU B CA 1
ATOM 5287 C C . LEU B 1 137 ? 4.527 22.548 152.834 1.00 31.16 137 LEU B C 1
ATOM 5288 O O . LEU B 1 137 ? 3.834 23.263 153.569 1.00 30.53 137 LEU B O 1
ATOM 5293 N N . VAL B 1 138 ? 5.856 22.559 152.891 1.00 28.01 138 VAL B N 1
ATOM 5294 C CA . VAL B 1 138 ? 6.519 23.340 153.924 1.00 31.38 138 VAL B CA 1
ATOM 5295 C C . VAL B 1 138 ? 6.458 24.833 153.609 1.00 30.64 138 VAL B C 1
ATOM 5296 O O . VAL B 1 138 ? 6.196 25.647 154.494 1.00 29.64 138 VAL B O 1
ATOM 5300 N N . HIS B 1 139 ? 6.671 25.218 152.350 1.00 32.20 139 HIS B N 1
ATOM 5301 C CA . HIS B 1 139 ? 6.860 26.619 152.001 1.00 32.53 139 HIS B CA 1
ATOM 5302 C C . HIS B 1 139 ? 5.724 27.217 151.188 1.00 32.46 139 HIS B C 1
ATOM 5303 O O . HIS B 1 139 ? 5.728 28.428 150.950 1.00 32.78 139 HIS B O 1
ATOM 5310 N N . GLY B 1 140 ? 4.757 26.419 150.758 1.00 31.49 140 GLY B N 1
ATOM 5311 C CA . GLY B 1 140 ? 3.733 26.937 149.890 1.00 35.29 140 GLY B CA 1
ATOM 5312 C C . GLY B 1 140 ? 2.719 27.789 150.629 1.00 36.64 140 GLY B C 1
ATOM 5313 O O . GLY B 1 140 ? 2.473 27.620 151.828 1.00 33.51 140 GLY B O 1
ATOM 5314 N N . THR B 1 141 ? 2.133 28.734 149.888 1.00 32.51 141 THR B N 1
ATOM 5315 C CA . THR B 1 141 ? 0.907 29.375 150.337 1.00 36.05 141 THR B CA 1
ATOM 5316 C C . THR B 1 141 ? -0.252 28.378 150.298 1.00 37.30 141 THR B C 1
ATOM 5317 O O . THR B 1 141 ? -0.181 27.316 149.663 1.00 34.21 141 THR B O 1
ATOM 5321 N N . ASP B 1 142 ? -1.335 28.725 150.997 1.00 36.74 142 ASP B N 1
ATOM 5322 C CA . ASP B 1 142 ? -2.513 27.866 150.968 1.00 37.54 142 ASP B CA 1
ATOM 5323 C C . ASP B 1 142 ? -2.977 27.615 149.534 1.00 37.60 142 ASP B C 1
ATOM 5324 O O . ASP B 1 142 ? -3.378 26.495 149.191 1.00 34.00 142 ASP B O 1
ATOM 5329 N N . GLN B 1 143 ? -2.912 28.639 148.676 1.00 34.15 143 GLN B N 1
ATOM 5330 C CA . GLN B 1 143 ? -3.322 28.448 147.291 1.00 36.46 143 GLN B CA 1
ATOM 5331 C C . GLN B 1 143 ? -2.393 27.478 146.567 1.00 35.66 143 GLN B C 1
ATOM 5332 O O . GLN B 1 143 ? -2.859 26.607 145.825 1.00 35.54 143 GLN B O 1
ATOM 5338 N N . GLN B 1 144 ? -1.078 27.609 146.775 1.00 35.51 144 GLN B N 1
ATOM 5339 C CA . GLN B 1 144 ? -0.134 26.725 146.104 1.00 33.82 144 GLN B CA 1
ATOM 5340 C C . GLN B 1 144 ? -0.337 25.272 146.524 1.00 33.65 144 GLN B C 1
ATOM 5341 O O . GLN B 1 144 ? -0.288 24.366 145.681 1.00 30.91 144 GLN B O 1
ATOM 5347 N N . LYS B 1 145 ? -0.588 25.031 147.816 1.00 31.72 145 LYS B N 1
ATOM 5348 C CA . LYS B 1 145 ? -0.784 23.663 148.280 1.00 31.59 145 LYS B CA 1
ATOM 5349 C C . LYS B 1 145 ? -2.095 23.079 147.758 1.00 38.13 145 LYS B C 1
ATOM 5350 O O . LYS B 1 145 ? -2.178 21.875 147.478 1.00 34.94 145 LYS B O 1
ATOM 5356 N N . ASP B 1 146 ? -3.140 23.907 147.632 1.00 36.29 146 ASP B N 1
ATOM 5357 C CA . ASP B 1 146 ? -4.404 23.382 147.121 1.00 38.30 146 ASP B CA 1
ATOM 5358 C C . ASP B 1 146 ? -4.327 23.117 145.631 1.00 34.90 146 ASP B C 1
ATOM 5359 O O . ASP B 1 146 ? -5.012 22.224 145.125 1.00 38.77 146 ASP B O 1
ATOM 5364 N N . THR B 1 147 ? -3.492 23.871 144.925 1.00 32.51 147 THR B N 1
ATOM 5365 C CA . THR B 1 147 ? -3.333 23.679 143.494 1.00 33.55 147 THR B CA 1
ATOM 5366 C C . THR B 1 147 ? -2.484 22.446 143.185 1.00 35.56 147 THR B C 1
ATOM 5367 O O . THR B 1 147 ? -2.849 21.630 142.332 1.00 37.61 147 THR B O 1
ATOM 5371 N N . TYR B 1 148 ? -1.356 22.280 143.869 1.00 30.56 148 TYR B N 1
ATOM 5372 C CA . TYR B 1 148 ? -0.362 21.319 143.410 1.00 30.18 148 TYR B CA 1
ATOM 5373 C C . TYR B 1 148 ? -0.318 20.032 144.225 1.00 31.68 148 TYR B C 1
ATOM 5374 O O . TYR B 1 148 ? -0.104 18.960 143.645 1.00 31.74 148 TYR B O 1
ATOM 5383 N N . LEU B 1 149 ? -0.557 20.097 145.542 1.00 32.65 149 LEU B N 1
ATOM 5384 C CA . LEU B 1 149 ? -0.314 18.931 146.393 1.00 31.83 149 LEU B CA 1
ATOM 5385 C C . LEU B 1 149 ? -1.231 17.749 146.105 1.00 30.93 149 LEU B C 1
ATOM 5386 O O . LEU B 1 149 ? -0.728 16.610 146.047 1.00 29.77 149 LEU B O 1
ATOM 5391 N N . PRO B 1 150 ? -2.557 17.911 145.981 1.00 34.26 150 PRO B N 1
ATOM 5392 C CA . PRO B 1 150 ? -3.409 16.716 145.814 1.00 35.72 150 PRO B CA 1
ATOM 5393 C C . PRO B 1 150 ? -2.973 15.838 144.650 1.00 30.73 150 PRO B C 1
ATOM 5394 O O . PRO B 1 150 ? -2.846 14.620 144.814 1.00 31.16 150 PRO B O 1
ATOM 5398 N N . LYS B 1 151 ? -2.677 16.426 143.490 1.00 32.60 151 LYS B N 1
ATOM 5399 C CA . LYS B 1 151 ? -2.211 15.605 142.377 1.00 32.81 151 LYS B CA 1
ATOM 5400 C C . LYS B 1 151 ? -0.796 15.084 142.599 1.00 29.74 151 LYS B C 1
ATOM 5401 O O . LYS B 1 151 ? -0.468 13.997 142.120 1.00 30.26 151 LYS B O 1
ATOM 5407 N N . MET B 1 152 ? 0.058 15.838 143.301 1.00 27.98 152 MET B N 1
ATOM 5408 C CA . MET B 1 152 ? 1.417 15.361 143.554 1.00 30.89 152 MET B CA 1
ATOM 5409 C C . MET B 1 152 ? 1.444 14.263 144.623 1.00 31.38 152 MET B C 1
ATOM 5410 O O . MET B 1 152 ? 2.248 13.333 144.527 1.00 26.76 152 MET B O 1
ATOM 5415 N N . PHE B 1 153 ? 0.579 14.343 145.643 1.00 31.97 153 PHE B N 1
ATOM 5416 C CA . PHE B 1 153 ? 0.563 13.287 146.654 1.00 29.55 153 PHE B CA 1
ATOM 5417 C C . PHE B 1 153 ? 0.258 11.935 146.016 1.00 32.23 153 PHE B C 1
ATOM 5418 O O . PHE B 1 153 ? 0.887 10.927 146.355 1.00 30.86 153 PHE B O 1
ATOM 5426 N N . SER B 1 154 ? -0.691 11.902 145.076 1.00 29.56 154 SER B N 1
ATOM 5427 C CA . SER B 1 154 ? -1.098 10.680 144.396 1.00 33.62 154 SER B CA 1
ATOM 5428 C C . SER B 1 154 ? -0.228 10.346 143.192 1.00 33.09 154 SER B C 1
ATOM 5429 O O . SER B 1 154 ? -0.441 9.304 142.569 1.00 33.84 154 SER B O 1
ATOM 5432 N N . CYS B 1 155 ? 0.736 11.201 142.852 1.00 33.86 155 CYS B N 1
ATOM 5433 C CA . CYS B 1 155 ? 1.584 11.042 141.674 1.00 30.26 155 CYS B CA 1
ATOM 5434 C C . CYS B 1 155 ? 0.777 10.988 140.365 1.00 33.27 155 CYS B C 1
ATOM 5435 O O . CYS B 1 155 ? 1.284 10.505 139.351 1.00 35.72 155 CYS B O 1
ATOM 5438 N N . ASP B 1 156 ? -0.467 11.489 140.343 1.00 29.98 156 ASP B N 1
ATOM 5439 C CA . ASP B 1 156 ? -1.038 11.951 139.075 1.00 30.34 156 ASP B CA 1
ATOM 5440 C C . ASP B 1 156 ? -0.136 12.997 138.426 1.00 34.39 156 ASP B C 1
ATOM 5441 O O . ASP B 1 156 ? 0.057 12.999 137.202 1.00 33.27 156 ASP B O 1
ATOM 5446 N N . TRP B 1 157 ? 0.397 13.917 139.227 1.00 29.38 157 TRP B N 1
ATOM 5447 C CA . TRP B 1 157 ? 1.468 14.807 138.807 1.00 30.57 157 TRP B CA 1
ATOM 5448 C C . TRP B 1 157 ? 2.742 14.379 139.527 1.00 30.02 157 TRP B C 1
ATOM 5449 O O . TRP B 1 157 ? 2.695 13.989 140.699 1.00 28.50 157 TRP B O 1
ATOM 5460 N N . THR B 1 158 ? 3.866 14.416 138.828 1.00 26.74 158 THR B N 1
ATOM 5461 C CA . THR B 1 158 ? 5.166 14.204 139.461 1.00 29.16 158 THR B CA 1
ATOM 5462 C C . THR B 1 158 ? 5.900 15.539 139.624 1.00 29.95 158 THR B C 1
ATOM 5463 O O . THR B 1 158 ? 5.437 16.605 139.197 1.00 25.85 158 THR B O 1
ATOM 5467 N N . GLY B 1 159 ? 7.075 15.480 140.245 1.00 30.41 159 GLY B N 1
ATOM 5468 C CA . GLY B 1 159 ? 7.837 16.710 140.376 1.00 29.03 159 GLY B CA 1
ATOM 5469 C C . GLY B 1 159 ? 9.296 16.426 140.619 1.00 29.46 159 GLY B C 1
ATOM 5470 O O . GLY B 1 159 ? 9.686 15.288 140.892 1.00 28.56 159 GLY B O 1
ATOM 5471 N N . THR B 1 160 ? 10.104 17.490 140.552 1.00 27.91 160 THR B N 1
ATOM 5472 C CA . THR B 1 160 ? 11.540 17.328 140.759 1.00 31.22 160 THR B CA 1
ATOM 5473 C C . THR B 1 160 ? 12.200 18.698 140.916 1.00 34.29 160 THR B C 1
ATOM 5474 O O . THR B 1 160 ? 11.608 19.740 140.603 1.00 33.75 160 THR B O 1
ATOM 5478 N N . MET B 1 161 ? 13.435 18.688 141.421 1.00 33.91 161 MET B N 1
ATOM 5479 C CA . MET B 1 161 ? 14.190 19.915 141.676 1.00 34.20 161 MET B CA 1
ATOM 5480 C C . MET B 1 161 ? 15.079 20.241 140.487 1.00 32.29 161 MET B C 1
ATOM 5481 O O . MET B 1 161 ? 15.678 19.340 139.899 1.00 30.68 161 MET B O 1
ATOM 5486 N N . ASN B 1 162 ? 15.173 21.537 140.147 1.00 34.79 162 ASN B N 1
ATOM 5487 C CA . ASN B 1 162 ? 16.064 22.053 139.097 1.00 33.87 162 ASN B CA 1
ATOM 5488 C C . ASN B 1 162 ? 16.998 23.066 139.746 1.00 38.10 162 ASN B C 1
ATOM 5489 O O . ASN B 1 162 ? 16.618 24.223 139.964 1.00 41.21 162 ASN B O 1
ATOM 5494 N N . LEU B 1 163 ? 18.222 22.651 140.048 1.00 36.48 163 LEU B N 1
ATOM 5495 C CA . LEU B 1 163 ? 19.120 23.466 140.851 1.00 38.52 163 LEU B CA 1
ATOM 5496 C C . LEU B 1 163 ? 20.312 23.978 140.054 1.00 44.98 163 LEU B C 1
ATOM 5497 O O . LEU B 1 163 ? 20.496 25.190 139.917 1.00 44.53 163 LEU B O 1
ATOM 5502 N N . THR B 1 164 ? 21.126 23.084 139.516 1.00 40.73 164 THR B N 1
ATOM 5503 C CA . THR B 1 164 ? 22.449 23.458 139.055 1.00 46.73 164 THR B CA 1
ATOM 5504 C C . THR B 1 164 ? 22.512 23.601 137.535 1.00 43.55 164 THR B C 1
ATOM 5505 O O . THR B 1 164 ? 21.702 23.049 136.781 1.00 36.98 164 THR B O 1
ATOM 5509 N N . GLU B 1 165 ? 23.508 24.359 137.098 1.00 41.29 165 GLU B N 1
ATOM 5510 C CA . GLU B 1 165 ? 23.690 24.772 135.720 1.00 45.57 165 GLU B CA 1
ATOM 5511 C C . GLU B 1 165 ? 25.061 24.345 135.221 1.00 45.04 165 GLU B C 1
ATOM 5512 O O . GLU B 1 165 ? 25.964 24.076 136.021 1.00 43.74 165 GLU B O 1
ATOM 5518 N N . PRO B 1 166 ? 25.251 24.262 133.900 1.00 45.09 166 PRO B N 1
ATOM 5519 C CA . PRO B 1 166 ? 26.527 23.732 133.384 1.00 48.01 166 PRO B CA 1
ATOM 5520 C C . PRO B 1 166 ? 27.756 24.509 133.832 1.00 55.19 166 PRO B C 1
ATOM 5521 O O . PRO B 1 166 ? 28.804 23.904 134.089 1.00 62.41 166 PRO B O 1
ATOM 5525 N N . HIS B 1 167 ? 27.662 25.829 133.951 1.00 57.54 167 HIS B N 1
ATOM 5526 C CA . HIS B 1 167 ? 28.814 26.644 134.318 1.00 65.68 167 HIS B CA 1
ATOM 5527 C C . HIS B 1 167 ? 29.024 26.749 135.822 1.00 68.59 167 HIS B C 1
ATOM 5528 O O . HIS B 1 167 ? 30.111 27.146 136.256 1.00 72.57 167 HIS B O 1
ATOM 5535 N N . CYS B 1 168 ? 28.002 26.446 136.621 1.00 68.50 168 CYS B N 1
ATOM 5536 C CA . CYS B 1 168 ? 28.072 26.596 138.070 1.00 69.97 168 CYS B CA 1
ATOM 5537 C C . CYS B 1 168 ? 29.130 25.735 138.738 1.00 73.79 168 CYS B C 1
ATOM 5538 O O . CYS B 1 168 ? 30.161 26.239 139.188 1.00 82.39 168 CYS B O 1
ATOM 5541 N N . GLY B 1 169 ? 28.875 24.435 138.802 1.00 76.53 169 GLY B N 1
ATOM 5542 C CA . GLY B 1 169 ? 29.656 23.556 139.644 1.00 81.35 169 GLY B CA 1
ATOM 5543 C C . GLY B 1 169 ? 29.025 23.442 141.014 1.00 83.70 169 GLY B C 1
ATOM 5544 O O . GLY B 1 169 ? 27.799 23.539 141.144 1.00 80.24 169 GLY B O 1
ATOM 5545 N N . THR B 1 170 ? 29.848 23.260 142.048 1.00 84.98 170 THR B N 1
ATOM 5546 C CA . THR B 1 170 ? 29.315 23.175 143.402 1.00 87.10 170 THR B CA 1
ATOM 5547 C C . THR B 1 170 ? 28.775 24.508 143.917 1.00 83.82 170 THR B C 1
ATOM 5548 O O . THR B 1 170 ? 28.113 24.522 144.962 1.00 82.39 170 THR B O 1
ATOM 5552 N N . ASP B 1 171 ? 29.022 25.618 143.217 1.00 82.13 171 ASP B N 1
ATOM 5553 C CA . ASP B 1 171 ? 28.570 26.938 143.660 1.00 79.79 171 ASP B CA 1
ATOM 5554 C C . ASP B 1 171 ? 27.346 27.353 142.846 1.00 74.08 171 ASP B C 1
ATOM 5555 O O . ASP B 1 171 ? 27.464 27.874 141.731 1.00 68.82 171 ASP B O 1
ATOM 5560 N N . LEU B 1 172 ? 26.163 27.132 143.422 1.00 73.25 172 LEU B N 1
ATOM 5561 C CA . LEU B 1 172 ? 24.937 27.563 142.771 1.00 67.41 172 LEU B CA 1
ATOM 5562 C C . LEU B 1 172 ? 24.750 29.069 142.843 1.00 64.98 172 LEU B C 1
ATOM 5563 O O . LEU B 1 172 ? 23.959 29.614 142.069 1.00 65.40 172 LEU B O 1
ATOM 5568 N N . GLY B 1 173 ? 25.472 29.752 143.736 1.00 64.35 173 GLY B N 1
ATOM 5569 C CA . GLY B 1 173 ? 25.478 31.205 143.754 1.00 65.88 173 GLY B CA 1
ATOM 5570 C C . GLY B 1 173 ? 25.952 31.848 142.459 1.00 66.85 173 GLY B C 1
ATOM 5571 O O . GLY B 1 173 ? 25.873 33.076 142.332 1.00 67.65 173 GLY B O 1
ATOM 5572 N N . LEU B 1 174 ? 26.445 31.051 141.506 1.00 68.50 174 LEU B N 1
ATOM 5573 C CA . LEU B 1 174 ? 26.848 31.527 140.187 1.00 65.37 174 LEU B CA 1
ATOM 5574 C C . LEU B 1 174 ? 25.748 31.401 139.145 1.00 64.89 174 LEU B C 1
ATOM 5575 O O . LEU B 1 174 ? 25.932 31.880 138.018 1.00 59.94 174 LEU B O 1
ATOM 5580 N N . MET B 1 175 ? 24.627 30.762 139.488 1.00 63.81 175 MET B N 1
ATOM 5581 C CA . MET B 1 175 ? 23.633 30.408 138.484 1.00 61.57 175 MET B CA 1
ATOM 5582 C C . MET B 1 175 ? 23.163 31.650 137.735 1.00 57.96 175 MET B C 1
ATOM 5583 O O . MET B 1 175 ? 23.121 32.760 138.278 1.00 57.11 175 MET B O 1
ATOM 5588 N N . ARG B 1 176 ? 22.872 31.457 136.453 1.00 51.93 176 ARG B N 1
ATOM 5589 C CA . ARG B 1 176 ? 22.517 32.543 135.558 1.00 55.64 176 ARG B CA 1
ATOM 5590 C C . ARG B 1 176 ? 21.046 32.515 135.178 1.00 49.38 176 ARG B C 1
ATOM 5591 O O . ARG B 1 176 ? 20.582 33.421 134.476 1.00 46.89 176 ARG B O 1
ATOM 5599 N N . SER B 1 177 ? 20.302 31.510 135.634 1.00 46.43 177 SER B N 1
ATOM 5600 C CA . SER B 1 177 ? 18.866 31.471 135.403 1.00 43.48 177 SER B CA 1
ATOM 5601 C C . SER B 1 177 ? 18.187 32.600 136.161 1.00 44.49 177 SER B C 1
ATOM 5602 O O . SER B 1 177 ? 18.626 32.994 137.249 1.00 41.50 177 SER B O 1
ATOM 5605 N N . LYS B 1 178 ? 17.094 33.109 135.587 1.00 37.73 178 LYS B N 1
ATOM 5606 C CA . LYS B 1 178 ? 16.515 34.355 136.065 1.00 38.69 178 LYS B CA 1
ATOM 5607 C C . LYS B 1 178 ? 15.004 34.230 136.152 1.00 39.84 178 LYS B C 1
ATOM 5608 O O . LYS B 1 178 ? 14.379 33.404 135.482 1.00 38.64 178 LYS B O 1
ATOM 5614 N N . ALA B 1 179 ? 14.421 35.091 136.974 1.00 39.81 179 ALA B N 1
ATOM 5615 C CA . ALA B 1 179 ? 12.983 35.099 137.210 1.00 41.62 179 ALA B CA 1
ATOM 5616 C C . ALA B 1 179 ? 12.513 36.552 137.200 1.00 41.57 179 ALA B C 1
ATOM 5617 O O . ALA B 1 179 ? 12.730 37.286 138.170 1.00 39.45 179 ALA B O 1
ATOM 5619 N N . VAL B 1 180 ? 11.863 36.955 136.115 1.00 41.44 180 VAL B N 1
ATOM 5620 C CA . VAL B 1 180 ? 11.447 38.343 135.923 1.00 44.97 180 VAL B CA 1
ATOM 5621 C C . VAL B 1 180 ? 10.015 38.477 136.429 1.00 44.33 180 VAL B C 1
ATOM 5622 O O . VAL B 1 180 ? 9.138 37.722 135.981 1.00 41.70 180 VAL B O 1
ATOM 5626 N N . PRO B 1 181 ? 9.744 39.377 137.367 1.00 38.97 181 PRO B N 1
ATOM 5627 C CA . PRO B 1 181 ? 8.376 39.529 137.865 1.00 37.84 181 PRO B CA 1
ATOM 5628 C C . PRO B 1 181 ? 7.431 39.991 136.766 1.00 43.36 181 PRO B C 1
ATOM 5629 O O . PRO B 1 181 ? 7.815 40.715 135.844 1.00 46.53 181 PRO B O 1
ATOM 5633 N N . GLN B 1 182 ? 6.186 39.536 136.869 1.00 42.80 182 GLN B N 1
ATOM 5634 C CA . GLN B 1 182 ? 5.120 39.828 135.927 1.00 45.52 182 GLN B CA 1
ATOM 5635 C C . GLN B 1 182 ? 3.983 40.494 136.680 1.00 48.24 182 GLN B C 1
ATOM 5636 O O . GLN B 1 182 ? 3.776 40.225 137.867 1.00 48.91 182 GLN B O 1
ATOM 5642 N N . ASP B 1 183 ? 3.227 41.343 135.973 1.00 57.63 183 ASP B N 1
ATOM 5643 C CA . ASP B 1 183 ? 2.166 42.126 136.603 1.00 54.03 183 ASP B CA 1
ATOM 5644 C C . ASP B 1 183 ? 1.060 41.261 137.198 1.00 53.53 183 ASP B C 1
ATOM 5645 O O . ASP B 1 183 ? 0.227 41.783 137.952 1.00 53.78 183 ASP B O 1
ATOM 5650 N N . ASP B 1 184 ? 1.025 39.964 136.885 1.00 49.93 184 ASP B N 1
ATOM 5651 C CA . ASP B 1 184 ? -0.026 39.081 137.373 1.00 49.87 184 ASP B CA 1
ATOM 5652 C C . ASP B 1 184 ? 0.408 38.250 138.585 1.00 48.08 184 ASP B C 1
ATOM 5653 O O . ASP B 1 184 ? -0.269 37.277 138.936 1.00 53.37 184 ASP B O 1
ATOM 5658 N N . GLY B 1 185 ? 1.503 38.626 139.249 1.00 48.21 185 GLY B N 1
ATOM 5659 C CA . GLY B 1 185 ? 1.991 37.927 140.424 1.00 44.70 185 GLY B CA 1
ATOM 5660 C C . GLY B 1 185 ? 3.014 36.841 140.138 1.00 46.11 185 GLY B C 1
ATOM 5661 O O . GLY B 1 185 ? 3.848 36.545 141.001 1.00 47.16 185 GLY B O 1
ATOM 5662 N N . SER B 1 186 ? 2.985 36.261 138.939 1.00 42.18 186 SER B N 1
ATOM 5663 C CA . SER B 1 186 ? 3.895 35.200 138.546 1.00 40.31 186 SER B CA 1
ATOM 5664 C C . SER B 1 186 ? 5.260 35.766 138.153 1.00 43.89 186 SER B C 1
ATOM 5665 O O . SER B 1 186 ? 5.496 36.982 138.139 1.00 39.55 186 SER B O 1
ATOM 5668 N N . TYR B 1 187 ? 6.163 34.856 137.802 1.00 37.21 187 TYR B N 1
ATOM 5669 C CA . TYR B 1 187 ? 7.473 35.193 137.275 1.00 38.07 187 TYR B CA 1
ATOM 5670 C C . TYR B 1 187 ? 7.674 34.423 135.978 1.00 40.28 187 TYR B C 1
ATOM 5671 O O . TYR B 1 187 ? 7.042 33.390 135.747 1.00 38.31 187 TYR B O 1
ATOM 5680 N N . ALA B 1 188 ? 8.553 34.945 135.126 1.00 42.88 188 ALA B N 1
ATOM 5681 C CA . ALA B 1 188 ? 8.958 34.272 133.898 1.00 41.70 188 ALA B CA 1
ATOM 5682 C C . ALA B 1 188 ? 10.394 33.806 134.084 1.00 40.84 188 ALA B C 1
ATOM 5683 O O . ALA B 1 188 ? 11.282 34.628 134.335 1.00 37.00 188 ALA B O 1
ATOM 5685 N N . ILE B 1 189 ? 10.608 32.491 133.989 1.00 38.62 189 ILE B N 1
ATOM 5686 C CA . ILE B 1 189 ? 11.884 31.851 134.310 1.00 40.39 189 ILE B CA 1
ATOM 5687 C C . ILE B 1 189 ? 12.613 31.528 133.018 1.00 35.01 189 ILE B C 1
ATOM 5688 O O . ILE B 1 189 ? 12.076 30.821 132.154 1.00 36.77 189 ILE B O 1
ATOM 5693 N N . SER B 1 190 ? 13.847 31.986 132.906 1.00 31.53 190 SER B N 1
ATOM 5694 C CA . SER B 1 190 ? 14.689 31.627 131.780 1.00 35.97 190 SER B CA 1
ATOM 5695 C C . SER B 1 190 ? 16.024 31.116 132.296 1.00 36.24 190 SER B C 1
ATOM 5696 O O . SER B 1 190 ? 16.528 31.574 133.326 1.00 37.65 190 SER B O 1
ATOM 5699 N N . GLY B 1 191 ? 16.582 30.158 131.581 1.00 30.71 191 GLY B N 1
ATOM 5700 C CA . GLY B 1 191 ? 17.817 29.531 132.004 1.00 35.76 191 GLY B CA 1
ATOM 5701 C C . GLY B 1 191 ? 17.834 28.082 131.572 1.00 38.42 191 GLY B C 1
ATOM 5702 O O . GLY B 1 191 ? 16.925 27.594 130.903 1.00 38.09 191 GLY B O 1
ATOM 5703 N N . GLN B 1 192 ? 18.907 27.402 131.972 1.00 36.15 192 GLN B N 1
ATOM 5704 C CA . GLN B 1 192 ? 19.142 26.017 131.604 1.00 37.79 192 GLN B CA 1
ATOM 5705 C C . GLN B 1 192 ? 19.653 25.274 132.829 1.00 41.40 192 GLN B C 1
ATOM 5706 O O . GLN B 1 192 ? 20.583 25.745 133.488 1.00 37.85 192 GLN B O 1
ATOM 5712 N N . LYS B 1 193 ? 19.052 24.117 133.119 1.00 33.34 193 LYS B N 1
ATOM 5713 C CA . LYS B 1 193 ? 19.412 23.294 134.264 1.00 32.34 193 LYS B CA 1
ATOM 5714 C C . LYS B 1 193 ? 19.862 21.915 133.797 1.00 33.01 193 LYS B C 1
ATOM 5715 O O . LYS B 1 193 ? 19.319 21.370 132.835 1.00 34.55 193 LYS B O 1
ATOM 5721 N N . ILE B 1 194 ? 20.841 21.337 134.484 1.00 33.64 194 ILE B N 1
ATOM 5722 C CA . ILE B 1 194 ? 21.372 20.042 134.084 1.00 31.00 194 ILE B CA 1
ATOM 5723 C C . ILE B 1 194 ? 21.232 19.050 135.233 1.00 31.64 194 ILE B C 1
ATOM 5724 O O . ILE B 1 194 ? 21.050 19.422 136.396 1.00 28.37 194 ILE B O 1
ATOM 5729 N N . PHE B 1 195 ? 21.316 17.764 134.876 1.00 34.65 195 PHE B N 1
ATOM 5730 C CA . PHE B 1 195 ? 21.217 16.652 135.829 1.00 37.08 195 PHE B CA 1
ATOM 5731 C C . PHE B 1 195 ? 19.854 16.634 136.530 1.00 33.00 195 PHE B C 1
ATOM 5732 O O . PHE B 1 195 ? 19.765 16.485 137.748 1.00 34.78 195 PHE B O 1
ATOM 5740 N N . ILE B 1 196 ? 18.781 16.809 135.769 1.00 32.65 196 ILE B N 1
ATOM 5741 C CA . ILE B 1 196 ? 17.446 16.860 136.354 1.00 33.74 196 ILE B CA 1
ATOM 5742 C C . ILE B 1 196 ? 16.855 15.457 136.295 1.00 31.95 196 ILE B C 1
ATOM 5743 O O . ILE B 1 196 ? 16.523 14.945 135.222 1.00 32.95 196 ILE B O 1
ATOM 5748 N N . SER B 1 197 ? 16.735 14.828 137.453 1.00 30.38 197 SER B N 1
ATOM 5749 C CA . SER B 1 197 ? 16.161 13.489 137.513 1.00 33.66 197 SER B CA 1
ATOM 5750 C C . SER B 1 197 ? 14.655 13.546 137.259 1.00 31.63 197 SER B C 1
ATOM 5751 O O . SER B 1 197 ? 13.952 14.416 137.776 1.00 27.97 197 SER B O 1
ATOM 5754 N N . ALA B 1 198 ? 14.166 12.608 136.450 1.00 34.19 198 ALA B N 1
ATOM 5755 C CA . ALA B 1 198 ? 12.765 12.579 136.038 1.00 31.48 198 ALA B CA 1
ATOM 5756 C C . ALA B 1 198 ? 12.285 13.953 135.542 1.00 33.06 198 ALA B C 1
ATOM 5757 O O . ALA B 1 198 ? 11.134 14.345 135.750 1.00 27.33 198 ALA B O 1
ATOM 5759 N N . GLY B 1 199 ? 13.181 14.695 134.879 1.00 26.49 199 GLY B N 1
ATOM 5760 C CA . GLY B 1 199 ? 12.817 15.995 134.346 1.00 29.18 199 GLY B CA 1
ATOM 5761 C C . GLY B 1 199 ? 11.700 15.940 133.327 1.00 32.53 199 GLY B C 1
ATOM 5762 O O . GLY B 1 199 ? 10.988 16.930 133.131 1.00 34.88 199 GLY B O 1
ATOM 5763 N N . GLU B 1 200 ? 11.506 14.791 132.698 1.00 33.34 200 GLU B N 1
ATOM 5764 C CA . GLU B 1 200 ? 10.536 14.634 131.633 1.00 32.21 200 GLU B CA 1
ATOM 5765 C C . GLU B 1 200 ? 10.329 13.144 131.429 1.00 33.84 200 GLU B C 1
ATOM 5766 O O . GLU B 1 200 ? 11.292 12.371 131.516 1.00 30.09 200 GLU B O 1
ATOM 5772 N N . HIS B 1 201 ? 9.073 12.754 131.187 1.00 30.64 201 HIS B N 1
ATOM 5773 C CA . HIS B 1 201 ? 8.625 11.374 131.025 1.00 33.52 201 HIS B CA 1
ATOM 5774 C C . HIS B 1 201 ? 7.125 11.413 130.789 1.00 36.50 201 HIS B C 1
ATOM 5775 O O . HIS B 1 201 ? 6.456 12.389 131.137 1.00 32.65 201 HIS B O 1
ATOM 5782 N N . ASP B 1 202 ? 6.591 10.320 130.241 1.00 33.73 202 ASP B N 1
ATOM 5783 C CA . ASP B 1 202 ? 5.195 10.309 129.835 1.00 33.32 202 ASP B CA 1
ATOM 5784 C C . ASP B 1 202 ? 4.316 9.493 130.777 1.00 35.01 202 ASP B C 1
ATOM 5785 O O . ASP B 1 202 ? 3.237 9.041 130.381 1.00 39.02 202 ASP B O 1
ATOM 5790 N N . MET B 1 203 ? 4.738 9.314 132.021 1.00 34.80 203 MET B N 1
ATOM 5791 C CA . MET B 1 203 ? 3.982 8.509 132.967 1.00 31.42 203 MET B CA 1
ATOM 5792 C C . MET B 1 203 ? 2.995 9.321 133.788 1.00 33.15 203 MET B C 1
ATOM 5793 O O . MET B 1 203 ? 2.284 8.745 134.621 1.00 29.93 203 MET B O 1
ATOM 5798 N N . ALA B 1 204 ? 2.925 10.635 133.573 1.00 29.97 204 ALA B N 1
ATOM 5799 C CA . ALA B 1 204 ? 2.020 11.482 134.335 1.00 32.52 204 ALA B CA 1
ATOM 5800 C C . ALA B 1 204 ? 1.563 12.651 133.463 1.00 34.73 204 ALA B C 1
ATOM 5801 O O . ALA B 1 204 ? 2.279 13.085 132.556 1.00 40.25 204 ALA B O 1
ATOM 5803 N N . GLU B 1 205 ? 0.368 13.163 133.750 1.00 33.90 205 GLU B N 1
ATOM 5804 C CA . GLU B 1 205 ? -0.208 14.235 132.935 1.00 38.74 205 GLU B CA 1
ATOM 5805 C C . GLU B 1 205 ? 0.546 15.548 133.108 1.00 39.12 205 GLU B C 1
ATOM 5806 O O . GLU B 1 205 ? 0.612 16.357 132.171 1.00 37.10 205 GLU B O 1
ATOM 5812 N N . ASN B 1 206 ? 1.116 15.784 134.286 1.00 34.79 206 ASN B N 1
ATOM 5813 C CA . ASN B 1 206 ? 1.818 17.030 134.533 1.00 32.36 206 ASN B CA 1
ATOM 5814 C C . ASN B 1 206 ? 3.056 16.759 135.373 1.00 31.29 206 ASN B C 1
ATOM 5815 O O . ASN B 1 206 ? 3.107 15.792 136.138 1.00 32.15 206 ASN B O 1
ATOM 5820 N N . ILE B 1 207 ? 4.054 17.624 135.214 1.00 28.58 207 ILE B N 1
ATOM 5821 C CA . ILE B 1 207 ? 5.315 17.542 135.941 1.00 30.46 207 ILE B CA 1
ATOM 5822 C C . ILE B 1 207 ? 5.569 18.906 136.575 1.00 29.38 207 ILE B C 1
ATOM 5823 O O . ILE B 1 207 ? 5.589 19.922 135.873 1.00 28.50 207 ILE B O 1
ATOM 5828 N N . ILE B 1 208 ? 5.739 18.934 137.896 1.00 27.54 208 ILE B N 1
ATOM 5829 C CA . ILE B 1 208 ? 5.855 20.175 138.653 1.00 27.36 208 ILE B CA 1
ATOM 5830 C C . ILE B 1 208 ? 7.328 20.379 139.018 1.00 28.91 208 ILE B C 1
ATOM 5831 O O . ILE B 1 208 ? 7.868 19.685 139.881 1.00 29.87 208 ILE B O 1
ATOM 5836 N N . HIS B 1 209 ? 7.975 21.350 138.389 1.00 28.69 209 HIS B N 1
ATOM 5837 C CA . HIS B 1 209 ? 9.388 21.621 138.619 1.00 31.13 209 HIS B CA 1
ATOM 5838 C C . HIS B 1 209 ? 9.568 22.682 139.692 1.00 30.64 209 HIS B C 1
ATOM 5839 O O . HIS B 1 209 ? 8.838 23.675 139.722 1.00 32.05 209 HIS B O 1
ATOM 5846 N N . LEU B 1 210 ? 10.541 22.459 140.572 1.00 28.47 210 LEU B N 1
ATOM 5847 C CA . LEU B 1 210 ? 11.011 23.475 141.504 1.00 32.51 210 LEU B CA 1
ATOM 5848 C C . LEU B 1 210 ? 12.351 23.969 140.988 1.00 30.48 210 LEU B C 1
ATOM 5849 O O . LEU B 1 210 ? 13.297 23.188 140.877 1.00 30.58 210 LEU B O 1
ATOM 5854 N N . VAL B 1 211 ? 12.415 25.250 140.642 1.00 29.74 211 VAL B N 1
ATOM 5855 C CA . VAL B 1 211 ? 13.548 25.815 139.918 1.00 30.32 211 VAL B CA 1
ATOM 5856 C C . VAL B 1 211 ? 14.140 26.939 140.755 1.00 30.13 211 VAL B C 1
ATOM 5857 O O . VAL B 1 211 ? 13.403 27.800 141.257 1.00 30.62 211 VAL B O 1
ATOM 5861 N N . LEU B 1 212 ? 15.463 26.906 140.924 1.00 32.30 212 LEU B N 1
ATOM 5862 C CA . LEU B 1 212 ? 16.208 27.997 141.535 1.00 34.61 212 LEU B CA 1
ATOM 5863 C C . LEU B 1 212 ? 16.604 28.998 140.459 1.00 33.59 212 LEU B C 1
ATOM 5864 O O . LEU B 1 212 ? 17.185 28.623 139.441 1.00 34.10 212 LEU B O 1
ATOM 5869 N N . ALA B 1 213 ? 16.295 30.269 140.686 1.00 34.70 213 ALA B N 1
ATOM 5870 C CA . ALA B 1 213 ? 16.645 31.315 139.737 1.00 36.18 213 ALA B CA 1
ATOM 5871 C C . ALA B 1 213 ? 16.741 32.622 140.500 1.00 39.98 213 ALA B C 1
ATOM 5872 O O . ALA B 1 213 ? 16.243 32.735 141.624 1.00 40.71 213 ALA B O 1
ATOM 5874 N N . LYS B 1 214 ? 17.376 33.616 139.869 1.00 42.58 214 LYS B N 1
ATOM 5875 C CA . LYS B 1 214 ? 17.635 34.913 140.485 1.00 39.75 214 LYS B CA 1
ATOM 5876 C C . LYS B 1 214 ? 16.644 35.946 139.962 1.00 36.85 214 LYS B C 1
ATOM 5877 O O . LYS B 1 214 ? 16.524 36.149 138.752 1.00 41.34 214 LYS B O 1
ATOM 5883 N N . ILE B 1 215 ? 15.928 36.586 140.873 1.00 39.83 215 ILE B N 1
ATOM 5884 C CA . ILE B 1 215 ? 15.160 37.774 140.526 1.00 39.40 215 ILE B CA 1
ATOM 5885 C C . ILE B 1 215 ? 16.145 38.917 140.305 1.00 39.38 215 ILE B C 1
ATOM 5886 O O . ILE B 1 215 ? 16.971 39.198 141.185 1.00 40.46 215 ILE B O 1
ATOM 5891 N N . PRO B 1 216 ? 16.124 39.571 139.146 1.00 37.85 216 PRO B N 1
ATOM 5892 C CA . PRO B 1 216 ? 17.067 40.674 138.909 1.00 43.09 216 PRO B CA 1
ATOM 5893 C C . PRO B 1 216 ? 16.855 41.813 139.900 1.00 42.15 216 PRO B C 1
ATOM 5894 O O . PRO B 1 216 ? 15.727 42.257 140.142 1.00 43.19 216 PRO B O 1
ATOM 5898 N N . GLY B 1 217 ? 17.952 42.246 140.517 1.00 47.22 217 GLY B N 1
ATOM 5899 C CA . GLY B 1 217 ? 17.926 43.245 141.571 1.00 49.85 217 GLY B CA 1
ATOM 5900 C C . GLY B 1 217 ? 18.291 42.732 142.949 1.00 52.49 217 GLY B C 1
ATOM 5901 O O . GLY B 1 217 ? 18.554 43.550 143.840 1.00 54.82 217 GLY B O 1
ATOM 5902 N N . GLY B 1 218 ? 18.327 41.413 143.162 1.00 49.72 218 GLY B N 1
ATOM 5903 C CA . GLY B 1 218 ? 18.591 40.877 144.478 1.00 50.18 218 GLY B CA 1
ATOM 5904 C C . GLY B 1 218 ? 20.069 40.844 144.800 1.00 56.67 218 GLY B C 1
ATOM 5905 O O . GLY B 1 218 ? 20.936 41.197 143.981 1.00 54.02 218 GLY B O 1
ATOM 5906 N N . PRO B 1 219 ? 20.378 40.412 146.026 1.00 56.68 219 PRO B N 1
ATOM 5907 C CA . PRO B 1 219 ? 21.782 40.313 146.447 1.00 56.52 219 PRO B CA 1
ATOM 5908 C C . PRO B 1 219 ? 22.582 39.388 145.541 1.00 58.33 219 PRO B C 1
ATOM 5909 O O . PRO B 1 219 ? 22.043 38.514 144.860 1.00 59.86 219 PRO B O 1
ATOM 5913 N N . GLU B 1 220 ? 23.893 39.595 145.537 1.00 58.30 220 GLU B N 1
ATOM 5914 C CA . GLU B 1 220 ? 24.761 38.804 144.685 1.00 64.30 220 GLU B CA 1
ATOM 5915 C C . GLU B 1 220 ? 24.980 37.420 145.276 1.00 60.17 220 GLU B C 1
ATOM 5916 O O . GLU B 1 220 ? 24.949 37.224 146.495 1.00 61.92 220 GLU B O 1
ATOM 5922 N N . GLY B 1 221 ? 25.178 36.453 144.387 1.00 63.00 221 GLY B N 1
ATOM 5923 C CA . GLY B 1 221 ? 25.481 35.090 144.780 1.00 62.52 221 GLY B CA 1
ATOM 5924 C C . GLY B 1 221 ? 24.307 34.309 145.333 1.00 58.36 221 GLY B C 1
ATOM 5925 O O . GLY B 1 221 ? 23.177 34.440 144.855 1.00 58.48 221 GLY B O 1
ATOM 5926 N N . ILE B 1 222 ? 24.576 33.495 146.357 1.00 60.55 222 ILE B N 1
ATOM 5927 C CA . ILE B 1 222 ? 23.552 32.629 146.936 1.00 56.29 222 ILE B CA 1
ATOM 5928 C C . ILE B 1 222 ? 22.450 33.451 147.597 1.00 57.58 222 ILE B C 1
ATOM 5929 O O . ILE B 1 222 ? 21.277 33.052 147.585 1.00 56.56 222 ILE B O 1
ATOM 5934 N N . LYS B 1 223 ? 22.791 34.630 148.141 1.00 59.77 223 LYS B N 1
ATOM 5935 C CA . LYS B 1 223 ? 21.817 35.456 148.851 1.00 59.15 223 LYS B CA 1
ATOM 5936 C C . LYS B 1 223 ? 20.742 36.029 147.938 1.00 57.13 223 LYS B C 1
ATOM 5937 O O . LYS B 1 223 ? 19.750 36.565 148.446 1.00 57.55 223 LYS B O 1
ATOM 5943 N N . GLY B 1 224 ? 20.909 35.932 146.618 1.00 53.39 224 GLY B N 1
ATOM 5944 C CA . GLY B 1 224 ? 19.895 36.360 145.680 1.00 50.89 224 GLY B CA 1
ATOM 5945 C C . GLY B 1 224 ? 19.096 35.277 144.981 1.00 43.71 224 GLY B C 1
ATOM 5946 O O . GLY B 1 224 ? 18.299 35.600 144.096 1.00 46.38 224 GLY B O 1
ATOM 5947 N N . VAL B 1 225 ? 19.260 34.007 145.345 1.00 46.75 225 VAL B N 1
ATOM 5948 C CA . VAL B 1 225 ? 18.570 32.916 144.660 1.00 39.62 225 VAL B CA 1
ATOM 5949 C C . VAL B 1 225 ? 17.185 32.710 145.275 1.00 38.63 225 VAL B C 1
ATOM 5950 O O . VAL B 1 225 ? 17.037 32.679 146.502 1.00 41.33 225 VAL B O 1
ATOM 5954 N N . SER B 1 226 ? 16.161 32.593 144.426 1.00 36.16 226 SER B N 1
ATOM 5955 C CA . SER B 1 226 ? 14.793 32.292 144.853 1.00 37.02 226 SER B CA 1
ATOM 5956 C C . SER B 1 226 ? 14.359 30.933 144.291 1.00 33.86 226 SER B C 1
ATOM 5957 O O . SER B 1 226 ? 15.008 30.368 143.405 1.00 35.27 226 SER B O 1
ATOM 5960 N N . LEU B 1 227 ? 13.243 30.409 144.808 1.00 29.07 227 LEU B N 1
ATOM 5961 C CA . LEU B 1 227 ? 12.704 29.106 144.411 1.00 32.66 227 LEU B CA 1
ATOM 5962 C C . LEU B 1 227 ? 11.328 29.281 143.772 1.00 32.52 227 LEU B C 1
ATOM 5963 O O . LEU B 1 227 ? 10.529 30.115 144.217 1.00 30.74 227 LEU B O 1
ATOM 5968 N N . PHE B 1 228 ? 11.051 28.499 142.720 1.00 31.76 228 PHE B N 1
ATOM 5969 C CA . PHE B 1 228 ? 9.835 28.693 141.936 1.00 30.81 228 PHE B CA 1
ATOM 5970 C C . PHE B 1 228 ? 9.162 27.379 141.584 1.00 29.76 228 PHE B C 1
ATOM 5971 O O . PHE B 1 228 ? 9.829 26.398 141.245 1.00 32.37 228 PHE B O 1
ATOM 5979 N N . ILE B 1 229 ? 7.831 27.381 141.658 1.00 31.24 229 ILE B N 1
ATOM 5980 C CA . ILE B 1 229 ? 7.004 26.323 141.085 1.00 30.84 229 ILE B CA 1
ATOM 5981 C C . ILE B 1 229 ? 6.785 26.643 139.612 1.00 31.88 229 ILE B C 1
ATOM 5982 O O . ILE B 1 229 ? 6.198 27.676 139.280 1.00 32.03 229 ILE B O 1
ATOM 5987 N N . VAL B 1 230 ? 7.272 25.768 138.735 1.00 30.03 230 VAL B N 1
ATOM 5988 C CA . VAL B 1 230 ? 7.170 25.925 137.285 1.00 30.63 230 VAL B CA 1
ATOM 5989 C C . VAL B 1 230 ? 6.501 24.678 136.720 1.00 32.98 230 VAL B C 1
ATOM 5990 O O . VAL B 1 230 ? 7.175 23.663 136.491 1.00 31.08 230 VAL B O 1
ATOM 5994 N N . PRO B 1 231 ? 5.193 24.691 136.498 1.00 32.08 231 PRO B N 1
ATOM 5995 C CA . PRO B 1 231 ? 4.530 23.497 135.982 1.00 31.89 231 PRO B CA 1
ATOM 5996 C C . PRO B 1 231 ? 4.808 23.321 134.499 1.00 31.52 231 PRO B C 1
ATOM 5997 O O . PRO B 1 231 ? 4.979 24.289 133.756 1.00 34.84 231 PRO B O 1
ATOM 6001 N N . LYS B 1 232 ? 4.884 22.057 134.082 1.00 31.40 232 LYS B N 1
ATOM 6002 C CA . LYS B 1 232 ? 5.012 21.746 132.659 1.00 34.40 232 LYS B CA 1
ATOM 6003 C C . LYS B 1 232 ? 3.764 22.176 131.899 1.00 33.68 232 LYS B C 1
ATOM 6004 O O . LYS B 1 232 ? 3.857 22.781 130.826 1.00 36.66 232 LYS B O 1
ATOM 6010 N N . PHE B 1 233 ? 2.593 21.892 132.450 1.00 34.78 233 PHE B N 1
ATOM 6011 C CA . PHE B 1 233 ? 1.319 22.370 131.927 1.00 37.72 233 PHE B CA 1
ATOM 6012 C C . PHE B 1 233 ? 0.708 23.325 132.938 1.00 38.21 233 PHE B C 1
ATOM 6013 O O . PHE B 1 233 ? 0.516 22.959 134.104 1.00 35.20 233 PHE B O 1
ATOM 6021 N N . LEU B 1 234 ? 0.430 24.548 132.495 1.00 36.18 234 LEU B N 1
ATOM 6022 C CA . LEU B 1 234 ? -0.221 25.522 133.354 1.00 38.94 234 LEU B CA 1
ATOM 6023 C C . LEU B 1 234 ? -1.570 24.978 133.813 1.00 40.19 234 LEU B C 1
ATOM 6024 O O . LEU B 1 234 ? -2.277 24.303 133.057 1.00 41.91 234 LEU B O 1
ATOM 6029 N N . VAL B 1 235 ? -1.915 25.253 135.067 1.00 38.54 235 VAL B N 1
ATOM 6030 C CA . VAL B 1 235 ? -3.118 24.724 135.693 1.00 42.25 235 VAL B CA 1
ATOM 6031 C C . VAL B 1 235 ? -4.210 25.783 135.638 1.00 41.93 235 VAL B C 1
ATOM 6032 O O . VAL B 1 235 ? -3.980 26.934 136.014 1.00 35.90 235 VAL B O 1
ATOM 6036 N N . LYS B 1 236 ? -5.394 25.395 135.166 1.00 46.41 236 LYS B N 1
ATOM 6037 C CA . LYS B 1 236 ? -6.541 26.284 135.048 1.00 48.78 236 LYS B CA 1
ATOM 6038 C C . LYS B 1 236 ? -7.331 26.324 136.356 1.00 52.74 236 LYS B C 1
ATOM 6039 O O . LYS B 1 236 ? -7.096 25.537 137.281 1.00 48.73 236 LYS B O 1
ATOM 6045 N N . GLU B 1 237 ? -8.306 27.246 136.407 1.00 57.65 237 GLU B N 1
ATOM 6046 C CA . GLU B 1 237 ? -9.042 27.519 137.642 1.00 53.75 237 GLU B CA 1
ATOM 6047 C C . GLU B 1 237 ? -9.781 26.293 138.158 1.00 54.91 237 GLU B C 1
ATOM 6048 O O . GLU B 1 237 ? -9.940 26.137 139.374 1.00 59.00 237 GLU B O 1
ATOM 6054 N N . ASP B 1 238 ? -10.242 25.417 137.266 1.00 55.66 238 ASP B N 1
ATOM 6055 C CA . ASP B 1 238 ? -10.901 24.190 137.704 1.00 54.24 238 ASP B CA 1
ATOM 6056 C C . ASP B 1 238 ? -9.925 23.073 138.048 1.00 57.63 238 ASP B C 1
ATOM 6057 O O . ASP B 1 238 ? -10.372 22.002 138.475 1.00 58.24 238 ASP B O 1
ATOM 6062 N N . GLY B 1 239 ? -8.616 23.288 137.890 1.00 50.48 239 GLY B N 1
ATOM 6063 C CA . GLY B 1 239 ? -7.643 22.233 138.075 1.00 51.84 239 GLY B CA 1
ATOM 6064 C C . GLY B 1 239 ? -7.351 21.407 136.835 1.00 50.59 239 GLY B C 1
ATOM 6065 O O . GLY B 1 239 ? -6.441 20.569 136.864 1.00 49.80 239 GLY B O 1
ATOM 6066 N N . SER B 1 240 ? -8.098 21.603 135.757 1.00 49.70 240 SER B N 1
ATOM 6067 C CA . SER B 1 240 ? -7.748 20.976 134.497 1.00 47.64 240 SER B CA 1
ATOM 6068 C C . SER B 1 240 ? -6.531 21.660 133.888 1.00 46.69 240 SER B C 1
ATOM 6069 O O . SER B 1 240 ? -6.141 22.770 134.270 1.00 44.84 240 SER B O 1
ATOM 6072 N N . LEU B 1 241 ? -5.933 20.984 132.918 1.00 46.64 241 LEU B N 1
ATOM 6073 C CA . LEU B 1 241 ? -4.659 21.424 132.380 1.00 47.58 241 LEU B CA 1
ATOM 6074 C C . LEU B 1 241 ? -4.871 22.383 131.224 1.00 47.95 241 LEU B C 1
ATOM 6075 O O . LEU B 1 241 ? -5.701 22.145 130.343 1.00 48.14 241 LEU B O 1
ATOM 6080 N N . GLY B 1 242 ? -4.101 23.461 131.231 1.00 44.26 242 GLY B N 1
ATOM 6081 C CA . GLY B 1 242 ? -4.110 24.376 130.115 1.00 41.42 242 GLY B CA 1
ATOM 6082 C C . GLY B 1 242 ? -2.860 24.275 129.270 1.00 42.04 242 GLY B C 1
ATOM 6083 O O . GLY B 1 242 ? -2.424 23.177 128.912 1.00 45.12 242 GLY B O 1
ATOM 6084 N N . GLU B 1 243 ? -2.263 25.423 128.977 1.00 40.03 243 GLU B N 1
ATOM 6085 C CA . GLU B 1 243 ? -1.238 25.536 127.957 1.00 42.88 243 GLU B CA 1
ATOM 6086 C C . GLU B 1 243 ? 0.108 24.973 128.417 1.00 45.91 243 GLU B C 1
ATOM 6087 O O . GLU B 1 243 ? 0.510 25.117 129.577 1.00 40.12 243 GLU B O 1
ATOM 6093 N N . ARG B 1 244 ? 0.782 24.288 127.487 1.00 42.66 244 ARG B N 1
ATOM 6094 C CA . ARG B 1 244 ? 2.168 23.866 127.658 1.00 42.92 244 ARG B CA 1
ATOM 6095 C C . ARG B 1 244 ? 3.060 25.055 127.997 1.00 42.79 244 ARG B C 1
ATOM 6096 O O . ARG B 1 244 ? 3.150 26.015 127.226 1.00 41.89 244 ARG B O 1
ATOM 6104 N N . ASN B 1 245 ? 3.739 24.967 129.138 1.00 38.93 245 ASN B N 1
ATOM 6105 C CA . ASN B 1 245 ? 4.603 26.017 129.661 1.00 39.82 245 ASN B CA 1
ATOM 6106 C C . ASN B 1 245 ? 5.986 25.956 128.997 1.00 36.18 245 ASN B C 1
ATOM 6107 O O . ASN B 1 245 ? 6.367 24.957 128.378 1.00 34.73 245 ASN B O 1
ATOM 6112 N N . GLY B 1 246 ? 6.741 27.048 129.118 1.00 34.00 246 GLY B N 1
ATOM 6113 C CA . GLY B 1 246 ? 8.021 27.130 128.433 1.00 32.48 246 GLY B CA 1
ATOM 6114 C C . GLY B 1 246 ? 9.157 26.347 129.070 1.00 31.21 246 GLY B C 1
ATOM 6115 O O . GLY B 1 246 ? 10.201 26.920 129.392 1.00 31.97 246 GLY B O 1
ATOM 6116 N N . VAL B 1 247 ? 8.969 25.040 129.256 1.00 34.72 247 VAL B N 1
ATOM 6117 C CA . VAL B 1 247 ? 9.964 24.161 129.870 1.00 38.36 247 VAL B CA 1
ATOM 6118 C C . VAL B 1 247 ? 10.021 22.868 129.067 1.00 35.66 247 VAL B C 1
ATOM 6119 O O . VAL B 1 247 ? 8.986 22.255 128.797 1.00 37.84 247 VAL B O 1
ATOM 6123 N N . LYS B 1 248 ? 11.217 22.458 128.661 1.00 32.68 248 LYS B N 1
ATOM 6124 C CA . LYS B 1 248 ? 11.322 21.233 127.878 1.00 37.59 248 LYS B CA 1
ATOM 6125 C C . LYS B 1 248 ? 12.623 20.524 128.215 1.00 35.31 248 LYS B C 1
ATOM 6126 O O . LYS B 1 248 ? 13.639 21.165 128.501 1.00 36.58 248 LYS B O 1
ATOM 6132 N N . CYS B 1 249 ? 12.574 19.192 128.190 1.00 34.10 249 CYS B N 1
ATOM 6133 C CA . CYS B 1 249 ? 13.785 18.381 128.191 1.00 37.80 249 CYS B CA 1
ATOM 6134 C C . CYS B 1 249 ? 14.425 18.465 126.812 1.00 37.99 249 CYS B C 1
ATOM 6135 O O . CYS B 1 249 ? 13.852 17.988 125.832 1.00 35.25 249 CYS B O 1
ATOM 6138 N N . SER B 1 250 ? 15.609 19.064 126.720 1.00 39.54 250 SER B N 1
ATOM 6139 C CA . SER B 1 250 ? 16.276 19.153 125.426 1.00 36.13 250 SER B CA 1
ATOM 6140 C C . SER B 1 250 ? 17.314 18.062 125.209 1.00 37.55 250 SER B C 1
ATOM 6141 O O . SER B 1 250 ? 17.789 17.913 124.080 1.00 35.30 250 SER B O 1
ATOM 6144 N N . LYS B 1 251 ? 17.659 17.286 126.241 1.00 34.08 251 LYS B N 1
ATOM 6145 C CA . LYS B 1 251 ? 18.624 16.204 126.088 1.00 32.35 251 LYS B CA 1
ATOM 6146 C C . LYS B 1 251 ? 18.533 15.280 127.294 1.00 30.84 251 LYS B C 1
ATOM 6147 O O . LYS B 1 251 ? 18.361 15.756 128.414 1.00 30.91 251 LYS B O 1
ATOM 6153 N N . ILE B 1 252 ? 18.648 13.969 127.071 1.00 26.96 252 ILE B N 1
ATOM 6154 C CA . ILE B 1 252 ? 18.794 13.005 128.163 1.00 28.49 252 ILE B CA 1
ATOM 6155 C C . ILE B 1 252 ? 20.238 12.509 128.206 1.00 31.13 252 ILE B C 1
ATOM 6156 O O . ILE B 1 252 ? 20.842 12.233 127.163 1.00 30.90 252 ILE B O 1
ATOM 6161 N N . GLU B 1 253 ? 20.786 12.387 129.420 1.00 32.33 253 GLU B N 1
ATOM 6162 C CA . GLU B 1 253 ? 22.149 11.916 129.627 1.00 29.89 253 GLU B CA 1
ATOM 6163 C C . GLU B 1 253 ? 22.247 10.405 129.479 1.00 31.49 253 GLU B C 1
ATOM 6164 O O . GLU B 1 253 ? 21.352 9.659 129.890 1.00 34.81 253 GLU B O 1
ATOM 6170 N N . GLU B 1 254 ? 23.366 9.953 128.925 1.00 30.87 254 GLU B N 1
ATOM 6171 C CA . GLU B 1 254 ? 23.771 8.550 129.000 1.00 34.28 254 GLU B CA 1
ATOM 6172 C C . GLU B 1 254 ? 24.651 8.392 130.237 1.00 30.67 254 GLU B C 1
ATOM 6173 O O . GLU B 1 254 ? 25.770 8.913 130.282 1.00 30.30 254 GLU B O 1
ATOM 6179 N N . LYS B 1 255 ? 24.150 7.686 131.242 1.00 29.84 255 LYS B N 1
ATOM 6180 C CA . LYS B 1 255 ? 24.798 7.613 132.542 1.00 28.61 255 LYS B CA 1
ATOM 6181 C C . LYS B 1 255 ? 25.338 6.211 132.807 1.00 30.66 255 LYS B C 1
ATOM 6182 O O . LYS B 1 255 ? 25.083 5.267 132.062 1.00 31.61 255 LYS B O 1
ATOM 6188 N N . MET B 1 256 ? 26.092 6.090 133.908 1.00 33.72 256 MET B N 1
ATOM 6189 C CA . MET B 1 256 ? 26.665 4.808 134.313 1.00 30.27 256 MET B CA 1
ATOM 6190 C C . MET B 1 256 ? 25.589 3.816 134.750 1.00 30.28 256 MET B C 1
ATOM 6191 O O . MET B 1 256 ? 25.771 2.604 134.599 1.00 30.06 256 MET B O 1
ATOM 6196 N N . GLY B 1 257 ? 24.487 4.305 135.299 1.00 25.78 257 GLY B N 1
ATOM 6197 C CA . GLY B 1 257 ? 23.427 3.453 135.790 1.00 27.05 257 GLY B CA 1
ATOM 6198 C C . GLY B 1 257 ? 22.140 4.249 135.955 1.00 28.03 257 GLY B C 1
ATOM 6199 O O . GLY B 1 257 ? 22.005 5.355 135.426 1.00 29.40 257 GLY B O 1
ATOM 6200 N N . ILE B 1 258 ? 21.228 3.696 136.754 1.00 24.62 258 ILE B N 1
ATOM 6201 C CA . ILE B 1 258 ? 19.817 4.085 136.805 1.00 25.59 258 ILE B CA 1
ATOM 6202 C C . ILE B 1 258 ? 19.337 4.581 135.440 1.00 26.33 258 ILE B C 1
ATOM 6203 O O . ILE B 1 258 ? 18.801 5.687 135.315 1.00 29.67 258 ILE B O 1
ATOM 6208 N N . HIS B 1 259 ? 19.492 3.743 134.410 1.00 28.30 259 HIS B N 1
ATOM 6209 C CA . HIS B 1 259 ? 19.065 4.119 133.064 1.00 28.18 259 HIS B CA 1
ATOM 6210 C C . HIS B 1 259 ? 17.558 4.293 132.973 1.00 27.91 259 HIS B C 1
ATOM 6211 O O . HIS B 1 259 ? 17.075 5.039 132.115 1.00 27.85 259 HIS B O 1
ATOM 6218 N N . GLY B 1 260 ? 16.797 3.571 133.796 1.00 29.07 260 GLY B N 1
ATOM 6219 C CA . GLY B 1 260 ? 15.343 3.686 133.764 1.00 29.22 260 GLY B CA 1
ATOM 6220 C C . GLY B 1 260 ? 14.801 5.037 134.195 1.00 26.37 260 GLY B C 1
ATOM 6221 O O . GLY B 1 260 ? 13.622 5.319 133.949 1.00 29.41 260 GLY B O 1
ATOM 6222 N N . ASN B 1 261 ? 15.624 5.871 134.821 1.00 26.91 261 ASN B N 1
ATOM 6223 C CA . ASN B 1 261 ? 15.222 7.182 135.315 1.00 27.64 261 ASN B CA 1
ATOM 6224 C C . ASN B 1 261 ? 15.860 8.232 134.417 1.00 28.51 261 ASN B C 1
ATOM 6225 O O . ASN B 1 261 ? 17.090 8.317 134.330 1.00 33.54 261 ASN B O 1
ATOM 6230 N N . SER B 1 262 ? 15.030 9.015 133.744 1.00 29.02 262 SER B N 1
ATOM 6231 C CA . SER B 1 262 ? 15.546 10.022 132.832 1.00 32.32 262 SER B CA 1
ATOM 6232 C C . SER B 1 262 ? 16.337 11.085 133.587 1.00 32.68 262 SER B C 1
ATOM 6233 O O . SER B 1 262 ? 16.025 11.440 134.729 1.00 29.24 262 SER B O 1
ATOM 6236 N N . THR B 1 263 ? 17.371 11.587 132.934 1.00 35.22 263 THR B N 1
ATOM 6237 C CA . THR B 1 263 ? 18.173 12.684 133.446 1.00 33.37 263 THR B CA 1
ATOM 6238 C C . THR B 1 263 ? 18.263 13.701 132.319 1.00 32.56 263 THR B C 1
ATOM 6239 O O . THR B 1 263 ? 18.830 13.414 131.261 1.00 30.93 263 THR B O 1
ATOM 6243 N N . CYS B 1 264 ? 17.730 14.863 132.530 1.00 29.20 264 CYS B N 1
ATOM 6244 C CA . CYS B 1 264 ? 17.772 15.794 131.484 1.00 27.85 264 CYS B CA 1
ATOM 6245 C C . CYS B 1 264 ? 18.456 17.086 131.678 1.00 32.28 264 CYS B C 1
ATOM 6246 O O . CYS B 1 264 ? 18.664 17.563 132.754 1.00 29.19 264 CYS B O 1
ATOM 6249 N N . VAL B 1 265 ? 18.775 17.652 130.541 1.00 32.20 265 VAL B N 1
ATOM 6250 C CA . VAL B 1 265 ? 18.983 19.093 130.463 1.00 34.20 265 VAL B CA 1
ATOM 6251 C C . VAL B 1 265 ? 17.609 19.735 130.290 1.00 33.93 265 VAL B C 1
ATOM 6252 O O . VAL B 1 265 ? 16.880 19.410 129.349 1.00 35.82 265 VAL B O 1
ATOM 6256 N N . MET B 1 266 ? 17.238 20.627 131.201 1.00 31.42 266 MET B N 1
ATOM 6257 C CA . MET B 1 266 ? 15.955 21.309 131.110 1.00 36.29 266 MET B CA 1
ATOM 6258 C C . MET B 1 266 ? 16.183 22.735 130.635 1.00 37.54 266 MET B C 1
ATOM 6259 O O . MET B 1 266 ? 17.045 23.443 131.171 1.00 37.79 266 MET B O 1
ATOM 6264 N N . ASP B 1 267 ? 15.433 23.141 129.611 1.00 36.48 267 ASP B N 1
ATOM 6265 C CA . ASP B 1 267 ? 15.503 24.494 129.074 1.00 36.12 267 ASP B CA 1
ATOM 6266 C C . ASP B 1 267 ? 14.269 25.269 129.501 1.00 33.55 267 ASP B C 1
ATOM 6267 O O . ASP B 1 267 ? 13.143 24.806 129.308 1.00 32.02 267 ASP B O 1
ATOM 6272 N N . TYR B 1 268 ? 14.486 26.449 130.072 1.00 35.22 268 TYR B N 1
ATOM 6273 C CA . TYR B 1 268 ? 13.407 27.311 130.529 1.00 33.76 268 TYR B CA 1
ATOM 6274 C C . TYR B 1 268 ? 13.428 28.573 129.675 1.00 35.26 268 TYR B C 1
ATOM 6275 O O . TYR B 1 268 ? 14.435 29.284 129.636 1.00 33.57 268 TYR B O 1
ATOM 6284 N N . ASP B 1 269 ? 12.338 28.826 128.955 1.00 36.01 269 ASP B N 1
ATOM 6285 C CA . ASP B 1 269 ? 12.275 29.950 128.012 1.00 40.00 269 ASP B CA 1
ATOM 6286 C C . ASP B 1 269 ? 11.054 30.792 128.359 1.00 37.94 269 ASP B C 1
ATOM 6287 O O . ASP B 1 269 ? 9.950 30.524 127.876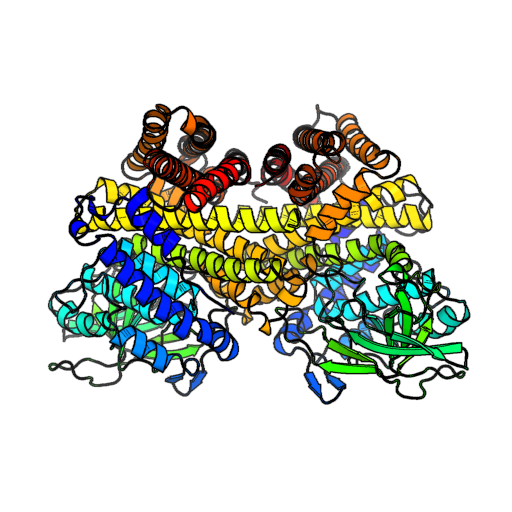 1.00 38.82 269 ASP B O 1
ATOM 6292 N N . GLY B 1 270 ? 11.256 31.805 129.199 1.00 36.56 270 GLY B N 1
ATOM 6293 C CA . GLY B 1 270 ? 10.139 32.554 129.746 1.00 40.47 270 GLY B CA 1
ATOM 6294 C C . GLY B 1 270 ? 9.003 31.674 130.232 1.00 37.94 270 GLY B C 1
ATOM 6295 O O . GLY B 1 270 ? 7.847 31.902 129.874 1.00 43.53 270 GLY B O 1
ATOM 6296 N N . ALA B 1 271 ? 9.322 30.639 131.007 1.00 37.51 271 ALA B N 1
ATOM 6297 C CA . ALA B 1 271 ? 8.294 29.776 131.575 1.00 38.57 271 ALA B CA 1
ATOM 6298 C C . ALA B 1 271 ? 7.581 30.472 132.734 1.00 39.10 271 ALA B C 1
ATOM 6299 O O . ALA B 1 271 ? 8.189 31.217 133.509 1.00 39.15 271 ALA B O 1
ATOM 6301 N N . LYS B 1 272 ? 6.282 30.223 132.856 1.00 35.90 272 LYS B N 1
ATOM 6302 C CA . LYS B 1 272 ? 5.513 30.841 133.924 1.00 40.70 272 LYS B CA 1
ATOM 6303 C C . LYS B 1 272 ? 5.753 30.086 135.223 1.00 41.27 272 LYS B C 1
ATOM 6304 O O . LYS B 1 272 ? 5.642 28.858 135.262 1.00 34.37 272 LYS B O 1
ATOM 6310 N N . GLY B 1 273 ? 6.086 30.819 136.286 1.00 38.28 273 GLY B N 1
ATOM 6311 C CA . GLY B 1 273 ? 6.340 30.184 137.561 1.00 36.04 273 GLY B CA 1
ATOM 6312 C C . GLY B 1 273 ? 5.904 31.069 138.705 1.00 37.28 273 GLY B C 1
ATOM 6313 O O . GLY B 1 273 ? 5.627 32.256 138.529 1.00 36.50 273 GLY B O 1
ATOM 6314 N N . TRP B 1 274 ? 5.862 30.477 139.894 1.00 33.03 274 TRP B N 1
ATOM 6315 C CA . TRP B 1 274 ? 5.407 31.191 141.075 1.00 33.89 274 TRP B CA 1
ATOM 6316 C C . TRP B 1 274 ? 6.397 31.035 142.218 1.00 36.63 274 TRP B C 1
ATOM 6317 O O . TRP B 1 274 ? 6.862 29.919 142.508 1.00 32.77 274 TRP B O 1
ATOM 6328 N N . LEU B 1 275 ? 6.706 32.164 142.859 1.00 32.49 275 LEU B N 1
ATOM 6329 C CA . LEU B 1 275 ? 7.636 32.182 143.975 1.00 31.12 275 LEU B CA 1
ATOM 6330 C C . LEU B 1 275 ? 7.199 31.196 145.042 1.00 33.64 275 LEU B C 1
ATOM 6331 O O . LEU B 1 275 ? 6.042 31.196 145.481 1.00 30.97 275 LEU B O 1
ATOM 6336 N N . LEU B 1 276 ? 8.140 30.350 145.445 1.00 30.99 276 LEU B N 1
ATOM 6337 C CA . LEU B 1 276 ? 7.934 29.369 146.490 1.00 33.98 276 LEU B CA 1
ATOM 6338 C C . LEU B 1 276 ? 8.786 29.796 147.675 1.00 31.87 276 LEU B C 1
ATOM 6339 O O . LEU B 1 276 ? 10.012 29.876 147.560 1.00 33.07 276 LEU B O 1
ATOM 6344 N N . GLY B 1 277 ? 8.139 30.099 148.796 1.00 27.33 277 GLY B N 1
ATOM 6345 C CA . GLY B 1 277 ? 8.880 30.586 149.942 1.00 31.72 277 GLY B CA 1
ATOM 6346 C C . GLY B 1 277 ? 9.101 32.088 149.866 1.00 31.32 277 GLY B C 1
ATOM 6347 O O . GLY B 1 277 ? 8.334 32.823 149.253 1.00 35.41 277 GLY B O 1
ATOM 6348 N N . GLU B 1 278 ? 10.186 32.536 150.478 1.00 37.42 278 GLU B N 1
ATOM 6349 C CA . GLU B 1 278 ? 10.486 33.954 150.587 1.00 42.06 278 GLU B CA 1
ATOM 6350 C C . GLU B 1 278 ? 11.434 34.393 149.478 1.00 38.87 278 GLU B C 1
ATOM 6351 O O . GLU B 1 278 ? 12.341 33.652 149.075 1.00 38.46 278 GLU B O 1
ATOM 6357 N N . GLU B 1 279 ? 11.183 35.594 148.964 1.00 35.61 279 GLU B N 1
ATOM 6358 C CA . GLU B 1 279 ? 11.994 36.156 147.899 1.00 39.78 279 GLU B CA 1
ATOM 6359 C C . GLU B 1 279 ? 13.460 36.239 148.314 1.00 40.77 279 GLU B C 1
ATOM 6360 O O . GLU B 1 279 ? 13.782 36.705 149.409 1.00 39.97 279 GLU B O 1
ATOM 6366 N N . HIS B 1 280 ? 14.344 35.776 147.426 1.00 39.27 280 HIS B N 1
ATOM 6367 C CA . HIS B 1 280 ? 15.793 35.721 147.613 1.00 41.55 280 HIS B CA 1
ATOM 6368 C C . HIS B 1 280 ? 16.212 34.715 148.681 1.00 41.52 280 HIS B C 1
ATOM 6369 O O . HIS B 1 280 ? 17.386 34.690 149.068 1.00 41.78 280 HIS B O 1
ATOM 6376 N N . LYS B 1 281 ? 15.295 33.876 149.170 1.00 39.45 281 LYS B N 1
ATOM 6377 C CA . LYS B 1 281 ? 15.676 32.878 150.161 1.00 42.00 281 LYS B CA 1
ATOM 6378 C C . LYS B 1 281 ? 15.428 31.467 149.640 1.00 40.92 281 LYS B C 1
ATOM 6379 O O . LYS B 1 281 ? 14.939 30.594 150.365 1.00 38.65 281 LYS B O 1
ATOM 6385 N N . GLY B 1 282 ? 15.794 31.240 148.379 1.00 36.69 282 GLY B N 1
ATOM 6386 C CA . GLY B 1 282 ? 15.665 29.913 147.808 1.00 36.63 282 GLY B CA 1
ATOM 6387 C C . GLY B 1 282 ? 16.491 28.872 148.538 1.00 40.09 282 GLY B C 1
ATOM 6388 O O . GLY B 1 282 ? 16.017 27.762 148.775 1.00 38.16 282 GLY B O 1
ATOM 6389 N N . MET B 1 283 ? 17.737 29.216 148.915 1.00 37.91 283 MET B N 1
ATOM 6390 C CA . MET B 1 283 ? 18.603 28.233 149.564 1.00 40.65 283 MET B CA 1
ATOM 6391 C C . MET B 1 283 ? 18.181 27.957 150.999 1.00 41.80 283 MET B C 1
ATOM 6392 O O . MET B 1 283 ? 18.383 26.845 151.503 1.00 39.28 283 MET B O 1
ATOM 6397 N N . ARG B 1 284 ? 17.621 28.954 151.677 1.00 41.67 284 ARG B N 1
ATOM 6398 C CA . ARG B 1 284 ? 16.959 28.700 152.948 1.00 44.03 284 ARG B CA 1
ATOM 6399 C C . ARG B 1 284 ? 15.922 27.585 152.794 1.00 42.60 284 ARG B C 1
ATOM 6400 O O . ARG B 1 284 ? 15.886 26.628 153.583 1.00 39.56 284 ARG B O 1
ATOM 6408 N N . ALA B 1 285 ? 15.098 27.674 151.744 1.00 37.23 285 ALA B N 1
ATOM 6409 C CA . ALA B 1 285 ? 14.057 26.674 151.522 1.00 42.26 285 ALA B CA 1
ATOM 6410 C C . ALA B 1 285 ? 14.657 25.288 151.274 1.00 38.82 285 ALA B C 1
ATOM 6411 O O . ALA B 1 285 ? 14.115 24.271 151.730 1.00 37.16 285 ALA B O 1
ATOM 6413 N N . MET B 1 286 ? 15.789 25.232 150.574 1.00 38.43 286 MET B N 1
ATOM 6414 C CA . MET B 1 286 ? 16.471 23.961 150.350 1.00 38.71 286 MET B CA 1
ATOM 6415 C C . MET B 1 286 ? 17.044 23.405 151.645 1.00 38.40 286 MET B C 1
ATOM 6416 O O . MET B 1 286 ? 17.045 22.184 151.858 1.00 33.18 286 MET B O 1
ATOM 6421 N N . PHE B 1 287 ? 17.534 24.288 152.519 1.00 33.80 287 PHE B N 1
ATOM 6422 C CA . PHE B 1 287 ? 18.133 23.849 153.777 1.00 37.42 287 PHE B CA 1
ATOM 6423 C C . PHE B 1 287 ? 17.141 23.028 154.597 1.00 31.66 287 PHE B C 1
ATOM 6424 O O . PHE B 1 287 ? 17.475 21.954 155.106 1.00 32.89 287 PHE B O 1
ATOM 6432 N N . THR B 1 288 ? 15.902 23.511 154.712 1.00 35.19 288 THR B N 1
ATOM 6433 C CA . THR B 1 288 ? 14.875 22.827 155.500 1.00 34.81 288 THR B CA 1
ATOM 6434 C C . THR B 1 288 ? 14.517 21.439 154.959 1.00 32.64 288 THR B C 1
ATOM 6435 O O . THR B 1 288 ? 13.957 20.622 155.700 1.00 33.37 288 THR B O 1
ATOM 6439 N N . MET B 1 289 ? 14.820 21.152 153.695 1.00 31.93 289 MET B N 1
ATOM 6440 C CA . MET B 1 289 ? 14.488 19.872 153.080 1.00 31.93 289 MET B CA 1
ATOM 6441 C C . MET B 1 289 ? 15.627 18.852 153.129 1.00 32.71 289 MET B C 1
ATOM 6442 O O . MET B 1 289 ? 15.429 17.689 152.737 1.00 30.47 289 MET B O 1
ATOM 6447 N N . MET B 1 290 ? 16.795 19.247 153.629 1.00 28.03 290 MET B N 1
ATOM 6448 C CA . MET B 1 290 ? 17.991 18.430 153.472 1.00 29.76 290 MET B CA 1
ATOM 6449 C C . MET B 1 290 ? 17.973 17.195 154.370 1.00 29.03 290 MET B C 1
ATOM 6450 O O . MET B 1 290 ? 18.493 16.148 153.981 1.00 27.96 290 MET B O 1
ATOM 6455 N N . ASN B 1 291 ? 17.403 17.292 155.574 1.00 25.04 291 ASN B N 1
ATOM 6456 C CA . ASN B 1 291 ? 17.387 16.137 156.466 1.00 25.74 291 ASN B CA 1
ATOM 6457 C C . ASN B 1 291 ? 16.688 14.947 155.810 1.00 28.67 291 ASN B C 1
ATOM 6458 O O . ASN B 1 291 ? 17.220 13.836 155.803 1.00 26.14 291 ASN B O 1
ATOM 6463 N N . GLU B 1 292 ? 15.514 15.172 155.207 1.00 28.65 292 GLU B N 1
ATOM 6464 C CA . GLU B 1 292 ? 14.788 14.072 154.577 1.00 28.99 292 GLU B CA 1
ATOM 6465 C C . GLU B 1 292 ? 15.418 13.656 153.248 1.00 27.93 292 GLU B C 1
ATOM 6466 O O . GLU B 1 292 ? 15.440 12.466 152.918 1.00 29.50 292 GLU B O 1
ATOM 6472 N N . ALA B 1 293 ? 15.924 14.611 152.464 1.00 23.84 293 ALA B N 1
ATOM 6473 C CA . ALA B 1 293 ? 16.604 14.246 151.225 1.00 25.18 293 ALA B CA 1
ATOM 6474 C C . ALA B 1 293 ? 17.811 13.348 151.497 1.00 26.94 293 ALA B C 1
ATOM 6475 O O . ALA B 1 293 ? 18.027 12.357 150.784 1.00 25.87 293 ALA B O 1
ATOM 6477 N N . ARG B 1 294 ? 18.580 13.659 152.551 1.00 25.43 294 ARG B N 1
ATOM 6478 C CA . ARG B 1 294 ? 19.735 12.842 152.936 1.00 24.90 294 ARG B CA 1
ATOM 6479 C C . ARG B 1 294 ? 19.317 11.440 153.387 1.00 27.69 294 ARG B C 1
ATOM 6480 O O . ARG B 1 294 ? 19.954 10.444 153.021 1.00 27.60 294 ARG B O 1
ATOM 6488 N N . ILE B 1 295 ? 18.278 11.338 154.227 1.00 26.97 295 ILE B N 1
ATOM 6489 C CA . ILE B 1 295 ? 17.814 10.013 154.649 1.00 26.85 295 ILE B CA 1
ATOM 6490 C C . ILE B 1 295 ? 17.334 9.210 153.440 1.00 27.04 295 ILE B C 1
ATOM 6491 O O . ILE B 1 295 ? 17.601 8.007 153.330 1.00 23.69 295 ILE B O 1
ATOM 6496 N N . GLY B 1 296 ? 16.645 9.874 152.502 1.00 27.06 296 GLY B N 1
ATOM 6497 C CA . GLY B 1 296 ? 16.181 9.197 151.299 1.00 24.59 296 GLY B CA 1
ATOM 6498 C C . GLY B 1 296 ? 17.306 8.625 150.457 1.00 27.30 296 GLY B C 1
ATOM 6499 O O . GLY B 1 296 ? 17.175 7.530 149.903 1.00 28.30 296 GLY B O 1
ATOM 6500 N N . VAL B 1 297 ? 18.441 9.322 150.388 1.00 24.86 297 VAL B N 1
ATOM 6501 C CA . VAL B 1 297 ? 19.580 8.820 149.614 1.00 29.27 297 VAL B CA 1
ATOM 6502 C C . VAL B 1 297 ? 20.371 7.768 150.400 1.00 25.90 297 VAL B C 1
ATOM 6503 O O . VAL B 1 297 ? 20.795 6.754 149.838 1.00 27.27 297 VAL B O 1
ATOM 6507 N N . GLY B 1 298 ? 20.578 7.981 151.703 1.00 24.72 298 GLY B N 1
ATOM 6508 C CA . GLY B 1 298 ? 21.038 6.896 152.557 1.00 22.08 298 GLY B CA 1
ATOM 6509 C C . GLY B 1 298 ? 20.244 5.615 152.368 1.00 26.04 298 GLY B C 1
ATOM 6510 O O . GLY B 1 298 ? 20.816 4.531 152.237 1.00 25.66 298 GLY B O 1
ATOM 6511 N N . MET B 1 299 ? 18.914 5.723 152.316 1.00 24.41 299 MET B N 1
ATOM 6512 C CA . MET B 1 299 ? 18.074 4.544 152.120 1.00 24.34 299 MET B CA 1
ATOM 6513 C C . MET B 1 299 ? 18.382 3.845 150.795 1.00 27.85 299 MET B C 1
ATOM 6514 O O . MET B 1 299 ? 18.362 2.607 150.712 1.00 25.27 299 MET B O 1
ATOM 6519 N N . GLN B 1 300 ? 18.671 4.625 149.746 1.00 25.11 300 GLN B N 1
ATOM 6520 C CA . GLN B 1 300 ? 18.974 4.035 148.451 1.00 25.33 300 GLN B CA 1
ATOM 6521 C C . GLN B 1 300 ? 20.218 3.165 148.511 1.00 27.55 300 GLN B C 1
ATOM 6522 O O . GLN B 1 300 ? 20.244 2.077 147.926 1.00 23.14 300 GLN B O 1
ATOM 6528 N N . GLY B 1 301 ? 21.269 3.644 149.189 1.00 27.57 301 GLY B N 1
ATOM 6529 C CA . GLY B 1 301 ? 22.505 2.877 149.278 1.00 25.48 301 GLY B CA 1
ATOM 6530 C C . GLY B 1 301 ? 22.355 1.601 150.090 1.00 26.51 301 GLY B C 1
ATOM 6531 O O . GLY B 1 301 ? 22.867 0.541 149.708 1.00 27.17 301 GLY B O 1
ATOM 6532 N N . LEU B 1 302 ? 21.659 1.683 151.224 1.00 27.42 302 LEU B N 1
ATOM 6533 C CA . LEU B 1 302 ? 21.323 0.479 151.977 1.00 24.29 302 LEU B CA 1
ATOM 6534 C C . LEU B 1 302 ? 20.532 -0.505 151.120 1.00 23.17 302 LEU B C 1
ATOM 6535 O O . LEU B 1 302 ? 20.808 -1.712 151.113 1.00 21.73 302 LEU B O 1
ATOM 6540 N N . ALA B 1 303 ? 19.530 0.000 150.396 1.00 24.41 303 ALA B N 1
ATOM 6541 C CA . ALA B 1 303 ? 18.640 -0.871 149.639 1.00 24.45 303 ALA B CA 1
ATOM 6542 C C . ALA B 1 303 ? 19.397 -1.613 148.545 1.00 27.67 303 ALA B C 1
ATOM 6543 O O . ALA B 1 303 ? 19.138 -2.799 148.294 1.00 24.25 303 ALA B O 1
ATOM 6545 N N . GLN B 1 304 ? 20.358 -0.938 147.900 1.00 26.52 304 GLN B N 1
ATOM 6546 C CA . GLN B 1 304 ? 21.192 -1.604 146.907 1.00 24.35 304 GLN B CA 1
ATOM 6547 C C . GLN B 1 304 ? 22.010 -2.723 147.538 1.00 26.76 304 GLN B C 1
ATOM 6548 O O . GLN B 1 304 ? 22.133 -3.816 146.963 1.00 27.35 304 GLN B O 1
ATOM 6554 N N . ALA B 1 305 ? 22.593 -2.470 148.710 1.00 22.82 305 ALA B N 1
ATOM 6555 C CA . ALA B 1 305 ? 23.308 -3.536 149.407 1.00 23.79 305 ALA B CA 1
ATOM 6556 C C . ALA B 1 305 ? 22.384 -4.707 149.727 1.00 23.83 305 ALA B C 1
ATOM 6557 O O . ALA B 1 305 ? 22.779 -5.871 149.582 1.00 28.54 305 ALA B O 1
ATOM 6559 N N . GLU B 1 306 ? 21.145 -4.426 150.151 1.00 22.86 306 GLU B N 1
ATOM 6560 C CA . GLU B 1 306 ? 20.232 -5.509 150.531 1.00 27.21 306 GLU B CA 1
ATOM 6561 C C . GLU B 1 306 ? 19.908 -6.423 149.347 1.00 26.25 306 GLU B C 1
ATOM 6562 O O . GLU B 1 306 ? 19.996 -7.652 149.459 1.00 28.58 306 GLU B O 1
ATOM 6568 N N . VAL B 1 307 ? 19.520 -5.853 148.203 1.00 23.50 307 VAL B N 1
ATOM 6569 C CA . VAL B 1 307 ? 19.157 -6.711 147.073 1.00 26.24 307 VAL B CA 1
ATOM 6570 C C . VAL B 1 307 ? 20.382 -7.453 146.547 1.00 26.40 307 VAL B C 1
ATOM 6571 O O . VAL B 1 307 ? 20.308 -8.642 146.216 1.00 27.17 307 VAL B O 1
ATOM 6575 N N . ALA B 1 308 ? 21.532 -6.781 146.482 1.00 25.69 308 ALA B N 1
ATOM 6576 C CA . ALA B 1 308 ? 22.725 -7.458 145.994 1.00 25.91 308 ALA B CA 1
ATOM 6577 C C . ALA B 1 308 ? 23.122 -8.596 146.928 1.00 27.65 308 ALA B C 1
ATOM 6578 O O . ALA B 1 308 ? 23.577 -9.655 146.470 1.00 28.18 308 ALA B O 1
ATOM 6580 N N . TYR B 1 309 ? 22.914 -8.410 148.234 1.00 26.10 309 TYR B N 1
ATOM 6581 C CA . TYR B 1 309 ? 23.284 -9.435 149.204 1.00 25.16 309 TYR B CA 1
ATOM 6582 C C . TYR B 1 309 ? 22.381 -10.659 149.110 1.00 29.01 309 TYR B C 1
ATOM 6583 O O . TYR B 1 309 ? 22.857 -11.789 149.270 1.00 26.62 309 TYR B O 1
ATOM 6592 N N . GLN B 1 310 ? 21.074 -10.458 148.892 1.00 25.51 310 GLN B N 1
ATOM 6593 C CA . GLN B 1 310 ? 20.174 -11.596 148.721 1.00 26.20 310 GLN B CA 1
ATOM 6594 C C . GLN B 1 310 ? 20.628 -12.464 147.567 1.00 31.16 310 GLN B C 1
ATOM 6595 O O . GLN B 1 310 ? 20.618 -13.700 147.651 1.00 29.84 310 GLN B O 1
ATOM 6601 N N . ASN B 1 311 ? 20.991 -11.828 146.458 1.00 26.99 311 ASN B N 1
ATOM 6602 C CA . ASN B 1 311 ? 21.320 -12.597 145.277 1.00 30.22 311 ASN B CA 1
ATOM 6603 C C . ASN B 1 311 ? 22.710 -13.212 145.376 1.00 31.44 311 ASN B C 1
ATOM 6604 O O . ASN B 1 311 ? 22.927 -14.306 144.850 1.00 29.42 311 ASN B O 1
ATOM 6609 N N . ALA B 1 312 ? 23.639 -12.569 146.093 1.00 27.26 312 ALA B N 1
ATOM 6610 C CA . ALA B 1 312 ? 24.919 -13.225 146.367 1.00 30.21 312 ALA B CA 1
ATOM 6611 C C . ALA B 1 312 ? 24.746 -14.424 147.292 1.00 35.20 312 ALA B C 1
ATOM 6612 O O . ALA B 1 312 ? 25.463 -15.427 147.157 1.00 31.00 312 ALA B O 1
ATOM 6614 N N . LEU B 1 313 ? 23.801 -14.339 148.233 1.00 32.14 313 LEU B N 1
ATOM 6615 C CA . LEU B 1 313 ? 23.612 -15.419 149.191 1.00 33.74 313 LEU B CA 1
ATOM 6616 C C . LEU B 1 313 ? 22.992 -16.633 148.517 1.00 36.68 313 LEU B C 1
ATOM 6617 O O . LEU B 1 313 ? 23.294 -17.773 148.895 1.00 37.95 313 LEU B O 1
ATOM 6622 N N . ASP B 1 314 ? 22.149 -16.387 147.504 1.00 37.08 314 ASP B N 1
ATOM 6623 C CA . ASP B 1 314 ? 21.581 -17.437 146.662 1.00 39.30 314 ASP B CA 1
ATOM 6624 C C . ASP B 1 314 ? 22.657 -18.132 145.854 1.00 38.69 314 ASP B C 1
ATOM 6625 O O . ASP B 1 314 ? 22.725 -19.363 145.815 1.00 43.01 314 ASP B O 1
ATOM 6630 N N . TYR B 1 315 ? 23.490 -17.350 145.170 1.00 36.80 315 TYR B N 1
ATOM 6631 C CA . TYR B 1 315 ? 24.581 -17.942 144.412 1.00 37.64 315 TYR B CA 1
ATOM 6632 C C . TYR B 1 315 ? 25.466 -18.804 145.302 1.00 39.16 315 TYR B C 1
ATOM 6633 O O . TYR B 1 315 ? 25.826 -19.926 144.926 1.00 36.61 315 TYR B O 1
ATOM 6642 N N . ALA B 1 316 ? 25.814 -18.303 146.495 1.00 36.10 316 ALA B N 1
ATOM 6643 C CA . ALA B 1 316 ? 26.679 -19.064 147.392 1.00 35.54 316 ALA B CA 1
ATOM 6644 C C . ALA B 1 316 ? 26.062 -20.409 147.750 1.00 41.67 316 ALA B C 1
ATOM 6645 O O . ALA B 1 316 ? 26.767 -21.419 147.823 1.00 43.85 316 ALA B O 1
ATOM 6647 N N . ARG B 1 317 ? 24.744 -20.444 147.955 1.00 41.35 317 ARG B N 1
ATOM 6648 C CA . ARG B 1 317 ? 24.042 -21.662 148.337 1.00 44.16 317 ARG B CA 1
ATOM 6649 C C . ARG B 1 317 ? 23.841 -22.644 147.186 1.00 47.55 317 ARG B C 1
ATOM 6650 O O . ARG B 1 317 ? 23.340 -23.745 147.428 1.00 50.65 317 ARG B O 1
ATOM 6658 N N . ASP B 1 318 ? 24.214 -22.293 145.958 1.00 48.75 318 ASP B N 1
ATOM 6659 C CA . ASP B 1 318 ? 24.137 -23.245 144.848 1.00 48.82 318 ASP B CA 1
ATOM 6660 C C . ASP B 1 318 ? 25.487 -23.803 144.424 1.00 48.40 318 ASP B C 1
ATOM 6661 O O . ASP B 1 318 ? 26.514 -23.156 144.587 1.00 51.74 318 ASP B O 1
ATOM 6666 N N . VAL B 1 340 ? 30.417 -24.019 155.191 1.00 60.81 340 VAL B N 1
ATOM 6667 C CA . VAL B 1 340 ? 30.485 -23.110 154.051 1.00 53.46 340 VAL B CA 1
ATOM 6668 C C . VAL B 1 340 ? 31.903 -22.528 153.922 1.00 51.36 340 VAL B C 1
ATOM 6669 O O . VAL B 1 340 ? 32.646 -22.424 154.898 1.00 51.11 340 VAL B O 1
ATOM 6673 N N . HIS B 1 341 ? 32.247 -22.185 152.689 1.00 47.59 341 HIS B N 1
ATOM 6674 C CA . HIS B 1 341 ? 33.547 -21.642 152.325 1.00 48.61 341 HIS B CA 1
ATOM 6675 C C . HIS B 1 341 ? 33.931 -20.476 153.247 1.00 50.22 341 HIS B C 1
ATOM 6676 O O . HIS B 1 341 ? 33.109 -19.575 153.477 1.00 41.11 341 HIS B O 1
ATOM 6683 N N . PRO B 1 342 ? 35.160 -20.452 153.780 1.00 52.36 342 PRO B N 1
ATOM 6684 C CA . PRO B 1 342 ? 35.480 -19.475 154.842 1.00 42.60 342 PRO B CA 1
ATOM 6685 C C . PRO B 1 342 ? 35.693 -18.063 154.327 1.00 41.22 342 PRO B C 1
ATOM 6686 O O . PRO B 1 342 ? 35.407 -17.098 155.051 1.00 38.90 342 PRO B O 1
ATOM 6690 N N . ASP B 1 343 ? 36.216 -17.912 153.110 1.00 40.01 343 ASP B N 1
ATOM 6691 C CA . ASP B 1 343 ? 36.279 -16.591 152.505 1.00 39.33 343 ASP B CA 1
ATOM 6692 C C . ASP B 1 343 ? 34.889 -16.085 152.142 1.00 36.99 343 ASP B C 1
ATOM 6693 O O . ASP B 1 343 ? 34.590 -14.901 152.334 1.00 34.43 343 ASP B O 1
ATOM 6698 N N . ILE B 1 344 ? 34.037 -16.963 151.597 1.00 37.83 344 ILE B N 1
ATOM 6699 C CA . ILE B 1 344 ? 32.676 -16.575 151.232 1.00 34.32 344 ILE B CA 1
ATOM 6700 C C . ILE B 1 344 ? 31.878 -16.202 152.474 1.00 32.00 344 ILE B C 1
ATOM 6701 O O . ILE B 1 344 ? 31.161 -15.195 152.487 1.00 31.86 344 ILE B O 1
ATOM 6706 N N . ARG B 1 345 ? 32.003 -16.992 153.546 1.00 31.24 345 ARG B N 1
ATOM 6707 C CA . ARG B 1 345 ? 31.255 -16.701 154.771 1.00 34.50 345 ARG B CA 1
ATOM 6708 C C . ARG B 1 345 ? 31.654 -15.347 155.358 1.00 31.97 345 ARG B C 1
ATOM 6709 O O . ARG B 1 345 ? 30.796 -14.588 155.816 1.00 30.97 345 ARG B O 1
ATOM 6717 N N . ARG B 1 346 ? 32.947 -15.023 155.335 1.00 30.57 346 ARG B N 1
ATOM 6718 C CA . ARG B 1 346 ? 33.405 -13.735 155.852 1.00 36.50 346 ARG B CA 1
ATOM 6719 C C . ARG B 1 346 ? 32.849 -12.588 155.020 1.00 29.98 346 ARG B C 1
ATOM 6720 O O . ARG B 1 346 ? 32.376 -11.594 155.567 1.00 30.72 346 ARG B O 1
ATOM 6728 N N . ASN B 1 347 ? 32.908 -12.710 153.689 1.00 29.00 347 ASN B N 1
ATOM 6729 C CA . ASN B 1 347 ? 32.313 -11.712 152.803 1.00 27.13 347 ASN B CA 1
ATOM 6730 C C . ASN B 1 347 ? 30.834 -11.489 153.142 1.00 28.95 347 ASN B C 1
ATOM 6731 O O . ASN B 1 347 ? 30.413 -10.361 153.418 1.00 27.28 347 ASN B O 1
ATOM 6736 N N . LEU B 1 348 ? 30.037 -12.565 153.165 1.00 27.30 348 LEU B N 1
ATOM 6737 C CA . LEU B 1 348 ? 28.598 -12.419 153.387 1.00 30.93 348 LEU B CA 1
ATOM 6738 C C . LEU B 1 348 ? 28.272 -11.865 154.779 1.00 27.16 348 LEU B C 1
ATOM 6739 O O . LEU B 1 348 ? 27.268 -11.171 154.945 1.00 29.89 348 LEU B O 1
ATOM 6744 N N . LEU B 1 349 ? 29.081 -12.179 155.790 1.00 28.46 349 LEU B N 1
ATOM 6745 C CA . LEU B 1 349 ? 28.834 -11.643 157.126 1.00 28.39 349 LEU B CA 1
ATOM 6746 C C . LEU B 1 349 ? 29.190 -10.158 157.217 1.00 28.68 349 LEU B C 1
ATOM 6747 O O . LEU B 1 349 ? 28.537 -9.420 157.961 1.00 26.07 349 LEU B O 1
ATOM 6752 N N . ASP B 1 350 ? 30.205 -9.701 156.465 1.00 26.97 350 ASP B N 1
ATOM 6753 C CA . ASP B 1 350 ? 30.459 -8.265 156.356 1.00 28.37 350 ASP B CA 1
ATOM 6754 C C . ASP B 1 350 ? 29.266 -7.548 155.744 1.00 28.22 350 ASP B C 1
ATOM 6755 O O . ASP B 1 350 ? 28.818 -6.512 156.255 1.00 29.06 350 ASP B O 1
ATOM 6760 N N . GLN B 1 351 ? 28.727 -8.094 154.651 1.00 26.61 351 GLN B N 1
ATOM 6761 C CA . GLN B 1 351 ? 27.548 -7.484 154.047 1.00 28.02 351 GLN B CA 1
ATOM 6762 C C . GLN B 1 351 ? 26.390 -7.451 155.042 1.00 27.84 351 GLN B C 1
ATOM 6763 O O . GLN B 1 351 ? 25.817 -6.389 155.302 1.00 25.20 351 GLN B O 1
ATOM 6769 N N . LYS B 1 352 ? 26.067 -8.609 155.640 1.00 28.12 352 LYS B N 1
ATOM 6770 C CA . LYS B 1 352 ? 24.859 -8.757 156.452 1.00 26.61 352 LYS B CA 1
ATOM 6771 C C . LYS B 1 352 ? 24.927 -7.937 157.736 1.00 25.62 352 LYS B C 1
ATOM 6772 O O . LYS B 1 352 ? 23.924 -7.356 158.162 1.00 26.67 352 LYS B O 1
ATOM 6778 N N . SER B 1 353 ? 26.090 -7.894 158.379 1.00 25.11 353 SER B N 1
ATOM 6779 C CA . SER B 1 353 ? 26.219 -7.098 159.591 1.00 25.12 353 SER B CA 1
ATOM 6780 C C . SER B 1 353 ? 26.129 -5.612 159.288 1.00 22.00 353 SER B C 1
ATOM 6781 O O . SER B 1 353 ? 25.672 -4.847 160.140 1.00 23.32 353 SER B O 1
ATOM 6784 N N . PHE B 1 354 ? 26.571 -5.182 158.100 1.00 25.71 354 PHE B N 1
ATOM 6785 C CA . PHE B 1 354 ? 26.403 -3.784 157.726 1.00 23.93 354 PHE B CA 1
ATOM 6786 C C . PHE B 1 354 ? 24.953 -3.482 157.428 1.00 24.92 354 PHE B C 1
ATOM 6787 O O . PHE B 1 354 ? 24.424 -2.454 157.861 1.00 24.79 354 PHE B O 1
ATOM 6795 N N . ILE B 1 355 ? 24.305 -4.352 156.646 1.00 26.27 355 ILE B N 1
ATOM 6796 C CA . ILE B 1 355 ? 22.962 -4.055 156.168 1.00 23.03 355 ILE B CA 1
ATOM 6797 C C . ILE B 1 355 ? 22.002 -3.928 157.337 1.00 27.56 355 ILE B C 1
ATOM 6798 O O . ILE B 1 355 ? 21.180 -2.999 157.390 1.00 26.44 355 ILE B O 1
ATOM 6803 N N . GLU B 1 356 ? 22.088 -4.857 158.292 1.00 26.40 356 GLU B N 1
ATOM 6804 C CA . GLU B 1 356 ? 21.111 -4.871 159.370 1.00 24.89 356 GLU B CA 1
ATOM 6805 C C . GLU B 1 356 ? 21.396 -3.771 160.376 1.00 25.46 356 GLU B C 1
ATOM 6806 O O . GLU B 1 356 ? 20.464 -3.177 160.928 1.00 27.72 356 GLU B O 1
ATOM 6812 N N . GLY B 1 357 ? 22.672 -3.478 160.619 1.00 25.07 357 GLY B N 1
ATOM 6813 C CA . GLY B 1 357 ? 23.004 -2.320 161.437 1.00 26.86 357 GLY B CA 1
ATOM 6814 C C . GLY B 1 357 ? 22.604 -1.013 160.779 1.00 27.31 357 GLY B C 1
ATOM 6815 O O . GLY B 1 357 ? 22.045 -0.122 161.428 1.00 23.49 357 GLY B O 1
ATOM 6816 N N . ALA B 1 358 ? 22.844 -0.895 159.473 1.00 24.45 358 ALA B N 1
ATOM 6817 C CA . ALA B 1 358 ? 22.478 0.325 158.766 1.00 24.89 358 ALA B CA 1
ATOM 6818 C C . ALA B 1 358 ? 20.960 0.482 158.615 1.00 24.97 358 ALA B C 1
ATOM 6819 O O . ALA B 1 358 ? 20.469 1.616 158.592 1.00 24.34 358 ALA B O 1
ATOM 6821 N N . ARG B 1 359 ? 20.201 -0.619 158.491 1.00 23.78 359 ARG B N 1
ATOM 6822 C CA . ARG B 1 359 ? 18.743 -0.498 158.481 1.00 24.04 359 ARG B CA 1
ATOM 6823 C C . ARG B 1 359 ? 18.242 0.043 159.814 1.00 26.99 359 ARG B C 1
ATOM 6824 O O . ARG B 1 359 ? 17.337 0.889 159.854 1.00 27.49 359 ARG B O 1
ATOM 6832 N N . ALA B 1 360 ? 18.831 -0.417 160.919 1.00 26.62 360 ALA B N 1
ATOM 6833 C CA . ALA B 1 360 ? 18.461 0.124 162.219 1.00 25.13 360 ALA B CA 1
ATOM 6834 C C . ALA B 1 360 ? 18.820 1.607 162.322 1.00 26.05 360 ALA B C 1
ATOM 6835 O O . ALA B 1 360 ? 18.052 2.403 162.878 1.00 25.12 360 ALA B O 1
ATOM 6837 N N . PHE B 1 361 ? 19.994 1.988 161.816 1.00 24.04 361 PHE B N 1
ATOM 6838 C CA . PHE B 1 361 ? 20.428 3.379 161.876 1.00 24.25 361 PHE B CA 1
ATOM 6839 C C . PHE B 1 361 ? 19.475 4.251 161.071 1.00 29.15 361 PHE B C 1
ATOM 6840 O O . PHE B 1 361 ? 18.989 5.279 161.557 1.00 27.47 361 PHE B O 1
ATOM 6848 N N . LEU B 1 362 ? 19.138 3.803 159.858 1.00 25.72 362 LEU B N 1
ATOM 6849 C CA . LEU B 1 362 ? 18.230 4.539 158.990 1.00 24.55 362 LEU B CA 1
ATOM 6850 C C . LEU B 1 362 ? 16.875 4.759 159.649 1.00 27.23 362 LEU B C 1
ATOM 6851 O O . LEU B 1 362 ? 16.347 5.882 159.665 1.00 25.76 362 LEU B O 1
ATOM 6856 N N . LEU B 1 363 ? 16.290 3.688 160.187 1.00 28.25 363 LEU B N 1
ATOM 6857 C CA . LEU B 1 363 ? 14.936 3.768 160.721 1.00 28.63 363 LEU B CA 1
ATOM 6858 C C . LEU B 1 363 ? 14.897 4.566 162.023 1.00 28.19 363 LEU B C 1
ATOM 6859 O O . LEU B 1 363 ? 13.913 5.269 162.283 1.00 26.36 363 LEU B O 1
ATOM 6864 N N . TRP B 1 364 ? 15.945 4.453 162.856 1.00 26.10 364 TRP B N 1
ATOM 6865 C CA . TRP B 1 364 ? 16.082 5.315 164.033 1.00 27.16 364 TRP B CA 1
ATOM 6866 C C . TRP B 1 364 ? 16.139 6.782 163.622 1.00 27.33 364 TRP B C 1
ATOM 6867 O O . TRP B 1 364 ? 15.492 7.633 164.234 1.00 25.44 364 TRP B O 1
ATOM 6878 N N . GLY B 1 365 ? 16.933 7.091 162.588 1.00 28.11 365 GLY B N 1
ATOM 6879 C CA . GLY B 1 365 ? 16.896 8.418 161.996 1.00 25.96 365 GLY B CA 1
ATOM 6880 C C . GLY B 1 365 ? 15.496 8.838 161.593 1.00 26.83 365 GLY B C 1
ATOM 6881 O O . GLY B 1 365 ? 15.039 9.926 161.941 1.00 25.21 365 GLY B O 1
ATOM 6882 N N . ALA B 1 366 ? 14.794 7.981 160.843 1.00 29.51 366 ALA B N 1
ATOM 6883 C CA . ALA B 1 366 ? 13.442 8.332 160.408 1.00 29.00 366 ALA B CA 1
ATOM 6884 C C . ALA B 1 366 ? 12.521 8.556 161.600 1.00 27.00 366 ALA B C 1
ATOM 6885 O O . ALA B 1 366 ? 11.683 9.458 161.580 1.00 26.88 366 ALA B O 1
ATOM 6887 N N . GLN B 1 367 ? 12.662 7.741 162.647 1.00 26.88 367 GLN B N 1
ATOM 6888 C CA . GLN B 1 367 ? 11.850 7.920 163.846 1.00 31.82 367 GLN B CA 1
ATOM 6889 C C . GLN B 1 367 ? 12.089 9.288 164.478 1.00 31.93 367 GLN B C 1
ATOM 6890 O O . GLN B 1 367 ? 11.157 9.912 164.997 1.00 30.78 367 GLN B O 1
ATOM 6896 N N . MET B 1 368 ? 13.339 9.763 164.453 1.00 27.41 368 MET B N 1
ATOM 6897 C CA . MET B 1 368 ? 13.642 11.052 165.055 1.00 30.03 368 MET B CA 1
ATOM 6898 C C . MET B 1 368 ? 13.069 12.209 164.238 1.00 26.89 368 MET B C 1
ATOM 68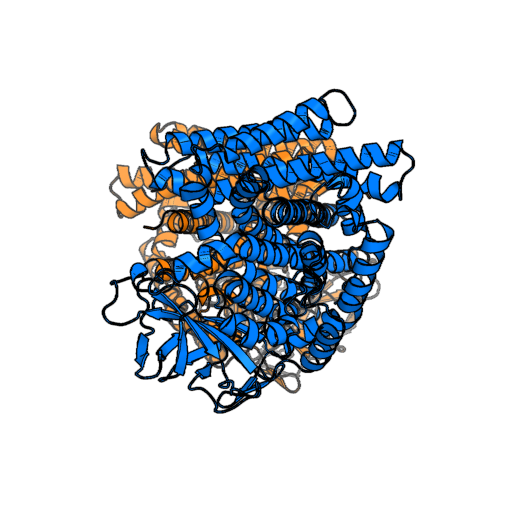99 O O . MET B 1 368 ? 12.629 13.203 164.818 1.00 28.11 368 MET B O 1
ATOM 6904 N N . ILE B 1 369 ? 13.055 12.098 162.905 1.00 26.25 369 ILE B N 1
ATOM 6905 C CA . ILE B 1 369 ? 12.366 13.084 162.071 1.00 26.09 369 ILE B CA 1
ATOM 6906 C C . ILE B 1 369 ? 10.909 13.221 162.513 1.00 31.72 369 ILE B C 1
ATOM 6907 O O . ILE B 1 369 ? 10.392 14.331 162.683 1.00 30.89 369 ILE B O 1
ATOM 6912 N N . ASP B 1 370 ? 10.239 12.085 162.737 1.00 30.01 370 ASP B N 1
ATOM 6913 C CA . ASP B 1 370 ? 8.853 12.095 163.201 1.00 32.07 370 ASP B CA 1
ATOM 6914 C C . ASP B 1 370 ? 8.707 12.854 164.516 1.00 34.49 370 ASP B C 1
ATOM 6915 O O . ASP B 1 370 ? 7.767 13.635 164.692 1.00 34.65 370 ASP B O 1
ATOM 6920 N N . ARG B 1 371 ? 9.620 12.616 165.465 1.00 33.27 371 ARG B N 1
ATOM 6921 C CA . ARG B 1 371 ? 9.554 13.305 166.753 1.00 35.49 371 ARG B CA 1
ATOM 6922 C C . ARG B 1 371 ? 9.846 14.788 166.609 1.00 35.66 371 ARG B C 1
ATOM 6923 O O . ARG B 1 371 ? 9.246 15.614 167.304 1.00 38.06 371 ARG B O 1
ATOM 6931 N N . ALA B 1 372 ? 10.826 15.134 165.773 1.00 35.91 372 ALA B N 1
ATOM 6932 C CA . ALA B 1 372 ? 11.127 16.536 165.526 1.00 35.52 372 ALA B CA 1
ATOM 6933 C C . ALA B 1 372 ? 9.940 17.228 164.877 1.00 36.00 372 ALA B C 1
ATOM 6934 O O . ALA B 1 372 ? 9.513 18.302 165.317 1.00 36.61 372 ALA B O 1
ATOM 6936 N N . GLU B 1 373 ? 9.375 16.602 163.843 1.00 33.39 373 GLU B N 1
ATOM 6937 C CA . GLU B 1 373 ? 8.330 17.227 163.041 1.00 37.16 373 GLU B CA 1
ATOM 6938 C C . GLU B 1 373 ? 6.957 17.118 163.698 1.00 38.74 373 GLU B C 1
ATOM 6939 O O . GLU B 1 373 ? 6.243 18.118 163.819 1.00 45.50 373 GLU B O 1
ATOM 6945 N N . ARG B 1 374 ? 6.564 15.917 164.122 1.00 38.35 374 ARG B N 1
ATOM 6946 C CA . ARG B 1 374 ? 5.245 15.740 164.716 1.00 37.27 374 ARG B CA 1
ATOM 6947 C C . ARG B 1 374 ? 5.231 16.080 166.203 1.00 40.54 374 ARG B C 1
ATOM 6948 O O . ARG B 1 374 ? 4.205 16.530 166.721 1.00 39.42 374 ARG B O 1
ATOM 6956 N N . GLY B 1 375 ? 6.346 15.896 166.904 1.00 42.26 375 GLY B N 1
ATOM 6957 C CA . GLY B 1 375 ? 6.399 16.277 168.297 1.00 38.07 375 GLY B CA 1
ATOM 6958 C C . GLY B 1 375 ? 6.910 17.673 168.567 1.00 41.08 375 GLY B C 1
ATOM 6959 O O . GLY B 1 375 ? 6.935 18.092 169.728 1.00 41.73 375 GLY B O 1
ATOM 6960 N N . LYS B 1 376 ? 7.333 18.411 167.539 1.00 40.37 376 LYS B N 1
ATOM 6961 C CA . LYS B 1 376 ? 7.953 19.731 167.732 1.00 46.37 376 LYS B CA 1
ATOM 6962 C C . LYS B 1 376 ? 9.122 19.661 168.711 1.00 44.81 376 LYS B C 1
ATOM 6963 O O . LYS B 1 376 ? 9.388 20.603 169.456 1.00 45.78 376 LYS B O 1
ATOM 6969 N N . ASP B 1 377 ? 9.813 18.529 168.735 1.00 38.83 377 ASP B N 1
ATOM 6970 C CA . ASP B 1 377 ? 10.920 18.322 169.658 1.00 39.02 377 ASP B CA 1
ATOM 6971 C C . ASP B 1 377 ? 12.184 18.926 169.056 1.00 39.48 377 ASP B C 1
ATOM 6972 O O . ASP B 1 377 ? 12.688 18.429 168.044 1.00 37.90 377 ASP B O 1
ATOM 6977 N N . GLU B 1 378 ? 12.705 19.997 169.670 1.00 41.61 378 GLU B N 1
ATOM 6978 C CA . GLU B 1 378 ? 13.923 20.612 169.148 1.00 40.95 378 GLU B CA 1
ATOM 6979 C C . GLU B 1 378 ? 15.170 19.779 169.430 1.00 34.93 378 GLU B C 1
ATOM 6980 O O . GLU B 1 378 ? 16.144 19.900 168.688 1.00 35.83 378 GLU B O 1
ATOM 6986 N N . ALA B 1 379 ? 15.162 18.924 170.459 1.00 31.71 379 ALA B N 1
ATOM 6987 C CA . ALA B 1 379 ? 16.324 18.068 170.711 1.00 39.16 379 ALA B CA 1
ATOM 6988 C C . ALA B 1 379 ? 16.424 16.958 169.674 1.00 37.21 379 ALA B C 1
ATOM 6989 O O . ALA B 1 379 ? 17.520 16.641 169.200 1.00 33.01 379 ALA B O 1
ATOM 6991 N N . ALA B 1 380 ? 15.289 16.355 169.311 1.00 30.65 380 ALA B N 1
ATOM 6992 C CA . ALA B 1 380 ? 15.297 15.396 168.222 1.00 31.59 380 ALA B CA 1
ATOM 6993 C C . ALA B 1 380 ? 15.718 16.068 166.918 1.00 32.47 380 ALA B C 1
ATOM 6994 O O . ALA B 1 380 ? 16.475 15.494 166.128 1.00 32.24 380 ALA B O 1
ATOM 6996 N N . HIS B 1 381 ? 15.276 17.300 166.690 1.00 31.26 381 HIS B N 1
ATOM 6997 C CA . HIS B 1 381 ? 15.648 17.967 165.448 1.00 33.24 381 HIS B CA 1
ATOM 6998 C C . HIS B 1 381 ? 17.153 18.234 165.382 1.00 30.41 381 HIS B C 1
ATOM 6999 O O . HIS B 1 381 ? 17.775 18.057 164.327 1.00 30.63 381 HIS B O 1
ATOM 7006 N N . GLY B 1 382 ? 17.760 18.639 166.498 1.00 28.91 382 GLY B N 1
ATOM 7007 C CA . GLY B 1 382 ? 19.194 18.894 166.496 1.00 28.77 382 GLY B CA 1
ATOM 7008 C C . GLY B 1 382 ? 20.023 17.634 166.309 1.00 30.33 382 GLY B C 1
ATOM 7009 O O . GLY B 1 382 ? 21.007 17.627 165.558 1.00 27.47 382 GLY B O 1
ATOM 7010 N N . MET B 1 383 ? 19.646 16.558 166.990 1.00 26.65 383 MET B N 1
ATOM 7011 C CA . MET B 1 383 ? 20.361 15.294 166.841 1.00 30.13 383 MET B CA 1
ATOM 7012 C C . MET B 1 383 ? 20.221 14.734 165.431 1.00 29.45 383 MET B C 1
ATOM 7013 O O . MET B 1 383 ? 21.202 14.278 164.839 1.00 31.69 383 MET B O 1
ATOM 7018 N N . VAL B 1 384 ? 19.015 14.767 164.867 1.00 30.43 384 VAL B N 1
ATOM 7019 C CA . VAL B 1 384 ? 18.853 14.214 163.531 1.00 30.36 384 VAL B CA 1
ATOM 7020 C C . VAL B 1 384 ? 19.607 15.054 162.506 1.00 28.53 384 VAL B C 1
ATOM 7021 O O . VAL B 1 384 ? 20.139 14.518 161.523 1.00 26.00 384 VAL B O 1
ATOM 7025 N N . SER B 1 385 ? 19.711 16.367 162.720 1.00 29.63 385 SER B N 1
ATOM 7026 C CA . SER B 1 385 ? 20.414 17.177 161.730 1.00 26.98 385 SER B CA 1
ATOM 7027 C C . SER B 1 385 ? 21.913 16.951 161.821 1.00 26.95 385 SER B C 1
ATOM 7028 O O . SER B 1 385 ? 22.616 17.029 160.809 1.00 30.56 385 SER B O 1
ATOM 7031 N N . LEU B 1 386 ? 22.413 16.645 163.013 1.00 24.46 386 LEU B N 1
ATOM 7032 C CA . LEU B 1 386 ? 23.794 16.211 163.144 1.00 23.79 386 LEU B CA 1
ATOM 7033 C C . LEU B 1 386 ? 24.021 14.893 162.414 1.00 27.08 386 LEU B C 1
ATOM 7034 O O . LEU B 1 386 ? 25.053 14.706 161.758 1.00 25.29 386 LEU B O 1
ATOM 7039 N N . LEU B 1 387 ? 23.047 13.985 162.475 1.00 23.63 387 LEU B N 1
ATOM 7040 C CA . LEU B 1 387 ? 23.271 12.624 162.023 1.00 22.95 387 LEU B CA 1
ATOM 7041 C C . LEU B 1 387 ? 22.965 12.385 160.542 1.00 26.09 387 LEU B C 1
ATOM 7042 O O . LEU B 1 387 ? 23.529 11.448 159.969 1.00 25.84 387 LEU B O 1
ATOM 7047 N N . THR B 1 388 ? 22.127 13.198 159.888 1.00 25.53 388 THR B N 1
ATOM 7048 C CA . THR B 1 388 ? 21.767 12.876 158.504 1.00 25.84 388 THR B CA 1
ATOM 7049 C C . THR B 1 388 ? 22.939 12.925 157.519 1.00 26.83 388 THR B C 1
ATOM 7050 O O . THR B 1 388 ? 22.945 12.094 156.593 1.00 28.19 388 THR B O 1
ATOM 7054 N N . PRO B 1 389 ? 23.929 13.820 157.627 1.00 26.64 389 PRO B N 1
ATOM 7055 C CA . PRO B 1 389 ? 25.077 13.689 156.712 1.00 29.23 389 PRO B CA 1
ATOM 7056 C C . PRO B 1 389 ? 25.804 12.374 156.897 1.00 28.02 389 PRO B C 1
ATOM 7057 O O . PRO B 1 389 ? 26.341 11.817 155.930 1.00 23.19 389 PRO B O 1
ATOM 7061 N N . VAL B 1 390 ? 25.796 11.844 158.121 1.00 27.90 390 VAL B N 1
ATOM 7062 C CA . VAL B 1 390 ? 26.382 10.538 158.374 1.00 23.70 390 VAL B CA 1
ATOM 7063 C C . VAL B 1 390 ? 25.520 9.446 157.761 1.00 27.56 390 VAL B C 1
ATOM 7064 O O . VAL B 1 390 ? 26.037 8.512 157.140 1.00 29.18 390 VAL B O 1
ATOM 7068 N N . ILE B 1 391 ? 24.190 9.552 157.899 1.00 25.20 391 ILE B N 1
ATOM 7069 C CA . ILE B 1 391 ? 23.321 8.562 157.273 1.00 29.79 391 ILE B CA 1
ATOM 7070 C C . ILE B 1 391 ? 23.558 8.528 155.767 1.00 24.36 391 ILE B C 1
ATOM 7071 O O . ILE B 1 391 ? 23.668 7.455 155.166 1.00 25.52 391 ILE B O 1
ATOM 7076 N N . LYS B 1 392 ? 23.653 9.694 155.142 1.00 24.34 392 LYS B N 1
ATOM 7077 C CA . LYS B 1 392 ? 23.837 9.765 153.697 1.00 22.98 392 LYS B CA 1
ATOM 7078 C C . LYS B 1 392 ? 25.213 9.241 153.294 1.00 24.02 392 LYS B C 1
ATOM 7079 O O . LYS B 1 392 ? 25.323 8.318 152.480 1.00 28.82 392 LYS B O 1
ATOM 7085 N N . GLY B 1 393 ? 26.280 9.833 153.839 1.00 24.14 393 GLY B N 1
ATOM 7086 C CA . GLY B 1 393 ? 27.621 9.482 153.391 1.00 24.24 393 GLY B CA 1
ATOM 7087 C C . GLY B 1 393 ? 28.002 8.047 153.719 1.00 24.36 393 GLY B C 1
ATOM 7088 O O . GLY B 1 393 ? 28.453 7.299 152.846 1.00 24.82 393 GLY B O 1
ATOM 7089 N N . PHE B 1 394 ? 27.833 7.648 154.982 1.00 23.30 394 PHE B N 1
ATOM 7090 C CA . PHE B 1 394 ? 28.256 6.318 155.413 1.00 23.60 394 PHE B CA 1
ATOM 7091 C C . PHE B 1 394 ? 27.463 5.224 154.713 1.00 26.32 394 PHE B C 1
ATOM 7092 O O . PHE B 1 394 ? 28.045 4.273 154.183 1.00 25.66 394 PHE B O 1
ATOM 7100 N N . LEU B 1 395 ? 26.124 5.341 154.688 1.00 24.53 395 LEU B N 1
ATOM 7101 C CA . LEU B 1 395 ? 25.320 4.262 154.109 1.00 26.31 395 LEU B CA 1
ATOM 7102 C C . LEU B 1 395 ? 25.570 4.100 152.612 1.00 25.41 395 LEU B C 1
ATOM 7103 O O . LEU B 1 395 ? 25.540 2.980 152.087 1.00 24.14 395 LEU B O 1
ATOM 7108 N N . THR B 1 396 ? 25.806 5.198 151.899 1.00 25.72 396 THR B N 1
ATOM 7109 C CA . THR B 1 396 ? 26.018 5.066 150.462 1.00 24.39 396 THR B CA 1
ATOM 7110 C C . THR B 1 396 ? 27.420 4.552 150.141 1.00 24.17 396 THR B C 1
ATOM 7111 O O . THR B 1 396 ? 27.577 3.737 149.222 1.00 23.78 396 THR B O 1
ATOM 7115 N N . ASP B 1 397 ? 28.436 4.966 150.908 1.00 23.04 397 ASP B N 1
ATOM 7116 C CA . ASP B 1 397 ? 29.793 4.433 150.718 1.00 24.20 397 ASP B CA 1
ATOM 7117 C C . ASP B 1 397 ? 29.871 2.944 151.069 1.00 23.52 397 ASP B C 1
ATOM 7118 O O . ASP B 1 397 ? 30.323 2.120 150.272 1.00 23.35 397 ASP B O 1
ATOM 7123 N N . GLU B 1 398 ? 29.471 2.591 152.288 1.00 27.08 398 GLU B N 1
ATOM 7124 C CA . GLU B 1 398 ? 29.502 1.196 152.700 1.00 28.31 398 GLU B CA 1
ATOM 7125 C C . GLU B 1 398 ? 28.564 0.365 151.845 1.00 27.11 398 GLU B C 1
ATOM 7126 O O . GLU B 1 398 ? 28.888 -0.771 151.469 1.00 28.11 398 GLU B O 1
ATOM 7132 N N . GLY B 1 399 ? 27.388 0.922 151.538 1.00 25.66 399 GLY B N 1
ATOM 7133 C CA . GLY B 1 399 ? 26.421 0.203 150.727 1.00 24.88 399 GLY B CA 1
ATOM 7134 C C . GLY B 1 399 ? 26.959 -0.126 149.353 1.00 23.12 399 GLY B C 1
ATOM 7135 O O . GLY B 1 399 ? 26.820 -1.250 148.877 1.00 29.10 399 GLY B O 1
ATOM 7136 N N . TYR B 1 400 ? 27.577 0.852 148.694 1.00 24.54 400 TYR B N 1
ATOM 7137 C CA . TYR B 1 400 ? 28.247 0.581 147.423 1.00 25.77 400 TYR B CA 1
ATOM 7138 C C . TYR B 1 400 ? 29.312 -0.507 147.567 1.00 27.06 400 TYR B C 1
ATOM 7139 O O . TYR B 1 400 ? 29.371 -1.438 146.754 1.00 25.78 400 TYR B O 1
ATOM 7148 N N . ASP B 1 401 ? 30.193 -0.379 148.575 1.00 27.04 401 ASP B N 1
ATOM 7149 C CA . ASP B 1 401 ? 31.247 -1.375 148.780 1.00 23.88 401 ASP B CA 1
ATOM 7150 C C . ASP B 1 401 ? 30.658 -2.765 148.932 1.00 27.68 401 ASP B C 1
ATOM 7151 O O . ASP B 1 401 ? 31.211 -3.746 148.427 1.00 24.10 401 ASP B O 1
ATOM 7156 N N . MET B 1 402 ? 29.522 -2.867 149.611 1.00 27.76 402 MET B N 1
ATOM 7157 C CA . MET B 1 402 ? 28.920 -4.173 149.784 1.00 25.56 402 MET B CA 1
ATOM 7158 C C . MET B 1 402 ? 28.391 -4.709 148.466 1.00 25.79 402 MET B C 1
ATOM 7159 O O . MET B 1 402 ? 28.530 -5.909 148.193 1.00 26.86 402 MET B O 1
ATOM 7164 N N . THR B 1 403 ? 27.800 -3.844 147.620 1.00 22.80 403 THR B N 1
ATOM 7165 C CA . THR B 1 403 ? 27.336 -4.330 146.319 1.00 25.38 403 THR B CA 1
ATOM 7166 C C . THR B 1 403 ? 28.500 -4.865 145.504 1.00 24.79 403 THR B C 1
ATOM 7167 O O . THR B 1 403 ? 28.363 -5.884 144.818 1.00 27.28 403 THR B O 1
ATOM 7171 N N . VAL B 1 404 ? 29.660 -4.204 145.583 1.00 25.53 404 VAL B N 1
ATOM 7172 C CA . VAL B 1 404 ? 30.859 -4.721 144.926 1.00 25.60 404 VAL B CA 1
ATOM 7173 C C . VAL B 1 404 ? 31.219 -6.096 145.488 1.00 29.55 404 VAL B C 1
ATOM 7174 O O . VAL B 1 404 ? 31.482 -7.047 144.730 1.00 26.04 404 VAL B O 1
ATOM 7178 N N . GLN B 1 405 ? 31.206 -6.228 146.823 1.00 22.59 405 GLN B N 1
ATOM 7179 C CA . GLN B 1 405 ? 31.523 -7.508 147.456 1.00 28.46 405 GLN B CA 1
ATOM 7180 C C . GLN B 1 405 ? 30.503 -8.581 147.097 1.00 27.30 405 GLN B C 1
ATOM 7181 O O . GLN B 1 405 ? 30.859 -9.762 146.969 1.00 26.74 405 GLN B O 1
ATOM 7187 N N . ALA B 1 406 ? 29.222 -8.208 146.982 1.00 24.98 406 ALA B N 1
ATOM 7188 C CA . ALA B 1 406 ? 28.220 -9.184 146.555 1.00 24.94 406 ALA B CA 1
ATOM 7189 C C . ALA B 1 406 ? 28.490 -9.648 145.128 1.00 27.47 406 ALA B C 1
ATOM 7190 O O . ALA B 1 406 ? 28.382 -10.844 144.825 1.00 24.03 406 ALA B O 1
ATOM 7192 N N . GLN B 1 407 ? 28.827 -8.710 144.233 1.00 23.72 407 GLN B N 1
ATOM 7193 C CA . GLN B 1 407 ? 29.199 -9.075 142.865 1.00 26.12 407 GLN B CA 1
ATOM 7194 C C . GLN B 1 407 ? 30.408 -10.006 142.844 1.00 30.28 407 GLN B C 1
ATOM 7195 O O . GLN B 1 407 ? 30.492 -10.912 141.999 1.00 29.44 407 GLN B O 1
ATOM 7201 N N . GLN B 1 408 ? 31.349 -9.801 143.774 1.00 24.49 408 GLN B N 1
ATOM 7202 C CA . GLN B 1 408 ? 32.528 -10.655 143.863 1.00 27.58 408 GLN B CA 1
ATOM 7203 C C . GLN B 1 408 ? 32.166 -12.108 144.176 1.00 29.10 408 GLN B C 1
ATOM 7204 O O . GLN B 1 408 ? 32.870 -13.026 143.732 1.00 29.62 408 GLN B O 1
ATOM 7210 N N . VAL B 1 409 ? 31.088 -12.339 144.944 1.00 25.78 409 VAL B N 1
ATOM 7211 C CA . VAL B 1 409 ? 30.671 -13.700 145.290 1.00 23.45 409 VAL B CA 1
ATOM 7212 C C . VAL B 1 409 ? 30.372 -14.523 144.031 1.00 29.05 409 VAL B C 1
ATOM 7213 O O . VAL B 1 409 ? 30.581 -15.743 144.011 1.00 26.28 409 VAL B O 1
ATOM 7217 N N . TYR B 1 410 ? 29.922 -13.872 142.960 1.00 26.27 410 TYR B N 1
ATOM 7218 C CA . TYR B 1 410 ? 29.577 -14.529 141.706 1.00 26.32 410 TYR B CA 1
ATOM 7219 C C . TYR B 1 410 ? 30.773 -14.885 140.839 1.00 29.35 410 TYR B C 1
ATOM 7220 O O . TYR B 1 410 ? 30.576 -15.507 139.788 1.00 30.69 410 TYR B O 1
ATOM 7229 N N . GLY B 1 411 ? 31.993 -14.491 141.215 1.00 28.87 411 GLY B N 1
ATOM 7230 C CA . GLY B 1 411 ? 33.134 -14.814 140.375 1.00 23.41 411 GLY B CA 1
ATOM 7231 C C . GLY B 1 411 ? 33.018 -14.206 138.988 1.00 26.98 411 GLY B C 1
ATOM 7232 O O . GLY B 1 411 ? 32.550 -13.069 138.813 1.00 28.46 411 GLY B O 1
ATOM 7233 N N . GLY B 1 412 ? 33.472 -14.967 137.987 1.00 25.75 412 GLY B N 1
ATOM 7234 C CA . GLY B 1 412 ? 33.421 -14.499 136.612 1.00 26.64 412 GLY B CA 1
ATOM 7235 C C . GLY B 1 412 ? 32.013 -14.167 136.155 1.00 27.12 412 GLY B C 1
ATOM 7236 O O . GLY B 1 412 ? 31.801 -13.206 135.412 1.00 26.89 412 GLY B O 1
ATOM 7237 N N . HIS B 1 413 ? 31.028 -14.938 136.614 1.00 29.20 413 HIS B N 1
ATOM 7238 C CA . HIS B 1 413 ? 29.635 -14.623 136.301 1.00 32.51 413 HIS B CA 1
ATOM 7239 C C . HIS B 1 413 ? 29.237 -13.222 136.755 1.00 32.25 413 HIS B C 1
ATOM 7240 O O . HIS B 1 413 ? 28.354 -12.607 136.142 1.00 31.22 413 HIS B O 1
ATOM 7247 N N . GLY B 1 414 ? 29.873 -12.703 137.816 1.00 29.23 414 GLY B N 1
ATOM 7248 C CA . GLY B 1 414 ? 29.553 -11.380 138.323 1.00 28.30 414 GLY B CA 1
ATOM 7249 C C . GLY B 1 414 ? 29.844 -10.254 137.349 1.00 32.13 414 GLY B C 1
ATOM 7250 O O . GLY B 1 414 ? 29.244 -9.181 137.459 1.00 33.21 414 GLY B O 1
ATOM 7251 N N . TYR B 1 415 ? 30.738 -10.478 136.395 1.00 30.74 415 TYR B N 1
ATOM 7252 C CA . TYR B 1 415 ? 31.100 -9.468 135.423 1.00 28.03 415 TYR B CA 1
ATOM 7253 C C . TYR B 1 415 ? 30.211 -9.488 134.189 1.00 33.89 415 TYR B C 1
ATOM 7254 O O . TYR B 1 415 ? 30.387 -8.633 133.316 1.00 31.59 415 TYR B O 1
ATOM 7263 N N . ILE B 1 416 ? 29.280 -10.444 134.088 1.00 32.49 416 ILE B N 1
ATOM 7264 C CA . ILE B 1 416 ? 28.384 -10.545 132.943 1.00 29.84 416 ILE B CA 1
ATOM 7265 C C . ILE B 1 416 ? 27.093 -9.812 133.283 1.00 36.16 416 ILE B C 1
ATOM 7266 O O . ILE B 1 416 ? 26.528 -10.006 134.363 1.00 34.40 416 ILE B O 1
ATOM 7271 N N . GLU B 1 417 ? 26.615 -8.970 132.361 1.00 35.60 417 GLU B N 1
ATOM 7272 C CA . GLU B 1 417 ? 25.494 -8.095 132.696 1.00 34.32 417 GLU B CA 1
ATOM 7273 C C . GLU B 1 417 ? 24.202 -8.880 132.942 1.00 33.74 417 GLU B C 1
ATOM 7274 O O . GLU B 1 417 ? 23.431 -8.531 133.842 1.00 31.36 417 GLU B O 1
ATOM 7280 N N . GLU B 1 418 ? 23.952 -9.952 132.179 1.00 32.96 418 GLU B N 1
ATOM 7281 C CA . GLU B 1 418 ? 22.711 -10.701 132.368 1.00 34.74 418 GLU B CA 1
ATOM 7282 C C . GLU B 1 418 ? 22.603 -11.287 133.768 1.00 35.32 418 GLU B C 1
ATOM 7283 O O . GLU B 1 418 ? 21.513 -11.700 134.182 1.00 29.48 418 GLU B O 1
ATOM 7289 N N . THR B 1 419 ? 23.708 -11.324 134.508 1.00 32.24 419 THR B N 1
ATOM 7290 C CA . THR B 1 419 ? 23.684 -11.813 135.878 1.00 31.46 419 THR B CA 1
ATOM 7291 C C . THR B 1 419 ? 23.008 -10.834 136.835 1.00 30.88 419 THR B C 1
ATOM 7292 O O . THR B 1 419 ? 22.509 -11.260 137.881 1.00 32.02 419 THR B O 1
ATOM 7296 N N . GLY B 1 420 ? 22.959 -9.539 136.504 1.00 28.80 420 GLY B N 1
ATOM 7297 C CA . GLY B 1 420 ? 22.259 -8.569 137.325 1.00 28.53 420 GLY B CA 1
ATOM 7298 C C . GLY B 1 420 ? 23.081 -7.888 138.400 1.00 28.64 420 GLY B C 1
ATOM 7299 O O . GLY B 1 420 ? 22.617 -6.899 138.986 1.00 28.21 420 GLY B O 1
ATOM 7300 N N . MET B 1 421 ? 24.287 -8.366 138.679 1.00 26.30 421 MET B N 1
ATOM 7301 C CA . MET B 1 421 ? 25.015 -7.836 139.819 1.00 27.42 421 MET B CA 1
ATOM 7302 C C . MET B 1 421 ? 25.711 -6.521 139.493 1.00 28.82 421 MET B C 1
ATOM 7303 O O . MET B 1 421 ? 25.778 -5.623 140.348 1.00 27.05 421 MET B O 1
ATOM 7308 N N . SER B 1 422 ? 26.222 -6.392 138.269 1.00 29.87 422 SER B N 1
ATOM 7309 C CA . SER B 1 422 ? 26.864 -5.150 137.857 1.00 29.72 422 SER B CA 1
ATOM 7310 C C . SER B 1 422 ? 25.908 -3.971 137.976 1.00 24.86 422 SER B C 1
ATOM 7311 O O . SER B 1 422 ? 26.313 -2.868 138.377 1.00 28.06 422 SER B O 1
ATOM 7314 N N . GLN B 1 423 ? 24.633 -4.184 137.651 1.00 22.37 423 GLN B N 1
ATOM 7315 C CA . GLN B 1 423 ? 23.665 -3.100 137.767 1.00 24.07 423 GLN B CA 1
ATOM 7316 C C . GLN B 1 423 ? 23.540 -2.614 139.209 1.00 24.74 423 GLN B C 1
ATOM 7317 O O . GLN B 1 423 ? 23.483 -1.403 139.457 1.00 23.71 423 GLN B O 1
ATOM 7323 N N . PHE B 1 424 ? 23.520 -3.538 140.175 1.00 24.02 424 PHE B N 1
ATOM 7324 C CA . PHE B 1 424 ? 23.395 -3.140 141.575 1.00 25.19 424 PHE B CA 1
ATOM 7325 C C . PHE B 1 424 ? 24.510 -2.166 141.984 1.00 27.63 424 PHE B C 1
ATOM 7326 O O . PHE B 1 424 ? 24.234 -1.123 142.595 1.00 28.44 424 PHE B O 1
ATOM 7334 N N . THR B 1 425 ? 25.778 -2.467 141.637 1.00 23.38 425 THR B N 1
ATOM 7335 C CA . THR B 1 425 ? 26.848 -1.512 141.949 1.00 25.44 425 THR B CA 1
ATOM 7336 C C . THR B 1 425 ? 26.653 -0.199 141.189 1.00 23.89 425 THR B C 1
ATOM 7337 O O . THR B 1 425 ? 26.759 0.888 141.772 1.00 25.94 425 THR B O 1
ATOM 7341 N N . ARG B 1 426 ? 26.373 -0.281 139.885 1.00 23.68 426 ARG B N 1
ATOM 7342 C CA . ARG B 1 426 ? 26.303 0.928 139.069 1.00 24.93 426 ARG B CA 1
ATOM 7343 C C . ARG B 1 426 ? 25.186 1.850 139.547 1.00 31.67 426 ARG B C 1
ATOM 7344 O O . ARG B 1 426 ? 25.389 3.064 139.669 1.00 29.32 426 ARG B O 1
ATOM 7352 N N . ASP B 1 427 ? 24.006 1.289 139.849 1.00 27.71 427 ASP B N 1
ATOM 7353 C CA . ASP B 1 427 ? 22.929 2.097 140.416 1.00 23.42 427 ASP B CA 1
ATOM 7354 C C . ASP B 1 427 ? 23.315 2.656 141.786 1.00 27.09 427 ASP B C 1
ATOM 7355 O O . ASP B 1 427 ? 23.033 3.822 142.092 1.00 30.16 427 ASP B O 1
ATOM 7360 N N . ALA B 1 428 ? 23.928 1.831 142.645 1.00 24.45 428 ALA B N 1
ATOM 7361 C CA . ALA B 1 428 ? 24.329 2.321 143.960 1.00 26.11 428 ALA B CA 1
ATOM 7362 C C . ALA B 1 428 ? 25.305 3.477 143.854 1.00 29.05 428 ALA B C 1
ATOM 7363 O O . ALA B 1 428 ? 25.389 4.304 144.772 1.00 27.54 428 ALA B O 1
ATOM 7365 N N . ARG B 1 429 ? 26.064 3.530 142.753 1.00 29.17 429 ARG B N 1
ATOM 7366 C CA . ARG B 1 429 ? 27.164 4.478 142.637 1.00 25.19 429 ARG B CA 1
ATOM 7367 C C . ARG B 1 429 ? 26.675 5.922 142.687 1.00 27.64 429 ARG B C 1
ATOM 7368 O O . ARG B 1 429 ? 27.347 6.785 143.264 1.00 22.03 429 ARG B O 1
ATOM 7376 N N . ILE B 1 430 ? 25.490 6.200 142.118 1.00 23.48 430 ILE B N 1
ATOM 7377 C CA . ILE B 1 430 ? 24.995 7.581 142.062 1.00 23.29 430 ILE B CA 1
ATOM 7378 C C . ILE B 1 430 ? 24.666 8.119 143.460 1.00 24.13 430 ILE B C 1
ATOM 7379 O O . ILE B 1 430 ? 24.752 9.329 143.702 1.00 24.32 430 ILE B O 1
ATOM 7384 N N . ALA B 1 431 ? 24.305 7.248 144.403 1.00 26.00 431 ALA B N 1
ATOM 7385 C CA . ALA B 1 431 ? 23.923 7.714 145.733 1.00 25.21 431 ALA B CA 1
ATOM 7386 C C . ALA B 1 431 ? 25.086 8.331 146.495 1.00 27.46 431 ALA B C 1
ATOM 7387 O O . ALA B 1 431 ? 24.853 9.102 147.431 1.00 26.20 431 ALA B O 1
ATOM 7389 N N . MET B 1 432 ? 26.328 8.006 146.131 1.00 26.26 432 MET B N 1
ATOM 7390 C CA . MET B 1 432 ? 27.481 8.661 146.731 1.00 26.34 432 MET B CA 1
ATOM 7391 C C . MET B 1 432 ? 27.723 10.054 146.166 1.00 26.30 432 MET B C 1
ATOM 7392 O O . MET B 1 432 ? 28.556 10.794 146.709 1.00 25.22 432 MET B O 1
ATOM 7397 N N . ILE B 1 433 ? 27.111 10.342 145.039 1.00 26.35 433 ILE B N 1
ATOM 7398 C CA . ILE B 1 433 ? 27.362 11.565 144.294 1.00 27.60 433 ILE B CA 1
ATOM 7399 C C . ILE B 1 433 ? 26.322 12.636 144.332 1.00 27.66 433 ILE B C 1
ATOM 7400 O O . ILE B 1 433 ? 26.638 13.742 144.623 1.00 29.64 433 ILE B O 1
ATOM 7405 N N . TYR B 1 434 ? 25.100 12.297 144.010 1.00 25.87 434 TYR B N 1
ATOM 7406 C CA . TYR B 1 434 ? 24.058 13.277 143.982 1.00 26.80 434 TYR B CA 1
ATOM 7407 C C . TYR B 1 434 ? 23.528 13.646 145.356 1.00 31.04 434 TYR B C 1
ATOM 7408 O O . TYR B 1 434 ? 23.932 13.071 146.326 1.00 29.06 434 TYR B O 1
ATOM 7417 N N . GLU B 1 435 ? 22.667 14.646 145.404 1.00 32.13 435 GLU B N 1
ATOM 7418 C CA . GLU B 1 435 ? 22.075 15.157 146.630 1.00 31.58 435 GLU B CA 1
ATOM 7419 C C . GLU B 1 435 ? 23.152 15.555 147.649 1.00 31.10 435 GLU B C 1
ATOM 7420 O O . GLU B 1 435 ? 23.050 15.307 148.803 1.00 30.02 435 GLU B O 1
ATOM 7426 N N . GLY B 1 436 ? 24.200 16.171 147.166 1.00 29.97 436 GLY B N 1
ATOM 7427 C CA . GLY B 1 436 ? 25.317 16.529 147.979 1.00 25.74 436 GLY B CA 1
ATOM 7428 C C . GLY B 1 436 ? 26.332 15.398 147.999 1.00 28.84 436 GLY B C 1
ATOM 7429 O O . GLY B 1 436 ? 26.161 14.413 148.651 1.00 27.95 436 GLY B O 1
ATOM 7430 N N . ALA B 1 437 ? 27.405 15.566 147.267 1.00 23.94 437 ALA B N 1
ATOM 7431 C CA . ALA B 1 437 ? 28.428 14.555 147.189 1.00 29.75 437 ALA B CA 1
ATOM 7432 C C . ALA B 1 437 ? 29.005 14.202 148.546 1.00 27.79 437 ALA B C 1
ATOM 7433 O O . ALA B 1 437 ? 29.187 15.045 149.364 1.00 28.51 437 ALA B O 1
ATOM 7435 N N . ASN B 1 438 ? 29.263 12.933 148.762 1.00 27.20 438 ASN B N 1
ATOM 7436 C CA . ASN B 1 438 ? 29.772 12.448 150.025 1.00 27.40 438 ASN B CA 1
ATOM 7437 C C . ASN B 1 438 ? 30.836 13.296 150.682 1.00 26.71 438 ASN B C 1
ATOM 7438 O O . ASN B 1 438 ? 30.810 13.485 151.859 1.00 30.11 438 ASN B O 1
ATOM 7443 N N . GLY B 1 439 ? 31.733 13.840 149.894 1.00 23.42 439 GLY B N 1
ATOM 7444 C CA . GLY B 1 439 ? 32.737 14.751 150.429 1.00 25.13 439 GLY B CA 1
ATOM 7445 C C . GLY B 1 439 ? 32.132 16.041 150.963 1.00 29.00 439 GLY B C 1
ATOM 7446 O O . GLY B 1 439 ? 32.606 16.598 151.958 1.00 31.11 439 GLY B O 1
ATOM 7447 N N . VAL B 1 440 ? 31.066 16.526 150.315 1.00 30.92 440 VAL B N 1
ATOM 7448 C CA . VAL B 1 440 ? 30.348 17.710 150.793 1.00 30.02 440 VAL B CA 1
ATOM 7449 C C . VAL B 1 440 ? 29.614 17.413 152.100 1.00 28.68 440 VAL B C 1
ATOM 7450 O O . VAL B 1 440 ? 29.562 18.256 153.002 1.00 30.60 440 VAL B O 1
ATOM 7454 N N . GLN B 1 441 ? 29.026 16.222 152.223 1.00 27.30 441 GLN B N 1
ATOM 7455 C CA . GLN B 1 441 ? 28.411 15.837 153.489 1.00 27.64 441 GLN B CA 1
ATOM 7456 C C . GLN B 1 441 ? 29.439 15.826 154.611 1.00 29.94 441 GLN B C 1
ATOM 7457 O O . GLN B 1 441 ? 29.153 16.271 155.730 1.00 30.76 441 GLN B O 1
ATOM 7463 N N . ALA B 1 442 ? 30.642 15.311 154.330 1.00 28.27 442 ALA B N 1
ATOM 7464 C CA . ALA B 1 442 ? 31.685 15.249 155.351 1.00 29.36 442 ALA B CA 1
ATOM 7465 C C . ALA B 1 442 ? 32.107 16.649 155.795 1.00 30.11 442 ALA B C 1
ATOM 7466 O O . ALA B 1 442 ? 32.196 16.924 157.001 1.00 24.09 442 ALA B O 1
ATOM 7468 N N . LEU B 1 443 ? 32.333 17.559 154.839 1.00 28.49 443 LEU B N 1
ATOM 7469 C CA . LEU B 1 443 ? 32.684 18.930 155.207 1.00 33.51 443 LEU B CA 1
ATOM 7470 C C . LEU B 1 443 ? 31.561 19.612 155.983 1.00 33.79 443 LEU B C 1
ATOM 7471 O O . LEU B 1 443 ? 31.819 20.399 156.904 1.00 34.10 443 LEU B O 1
ATOM 7476 N N . ASP B 1 444 ? 30.307 19.329 155.622 1.00 30.91 444 ASP B N 1
ATOM 7477 C CA . ASP B 1 444 ? 29.185 19.904 156.353 1.00 30.63 444 ASP B CA 1
ATOM 7478 C C . ASP B 1 444 ? 29.131 19.367 157.778 1.00 31.37 444 ASP B C 1
ATOM 7479 O O . ASP B 1 444 ? 28.841 20.111 158.722 1.00 31.76 444 ASP B O 1
ATOM 7484 N N . LEU B 1 445 ? 29.401 18.076 157.953 1.00 27.89 445 LEU B N 1
ATOM 7485 C CA . LEU B 1 445 ? 29.373 17.492 159.291 1.00 30.06 445 LEU B CA 1
ATOM 7486 C C . LEU B 1 445 ? 30.367 18.188 160.216 1.00 30.63 445 LEU B C 1
ATOM 7487 O O . LEU B 1 445 ? 30.008 18.619 161.321 1.00 29.25 445 LEU B O 1
ATOM 7492 N N . VAL B 1 446 ? 31.627 18.311 159.770 1.00 27.23 446 VAL B N 1
ATOM 7493 C CA . VAL B 1 446 ? 32.687 18.873 160.600 1.00 27.53 446 VAL B CA 1
ATOM 7494 C C . VAL B 1 446 ? 32.610 20.397 160.621 1.00 30.57 446 VAL B C 1
ATOM 7495 O O . VAL B 1 446 ? 32.693 21.023 161.682 1.00 31.85 446 VAL B O 1
ATOM 7499 N N . GLY B 1 447 ? 32.452 21.020 159.455 1.00 28.40 447 GLY B N 1
ATOM 7500 C CA . GLY B 1 447 ? 32.519 22.465 159.388 1.00 30.29 447 GLY B CA 1
ATOM 7501 C C . GLY B 1 447 ? 31.241 23.213 159.709 1.00 37.72 447 GLY B C 1
ATOM 7502 O O . GLY B 1 447 ? 31.306 24.432 159.870 1.00 38.52 447 GLY B O 1
ATOM 7503 N N . ARG B 1 448 ? 30.089 22.533 159.797 1.00 32.61 448 ARG B N 1
ATOM 7504 C CA . ARG B 1 448 ? 28.841 23.196 160.178 1.00 35.85 448 ARG B CA 1
ATOM 7505 C C . ARG B 1 448 ? 28.140 22.498 161.339 1.00 30.33 448 ARG B C 1
ATOM 7506 O O . ARG B 1 448 ? 27.712 23.155 162.287 1.00 30.13 448 ARG B O 1
ATOM 7514 N N . LYS B 1 449 ? 28.027 21.169 161.292 1.00 29.62 449 LYS B N 1
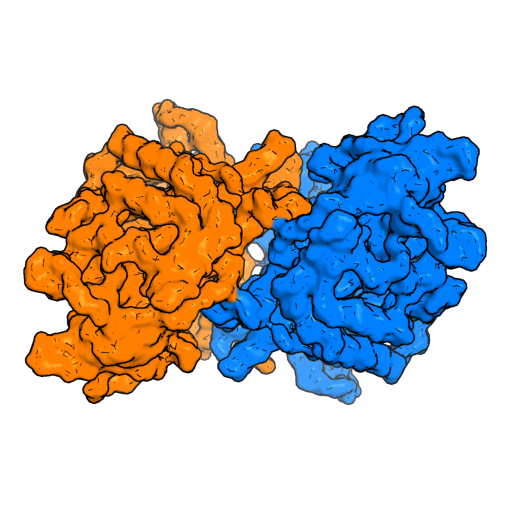ATOM 7515 C CA . LYS B 1 449 ? 27.186 20.481 162.269 1.00 32.43 449 LYS B CA 1
ATOM 7516 C C . LYS B 1 449 ? 27.827 20.407 163.653 1.00 34.12 449 LYS B C 1
ATOM 7517 O O . LYS B 1 449 ? 27.121 20.498 164.667 1.00 29.85 449 LYS B O 1
ATOM 7523 N N . LEU B 1 450 ? 29.150 20.227 163.728 1.00 28.03 450 LEU B N 1
ATOM 7524 C CA . LEU B 1 450 ? 29.777 20.128 165.041 1.00 31.57 450 LEU B CA 1
ATOM 7525 C C . LEU B 1 450 ? 29.673 21.436 165.830 1.00 32.61 450 LEU B C 1
ATOM 7526 O O . LEU B 1 450 ? 29.699 21.406 167.060 1.00 35.23 450 LEU B O 1
ATOM 7531 N N . ALA B 1 451 ? 29.527 22.582 165.161 1.00 34.47 451 ALA B N 1
ATOM 7532 C CA . ALA B 1 451 ? 29.487 23.877 165.838 1.00 33.67 451 ALA B CA 1
ATOM 7533 C C . ALA B 1 451 ? 28.075 24.350 166.223 1.00 35.50 451 ALA B C 1
ATOM 7534 O O . ALA B 1 451 ? 27.945 25.420 166.839 1.00 34.71 451 ALA B O 1
ATOM 7536 N N . GLN B 1 452 ? 27.020 23.610 165.869 1.00 32.34 452 GLN B N 1
ATOM 7537 C CA . GLN B 1 452 ? 25.655 24.041 166.187 1.00 36.50 452 GLN B CA 1
ATOM 7538 C C . GLN B 1 452 ? 25.447 24.124 167.699 1.00 35.93 452 GLN B C 1
ATOM 7539 O O . GLN B 1 452 ? 25.666 23.145 168.421 1.00 31.91 452 GLN B O 1
ATOM 7545 N N . ASP B 1 453 ? 25.022 25.299 168.171 1.00 35.26 453 ASP B N 1
ATOM 7546 C CA . ASP B 1 453 ? 24.546 25.460 169.545 1.00 36.28 453 ASP B CA 1
ATOM 7547 C C . ASP B 1 453 ? 25.600 25.015 170.560 1.00 39.23 453 ASP B C 1
ATOM 7548 O O . ASP B 1 453 ? 25.302 24.299 171.520 1.00 39.01 453 ASP B O 1
ATOM 7553 N N . GLY B 1 454 ? 26.851 25.415 170.330 1.00 35.57 454 GLY B N 1
ATOM 7554 C CA . GLY B 1 454 ? 27.937 25.055 171.227 1.00 37.47 454 GLY B CA 1
ATOM 7555 C C . GLY B 1 454 ? 28.223 23.573 171.324 1.00 38.89 454 GLY B C 1
ATOM 7556 O O . GLY B 1 454 ? 28.782 23.121 172.336 1.00 37.03 454 GLY B O 1
ATOM 7557 N N . GLY B 1 455 ? 27.878 22.801 170.294 1.00 31.89 455 GLY B N 1
ATOM 7558 C CA . GLY B 1 455 ? 28.099 21.367 170.344 1.00 31.03 455 GLY B CA 1
ATOM 7559 C C . GLY B 1 455 ? 27.126 20.620 171.227 1.00 33.21 455 GLY B C 1
ATOM 7560 O O . GLY B 1 455 ? 27.378 19.466 171.561 1.00 38.62 455 GLY B O 1
ATOM 7561 N N . LYS B 1 456 ? 26.019 21.261 171.611 1.00 35.67 456 LYS B N 1
ATOM 7562 C CA . LYS B 1 456 ? 24.987 20.640 172.443 1.00 36.00 456 LYS B CA 1
ATOM 7563 C C . LYS B 1 456 ? 24.570 19.271 171.907 1.00 35.10 456 LYS B C 1
ATOM 7564 O O . LYS B 1 456 ? 24.477 18.295 172.663 1.00 30.58 456 LYS B O 1
ATOM 7570 N N . HIS B 1 457 ? 24.336 19.170 170.594 1.00 31.82 457 HIS B N 1
ATOM 7571 C CA . HIS B 1 457 ? 23.816 17.915 170.071 1.00 32.57 457 HIS B CA 1
ATOM 7572 C C . HIS B 1 457 ? 24.911 16.871 169.911 1.00 34.18 457 HIS B C 1
ATOM 7573 O O . HIS B 1 457 ? 24.641 15.667 170.031 1.00 31.80 457 HIS B O 1
ATOM 7580 N N . VAL B 1 458 ? 26.147 17.310 169.687 1.00 35.22 458 VAL B N 1
ATOM 7581 C CA . VAL B 1 458 ? 27.290 16.404 169.770 1.00 34.02 458 VAL B CA 1
ATOM 7582 C C . VAL B 1 458 ? 27.381 15.796 171.164 1.00 36.13 458 VAL B C 1
ATOM 7583 O O . VAL B 1 458 ? 27.474 14.570 171.321 1.00 35.04 458 VAL B O 1
ATOM 7587 N N . MET B 1 459 ? 27.353 16.652 172.197 1.00 30.33 459 MET B N 1
ATOM 7588 C CA . MET B 1 459 ? 27.330 16.181 173.581 1.00 33.89 459 MET B CA 1
ATOM 7589 C C . MET B 1 459 ? 26.138 15.266 173.837 1.00 38.15 459 MET B C 1
ATOM 7590 O O . MET B 1 459 ? 26.279 14.218 174.486 1.00 36.38 459 MET B O 1
ATOM 7595 N N . ALA B 1 460 ? 24.950 15.641 173.330 1.00 34.56 460 ALA B N 1
ATOM 7596 C CA . ALA B 1 460 ? 23.775 14.794 173.523 1.00 33.74 460 ALA B CA 1
ATOM 7597 C C . ALA B 1 460 ? 23.985 13.396 172.936 1.00 32.97 460 ALA B C 1
ATOM 7598 O O . ALA B 1 460 ? 23.581 12.399 173.544 1.00 32.47 460 ALA B O 1
ATOM 7600 N N . PHE B 1 461 ? 24.598 13.293 171.750 1.00 31.02 461 PHE B N 1
ATOM 7601 C CA . PHE B 1 461 ? 24.821 11.960 171.185 1.00 34.64 461 PHE B CA 1
ATOM 7602 C C . PHE B 1 461 ? 25.745 11.142 172.079 1.00 31.29 461 PHE B C 1
ATOM 7603 O O . PHE B 1 461 ? 25.497 9.954 172.319 1.00 30.32 461 PHE B O 1
ATOM 7611 N N . PHE B 1 462 ? 26.822 11.764 172.567 1.00 30.79 462 PHE B N 1
ATOM 7612 C CA . PHE B 1 462 ? 27.705 11.110 173.531 1.00 33.94 462 PHE B CA 1
ATOM 7613 C C . PHE B 1 462 ? 26.953 10.665 174.785 1.00 35.17 462 PHE B C 1
ATOM 7614 O O . PHE B 1 462 ? 27.104 9.522 175.227 1.00 37.64 462 PHE B O 1
ATOM 7622 N N . ASP B 1 463 ? 26.147 11.551 175.384 1.00 33.16 463 ASP B N 1
ATOM 7623 C CA . ASP B 1 463 ? 25.338 11.132 176.534 1.00 36.46 463 ASP B CA 1
ATOM 7624 C C . ASP B 1 463 ? 24.438 9.960 176.173 1.00 35.09 463 ASP B C 1
ATOM 7625 O O . ASP B 1 463 ? 24.182 9.073 176.999 1.00 36.59 463 ASP B O 1
ATOM 7630 N N . LEU B 1 464 ? 23.901 9.973 174.958 1.00 33.34 464 LEU B N 1
ATOM 7631 C CA . LEU B 1 464 ? 23.098 8.854 174.487 1.00 32.58 464 LEU B CA 1
ATOM 7632 C C . LEU B 1 464 ? 23.905 7.565 174.518 1.00 33.68 464 LEU B C 1
ATOM 7633 O O . LEU B 1 464 ? 23.454 6.545 175.052 1.00 34.15 464 LEU B O 1
ATOM 7638 N N . VAL B 1 465 ? 25.111 7.595 173.943 1.00 33.34 465 VAL B N 1
ATOM 7639 C CA . VAL B 1 465 ? 25.938 6.397 173.891 1.00 31.30 465 VAL B CA 1
ATOM 7640 C C . VAL B 1 465 ? 26.363 5.993 175.295 1.00 35.64 465 VAL B C 1
ATOM 7641 O O . VAL B 1 465 ? 26.243 4.820 175.677 1.00 33.17 465 VAL B O 1
ATOM 7645 N N . LYS B 1 466 ? 26.837 6.962 176.098 1.00 36.36 466 LYS B N 1
ATOM 7646 C CA . LYS B 1 466 ? 27.197 6.652 177.484 1.00 38.73 466 LYS B CA 1
ATOM 7647 C C . LYS B 1 466 ? 25.990 6.122 178.253 1.00 35.24 466 LYS B C 1
ATOM 7648 O O . LYS B 1 466 ? 26.102 5.144 178.997 1.00 35.48 466 LYS B O 1
ATOM 7654 N N . GLY B 1 467 ? 24.831 6.754 178.085 1.00 34.94 467 GLY B N 1
ATOM 7655 C CA . GLY B 1 467 ? 23.642 6.297 178.786 1.00 32.72 467 GLY B CA 1
ATOM 7656 C C . GLY B 1 467 ? 23.291 4.856 178.471 1.00 36.06 467 GLY B C 1
ATOM 7657 O O . GLY B 1 467 ? 23.036 4.061 179.374 1.00 37.67 467 GLY B O 1
ATOM 7658 N N . PHE B 1 468 ? 23.278 4.499 177.181 1.00 33.94 468 PHE B N 1
ATOM 7659 C CA . PHE B 1 468 ? 23.011 3.114 176.800 1.00 33.75 468 PHE B CA 1
ATOM 7660 C C . PHE B 1 468 ? 24.031 2.151 177.402 1.00 35.00 468 PHE B C 1
ATOM 7661 O O . PHE B 1 468 ? 23.673 1.041 177.809 1.00 37.47 468 PHE B O 1
ATOM 7669 N N . ILE B 1 469 ? 25.315 2.526 177.412 1.00 34.18 469 ILE B N 1
ATOM 7670 C CA . ILE B 1 469 ? 26.337 1.617 177.922 1.00 36.48 469 ILE B CA 1
ATOM 7671 C C . ILE B 1 469 ? 26.095 1.329 179.399 1.00 43.23 469 ILE B C 1
ATOM 7672 O O . ILE B 1 469 ? 26.181 0.177 179.845 1.00 43.89 469 ILE B O 1
ATOM 7677 N N . LYS B 1 470 ? 25.744 2.363 180.169 1.00 41.25 470 LYS B N 1
ATOM 7678 C CA . LYS B 1 470 ? 25.567 2.207 181.608 1.00 43.68 470 LYS B CA 1
ATOM 7679 C C . LYS B 1 470 ? 24.264 1.496 181.959 1.00 41.22 470 LYS B C 1
ATOM 7680 O O . LYS B 1 470 ? 24.232 0.702 182.903 1.00 45.08 470 LYS B O 1
ATOM 7686 N N . GLU B 1 471 ? 23.177 1.767 181.233 1.00 37.66 471 GLU B N 1
ATOM 7687 C CA . GLU B 1 471 ? 21.922 1.090 181.531 1.00 37.56 471 GLU B CA 1
ATOM 7688 C C . GLU B 1 471 ? 21.974 -0.367 181.096 1.00 39.24 471 GLU B C 1
ATOM 7689 O O . GLU B 1 471 ? 21.621 -1.266 181.867 1.00 41.83 471 GLU B O 1
ATOM 7695 N N . ALA B 1 472 ? 22.415 -0.625 179.861 1.00 37.08 472 ALA B N 1
ATOM 7696 C CA . ALA B 1 472 ? 22.441 -2.002 179.372 1.00 40.19 472 ALA B CA 1
ATOM 7697 C C . ALA B 1 472 ? 23.503 -2.827 180.079 1.00 39.57 472 ALA B C 1
ATOM 7698 O O . ALA B 1 472 ? 23.380 -4.052 180.158 1.00 41.03 472 ALA B O 1
ATOM 7700 N N . GLY B 1 473 ? 24.537 -2.176 180.609 1.00 39.34 473 GLY B N 1
ATOM 7701 C CA . GLY B 1 473 ? 25.583 -2.881 181.317 1.00 41.64 473 GLY B CA 1
ATOM 7702 C C . GLY B 1 473 ? 25.141 -3.533 182.605 1.00 40.91 473 GLY B C 1
ATOM 7703 O O . GLY B 1 473 ? 25.892 -4.343 183.155 1.00 38.84 473 GLY B O 1
ATOM 7704 N N . THR B 1 474 ? 23.950 -3.197 183.107 1.00 41.59 474 THR B N 1
ATOM 7705 C CA . THR B 1 474 ? 23.444 -3.880 184.287 1.00 41.08 474 THR B CA 1
ATOM 7706 C C . THR B 1 474 ? 23.188 -5.362 184.022 1.00 43.16 474 THR B C 1
ATOM 7707 O O . THR B 1 474 ? 23.118 -6.145 184.976 1.00 42.56 474 THR B O 1
ATOM 7711 N N . ASP B 1 475 ? 23.066 -5.763 182.758 1.00 40.38 475 ASP B N 1
ATOM 7712 C CA . ASP B 1 475 ? 23.018 -7.167 182.363 1.00 36.31 475 ASP B CA 1
ATOM 7713 C C . ASP B 1 475 ? 24.410 -7.600 181.925 1.00 37.59 475 ASP B C 1
ATOM 7714 O O . ASP B 1 475 ? 24.952 -7.063 180.948 1.00 34.86 475 ASP B O 1
ATOM 7719 N N . GLY B 1 476 ? 24.975 -8.585 182.634 1.00 37.77 476 GLY B N 1
ATOM 7720 C CA . GLY B 1 476 ? 26.327 -9.024 182.335 1.00 34.49 476 GLY B CA 1
ATOM 7721 C C . GLY B 1 476 ? 26.473 -9.549 180.923 1.00 34.70 476 GLY B C 1
ATOM 7722 O O . GLY B 1 476 ? 27.540 -9.422 180.317 1.00 38.81 476 GLY B O 1
ATOM 7723 N N . ALA B 1 477 ? 25.405 -10.141 180.382 1.00 35.39 477 ALA B N 1
ATOM 7724 C CA . ALA B 1 477 ? 25.402 -10.637 179.013 1.00 38.18 477 ALA B CA 1
ATOM 7725 C C . ALA B 1 477 ? 25.580 -9.525 177.981 1.00 38.13 477 ALA B C 1
ATOM 7726 O O . ALA B 1 477 ? 25.932 -9.820 176.832 1.00 34.58 477 ALA B O 1
ATOM 7728 N N . MET B 1 478 ? 25.345 -8.264 178.354 1.00 32.71 478 MET B N 1
ATOM 7729 C CA . MET B 1 478 ? 25.561 -7.157 177.435 1.00 34.14 478 MET B CA 1
ATOM 7730 C C . MET B 1 478 ? 27.006 -6.659 177.394 1.00 36.27 478 MET B C 1
ATOM 7731 O O . MET B 1 478 ? 27.361 -5.939 176.449 1.00 35.89 478 MET B O 1
ATOM 7736 N N . ALA B 1 479 ? 27.855 -7.022 178.368 1.00 33.58 479 ALA B N 1
ATOM 7737 C CA . ALA B 1 479 ? 29.195 -6.431 178.422 1.00 34.23 479 ALA B CA 1
ATOM 7738 C C . ALA B 1 479 ? 29.995 -6.728 177.160 1.00 33.26 479 ALA B C 1
ATOM 7739 O O . ALA B 1 479 ? 30.811 -5.910 176.728 1.00 33.13 479 ALA B O 1
ATOM 7741 N N . GLU B 1 480 ? 29.769 -7.889 176.557 1.00 32.60 480 GLU B N 1
ATOM 7742 C CA . GLU B 1 480 ? 30.411 -8.247 175.301 1.00 33.43 480 GLU B CA 1
ATOM 7743 C C . GLU B 1 480 ? 30.124 -7.244 174.183 1.00 34.47 480 GLU B C 1
ATOM 7744 O O . GLU B 1 480 ? 30.913 -7.125 173.242 1.00 35.43 480 GLU B O 1
ATOM 7750 N N . PHE B 1 481 ? 29.034 -6.498 174.281 1.00 35.60 481 PHE B N 1
ATOM 7751 C CA . PHE B 1 481 ? 28.691 -5.481 173.303 1.00 33.35 481 PHE B CA 1
ATOM 7752 C C . PHE B 1 481 ? 28.953 -4.066 173.785 1.00 35.16 481 PHE B C 1
ATOM 7753 O O . PHE B 1 481 ? 29.285 -3.206 172.966 1.00 34.45 481 PHE B O 1
ATOM 7761 N N . THR B 1 482 ? 28.831 -3.803 175.090 1.00 31.60 482 THR B N 1
ATOM 7762 C CA . THR B 1 482 ? 29.037 -2.441 175.575 1.00 36.17 482 THR B CA 1
ATOM 7763 C C . THR B 1 482 ? 30.508 -2.063 175.529 1.00 35.48 482 THR B C 1
ATOM 7764 O O . THR B 1 482 ? 30.843 -0.914 175.235 1.00 34.71 482 THR B O 1
ATOM 7768 N N . GLU B 1 483 ? 31.402 -3.029 175.783 1.00 36.57 483 GLU B N 1
ATOM 7769 C CA . GLU B 1 483 ? 32.827 -2.706 175.846 1.00 40.39 483 GLU B CA 1
ATOM 7770 C C . GLU B 1 483 ? 33.417 -2.342 174.481 1.00 35.85 483 GLU B C 1
ATOM 7771 O O . GLU B 1 483 ? 34.160 -1.346 174.400 1.00 30.86 483 GLU B O 1
ATOM 7777 N N . PRO B 1 484 ? 33.144 -3.064 173.390 1.00 34.28 484 PRO B N 1
ATOM 7778 C CA . PRO B 1 484 ? 33.590 -2.543 172.079 1.00 33.27 484 PRO B CA 1
ATOM 7779 C C . PRO B 1 484 ? 32.978 -1.186 171.721 1.00 32.68 484 PRO B C 1
ATOM 7780 O O . PRO B 1 484 ? 33.643 -0.351 171.096 1.00 33.84 484 PRO B O 1
ATOM 7784 N N . LEU B 1 485 ? 31.725 -0.937 172.105 1.00 33.25 485 LEU B N 1
ATOM 7785 C CA . LEU B 1 485 ? 31.094 0.343 171.801 1.00 33.39 485 LEU B CA 1
ATOM 7786 C C . LEU B 1 485 ? 31.738 1.476 172.592 1.00 35.96 485 LEU B C 1
ATOM 7787 O O . LEU B 1 485 ? 31.945 2.577 172.062 1.00 32.17 485 LEU B O 1
ATOM 7792 N N . LYS B 1 486 ? 32.049 1.221 173.866 1.00 34.82 486 LYS B N 1
ATOM 7793 C CA . LYS B 1 486 ? 32.769 2.184 174.696 1.00 36.29 486 LYS B CA 1
ATOM 7794 C C . LYS B 1 486 ? 34.125 2.540 174.088 1.00 34.00 486 LYS B C 1
ATOM 7795 O O . LYS B 1 486 ? 34.499 3.715 174.009 1.00 35.85 486 LYS B O 1
ATOM 7801 N N . SER B 1 487 ? 34.884 1.533 173.668 1.00 30.24 487 SER B N 1
ATOM 7802 C CA . SER B 1 487 ? 36.159 1.800 173.009 1.00 35.17 487 SER B CA 1
ATOM 7803 C C . SER B 1 487 ? 35.958 2.633 171.741 1.00 38.62 487 SER B C 1
ATOM 7804 O O . SER B 1 487 ? 36.653 3.636 171.525 1.00 35.99 487 SER B O 1
ATOM 7807 N N . ALA B 1 488 ? 34.978 2.256 170.908 1.00 33.93 488 ALA B N 1
ATOM 7808 C CA . ALA B 1 488 ? 34.722 3.001 169.677 1.00 34.70 488 ALA B CA 1
ATOM 7809 C C . ALA B 1 488 ? 34.249 4.422 169.973 1.00 35.58 488 ALA B C 1
ATOM 7810 O O . ALA B 1 488 ? 34.558 5.365 169.231 1.00 30.07 488 ALA B O 1
ATOM 7812 N N . SER B 1 489 ? 33.491 4.591 171.049 1.00 34.56 489 SER B N 1
ATOM 7813 C CA . SER B 1 489 ? 32.990 5.911 171.395 1.00 35.32 489 SER B CA 1
ATOM 7814 C C . SER B 1 489 ? 34.111 6.824 171.878 1.00 34.18 489 SER B C 1
ATOM 7815 O O . SER B 1 489 ? 34.043 8.043 171.676 1.00 34.77 489 SER B O 1
ATOM 7818 N N . LYS B 1 490 ? 35.152 6.269 172.504 1.00 33.52 490 LYS B N 1
ATOM 7819 C CA . LYS B 1 490 ? 36.289 7.109 172.883 1.00 36.52 490 LYS B CA 1
ATOM 7820 C C . LYS B 1 490 ? 37.032 7.612 171.647 1.00 37.25 490 LYS B C 1
ATOM 7821 O O . LYS B 1 490 ? 37.524 8.748 171.629 1.00 32.61 490 LYS B O 1
ATOM 7827 N N . ASP B 1 491 ? 37.109 6.784 170.597 1.00 33.13 491 ASP B N 1
ATOM 7828 C CA . ASP B 1 491 ? 37.709 7.226 169.343 1.00 33.72 491 ASP B CA 1
ATOM 7829 C C . ASP B 1 491 ? 36.933 8.387 168.734 1.00 32.43 491 ASP B C 1
ATOM 7830 O O . ASP B 1 491 ? 37.528 9.389 168.321 1.00 30.30 491 ASP B O 1
ATOM 7835 N N . LEU B 1 492 ? 35.604 8.269 168.647 1.00 31.21 492 LEU B N 1
ATOM 7836 C CA . LEU B 1 492 ? 34.812 9.400 168.154 1.00 34.22 492 LEU B CA 1
ATOM 7837 C C . LEU B 1 492 ? 35.048 10.637 169.019 1.00 35.09 492 LEU B C 1
ATOM 7838 O O . LEU B 1 492 ? 35.203 11.757 168.508 1.00 33.63 492 LEU B O 1
ATOM 7843 N N . GLN B 1 493 ? 35.095 10.433 170.339 1.00 34.60 493 GLN B N 1
ATOM 7844 C CA . GLN B 1 493 ? 35.425 11.480 171.302 1.00 38.42 493 GLN B CA 1
ATOM 7845 C C . GLN B 1 493 ? 36.846 12.049 171.089 1.00 40.21 493 GLN B C 1
ATOM 7846 O O . GLN B 1 493 ? 37.058 13.274 171.139 1.00 38.65 493 GLN B O 1
ATOM 7852 N N . SER B 1 494 ? 37.835 11.188 170.845 1.00 33.76 494 SER B N 1
ATOM 7853 C CA . SER B 1 494 ? 39.173 11.692 170.528 1.00 37.96 494 SER B CA 1
ATOM 7854 C C . SER B 1 494 ? 39.195 12.438 169.199 1.00 40.81 494 SER B C 1
ATOM 7855 O O . SER B 1 494 ? 40.008 13.345 169.010 1.00 42.50 494 SER B O 1
ATOM 7858 N N . ALA B 1 495 ? 38.329 12.052 168.261 1.00 40.66 495 ALA B N 1
ATOM 7859 C CA . ALA B 1 495 ? 38.285 12.728 166.973 1.00 36.04 495 ALA B CA 1
ATOM 7860 C C . ALA B 1 495 ? 37.630 14.098 167.098 1.00 38.37 495 ALA B C 1
ATOM 7861 O O . ALA B 1 495 ? 38.123 15.080 166.538 1.00 37.87 495 ALA B O 1
ATOM 7863 N N . GLY B 1 496 ? 36.521 14.189 167.836 1.00 35.79 496 GLY B N 1
ATOM 7864 C CA . GLY B 1 496 ? 35.858 15.469 168.006 1.00 41.65 496 GLY B CA 1
ATOM 7865 C C . GLY B 1 496 ? 36.749 16.514 168.638 1.00 47.34 496 GLY B C 1
ATOM 7866 O O . GLY B 1 496 ? 36.524 17.714 168.451 1.00 51.73 496 GLY B O 1
ATOM 7867 N N . MET B 1 497 ? 37.786 16.077 169.346 1.00 49.91 497 MET B N 1
ATOM 7868 C CA . MET B 1 497 ? 38.744 16.964 169.988 1.00 53.55 497 MET B CA 1
ATOM 7869 C C . MET B 1 497 ? 39.717 17.606 169.011 1.00 51.94 497 MET B C 1
ATOM 7870 O O . MET B 1 497 ? 39.875 18.833 169.015 1.00 57.05 497 MET B O 1
ATOM 7875 N N . PHE B 1 498 ? 40.436 16.775 168.244 1.00 45.30 498 PHE B N 1
ATOM 7876 C CA . PHE B 1 498 ? 41.241 17.247 167.120 1.00 48.56 498 PHE B CA 1
ATOM 7877 C C . PHE B 1 498 ? 40.560 18.405 166.409 1.00 46.70 498 PHE B C 1
ATOM 7878 O O . PHE B 1 498 ? 41.222 19.370 166.019 1.00 50.02 498 PHE B O 1
ATOM 7886 N N . PHE B 1 499 ? 39.237 18.319 166.238 1.00 47.06 499 PHE B N 1
ATOM 7887 C CA . PHE B 1 499 ? 38.512 19.389 165.565 1.00 50.15 499 PHE B CA 1
ATOM 7888 C C . PHE B 1 499 ? 38.275 20.578 166.490 1.00 50.78 499 PHE B C 1
ATOM 7889 O O . PHE B 1 499 ? 38.323 21.725 166.034 1.00 50.20 499 PHE B O 1
ATOM 7897 N N . MET B 1 500 ? 38.070 20.331 167.785 1.00 51.47 500 MET B N 1
ATOM 7898 C CA . MET B 1 500 ? 37.940 21.432 168.734 1.00 60.27 500 MET B CA 1
ATOM 7899 C C . MET B 1 500 ? 39.186 22.313 168.752 1.00 62.14 500 MET B C 1
ATOM 7900 O O . MET B 1 500 ? 39.085 23.536 168.901 1.00 60.37 500 MET B O 1
ATOM 7905 N N . GLN B 1 501 ? 40.368 21.713 168.591 1.00 60.50 501 GLN B N 1
ATOM 7906 C CA . GLN B 1 501 ? 41.615 22.477 168.599 1.00 60.22 501 GLN B CA 1
ATOM 7907 C C . GLN B 1 501 ? 41.887 23.102 167.229 1.00 63.48 501 GLN B C 1
ATOM 7908 O O . GLN B 1 501 ? 41.742 24.316 167.041 1.00 69.68 501 GLN B O 1
ATOM 7914 N N . ASN B 1 502 ? 42.283 22.270 166.259 1.00 57.61 502 ASN B N 1
ATOM 7915 C CA . ASN B 1 502 ? 42.739 22.699 164.937 1.00 60.95 502 ASN B CA 1
ATOM 7916 C C . ASN B 1 502 ? 41.636 23.284 164.078 1.00 61.29 502 ASN B C 1
ATOM 7917 O O . ASN B 1 502 ? 41.929 23.734 162.963 1.00 62.92 502 ASN B O 1
ATOM 7922 N N . GLY B 1 503 ? 40.392 23.290 164.554 1.00 56.74 503 GLY B N 1
ATOM 7923 C CA . GLY B 1 503 ? 39.324 23.903 163.785 1.00 59.78 503 GLY B CA 1
ATOM 7924 C C . GLY B 1 503 ? 39.636 25.331 163.376 1.00 60.10 503 GLY B C 1
ATOM 7925 O O . GLY B 1 503 ? 39.337 25.745 162.254 1.00 61.33 503 GLY B O 1
ATOM 7926 N N . MET B 1 504 ? 40.258 26.100 164.272 1.00 57.58 504 MET B N 1
ATOM 7927 C CA . MET B 1 504 ? 40.546 27.500 164.005 1.00 60.12 504 MET B CA 1
ATOM 7928 C C . MET B 1 504 ? 42.034 27.815 163.890 1.00 58.88 504 MET B C 1
ATOM 7929 O O . MET B 1 504 ? 42.389 28.814 163.257 1.00 61.54 504 MET B O 1
ATOM 7934 N N . LYS B 1 505 ? 42.908 27.001 164.474 1.00 57.31 505 LYS B N 1
ATOM 7935 C CA . LYS B 1 505 ? 44.340 27.242 164.362 1.00 60.44 505 LYS B CA 1
ATOM 7936 C C . LYS B 1 505 ? 44.933 26.623 163.107 1.00 59.47 505 LYS B C 1
ATOM 7937 O O . LYS B 1 505 ? 46.006 27.047 162.666 1.00 58.66 505 LYS B O 1
ATOM 7943 N N . ASN B 1 506 ? 44.241 25.672 162.498 1.00 64.26 506 ASN B N 1
ATOM 7944 C CA . ASN B 1 506 ? 44.685 25.073 161.250 1.00 61.05 506 ASN B CA 1
ATOM 7945 C C . ASN B 1 506 ? 43.505 24.379 160.590 1.00 60.67 506 ASN B C 1
ATOM 7946 O O . ASN B 1 506 ? 43.452 23.144 160.565 1.00 60.08 506 ASN B O 1
ATOM 7951 N N . PRO B 1 507 ? 42.537 25.132 160.063 1.00 61.04 507 PRO B N 1
ATOM 7952 C CA . PRO B 1 507 ? 41.334 24.491 159.506 1.00 52.80 507 PRO B CA 1
ATOM 7953 C C . PRO B 1 507 ? 41.619 23.504 158.389 1.00 55.04 507 PRO B C 1
ATOM 7954 O O . PRO B 1 507 ? 40.866 22.537 158.234 1.00 55.69 507 PRO B O 1
ATOM 7958 N N . ASN B 1 508 ? 42.680 23.709 157.606 1.00 56.70 508 ASN B N 1
ATOM 7959 C CA . ASN B 1 508 ? 42.999 22.761 156.543 1.00 57.02 508 ASN B CA 1
ATOM 7960 C C . ASN B 1 508 ? 43.230 21.361 157.105 1.00 56.64 508 ASN B C 1
ATOM 7961 O O . ASN B 1 508 ? 42.811 20.367 156.501 1.00 51.35 508 ASN B O 1
ATOM 7966 N N . ALA B 1 509 ? 43.888 21.267 158.267 1.00 57.82 509 ALA B N 1
ATOM 7967 C CA . ALA B 1 509 ? 44.049 19.982 158.943 1.00 55.23 509 ALA B CA 1
ATOM 7968 C C . ALA B 1 509 ? 42.712 19.435 159.421 1.00 51.63 509 ALA B C 1
ATOM 7969 O O . ALA B 1 509 ? 42.430 18.240 159.267 1.00 53.61 509 ALA B O 1
ATOM 7971 N N . ALA B 1 510 ? 41.877 20.286 160.012 1.00 47.97 510 ALA B N 1
ATOM 7972 C CA . ALA B 1 510 ? 40.548 19.837 160.411 1.00 52.51 510 ALA B CA 1
ATOM 7973 C C . ALA B 1 510 ? 39.770 19.289 159.215 1.00 48.69 510 ALA B C 1
ATOM 7974 O O . ALA B 1 510 ? 39.277 18.155 159.244 1.00 47.07 510 ALA B O 1
ATOM 7976 N N . LEU B 1 511 ? 39.667 20.069 158.141 1.00 44.34 511 LEU B N 1
ATOM 7977 C CA . LEU B 1 511 ? 38.801 19.651 157.050 1.00 46.08 511 LEU B CA 1
ATOM 7978 C C . LEU B 1 511 ? 39.351 18.446 156.285 1.00 43.99 511 LEU B C 1
ATOM 7979 O O . LEU B 1 511 ? 38.568 17.684 155.707 1.00 41.98 511 LEU B O 1
ATOM 7984 N N . ALA B 1 512 ? 40.666 18.246 156.287 1.00 41.31 512 ALA B N 1
ATOM 7985 C CA . ALA B 1 512 ? 41.239 17.080 155.626 1.00 41.84 512 ALA B CA 1
ATOM 7986 C C . ALA B 1 512 ? 40.778 15.770 156.275 1.00 39.52 512 ALA B C 1
ATOM 7987 O O . ALA B 1 512 ? 40.600 14.768 155.576 1.00 35.80 512 ALA B O 1
ATOM 7989 N N . GLY B 1 513 ? 40.557 15.761 157.594 1.00 35.24 513 GLY B N 1
ATOM 7990 C CA . GLY B 1 513 ? 40.048 14.611 158.306 1.00 33.15 513 GLY B CA 1
ATOM 7991 C C . GLY B 1 513 ? 38.544 14.417 158.277 1.00 32.94 513 GLY B C 1
ATOM 7992 O O . GLY B 1 513 ? 38.054 13.446 158.863 1.00 31.62 513 GLY B O 1
ATOM 7993 N N . SER B 1 514 ? 37.803 15.293 157.586 1.00 32.89 514 SER B N 1
ATOM 7994 C CA . SER B 1 514 ? 36.339 15.280 157.647 1.00 30.15 514 SER B CA 1
ATOM 7995 C C . SER B 1 514 ? 35.762 13.937 157.200 1.00 29.39 514 SER B C 1
ATOM 7996 O O . SER B 1 514 ? 34.874 13.384 157.859 1.00 24.90 514 SER B O 1
ATOM 7999 N N . TYR B 1 515 ? 36.231 13.423 156.058 1.00 27.37 515 TYR B N 1
ATOM 8000 C CA . TYR B 1 515 ? 35.675 12.190 155.502 1.00 29.63 515 TYR B CA 1
ATOM 8001 C C . TYR B 1 515 ? 35.837 11.031 156.479 1.00 29.19 515 TYR B C 1
ATOM 8002 O O . TYR B 1 515 ? 34.900 10.256 156.704 1.00 27.25 515 TYR B O 1
ATOM 8011 N N . ASP B 1 516 ? 37.022 10.916 157.082 1.00 25.24 516 ASP B N 1
ATOM 8012 C CA . ASP B 1 516 ? 37.263 9.876 158.072 1.00 30.41 516 ASP B CA 1
ATOM 8013 C C . ASP B 1 516 ? 36.375 10.063 159.293 1.00 28.97 516 ASP B C 1
ATOM 8014 O O . ASP B 1 516 ? 35.900 9.083 159.880 1.00 27.56 516 ASP B O 1
ATOM 8019 N N . PHE B 1 517 ? 36.165 11.313 159.706 1.00 25.04 517 PHE B N 1
ATOM 8020 C CA . PHE B 1 517 ? 35.281 11.580 160.833 1.00 25.29 517 PHE B CA 1
ATOM 8021 C C . PHE B 1 517 ? 33.863 11.106 160.539 1.00 24.54 517 PHE B C 1
ATOM 8022 O O . PHE B 1 517 ? 33.178 10.570 161.422 1.00 27.47 517 PHE B O 1
ATOM 8030 N N . MET B 1 518 ? 33.411 11.297 159.302 1.00 25.22 518 MET B N 1
ATOM 8031 C CA . MET B 1 518 ? 32.075 10.857 158.910 1.00 26.04 518 MET B CA 1
ATOM 8032 C C . MET B 1 518 ? 31.939 9.342 159.029 1.00 23.27 518 MET B C 1
ATOM 8033 O O . MET B 1 518 ? 30.895 8.838 159.456 1.00 27.32 518 MET B O 1
ATOM 8038 N N . HIS B 1 519 ? 32.988 8.599 158.664 1.00 24.84 519 HIS B N 1
ATOM 8039 C CA . HIS B 1 519 ? 32.937 7.140 158.736 1.00 24.21 519 HIS B CA 1
ATOM 8040 C C . HIS B 1 519 ? 33.161 6.644 160.161 1.00 23.58 519 HIS B C 1
ATOM 8041 O O . HIS B 1 519 ? 32.552 5.653 160.573 1.00 26.42 519 HIS B O 1
ATOM 8048 N N . LEU B 1 520 ? 34.025 7.319 160.925 1.00 25.74 520 LEU B N 1
ATOM 8049 C CA . LEU B 1 520 ? 34.190 6.979 162.335 1.00 27.18 520 LEU B CA 1
ATOM 8050 C C . LEU B 1 520 ? 32.856 7.089 163.052 1.00 26.59 520 LEU B C 1
ATOM 8051 O O . LEU B 1 520 ? 32.427 6.167 163.757 1.00 27.84 520 LEU B O 1
ATOM 8056 N N . PHE B 1 521 ? 32.187 8.224 162.862 1.00 30.91 521 PHE B N 1
ATOM 8057 C CA . PHE B 1 521 ? 30.835 8.437 163.372 1.00 27.64 521 PHE B CA 1
ATOM 8058 C C . PHE B 1 521 ? 29.877 7.366 162.865 1.00 27.87 521 PHE B C 1
ATOM 8059 O O . PHE B 1 521 ? 29.044 6.851 163.623 1.00 30.10 521 PHE B O 1
ATOM 8067 N N . GLY B 1 522 ? 29.983 7.006 161.584 1.00 30.93 522 GLY B N 1
ATOM 8068 C CA . GLY B 1 522 ? 29.080 5.999 161.042 1.00 24.20 522 GLY B CA 1
ATOM 8069 C C . GLY B 1 522 ? 29.211 4.667 161.749 1.00 25.25 522 GLY B C 1
ATOM 8070 O O . GLY B 1 522 ? 28.212 4.007 162.046 1.00 27.45 522 GLY B O 1
ATOM 8071 N N . HIS B 1 523 ? 30.444 4.255 162.034 1.00 25.37 523 HIS B N 1
ATOM 8072 C CA . HIS B 1 523 ? 30.663 2.983 162.718 1.00 28.13 523 HIS B CA 1
ATOM 8073 C C . HIS B 1 523 ? 30.139 3.012 164.146 1.00 28.25 523 HIS B C 1
ATOM 8074 O O . HIS B 1 523 ? 29.599 2.012 164.627 1.00 27.52 523 HIS B O 1
ATOM 8081 N N . VAL B 1 524 ? 30.284 4.145 164.841 1.00 26.29 524 VAL B N 1
ATOM 8082 C CA . VAL B 1 524 ? 29.748 4.233 166.195 1.00 26.82 524 VAL B CA 1
ATOM 8083 C C . VAL B 1 524 ? 28.227 4.178 166.159 1.00 27.94 524 VAL B C 1
ATOM 8084 O O . VAL B 1 524 ? 27.594 3.560 167.026 1.00 27.80 524 VAL B O 1
ATOM 8088 N N . CYS B 1 525 ? 27.615 4.785 165.140 1.00 25.01 525 CYS B N 1
ATOM 8089 C CA . CYS B 1 525 ? 26.161 4.709 165.025 1.00 26.53 525 CYS B CA 1
ATOM 8090 C C . CYS B 1 525 ? 25.694 3.276 164.797 1.00 26.08 525 CYS B C 1
ATOM 8091 O O . CYS B 1 525 ? 24.727 2.825 165.422 1.00 29.03 525 CYS B O 1
ATOM 8094 N N . LEU B 1 526 ? 26.357 2.543 163.905 1.00 27.41 526 LEU B N 1
ATOM 8095 C CA . LEU B 1 526 ? 25.968 1.147 163.721 1.00 31.86 526 LEU B CA 1
ATOM 8096 C C . LEU B 1 526 ? 26.281 0.321 164.963 1.00 26.84 526 LEU B C 1
ATOM 8097 O O . LEU B 1 526 ? 25.504 -0.573 165.311 1.00 29.64 526 LEU B O 1
ATOM 8102 N N . GLY B 1 527 ? 27.373 0.642 165.670 1.00 26.12 527 GLY B N 1
ATOM 8103 C CA . GLY B 1 527 ? 27.693 -0.070 166.904 1.00 27.24 527 GLY B CA 1
ATOM 8104 C C . GLY B 1 527 ? 26.671 0.159 168.010 1.00 29.54 527 GLY B C 1
ATOM 8105 O O . GLY B 1 527 ? 26.358 -0.758 168.781 1.00 26.81 527 GLY B O 1
ATOM 8106 N N . LEU B 1 528 ? 26.160 1.392 168.118 1.00 27.37 528 LEU B N 1
ATOM 8107 C CA . LEU B 1 528 ? 25.047 1.677 169.026 1.00 29.24 528 LEU B CA 1
ATOM 8108 C C . LEU B 1 528 ? 23.809 0.879 168.649 1.00 27.14 528 LEU B C 1
ATOM 8109 O O . LEU B 1 528 ? 23.109 0.354 169.523 1.00 29.85 528 LEU B O 1
ATOM 8114 N N . MET B 1 529 ? 23.489 0.814 167.351 1.00 26.50 529 MET B N 1
ATOM 8115 C CA . MET B 1 529 ? 22.289 0.091 166.946 1.00 24.55 529 MET B CA 1
ATOM 8116 C C . MET B 1 529 ? 22.454 -1.398 167.201 1.00 27.88 529 MET B C 1
ATOM 8117 O O . MET B 1 529 ? 21.487 -2.087 167.563 1.00 27.67 529 MET B O 1
ATOM 8122 N N . TRP B 1 530 ? 23.675 -1.913 167.015 1.00 22.45 530 TRP B N 1
ATOM 8123 C CA . TRP B 1 530 ? 23.921 -3.316 167.307 1.00 26.86 530 TRP B CA 1
ATOM 8124 C C . TRP B 1 530 ? 23.836 -3.574 168.798 1.00 27.69 530 TRP B C 1
ATOM 8125 O O . TRP B 1 530 ? 23.345 -4.625 169.216 1.00 33.44 530 TRP B O 1
ATOM 8136 N N . GLY B 1 531 ? 24.304 -2.627 169.612 1.00 25.03 531 GLY B N 1
ATOM 8137 C CA . GLY B 1 531 ? 24.038 -2.703 171.034 1.00 26.16 531 GLY B CA 1
ATOM 8138 C C . GLY B 1 531 ? 22.560 -2.822 171.323 1.00 29.35 531 GLY B C 1
ATOM 8139 O O . GLY B 1 531 ? 22.130 -3.727 172.035 1.00 27.15 531 GLY B O 1
ATOM 8140 N N . ARG B 1 532 ? 21.755 -1.926 170.733 1.00 26.61 532 ARG B N 1
ATOM 8141 C CA . ARG B 1 532 ? 20.314 -1.931 170.989 1.00 30.23 532 ARG B CA 1
ATOM 8142 C C . ARG B 1 532 ? 19.664 -3.232 170.518 1.00 30.89 532 ARG B C 1
ATOM 8143 O O . ARG B 1 532 ? 18.801 -3.784 171.210 1.00 32.93 532 ARG B O 1
ATOM 8151 N N . MET B 1 533 ? 20.076 -3.750 169.353 1.00 29.92 533 MET B N 1
ATOM 8152 C CA . MET B 1 533 ? 19.497 -5.000 168.860 1.00 27.19 533 MET B CA 1
ATOM 8153 C C . MET B 1 533 ? 19.945 -6.197 169.697 1.00 30.48 533 MET B C 1
ATOM 8154 O O . MET B 1 533 ? 19.162 -7.125 169.920 1.00 31.30 533 MET B O 1
ATOM 8159 N N . ALA B 1 534 ? 21.209 -6.216 170.133 1.00 27.81 534 ALA B N 1
ATOM 8160 C CA . ALA B 1 534 ? 21.642 -7.233 171.087 1.00 30.27 534 ALA B CA 1
ATOM 8161 C C . ALA B 1 534 ? 20.768 -7.218 172.339 1.00 32.13 534 ALA B C 1
ATOM 8162 O O . ALA B 1 534 ? 20.283 -8.265 172.781 1.00 30.88 534 ALA B O 1
ATOM 8164 N N . GLU B 1 535 ? 20.551 -6.033 172.920 1.00 28.76 535 GLU B N 1
ATOM 8165 C CA . GLU B 1 535 ? 19.777 -5.945 174.153 1.00 32.83 535 GLU B CA 1
ATOM 8166 C C . GLU B 1 535 ? 18.341 -6.396 173.938 1.00 34.44 535 GLU B C 1
ATOM 8167 O O . GLU B 1 535 ? 17.760 -7.061 174.804 1.00 37.44 535 GLU B O 1
ATOM 8173 N N . ALA B 1 536 ? 17.749 -6.048 172.788 1.00 35.00 536 ALA B N 1
ATOM 8174 C CA . ALA B 1 536 ? 16.371 -6.454 172.506 1.00 32.72 536 ALA B CA 1
ATOM 8175 C C . ALA B 1 536 ? 16.267 -7.953 172.225 1.00 35.80 536 ALA B C 1
ATOM 8176 O O . ALA B 1 536 ? 15.263 -8.589 172.578 1.00 31.97 536 ALA B O 1
ATOM 8178 N N . SER B 1 537 ? 17.267 -8.536 171.569 1.00 28.62 537 SER B N 1
ATOM 8179 C CA . SER B 1 537 ? 17.165 -9.966 171.296 1.00 32.62 537 SER B CA 1
ATOM 8180 C C . SER B 1 537 ? 17.463 -10.801 172.534 1.00 34.19 537 SER B C 1
ATOM 8181 O O . SER B 1 537 ? 16.856 -11.860 172.712 1.00 36.64 537 SER B O 1
ATOM 8184 N N . LEU B 1 538 ? 18.384 -10.351 173.389 1.00 31.24 538 LEU B N 1
ATOM 8185 C CA . LEU B 1 538 ? 18.540 -10.965 174.706 1.00 38.70 538 LEU B CA 1
ATOM 8186 C C . LEU B 1 538 ? 17.208 -11.012 175.444 1.00 36.85 538 LEU B C 1
ATOM 8187 O O . LEU B 1 538 ? 16.804 -12.055 175.967 1.00 39.72 538 LEU B O 1
ATOM 8192 N N . LYS B 1 539 ? 16.494 -9.886 175.462 1.00 39.29 539 LYS B N 1
ATOM 8193 C CA . LYS B 1 539 ? 15.255 -9.791 176.226 1.00 39.28 539 LYS B CA 1
ATOM 8194 C C . LYS B 1 539 ? 14.143 -10.630 175.612 1.00 41.63 539 LYS B C 1
ATOM 8195 O O . LYS B 1 539 ? 13.292 -11.151 176.339 1.00 44.98 539 LYS B O 1
ATOM 8201 N N . ALA B 1 540 ? 14.137 -10.796 174.293 1.00 39.85 540 ALA B N 1
ATOM 8202 C CA . ALA B 1 540 ? 13.141 -11.665 173.683 1.00 39.03 540 ALA B CA 1
ATOM 8203 C C . ALA B 1 540 ? 13.481 -13.135 173.903 1.00 43.45 540 ALA B C 1
ATOM 8204 O O . ALA B 1 540 ? 12.578 -13.979 173.966 1.00 42.17 540 ALA B O 1
ATOM 8206 N N . LEU B 1 541 ? 14.769 -13.457 174.022 1.00 41.88 541 LEU B N 1
ATOM 8207 C CA . LEU B 1 541 ? 15.152 -14.817 174.386 1.00 43.05 541 LEU B CA 1
ATOM 8208 C C . LEU B 1 541 ? 14.812 -15.109 175.842 1.00 42.50 541 LEU B C 1
ATOM 8209 O O . LEU B 1 541 ? 14.358 -16.209 176.168 1.00 46.33 541 LEU B O 1
ATOM 8214 N N . ALA B 1 542 ? 15.014 -14.133 176.728 1.00 40.26 542 ALA B N 1
ATOM 8215 C CA . ALA B 1 542 ? 14.699 -14.334 178.136 1.00 44.10 542 ALA B CA 1
ATOM 8216 C C . ALA B 1 542 ? 13.194 -14.454 178.369 1.00 49.01 542 ALA B C 1
ATOM 8217 O O . ALA B 1 542 ? 12.767 -15.188 179.267 1.00 45.80 542 ALA B O 1
ATOM 8219 N N . GLU B 1 543 ? 12.378 -13.767 177.573 1.00 42.38 543 GLU B N 1
ATOM 8220 C CA . GLU B 1 543 ? 10.927 -13.857 177.685 1.00 45.05 543 GLU B CA 1
ATOM 8221 C C . GLU B 1 543 ? 10.306 -14.894 176.752 1.00 48.70 543 GLU B C 1
ATOM 8222 O O . GLU B 1 543 ? 9.082 -15.067 176.768 1.00 46.89 543 GLU B O 1
ATOM 8228 N N . GLY B 1 544 ? 11.103 -15.580 175.934 1.00 51.78 544 GLY B N 1
ATOM 8229 C CA . GLY B 1 544 ? 10.541 -16.567 175.032 1.00 44.10 544 GLY B CA 1
ATOM 8230 C C . GLY B 1 544 ? 9.758 -15.998 173.878 1.00 44.65 544 GLY B C 1
ATOM 8231 O O . GLY B 1 544 ? 8.986 -16.728 173.251 1.00 51.99 544 GLY B O 1
ATOM 8232 N N . ARG B 1 545 ? 9.933 -14.713 173.572 1.00 44.66 545 ARG B N 1
ATOM 8233 C CA . ARG B 1 545 ? 9.195 -14.074 172.489 1.00 46.46 545 ARG B CA 1
ATOM 8234 C C . ARG B 1 545 ? 9.874 -14.323 171.149 1.00 42.86 545 ARG B C 1
ATOM 8235 O O . ARG B 1 545 ? 11.094 -14.477 171.070 1.00 46.86 545 ARG B O 1
ATOM 8243 N N . GLY B 1 546 ? 9.068 -14.341 170.089 1.00 47.77 546 GLY B N 1
ATOM 8244 C CA . GLY B 1 546 ? 9.582 -14.494 168.741 1.00 45.84 546 GLY B CA 1
ATOM 8245 C C . GLY B 1 546 ? 10.349 -15.793 168.540 1.00 46.87 546 GLY B C 1
ATOM 8246 O O . GLY B 1 546 ? 10.458 -16.646 169.417 1.00 51.17 546 GLY B O 1
ATOM 8247 N N . ASP B 1 547 ? 10.892 -15.924 167.338 1.00 48.81 547 ASP B N 1
ATOM 8248 C CA . ASP B 1 547 ? 11.672 -17.106 167.005 1.00 44.31 547 ASP B CA 1
ATOM 8249 C C . ASP B 1 547 ? 13.048 -17.024 167.660 1.00 45.49 547 ASP B C 1
ATOM 8250 O O . ASP B 1 547 ? 13.738 -16.007 167.552 1.00 44.38 547 ASP B O 1
ATOM 8255 N N . ALA B 1 548 ? 13.451 -18.107 168.330 1.00 43.83 548 ALA B N 1
ATOM 8256 C CA . ALA B 1 548 ? 14.707 -18.109 169.069 1.00 42.07 548 ALA B CA 1
ATOM 8257 C C . ALA B 1 548 ? 15.931 -18.188 168.164 1.00 44.31 548 ALA B C 1
ATOM 8258 O O . ALA B 1 548 ? 17.018 -17.783 168.592 1.00 42.18 548 ALA B O 1
ATOM 8260 N N . ASN B 1 549 ? 15.798 -18.706 166.937 1.00 43.85 549 ASN B N 1
ATOM 8261 C CA . ASN B 1 549 ? 16.948 -18.710 166.031 1.00 42.63 549 ASN B CA 1
ATOM 8262 C C . ASN B 1 549 ? 17.200 -17.319 165.466 1.00 43.47 549 ASN B C 1
ATOM 8263 O O . ASN B 1 549 ? 18.356 -16.915 165.297 1.00 38.99 549 ASN B O 1
ATOM 8268 N N . PHE B 1 550 ? 16.126 -16.577 165.168 1.00 40.25 550 PHE B N 1
ATOM 8269 C CA . PHE B 1 550 ? 16.263 -15.197 164.717 1.00 38.37 550 PHE B CA 1
ATOM 8270 C C . PHE B 1 550 ? 17.082 -14.382 165.709 1.00 38.10 550 PHE B C 1
ATOM 8271 O O . PHE B 1 550 ? 18.024 -13.678 165.329 1.00 33.91 550 PHE B O 1
ATOM 8279 N N . HIS B 1 551 ? 16.734 -14.473 166.996 1.00 39.01 551 HIS B N 1
ATOM 8280 C CA . HIS B 1 551 ? 17.401 -13.659 168.004 1.00 36.73 551 HIS B CA 1
ATOM 8281 C C . HIS B 1 551 ? 18.832 -14.124 168.263 1.00 36.13 551 HIS B C 1
ATOM 8282 O O . HIS B 1 551 ? 19.732 -13.292 168.434 1.00 34.12 551 HIS B O 1
ATOM 8289 N N . GLU B 1 552 ? 19.067 -15.443 168.298 1.00 36.53 552 GLU B N 1
ATOM 8290 C CA . GLU B 1 552 ? 20.436 -15.938 168.400 1.00 32.63 552 GLU B CA 1
ATOM 8291 C C . GLU B 1 552 ? 21.277 -15.474 167.222 1.00 33.84 552 GLU B C 1
ATOM 8292 O O . GLU B 1 552 ? 22.486 -15.223 167.372 1.00 31.67 552 GLU B O 1
ATOM 8298 N N . THR B 1 553 ? 20.664 -15.380 166.039 1.00 30.90 553 THR B N 1
ATOM 8299 C CA . THR B 1 553 ? 21.398 -14.923 164.868 1.00 32.56 553 THR B CA 1
ATOM 8300 C C . THR B 1 553 ? 21.721 -13.435 164.963 1.00 31.35 553 THR B C 1
ATOM 8301 O O . THR B 1 553 ? 22.801 -13.016 164.525 1.00 31.11 553 THR B O 1
ATOM 8305 N N . LYS B 1 554 ? 20.836 -12.639 165.581 1.00 29.91 554 LYS B N 1
ATOM 8306 C CA . LYS B 1 554 ? 21.141 -11.231 165.824 1.00 30.45 554 LYS B CA 1
ATOM 8307 C C . LYS B 1 554 ? 22.308 -11.075 166.793 1.00 29.13 554 LYS B C 1
ATOM 8308 O O . LYS B 1 554 ? 23.157 -10.196 166.613 1.00 30.19 554 LYS B O 1
ATOM 8314 N N . LEU B 1 555 ? 22.350 -11.887 167.849 1.00 29.67 555 LEU B N 1
ATOM 8315 C CA . LEU B 1 555 ? 23.463 -11.773 168.787 1.00 32.05 555 LEU B CA 1
ATOM 8316 C C . LEU B 1 555 ? 24.793 -12.148 168.127 1.00 33.59 555 LEU B C 1
ATOM 8317 O O . LEU B 1 555 ? 25.807 -11.481 168.356 1.00 33.53 555 LEU B O 1
ATOM 8322 N N . ALA B 1 556 ? 24.809 -13.193 167.287 1.00 29.14 556 ALA B N 1
ATOM 8323 C CA . ALA B 1 556 ? 26.038 -13.536 166.574 1.00 30.23 556 ALA B CA 1
ATOM 8324 C C . ALA B 1 556 ? 26.420 -12.450 165.570 1.00 29.13 556 ALA B C 1
ATOM 8325 O O . ALA B 1 556 ? 27.598 -12.102 165.443 1.00 31.74 556 ALA B O 1
ATOM 8327 N N . THR B 1 557 ? 25.442 -11.896 164.851 1.00 27.83 557 THR B N 1
ATOM 8328 C CA . THR B 1 557 ? 25.765 -10.863 163.874 1.00 27.77 557 THR B CA 1
ATOM 8329 C C . THR B 1 557 ? 26.247 -9.592 164.560 1.00 27.58 557 THR B C 1
ATOM 8330 O O . THR B 1 557 ? 27.163 -8.930 164.069 1.00 29.47 557 THR B O 1
ATOM 8334 N N . ALA B 1 558 ? 25.644 -9.245 165.701 1.00 28.21 558 ALA B N 1
ATOM 8335 C CA . ALA B 1 558 ? 26.154 -8.164 166.543 1.00 25.88 558 ALA B CA 1
ATOM 8336 C C . ALA B 1 558 ? 27.615 -8.394 166.957 1.00 30.78 558 ALA B C 1
ATOM 8337 O O . ALA B 1 558 ? 28.446 -7.477 166.863 1.00 28.96 558 ALA B O 1
ATOM 8339 N N . ARG B 1 559 ? 27.938 -9.590 167.481 1.00 27.08 559 ARG B N 1
ATOM 8340 C CA . ARG B 1 559 ? 29.336 -9.881 167.827 1.00 28.94 559 ARG B CA 1
ATOM 8341 C C . ARG B 1 559 ? 30.258 -9.696 166.628 1.00 27.77 559 ARG B C 1
ATOM 8342 O O . ARG B 1 559 ? 31.373 -9.186 166.768 1.00 27.59 559 ARG B O 1
ATOM 8350 N N . PHE B 1 560 ? 29.818 -10.139 165.442 1.00 29.27 560 PHE B N 1
ATOM 8351 C CA . PHE B 1 560 ? 30.637 -9.961 164.253 1.00 28.63 560 PHE B CA 1
ATOM 8352 C C . PHE B 1 560 ? 30.902 -8.483 163.975 1.00 26.67 560 PHE B C 1
ATOM 8353 O O . PHE B 1 560 ? 32.033 -8.109 163.650 1.00 29.10 560 PHE B O 1
ATOM 8361 N N . TYR B 1 561 ? 29.879 -7.629 164.073 1.00 23.79 561 TYR B N 1
ATOM 8362 C CA . TYR B 1 561 ? 30.106 -6.211 163.801 1.00 26.66 561 TYR B CA 1
ATOM 8363 C C . TYR B 1 561 ? 31.091 -5.612 164.79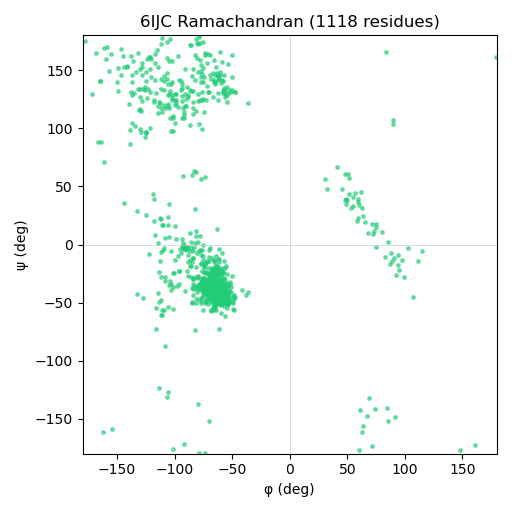5 1.00 26.47 561 TYR B C 1
ATOM 8364 O O . TYR B 1 561 ? 32.009 -4.882 164.407 1.00 27.74 561 TYR B O 1
ATOM 8373 N N . MET B 1 562 ? 30.917 -5.916 166.087 1.00 27.56 562 MET B N 1
ATOM 8374 C CA . MET B 1 562 ? 31.746 -5.307 167.126 1.00 27.56 562 MET B CA 1
ATOM 8375 C C . MET B 1 562 ? 33.219 -5.659 166.960 1.00 29.84 562 MET B C 1
ATOM 8376 O O . MET B 1 562 ? 34.092 -4.834 167.241 1.00 31.61 562 MET B O 1
ATOM 8381 N N . THR B 1 563 ? 33.518 -6.888 166.543 1.00 26.46 563 THR B N 1
ATOM 8382 C CA . THR B 1 563 ? 34.893 -7.357 166.507 1.00 30.22 563 THR B CA 1
ATOM 8383 C C . THR B 1 563 ? 35.540 -7.220 165.138 1.00 29.08 563 THR B C 1
ATOM 8384 O O . THR B 1 563 ? 36.770 -7.149 165.067 1.00 28.56 563 THR B O 1
ATOM 8388 N N . ARG B 1 564 ? 34.747 -7.159 164.060 1.00 27.03 564 ARG B N 1
ATOM 8389 C CA . ARG B 1 564 ? 35.275 -7.154 162.697 1.00 32.36 564 ARG B CA 1
ATOM 8390 C C . ARG B 1 564 ? 35.085 -5.845 161.944 1.00 28.89 564 ARG B C 1
ATOM 8391 O O . ARG B 1 564 ? 35.855 -5.568 161.029 1.00 28.37 564 ARG B O 1
ATOM 8399 N N . ARG B 1 565 ? 34.061 -5.059 162.251 1.00 27.58 565 ARG B N 1
ATOM 8400 C CA . ARG B 1 565 ? 33.816 -3.830 161.502 1.00 30.79 565 ARG B CA 1
ATOM 8401 C C . ARG B 1 565 ? 34.057 -2.585 162.341 1.00 27.28 565 ARG B C 1
ATOM 8402 O O . ARG B 1 565 ? 34.756 -1.670 161.891 1.00 26.59 565 ARG B O 1
ATOM 8410 N N . LEU B 1 566 ? 33.514 -2.559 163.562 1.00 26.90 566 LEU B N 1
ATOM 8411 C CA . LEU B 1 566 ? 33.725 -1.452 164.491 1.00 26.79 566 LEU B CA 1
ATOM 8412 C C . LEU B 1 566 ? 35.190 -1.084 164.715 1.00 31.84 566 LEU B C 1
ATOM 8413 O O . LEU B 1 566 ? 35.463 0.117 164.911 1.00 28.69 566 LEU B O 1
ATOM 8418 N N . PRO B 1 567 ? 36.165 -2.006 164.714 1.00 28.72 567 PRO B N 1
ATOM 8419 C CA . PRO B 1 567 ? 37.560 -1.571 164.918 1.00 29.40 567 PRO B CA 1
ATOM 8420 C C . PRO B 1 567 ? 38.066 -0.617 163.851 1.00 28.77 567 PRO B C 1
ATOM 8421 O O . PRO B 1 567 ? 39.125 -0.022 164.060 1.00 28.06 567 PRO B O 1
ATOM 8425 N N . ALA B 1 568 ? 37.352 -0.448 162.729 1.00 27.25 568 ALA B N 1
ATOM 8426 C CA . ALA B 1 568 ? 37.722 0.570 161.746 1.00 28.99 568 ALA B CA 1
ATOM 8427 C C . ALA B 1 568 ? 37.844 1.972 162.351 1.00 29.63 568 ALA B C 1
ATOM 8428 O O . ALA B 1 568 ? 38.570 2.813 161.812 1.00 30.02 568 ALA B O 1
ATOM 8430 N N . THR B 1 569 ? 37.144 2.250 163.459 1.00 27.22 569 THR B N 1
ATOM 8431 C CA . THR B 1 569 ? 37.235 3.570 164.074 1.00 29.44 569 THR B CA 1
ATOM 8432 C C . THR B 1 569 ? 38.681 3.932 164.419 1.00 32.53 569 THR B C 1
ATOM 8433 O O . THR B 1 569 ? 39.042 5.114 164.404 1.00 29.48 569 THR B O 1
ATOM 8437 N N . LYS B 1 570 ? 39.520 2.938 164.737 1.00 31.98 570 LYS B N 1
ATOM 8438 C CA . LYS B 1 570 ? 40.933 3.214 165.009 1.00 29.82 570 LYS B CA 1
ATOM 8439 C C . LYS B 1 570 ? 41.650 3.717 163.762 1.00 31.68 570 LYS B C 1
ATOM 8440 O O . LYS B 1 570 ? 42.497 4.621 163.842 1.00 30.99 570 LYS B O 1
ATOM 8446 N N . LEU B 1 571 ? 41.308 3.165 162.597 1.00 26.66 571 LEU B N 1
ATOM 8447 C CA . LEU B 1 571 ? 41.935 3.620 161.362 1.00 28.89 571 LEU B CA 1
ATOM 8448 C C . LEU B 1 571 ? 41.505 5.044 161.019 1.00 31.30 571 LEU B C 1
ATOM 8449 O O . LEU B 1 571 ? 42.329 5.876 160.618 1.00 29.06 571 LEU B O 1
ATOM 8454 N N . HIS B 1 572 ? 40.217 5.339 161.165 1.00 28.27 572 HIS B N 1
ATOM 8455 C CA . HIS B 1 572 ? 39.741 6.676 160.865 1.00 30.71 572 HIS B CA 1
ATOM 8456 C C . HIS B 1 572 ? 40.341 7.690 161.832 1.00 33.11 572 HIS B C 1
ATOM 8457 O O . HIS B 1 572 ? 40.741 8.784 161.415 1.00 31.07 572 HIS B O 1
ATOM 8464 N N . LEU B 1 573 ? 40.466 7.317 163.115 1.00 30.34 573 LEU B N 1
ATOM 8465 C CA . LEU B 1 573 ? 41.103 8.195 164.091 1.00 33.16 573 LEU B CA 1
ATOM 8466 C C . LEU B 1 573 ? 42.562 8.485 163.726 1.00 32.59 573 LEU B C 1
ATOM 8467 O O . LEU B 1 573 ? 43.011 9.639 163.811 1.00 31.16 573 LEU B O 1
ATOM 8472 N N . ALA B 1 574 ? 43.319 7.459 163.320 1.00 30.93 574 ALA B N 1
ATOM 8473 C CA . ALA B 1 574 ? 44.717 7.690 162.946 1.00 27.52 574 ALA B CA 1
ATOM 8474 C C . ALA B 1 574 ? 44.814 8.619 161.746 1.00 34.82 574 ALA B C 1
ATOM 8475 O O . ALA B 1 574 ? 45.688 9.491 161.692 1.00 36.52 574 ALA B O 1
ATOM 8477 N N . ARG B 1 575 ? 43.902 8.464 160.781 1.00 33.97 575 ARG B N 1
ATOM 8478 C CA . ARG B 1 575 ? 43.913 9.334 159.614 1.00 33.72 575 ARG B CA 1
ATOM 8479 C C . ARG B 1 575 ? 43.502 10.763 159.971 1.00 35.77 575 ARG B C 1
ATOM 8480 O O . ARG B 1 575 ? 43.906 11.706 159.285 1.00 42.38 575 ARG B O 1
ATOM 8488 N N . ILE B 1 576 ? 42.717 10.940 161.035 1.00 29.93 576 ILE B N 1
ATOM 8489 C CA . ILE B 1 576 ? 42.313 12.268 161.484 1.00 32.46 576 ILE B CA 1
ATOM 8490 C C . ILE B 1 576 ? 43.449 12.954 162.232 1.00 39.00 576 ILE B C 1
ATOM 8491 O O . ILE B 1 576 ? 43.762 14.122 161.979 1.00 39.19 576 ILE B O 1
ATOM 8496 N N . GLU B 1 577 ? 44.064 12.244 163.186 1.00 38.49 577 GLU B N 1
ATOM 8497 C CA . GLU B 1 577 ? 45.087 12.830 164.051 1.00 39.62 577 GLU B CA 1
ATOM 8498 C C . GLU B 1 577 ? 46.402 13.085 163.322 1.00 44.67 577 GLU B C 1
ATOM 8499 O O . GLU B 1 577 ? 47.181 13.940 163.760 1.00 46.38 577 GLU B O 1
ATOM 8505 N N . SER B 1 578 ? 46.681 12.366 162.237 1.00 44.87 578 SER B N 1
ATOM 8506 C CA . SER B 1 578 ? 47.606 12.901 161.250 1.00 43.74 578 SER B CA 1
ATOM 8507 C C . SER B 1 578 ? 47.057 14.246 160.789 1.00 53.47 578 SER B C 1
ATOM 8508 O O . SER B 1 578 ? 45.860 14.387 160.527 1.00 55.65 578 SER B O 1
ATOM 8511 N N . GLY B 1 579 ? 47.909 15.257 160.731 1.00 57.53 579 GLY B N 1
ATOM 8512 C CA . GLY B 1 579 ? 47.360 16.595 160.575 1.00 54.97 579 GLY B CA 1
ATOM 8513 C C . GLY B 1 579 ? 46.946 16.975 159.169 1.00 57.23 579 GLY B C 1
ATOM 8514 O O . GLY B 1 579 ? 46.319 16.190 158.445 1.00 58.51 579 GLY B O 1
ATOM 8515 N N . ALA B 1 580 ? 47.286 18.199 158.775 1.00 59.06 580 ALA B N 1
ATOM 8516 C CA . ALA B 1 580 ? 47.062 18.618 157.403 1.00 58.13 580 ALA B CA 1
ATOM 8517 C C . ALA B 1 580 ? 48.011 17.859 156.483 1.00 59.02 580 ALA B C 1
ATOM 8518 O O . ALA B 1 580 ? 49.144 17.530 156.855 1.00 55.51 580 ALA B O 1
ATOM 8520 N N . ASP B 1 581 ? 47.530 17.558 155.286 1.00 58.49 581 ASP B N 1
ATOM 8521 C CA . ASP B 1 581 ? 48.326 16.831 154.323 1.00 60.77 581 ASP B CA 1
ATOM 8522 C C . ASP B 1 581 ? 49.450 17.727 153.793 1.00 61.24 581 ASP B C 1
ATOM 8523 O O . ASP B 1 581 ? 49.431 18.944 153.995 1.00 62.96 581 ASP B O 1
ATOM 8528 N N . PRO B 1 582 ? 50.467 17.143 153.158 1.00 59.94 582 PRO B N 1
ATOM 8529 C CA . PRO B 1 582 ? 51.431 17.969 152.418 1.00 61.52 582 PRO B CA 1
ATOM 8530 C C . PRO B 1 582 ? 50.730 18.736 151.307 1.00 63.12 582 PRO B C 1
ATOM 8531 O O . PRO B 1 582 ? 49.741 18.277 150.733 1.00 61.73 582 PRO B O 1
ATOM 8535 N N . VAL B 1 583 ? 51.239 19.926 150.999 1.00 66.19 583 VAL B N 1
ATOM 8536 C CA . VAL B 1 583 ? 50.517 20.766 150.048 1.00 67.86 583 VAL B CA 1
ATOM 8537 C C . VAL B 1 583 ? 50.882 20.414 148.600 1.00 69.46 583 VAL B C 1
ATOM 8538 O O . VAL B 1 583 ? 49.990 20.177 147.779 1.00 71.64 583 VAL B O 1
ATOM 8542 N N . MET B 1 584 ? 52.176 20.334 148.271 1.00 66.32 584 MET B N 1
ATOM 8543 C CA . MET B 1 584 ? 52.673 19.941 146.926 1.00 67.76 584 MET B CA 1
ATOM 8544 C C . MET B 1 584 ? 51.803 20.379 145.755 1.00 63.16 584 MET B C 1
ATOM 8545 O O . MET B 1 584 ? 51.865 19.799 144.671 1.00 65.67 584 MET B O 1
#